Protein 4R0M (pdb70)

Sequence (1175 aa):
SLGGQLEDNWRTLSEVLETATKHNNHGITYIRNDATEYFQSYQDLYQDALVILNGLEQKGIKLGHKVILQIAKNQDFIPALWACFLGGIIPVPLTVAPSYDLENSAVKKLENVWKILDNPLILSDSELITEIEKLGTYSHLEGWQVISVNELRKAPSKIEQLPILDPQDAALLLFTSGSTGPKGVILTHHNILSTAGTVVNHFTQQEVTLNWPLDHVGAIVFLGIAVDLACDQIHVPELVLRQPLQWLELIQKHQVSISWSPNFAFSLINQQAEELKHVSYNLSSKFLVNAGEQVSVKTIRLFLEILEKHQLQERAIKPAFGTESCSGITWSAGLSKNELTEENSFVSLGKPIPGATIRIVDQENNPLPEREIGRLQIQGNSVTKGYYNNNELNQEVFQEGWFTTGDLGYLSKGELFITGREKQEIIINGVNYFAHELETTIEELEGVKVSYTAAFAVFDQSRETDLLIITFSPESEQFEQGIKVVRKIRSHVTQKFGIAPAYVIPLERNLVPKTSIGKVQKSKLKKDFEQGLFSSRIQEIDQYLAKSISLGGQLEDNWRTLSEVLETATKHNNHGITYIRNDATEYFQSYQDLYQDALVILNGLEQKGIKLGHKVILQIAKNQDFIPALWACFLGGIIPVPLTVAPSYDLENSAVKKLENVWKILDNPLILSDSELITEIEKLGTYSHLEGWQVISVNELRKAPSKIEQLPILDPQDAALLLFTSGSTGPKGVILTHHNILSTAGTVVNHFTQQEVTLNWPLDHVGAIVFLGIAVDLACDQIHVPELVLRQPLQWLELIQKHQVSISWSPNFAFSLINQQAEELKHVSYNLSSKFLVNAGEQVSVKTIRLFLEILEKHQLQERAIKPAFGTESCSGITWSAGLSKNELTEENSFVSLGKPIPGATIRIVDQENNPLPEREIGRLQIQGNSVTKGYYNNNELNQEVFQEGWFTTGDLGYLSKGELFITGREKQEIIINGVNYFAHELETTIEELEGVKVSYTAAFAVFDQSRETDLLIITFSPESEQFEQGIKVVRKIRSHVTQKFGIAPAYVIPLERNLVPKTSIGKVQKSKLKKDFEQGLFSSRIQEIDQYLAKERQKNQTLPQSENERQIAAVWSEVLQLTSVGLEDNFFELGGHSIHLIRVQNELEKLFNRQLSLAEFKNPTVATLARFLS

Organism: Microcystis aeruginosa (strain PCC 7806) (NCBI:txid267872)

Radius of gyration: 37.25 Å; Cα contacts (8 Å, |Δi|>4): 2316; chains: 2; bounding box: 89×95×110 Å

B-factor: mean 43.41, std 14.25, range [20.0, 106.84]

CATH classification: 3.40.50.12780 (+2 more: 3.30.300.30, 1.10.1200.10)

Secondary structure (DSSP, 8-state):
--EE----------HHHHHHHHTT-TT-EEEEEPTTS-EEEEEHHHHHHHHHHHHHHHHHTT--TT-EEEEE---HHHHHHHHHHHHHHT-EEEE-PPPS-SSS--HHHHHHHHHHHHTTS--EEE-TTTHHHHHHHHHHTT-TT--EEEHHHHHTSPP---PPPP--TTSEEEEEEEPPS---EEEEEEHHHHH--HHHH-----TT-EEEE--TTSHIIIIITT--TTTT-EEEE---HHHH-TTHHHHHHHHTT--EEEE-HHHHHHHHTTTTGGGTS-------EEEE-SSPPPHHHHHHHHHHHGGGT--TT-EEEEE--TTSS--EE-----TTTTTSS-SSPP--EEPTTEEEEEE-TTSPBPPTT--EEEEEEETTS---BSS-HHHHHHHEETTEEEEEEEEEEETTEEEEEEETT--EEETTEEE-HHHHHHHHHTSTTBPTT--EEEEEEETTTTEEEEEEEE-BSS-SHHHHHHHHHHHHHHHHHHHS---SEEEE--GGGS-B-TT--B-HHHHHHHHHTTTTHHHHHHHHHHHHHHHHHT-----SHHHHHHHHHHHHHHT-S---TT--TTTTT--HHHHHHHHHHHHHHTTS---TT-----SHHHHHHH--/------------HHHHHHHHHT-TT-EEEEEPTTS-EEEEEHHHHHHHHHHHHHHHHHTT--TT-EEEEE---HHHHHHHHHHHHHHT-EEEE-PPPS-SSS--HHHHHHHHHHHHTTS--EEE-TTTHHHHHHHHHHTT-TT--EEEHHHHTTS-----PPPP--TTSEEEEEEE--S---EEEEEEHHHHH--HHHH-----TT-EEEE--TTSHIIIIITT--TTTT-EEEE---HHHH-TTHHHHHHHHTT--EEEE-HHHHHHHHTTTTGGGTS-------EEEE-SSPPPHHHHHHHHHHHGGGT--TT-EEEEE--TTSS--EE-----SSS-SS--S-----EEPTTEEEEEE-TTS-BPPTTS-EEEEEEETTS---BTT-HHHHHHHEETTEEEEEEEEEEETTEEEEEEETT--EEETTEEE-HHHHHHHHHTSTTBPTT--EEEEEEETTTTEEEEEEEE-B-SSSSSSTTHHHHHHHHHHHHHHS---SEEEE--GGGS-B-TT--B-HHHHHHHHHHTTTHHHHHHHHHHTT-

Solvent-accessible surface area: 51952 Å² total

Nearest PDB structures (foldseek):
  4r0m-assembly1_B  TM=1.002E+00  e=0.000E+00  Microcystis aeruginosa PCC 7806
  4r0m-assembly2_A  TM=9.914E-01  e=0.000E+00  Microcystis aeruginosa PCC 7806
  6ulx-assembly1_A  TM=7.775E-01  e=1.082E-58  Bacillus stratosphericus LAMA 585
  6uly-assembly1_B  TM=8.047E-01  e=3.218E-56  Bacillus stratosphericus LAMA 585
  6uly-assembly1_A  TM=7.805E-01  e=1.091E-55  Bacillus stratosphericus LAMA 585

Structure (mmCIF, N/CA/C/O backbone):
data_4R0M
#
_entry.id   4R0M
#
_cell.length_a   120.710
_cell.length_b   120.710
_cell.length_c   262.780
_cell.angle_alpha   90.00
_cell.angle_beta   90.00
_cell.angle_gamma   120.00
#
_symmetry.space_group_name_H-M   'P 32 2 1'
#
loop_
_entity.id
_entity.type
_entity.pdbx_description
1 polymer 'McyG protein'
2 non-polymer "ADENOSINE-5'-[PHENYLALANINYL-PHOSPHATE]"
3 water water
#
loop_
_atom_site.group_PDB
_atom_site.id
_atom_site.type_symbol
_atom_site.label_atom_id
_atom_site.label_alt_id
_atom_site.label_comp_id
_atom_site.label_asym_id
_atom_site.label_entity_id
_atom_site.label_seq_id
_atom_site.pdbx_PDB_ins_code
_atom_site.Cartn_x
_atom_site.Cartn_y
_atom_site.Cartn_z
_atom_site.occupancy
_atom_site.B_iso_or_equiv
_atom_site.auth_seq_id
_atom_site.auth_comp_id
_atom_site.auth_asym_id
_atom_site.auth_atom_id
_atom_site.pdbx_PDB_model_num
ATOM 1 N N . SER A 1 7 ? 25.503 25.142 -21.612 1.00 61.41 7 SER B N 1
ATOM 2 C CA . SER A 1 7 ? 24.626 23.959 -21.859 1.00 62.76 7 SER B CA 1
ATOM 3 C C . SER A 1 7 ? 25.243 22.642 -21.373 1.00 63.49 7 SER B C 1
ATOM 4 O O . SER A 1 7 ? 24.557 21.617 -21.324 1.00 63.66 7 SER B O 1
ATOM 7 N N . LEU A 1 8 ? 26.530 22.676 -21.018 1.00 63.61 8 LEU B N 1
ATOM 8 C CA . LEU A 1 8 ? 27.247 21.488 -20.527 1.00 62.12 8 LEU B CA 1
ATOM 9 C C . LEU A 1 8 ? 28.007 21.706 -19.209 1.00 63.38 8 LEU B C 1
ATOM 10 O O . LEU A 1 8 ? 27.810 22.720 -18.532 1.00 64.96 8 LEU B O 1
ATOM 15 N N . GLY A 1 9 ? 28.863 20.751 -18.840 1.00 62.95 9 GLY B N 1
ATOM 16 C CA . GLY A 1 9 ? 29.579 20.826 -17.568 1.00 63.31 9 GLY B CA 1
ATOM 17 C C . GLY A 1 9 ? 30.836 19.985 -17.426 1.00 64.60 9 GLY B C 1
ATOM 18 O O . GLY A 1 9 ? 31.389 19.489 -18.412 1.00 63.52 9 GLY B O 1
ATOM 19 N N . GLY A 1 10 ? 31.278 19.837 -16.177 1.00 64.97 10 GLY B N 1
ATOM 20 C CA . GLY A 1 10 ? 32.496 19.113 -15.832 1.00 64.13 10 GLY B CA 1
ATOM 21 C C . GLY A 1 10 ? 33.295 19.879 -14.790 1.00 65.69 10 GLY B C 1
ATOM 22 O O . GLY A 1 10 ? 33.798 20.970 -15.066 1.00 66.33 10 GLY B O 1
ATOM 23 N N . GLN A 1 11 ? 33.408 19.308 -13.592 1.00 65.84 11 GLN B N 1
ATOM 24 C CA . GLN A 1 11 ? 34.125 19.940 -12.483 1.00 66.12 11 GLN B CA 1
ATOM 25 C C . GLN A 1 11 ? 35.552 19.401 -12.355 1.00 65.11 11 GLN B C 1
ATOM 26 O O . GLN A 1 11 ? 35.760 18.187 -12.288 1.00 63.95 11 GLN B O 1
ATOM 32 N N . LEU A 1 12 ? 36.525 20.311 -12.313 1.00 64.65 12 LEU B N 1
ATOM 33 C CA . LEU A 1 12 ? 37.940 19.938 -12.229 1.00 65.43 12 LEU B CA 1
ATOM 34 C C . LEU A 1 12 ? 38.715 20.814 -11.247 1.00 65.53 12 LEU B C 1
ATOM 35 O O . LEU A 1 12 ? 38.623 22.042 -11.288 1.00 65.25 12 LEU B O 1
ATOM 40 N N . GLU A 1 13 ? 39.486 20.166 -10.376 1.00 66.64 13 GLU B N 1
ATOM 41 C CA . GLU A 1 13 ? 40.310 20.856 -9.384 1.00 66.98 13 GLU B CA 1
ATOM 42 C C . GLU A 1 13 ? 41.509 21.531 -10.041 1.00 65.65 13 GLU B C 1
ATOM 43 O O . GLU A 1 13 ? 42.179 20.935 -10.886 1.00 64.64 13 GLU B O 1
ATOM 49 N N . ASP A 1 14 ? 41.766 22.776 -9.643 1.00 64.98 14 ASP B N 1
ATOM 50 C CA . ASP A 1 14 ? 42.850 23.579 -10.212 1.00 63.30 14 ASP B CA 1
ATOM 51 C C . ASP A 1 14 ? 44.234 22.975 -9.986 1.00 62.26 14 ASP B C 1
ATOM 52 O O . ASP A 1 14 ? 44.602 22.622 -8.862 1.00 61.90 14 ASP B O 1
ATOM 57 N N . ASN A 1 15 ? 44.985 22.859 -11.076 1.00 59.84 15 ASN B N 1
ATOM 58 C CA . ASN A 1 15 ? 46.371 22.421 -11.039 1.00 57.22 15 ASN B CA 1
ATOM 59 C C . ASN A 1 15 ? 47.264 23.564 -11.501 1.00 54.41 15 ASN B C 1
ATOM 60 O O . ASN A 1 15 ? 46.973 24.212 -12.509 1.00 54.53 15 ASN B O 1
ATOM 65 N N . TRP A 1 16 ? 48.343 23.814 -10.764 1.00 49.96 16 TRP B N 1
ATOM 66 C CA . TRP A 1 16 ? 49.235 24.930 -11.078 1.00 46.66 16 TRP B CA 1
ATOM 67 C C . TRP A 1 16 ? 50.636 24.507 -11.424 1.00 44.57 16 TRP B C 1
ATOM 68 O O . TRP A 1 16 ? 51.605 25.198 -11.108 1.00 44.93 16 TRP B O 1
ATOM 79 N N . ARG A 1 17 ? 50.747 23.365 -12.094 1.00 43.38 17 ARG B N 1
ATOM 80 C CA . ARG A 1 17 ? 52.026 22.869 -12.584 1.00 41.99 17 ARG B CA 1
ATOM 81 C C . ARG A 1 17 ? 52.472 23.628 -13.833 1.00 38.93 17 ARG B C 1
ATOM 82 O O . ARG A 1 17 ? 51.647 24.174 -14.565 1.00 37.89 17 ARG B O 1
ATOM 90 N N . THR A 1 18 ? 53.782 23.669 -14.056 1.00 36.54 18 THR B N 1
ATOM 91 C CA . THR A 1 18 ? 54.343 24.123 -15.325 1.00 34.55 18 THR B CA 1
ATOM 92 C C . THR A 1 18 ? 54.794 22.897 -16.109 1.00 33.65 18 THR B C 1
ATOM 93 O O . THR A 1 18 ? 54.812 21.785 -15.573 1.00 33.31 18 THR B O 1
ATOM 97 N N . LEU A 1 19 ? 55.165 23.100 -17.370 1.00 32.43 19 LEU B N 1
ATOM 98 C CA . LEU A 1 19 ? 55.624 22.000 -18.216 1.00 32.15 19 LEU B CA 1
ATOM 99 C C . LEU A 1 19 ? 56.934 21.380 -17.718 1.00 31.78 19 LEU B C 1
ATOM 100 O O . LEU A 1 19 ? 57.123 20.168 -17.816 1.00 31.93 19 LEU B O 1
ATOM 105 N N . SER A 1 20 ? 57.820 22.211 -17.175 1.00 31.56 20 SER B N 1
ATOM 106 C CA . SER A 1 20 ? 59.096 21.742 -16.627 1.00 32.25 20 SER B CA 1
ATOM 107 C C . SER A 1 20 ? 58.915 20.772 -15.454 1.00 32.77 20 SER B C 1
ATOM 108 O O . SER A 1 20 ? 59.596 19.748 -15.383 1.00 32.32 20 SER B O 1
ATOM 111 N N . GLU A 1 21 ? 57.985 21.091 -14.556 1.00 33.59 21 GLU B N 1
ATOM 112 C CA . GLU A 1 21 ? 57.654 20.223 -13.421 1.00 34.81 21 GLU B CA 1
ATOM 113 C C . GLU A 1 21 ? 57.072 18.886 -13.873 1.00 34.66 21 GLU B C 1
ATOM 114 O O . GLU A 1 21 ? 57.366 17.842 -13.284 1.00 35.05 21 GLU B O 1
ATOM 120 N N . VAL A 1 22 ? 56.250 18.930 -14.920 1.00 34.12 22 VAL B N 1
ATOM 121 C CA . VAL A 1 22 ? 55.645 17.732 -15.505 1.00 33.28 22 VAL B CA 1
ATOM 122 C C . VAL A 1 22 ? 56.709 16.781 -16.065 1.00 32.85 22 VAL B C 1
ATOM 123 O O . VAL A 1 22 ? 56.648 15.571 -15.836 1.00 33.22 22 VAL B O 1
ATOM 127 N N . LEU A 1 23 ? 57.687 17.335 -16.777 1.00 32.12 23 LEU B N 1
ATOM 128 C CA . LEU A 1 23 ? 58.790 16.544 -17.319 1.00 31.87 23 LEU B CA 1
ATOM 129 C C . LEU A 1 23 ? 59.715 16.013 -16.219 1.00 32.19 23 LEU B C 1
ATOM 130 O O . LEU A 1 23 ? 60.185 14.877 -16.298 1.00 32.45 23 LEU B O 1
ATOM 135 N N . GLU A 1 24 ? 59.968 16.839 -15.204 1.00 32.37 24 GLU B N 1
ATOM 136 C CA . GLU A 1 24 ? 60.796 16.447 -14.061 1.00 32.81 24 GLU B CA 1
ATOM 137 C C . GLU A 1 24 ? 60.181 15.285 -13.277 1.00 32.89 24 GLU B C 1
ATOM 138 O O . GLU A 1 24 ? 60.886 14.354 -12.890 1.00 32.99 24 GLU B O 1
ATOM 144 N N . THR A 1 25 ? 58.867 15.342 -13.064 1.00 32.99 25 THR B N 1
ATOM 145 C CA . THR A 1 25 ? 58.109 14.239 -12.464 1.00 33.28 25 THR B CA 1
ATOM 146 C C . THR A 1 25 ? 58.248 12.954 -13.293 1.00 33.68 25 THR B C 1
ATOM 147 O O . THR A 1 25 ? 58.363 11.860 -12.737 1.00 33.80 25 THR B O 1
ATOM 151 N N . ALA A 1 26 ? 58.250 13.104 -14.617 1.00 34.21 26 ALA B N 1
ATOM 152 C CA . ALA A 1 26 ? 58.311 11.969 -15.544 1.00 34.59 26 ALA B CA 1
ATOM 153 C C . ALA A 1 26 ? 59.667 11.263 -15.571 1.00 34.91 26 ALA B C 1
ATOM 154 O O . ALA A 1 26 ? 59.734 10.071 -15.865 1.00 34.61 26 ALA B O 1
ATOM 156 N N . THR A 1 27 ? 60.736 11.997 -15.265 1.00 36.03 27 THR B N 1
ATOM 157 C CA . THR A 1 27 ? 62.100 11.451 -15.286 1.00 37.65 27 THR B CA 1
ATOM 158 C C . THR A 1 27 ? 62.322 10.321 -14.277 1.00 40.07 27 THR B C 1
ATOM 159 O O . THR A 1 27 ? 63.104 9.404 -14.534 1.00 40.68 27 THR B O 1
ATOM 163 N N . LYS A 1 28 ? 61.632 10.396 -13.138 1.00 42.66 28 LYS B N 1
ATOM 164 C CA . LYS A 1 28 ? 61.722 9.379 -12.083 1.00 45.82 28 LYS B CA 1
ATOM 165 C C . LYS A 1 28 ? 61.363 7.986 -12.597 1.00 47.41 28 LYS B C 1
ATOM 166 O O . LYS A 1 28 ? 61.899 6.983 -12.120 1.00 47.91 28 LYS B O 1
ATOM 172 N N . HIS A 1 29 ? 60.459 7.940 -13.573 1.00 48.68 29 HIS B N 1
ATOM 173 C CA . HIS A 1 29 ? 60.084 6.697 -14.237 1.00 49.89 29 HIS B CA 1
ATOM 174 C C . HIS A 1 29 ? 61.052 6.416 -15.352 1.00 51.09 29 HIS B C 1
ATOM 175 O O . HIS A 1 29 ? 60.733 6.609 -16.530 1.00 52.07 29 HIS B O 1
ATOM 182 N N . ASN A 1 30 ? 62.254 5.967 -14.990 1.00 51.83 30 ASN B N 1
ATOM 183 C CA . ASN A 1 30 ? 63.281 5.613 -15.977 1.00 52.69 30 ASN B CA 1
ATOM 184 C C . ASN A 1 30 ? 62.881 4.394 -16.810 1.00 51.89 30 ASN B C 1
ATOM 185 O O . ASN A 1 30 ? 63.598 3.981 -17.727 1.00 50.73 30 ASN B O 1
ATOM 190 N N . ASN A 1 31 ? 61.733 3.848 -16.434 1.00 51.42 31 ASN B N 1
ATOM 191 C CA . ASN A 1 31 ? 61.092 2.784 -17.159 1.00 50.75 31 ASN B CA 1
ATOM 192 C C . ASN A 1 31 ? 60.629 3.241 -18.556 1.00 49.87 31 ASN B C 1
ATOM 193 O O . ASN A 1 31 ? 60.781 2.561 -19.539 1.00 49.57 31 ASN B O 1
ATOM 198 N N . HIS A 1 32 ? 60.044 4.420 -18.606 1.00 47.65 32 HIS B N 1
ATOM 199 C CA . HIS A 1 32 ? 59.285 4.905 -19.754 1.00 45.20 32 HIS B CA 1
ATOM 200 C C . HIS A 1 32 ? 59.902 6.092 -20.435 1.00 42.41 32 HIS B C 1
ATOM 201 O O . HIS A 1 32 ? 60.821 6.725 -19.908 1.00 41.18 32 HIS B O 1
ATOM 208 N N . GLY A 1 33 ? 59.392 6.396 -21.625 1.00 40.15 33 GLY B N 1
ATOM 209 C CA . GLY A 1 33 ? 59.876 7.516 -22.424 1.00 37.39 33 GLY B CA 1
ATOM 210 C C . GLY A 1 33 ? 59.348 7.489 -23.845 1.00 36.04 33 GLY B C 1
ATOM 211 O O . GLY A 1 33 ? 58.262 6.965 -24.112 1.00 35.40 33 GLY B O 1
ATOM 212 N N . ILE A 1 34 ? 60.133 8.051 -24.759 1.00 34.27 34 ILE B N 1
ATOM 213 C CA . ILE A 1 34 ? 59.728 8.173 -26.150 1.00 32.84 34 ILE B CA 1
ATOM 214 C C . ILE A 1 34 ? 60.421 7.136 -27.029 1.00 32.25 34 ILE B C 1
ATOM 215 O O . ILE A 1 34 ? 61.648 7.007 -27.013 1.00 31.68 34 ILE B O 1
ATOM 220 N N . THR A 1 35 ? 59.611 6.393 -27.778 1.00 31.78 35 THR B N 1
ATOM 221 C CA . THR A 1 35 ? 60.096 5.496 -28.816 1.00 32.01 35 THR B CA 1
ATOM 222 C C . THR A 1 35 ? 59.885 6.162 -30.174 1.00 31.99 35 THR B C 1
ATOM 223 O O . THR A 1 35 ? 58.748 6.430 -30.573 1.00 31.52 35 THR B O 1
ATOM 227 N N . TYR A 1 36 ? 60.986 6.447 -30.864 1.00 32.46 36 TYR B N 1
ATOM 228 C CA . TYR A 1 36 ? 60.934 7.020 -32.205 1.00 33.15 36 TYR B CA 1
ATOM 229 C C . TYR A 1 36 ? 61.045 5.920 -33.249 1.00 34.28 36 TYR B C 1
ATOM 230 O O . TYR A 1 36 ? 62.028 5.171 -33.269 1.00 34.30 36 TYR B O 1
ATOM 239 N N . ILE A 1 37 ? 60.036 5.820 -34.109 1.00 35.57 37 ILE B N 1
ATOM 240 C CA . ILE A 1 37 ? 60.120 4.951 -35.280 1.00 36.96 37 ILE B CA 1
ATOM 241 C C . ILE A 1 37 ? 60.740 5.760 -36.416 1.00 37.80 37 ILE B C 1
ATOM 242 O O . ILE A 1 37 ? 60.279 6.855 -36.729 1.00 37.73 37 ILE B O 1
ATOM 247 N N . ARG A 1 38 ? 61.802 5.229 -37.011 1.00 39.89 38 ARG B N 1
ATOM 248 C CA . ARG A 1 38 ? 62.446 5.883 -38.146 1.00 42.42 38 ARG B CA 1
ATOM 249 C C . ARG A 1 38 ? 61.780 5.465 -39.456 1.00 43.28 38 ARG B C 1
ATOM 250 O O . ARG A 1 38 ? 60.948 4.554 -39.466 1.00 42.81 38 ARG B O 1
ATOM 258 N N . ASN A 1 39 ? 62.141 6.138 -40.549 1.00 44.66 39 ASN B N 1
ATOM 259 C CA . ASN A 1 39 ? 61.589 5.836 -41.876 1.00 45.88 39 ASN B CA 1
ATOM 260 C C . ASN A 1 39 ? 61.840 4.402 -42.343 1.00 45.33 39 ASN B C 1
ATOM 261 O O . ASN A 1 39 ? 60.994 3.812 -43.018 1.00 45.64 39 ASN B O 1
ATOM 266 N N . ASP A 1 40 ? 62.993 3.846 -41.971 1.00 44.86 40 ASP B N 1
ATOM 267 C CA . ASP A 1 40 ? 63.330 2.457 -42.295 1.00 44.72 40 ASP B CA 1
ATOM 268 C C . ASP A 1 40 ? 62.753 1.456 -41.286 1.00 43.95 40 ASP B C 1
ATOM 269 O O . ASP A 1 40 ? 63.163 0.293 -41.250 1.00 44.19 40 ASP B O 1
ATOM 274 N N . ALA A 1 41 ? 61.806 1.927 -40.472 1.00 43.29 41 ALA B N 1
ATOM 275 C CA . ALA A 1 41 ? 61.089 1.115 -39.474 1.00 42.33 41 ALA B CA 1
ATOM 276 C C . ALA A 1 41 ? 61.941 0.588 -38.305 1.00 41.79 41 ALA B C 1
ATOM 277 O O . ALA A 1 41 ? 61.473 -0.236 -37.516 1.00 41.61 41 ALA B O 1
ATOM 279 N N . THR A 1 42 ? 63.180 1.067 -38.193 1.00 41.48 42 THR B N 1
ATOM 280 C CA . THR A 1 42 ? 64.002 0.796 -37.010 1.00 40.84 42 THR B CA 1
ATOM 281 C C . THR A 1 42 ? 63.536 1.684 -35.856 1.00 40.91 42 THR B C 1
ATOM 282 O O . THR A 1 42 ? 62.824 2.672 -36.069 1.00 40.63 42 THR B O 1
ATOM 286 N N . GLU A 1 43 ? 63.934 1.330 -34.637 1.00 40.83 43 GLU B N 1
ATOM 287 C CA . GLU A 1 43 ? 63.436 2.015 -33.445 1.00 40.78 43 GLU B CA 1
ATOM 288 C C . GLU A 1 43 ? 64.551 2.592 -32.581 1.00 40.81 43 GLU B C 1
ATOM 289 O O . GLU A 1 43 ? 65.677 2.093 -32.580 1.00 41.19 43 GLU B O 1
ATOM 295 N N . TYR A 1 44 ? 64.218 3.652 -31.852 1.00 40.51 44 TYR B N 1
ATOM 296 C CA . TYR A 1 44 ? 65.155 4.321 -30.962 1.00 40.43 44 TYR B CA 1
ATOM 297 C C . TYR A 1 44 ? 64.414 4.788 -29.710 1.00 39.09 44 TYR B C 1
ATOM 298 O O . TYR A 1 44 ? 63.489 5.603 -29.790 1.00 38.79 44 TYR B O 1
ATOM 307 N N . PHE A 1 45 ? 64.810 4.247 -28.561 1.00 36.73 45 PHE B N 1
ATOM 308 C CA . PHE A 1 45 ? 64.177 4.593 -27.291 1.00 35.27 45 PHE B CA 1
ATOM 309 C C . PHE A 1 45 ? 64.944 5.693 -26.567 1.00 33.86 45 PHE B C 1
ATOM 310 O O . PHE A 1 45 ? 66.167 5.640 -26.448 1.00 33.47 45 PHE B O 1
ATOM 318 N N . GLN A 1 46 ? 64.202 6.695 -26.107 1.00 32.89 46 GLN B N 1
ATOM 319 C CA . GLN A 1 46 ? 64.742 7.780 -25.304 1.00 31.74 46 GLN B CA 1
ATOM 320 C C . GLN A 1 46 ? 63.861 7.921 -24.070 1.00 30.87 46 GLN B C 1
ATOM 321 O O . GLN A 1 46 ? 62.724 8.389 -24.162 1.00 30.87 46 GLN B O 1
ATOM 327 N N . SER A 1 47 ? 64.383 7.496 -22.920 1.00 30.21 47 SER B N 1
ATOM 328 C CA . SER A 1 47 ? 63.662 7.617 -21.649 1.00 29.48 47 SER B CA 1
ATOM 329 C C . SER A 1 47 ? 63.436 9.086 -21.305 1.00 28.49 47 SER B C 1
ATOM 330 O O . SER A 1 47 ? 64.153 9.960 -21.796 1.00 27.81 47 SER B O 1
ATOM 333 N N . TYR A 1 48 ? 62.442 9.352 -20.462 1.00 28.65 48 TYR B N 1
ATOM 334 C CA . TYR A 1 48 ? 62.131 10.723 -20.055 1.00 29.48 48 TYR B CA 1
ATOM 335 C C . TYR A 1 48 ? 63.313 11.423 -19.384 1.00 30.15 48 TYR B C 1
ATOM 336 O O . TYR A 1 48 ? 63.463 12.642 -19.497 1.00 30.31 48 TYR B O 1
ATOM 345 N N . GLN A 1 49 ? 64.150 10.637 -18.706 1.00 31.05 49 GLN B N 1
ATOM 346 C CA . GLN A 1 49 ? 65.402 11.120 -18.128 1.00 31.94 49 GLN B CA 1
ATOM 347 C C . GLN A 1 49 ? 66.383 11.570 -19.216 1.00 31.88 49 GLN B C 1
ATOM 348 O O . GLN A 1 49 ? 67.002 12.630 -19.095 1.00 31.77 49 GLN B O 1
ATOM 354 N N . ASP A 1 50 ? 66.516 10.761 -20.270 1.00 31.90 50 ASP B N 1
ATOM 355 C CA . ASP A 1 50 ? 67.381 11.088 -21.410 1.00 32.26 50 ASP B CA 1
ATOM 356 C C . ASP A 1 50 ? 66.883 12.324 -22.157 1.00 32.07 50 ASP B C 1
ATOM 357 O O . ASP A 1 50 ? 67.680 13.177 -22.552 1.00 32.30 50 ASP B O 1
ATOM 362 N N . LEU A 1 51 ? 65.567 12.407 -22.349 1.00 31.94 51 LEU B N 1
ATOM 363 C CA . LEU A 1 51 ? 64.940 13.554 -23.004 1.00 32.27 51 LEU B CA 1
ATOM 364 C C . LEU A 1 51 ? 65.239 14.840 -22.237 1.00 32.64 51 LEU B C 1
ATOM 365 O O . LEU A 1 51 ? 65.665 15.840 -22.823 1.00 33.25 51 LEU B O 1
ATOM 370 N N . TYR A 1 52 ? 65.026 14.792 -20.923 1.00 32.66 52 TYR B N 1
ATOM 371 C CA . TYR A 1 52 ? 65.313 15.914 -20.035 1.00 32.41 52 TYR B CA 1
ATOM 372 C C . TYR A 1 52 ? 66.771 16.363 -20.150 1.00 31.91 52 TYR B C 1
ATOM 373 O O . TYR A 1 52 ? 67.045 17.557 -20.275 1.00 31.88 52 TYR B O 1
ATOM 382 N N . GLN A 1 53 ? 67.696 15.403 -20.125 1.00 31.85 53 GLN B N 1
ATOM 383 C CA . GLN A 1 53 ? 69.125 15.704 -20.239 1.00 32.03 53 GLN B CA 1
ATOM 384 C C . GLN A 1 53 ? 69.473 16.286 -21.607 1.00 31.47 53 GLN B C 1
ATOM 385 O O . GLN A 1 53 ? 70.280 17.211 -21.704 1.00 31.49 53 GLN B O 1
ATOM 391 N N . ASP A 1 54 ? 68.855 15.739 -22.654 1.00 31.28 54 ASP B N 1
ATOM 392 C CA . ASP A 1 54 ? 69.045 16.211 -24.028 1.00 30.72 54 ASP B CA 1
ATOM 393 C C . ASP A 1 54 ? 68.529 17.644 -24.185 1.00 30.30 54 ASP B C 1
ATOM 394 O O . ASP A 1 54 ? 69.206 18.498 -24.764 1.00 29.50 54 ASP B O 1
ATOM 399 N N . ALA A 1 55 ? 67.338 17.897 -23.645 1.00 30.29 55 ALA B N 1
ATOM 400 C CA . ALA A 1 55 ? 66.729 19.226 -23.661 1.00 30.50 55 ALA B CA 1
ATOM 401 C C . ALA A 1 55 ? 67.606 20.297 -23.001 1.00 30.61 55 ALA B C 1
ATOM 402 O O . ALA A 1 55 ? 67.720 21.408 -23.520 1.00 30.81 55 ALA B O 1
ATOM 404 N N . LEU A 1 56 ? 68.227 19.955 -21.871 1.00 30.84 56 LEU B N 1
ATOM 405 C CA . LEU A 1 56 ? 69.124 20.875 -21.156 1.00 30.76 56 LEU B CA 1
ATOM 406 C C . LEU A 1 56 ? 70.335 21.281 -21.993 1.00 31.03 56 LEU B C 1
ATOM 407 O O . LEU A 1 56 ? 70.765 22.437 -21.950 1.00 30.54 56 LEU B O 1
ATOM 412 N N . VAL A 1 57 ? 70.879 20.322 -22.741 1.00 31.63 57 VAL B N 1
ATOM 413 C CA . VAL A 1 57 ? 72.027 20.562 -23.618 1.00 32.26 57 VAL B CA 1
ATOM 414 C C . VAL A 1 57 ? 71.639 21.516 -24.746 1.00 32.60 57 VAL B C 1
ATOM 415 O O . VAL A 1 57 ? 72.357 22.479 -25.021 1.00 33.29 57 VAL B O 1
ATOM 419 N N . ILE A 1 58 ? 70.497 21.246 -25.381 1.00 32.49 58 ILE B N 1
ATOM 420 C CA . ILE A 1 58 ? 69.971 22.093 -26.454 1.00 32.37 58 ILE B CA 1
ATOM 421 C C . ILE A 1 58 ? 69.642 23.486 -25.920 1.00 32.99 58 ILE B C 1
ATOM 422 O O . ILE A 1 58 ? 69.959 24.491 -26.563 1.00 32.97 58 ILE B O 1
ATOM 427 N N . LEU A 1 59 ? 69.017 23.531 -24.742 1.00 33.30 59 LEU B N 1
ATOM 428 C CA . LEU A 1 59 ? 68.693 24.790 -24.073 1.00 33.99 59 LEU B CA 1
ATOM 429 C C . LEU A 1 59 ? 69.929 25.661 -23.846 1.00 34.89 59 LEU B C 1
ATOM 430 O O . LEU A 1 59 ? 69.886 26.873 -24.064 1.00 35.47 59 LEU B O 1
ATOM 435 N N . ASN A 1 60 ? 71.021 25.038 -23.406 1.00 36.06 60 ASN B N 1
ATOM 436 C CA . ASN A 1 60 ? 72.288 25.737 -23.220 1.00 37.46 60 ASN B CA 1
ATOM 437 C C . ASN A 1 60 ? 72.826 26.282 -24.542 1.00 37.35 60 ASN B C 1
ATOM 438 O O . ASN A 1 60 ? 73.347 27.398 -24.595 1.00 37.26 60 ASN B O 1
ATOM 443 N N . GLY A 1 61 ? 72.688 25.487 -25.602 1.00 37.52 61 GLY B N 1
ATOM 444 C CA . GLY A 1 61 ? 73.018 25.921 -26.956 1.00 37.98 61 GLY B CA 1
ATOM 445 C C . GLY A 1 61 ? 72.209 27.133 -27.375 1.00 38.67 61 GLY B C 1
ATOM 446 O O . GLY A 1 61 ? 72.744 28.061 -27.981 1.00 39.23 61 GLY B O 1
ATOM 447 N N . LEU A 1 62 ? 70.918 27.123 -27.047 1.00 38.82 62 LEU B N 1
ATOM 448 C CA . LEU A 1 62 ? 70.037 28.255 -27.330 1.00 40.40 62 LEU B CA 1
ATOM 449 C C . LEU A 1 62 ? 70.485 29.517 -26.591 1.00 41.83 62 LEU B C 1
ATOM 450 O O . LEU A 1 62 ? 70.602 30.585 -27.197 1.00 42.02 62 LEU B O 1
ATOM 455 N N . GLU A 1 63 ? 70.742 29.379 -25.290 1.00 43.56 63 GLU B N 1
ATOM 456 C CA . GLU A 1 63 ? 71.233 30.479 -24.456 1.00 45.31 63 GLU B CA 1
ATOM 457 C C . GLU A 1 63 ? 72.539 31.075 -24.986 1.00 45.55 63 GLU B C 1
ATOM 458 O O . GLU A 1 63 ? 72.705 32.296 -25.005 1.00 45.99 63 GLU B O 1
ATOM 464 N N . GLN A 1 64 ? 73.453 30.210 -25.423 1.00 46.32 64 GLN B N 1
ATOM 465 C CA . GLN A 1 64 ? 74.747 30.640 -25.958 1.00 46.88 64 GLN B CA 1
ATOM 466 C C . GLN A 1 64 ? 74.632 31.403 -27.278 1.00 45.87 64 GLN B C 1
ATOM 467 O O . GLN A 1 64 ? 75.525 32.177 -27.628 1.00 46.53 64 GLN B O 1
ATOM 473 N N . LYS A 1 65 ? 73.536 31.183 -28.002 1.00 44.77 65 LYS B N 1
ATOM 474 C CA . LYS A 1 65 ? 73.266 31.915 -29.240 1.00 43.79 65 LYS B CA 1
ATOM 475 C C . LYS A 1 65 ? 72.537 33.236 -28.979 1.00 42.51 65 LYS B C 1
ATOM 476 O O . LYS A 1 65 ? 72.230 33.975 -29.913 1.00 42.78 65 LYS B O 1
ATOM 482 N N . GLY A 1 66 ? 72.264 33.526 -27.708 1.00 41.69 66 GLY B N 1
ATOM 483 C CA . GLY A 1 66 ? 71.649 34.792 -27.311 1.00 39.99 66 GLY B CA 1
ATOM 484 C C . GLY A 1 66 ? 70.137 34.762 -27.174 1.00 39.40 66 GLY B C 1
ATOM 485 O O . GLY A 1 66 ? 69.508 35.805 -26.996 1.00 39.42 66 GLY B O 1
ATOM 486 N N . ILE A 1 67 ? 69.551 33.571 -27.258 1.00 38.75 67 ILE B N 1
ATOM 487 C CA . ILE A 1 67 ? 68.105 33.416 -27.111 1.00 38.34 67 ILE B CA 1
ATOM 488 C C . ILE A 1 67 ? 67.746 33.383 -25.629 1.00 38.67 67 ILE B C 1
ATOM 489 O O . ILE A 1 67 ? 68.192 32.505 -24.889 1.00 39.45 67 ILE B O 1
ATOM 494 N N . LYS A 1 68 ? 66.935 34.347 -25.208 1.00 39.76 68 LYS B N 1
ATOM 495 C CA . LYS A 1 68 ? 66.619 34.539 -23.796 1.00 40.56 68 LYS B CA 1
ATOM 496 C C . LYS A 1 68 ? 65.182 34.147 -23.462 1.00 40.11 68 LYS B C 1
ATOM 497 O O . LYS A 1 68 ? 64.377 33.867 -24.354 1.00 39.83 68 LYS B O 1
ATOM 503 N N . LEU A 1 69 ? 64.878 34.121 -22.165 1.00 39.47 69 LEU B N 1
ATOM 504 C CA . LEU A 1 69 ? 63.536 33.838 -21.669 1.00 38.67 69 LEU B CA 1
ATOM 505 C C . LEU A 1 69 ? 62.534 34.816 -22.278 1.00 37.92 69 LEU B C 1
ATOM 506 O O . LEU A 1 69 ? 62.811 36.009 -22.384 1.00 37.88 69 LEU B O 1
ATOM 511 N N . GLY A 1 70 ? 61.379 34.300 -22.689 1.00 37.19 70 GLY B N 1
ATOM 512 C CA . GLY A 1 70 ? 60.334 35.131 -23.280 1.00 37.06 70 GLY B CA 1
ATOM 513 C C . GLY A 1 70 ? 60.442 35.314 -24.785 1.00 37.00 70 GLY B C 1
ATOM 514 O O . GLY A 1 70 ? 59.470 35.705 -25.433 1.00 37.08 70 GLY B O 1
ATOM 515 N N . HIS A 1 71 ? 61.621 35.041 -25.343 1.00 36.76 71 HIS B N 1
ATOM 516 C CA . HIS A 1 71 ? 61.823 35.105 -26.788 1.00 36.31 71 HIS B CA 1
ATOM 517 C C . HIS A 1 71 ? 61.145 33.959 -27.477 1.00 35.31 71 HIS B C 1
ATOM 518 O O . HIS A 1 71 ? 60.841 32.938 -26.857 1.00 35.18 71 HIS B O 1
ATOM 525 N N . LYS A 1 72 ? 60.908 34.124 -28.775 1.00 34.03 72 LYS B N 1
ATOM 526 C CA . LYS A 1 72 ? 60.293 33.083 -29.586 1.00 32.87 72 LYS B CA 1
ATOM 527 C C . LYS A 1 72 ? 61.286 32.512 -30.589 1.00 31.72 72 LYS B C 1
ATOM 528 O O . LYS A 1 72 ? 62.159 33.228 -31.086 1.00 31.43 72 LYS B O 1
ATOM 534 N N . VAL A 1 73 ? 61.169 31.211 -30.851 1.00 30.71 73 VAL B N 1
ATOM 535 C CA . VAL A 1 73 ? 61.963 30.542 -31.888 1.00 30.05 73 VAL B CA 1
ATOM 536 C C . VAL A 1 73 ? 61.064 29.686 -32.783 1.00 29.06 73 VAL B C 1
ATOM 537 O O . VAL A 1 73 ? 60.174 28.983 -32.295 1.00 28.73 73 VAL B O 1
ATOM 541 N N . ILE A 1 74 ? 61.297 29.760 -34.091 1.00 27.86 74 ILE B N 1
ATOM 542 C CA . ILE A 1 74 ? 60.518 28.994 -35.062 1.00 27.49 74 ILE B CA 1
ATOM 543 C C . ILE A 1 74 ? 61.095 27.590 -35.223 1.00 27.29 74 ILE B C 1
ATOM 544 O O . ILE A 1 74 ? 62.309 27.418 -35.306 1.00 27.84 74 ILE B O 1
ATOM 549 N N . LEU A 1 75 ? 60.217 26.592 -35.258 1.00 27.60 75 LEU B N 1
ATOM 550 C CA . LEU A 1 75 ? 60.631 25.204 -35.464 1.00 28.07 75 LEU B CA 1
ATOM 551 C C . LEU A 1 75 ? 60.328 24.726 -36.880 1.00 28.61 75 LEU B C 1
ATOM 552 O O . LEU A 1 75 ? 59.184 24.788 -37.344 1.00 28.43 75 LEU B O 1
ATOM 557 N N . GLN A 1 76 ? 61.376 24.266 -37.558 1.00 29.10 76 GLN B N 1
ATOM 558 C CA . GLN A 1 76 ? 61.277 23.687 -38.893 1.00 28.98 76 GLN B CA 1
ATOM 559 C C . GLN A 1 76 ? 62.080 22.388 -38.920 1.00 29.15 76 GLN B C 1
ATOM 560 O O . GLN A 1 76 ? 63.089 22.270 -39.618 1.00 29.08 76 GLN B O 1
ATOM 566 N N . ILE A 1 77 ? 61.615 21.416 -38.139 1.00 29.49 77 ILE B N 1
ATOM 567 C CA . ILE A 1 77 ? 62.343 20.175 -37.904 1.00 29.73 77 ILE B CA 1
ATOM 568 C C . ILE A 1 77 ? 61.504 18.970 -38.323 1.00 29.80 77 ILE B C 1
ATOM 569 O O . ILE A 1 77 ? 60.462 18.692 -37.724 1.00 30.00 77 ILE B O 1
ATOM 574 N N . ALA A 1 78 ? 61.969 18.256 -39.347 1.00 29.73 78 ALA B N 1
ATOM 575 C CA . ALA A 1 78 ? 61.271 17.070 -39.848 1.00 29.57 78 ALA B CA 1
ATOM 576 C C . ALA A 1 78 ? 61.605 15.818 -39.041 1.00 29.40 78 ALA B C 1
ATOM 577 O O . ALA A 1 78 ? 60.763 14.937 -38.884 1.00 29.84 78 ALA B O 1
ATOM 579 N N . LYS A 1 79 ? 62.833 15.747 -38.536 1.00 29.52 79 LYS B N 1
ATOM 580 C CA . LYS A 1 79 ? 63.292 14.596 -37.764 1.00 29.73 79 LYS B CA 1
ATOM 581 C C . LYS A 1 79 ? 62.740 14.633 -36.338 1.00 29.83 79 LYS B C 1
ATOM 582 O O . LYS A 1 79 ? 63.058 15.535 -35.560 1.00 30.03 79 LYS B O 1
ATOM 588 N N . ASN A 1 80 ? 61.913 13.644 -36.008 1.00 30.37 80 ASN B N 1
ATOM 589 C CA . ASN A 1 80 ? 61.250 13.568 -34.706 1.00 31.32 80 ASN B CA 1
ATOM 590 C C . ASN A 1 80 ? 62.202 13.490 -33.509 1.00 31.87 80 ASN B C 1
ATOM 591 O O . ASN A 1 80 ? 61.895 14.009 -32.437 1.00 31.60 80 ASN B O 1
ATOM 596 N N . GLN A 1 81 ? 63.358 12.857 -33.709 1.00 33.29 81 GLN B N 1
ATOM 597 C CA . GLN A 1 81 ? 64.391 12.743 -32.674 1.00 33.79 81 GLN B CA 1
ATOM 598 C C . GLN A 1 81 ? 65.034 14.091 -32.345 1.00 33.17 81 GLN B C 1
ATOM 599 O O . GLN A 1 81 ? 65.723 14.223 -31.330 1.00 33.47 81 GLN B O 1
ATOM 605 N N . ASP A 1 82 ? 64.820 15.078 -33.213 1.00 31.97 82 ASP B N 1
ATOM 606 C CA . ASP A 1 82 ? 65.334 16.430 -33.012 1.00 30.45 82 ASP B CA 1
ATOM 607 C C . ASP A 1 82 ? 64.246 17.388 -32.544 1.00 29.44 82 ASP B C 1
ATOM 608 O O . ASP A 1 82 ? 64.518 18.314 -31.779 1.00 29.02 82 ASP B O 1
ATOM 613 N N . PHE A 1 83 ? 63.021 17.165 -33.015 1.00 28.02 83 PHE B N 1
ATOM 614 C CA . PHE A 1 83 ? 61.900 18.064 -32.741 1.00 27.27 83 PHE B CA 1
ATOM 615 C C . PHE A 1 83 ? 61.513 18.081 -31.261 1.00 27.02 83 PHE B C 1
ATOM 616 O O . PHE A 1 83 ? 61.501 19.139 -30.633 1.00 27.02 83 PHE B O 1
ATOM 624 N N . ILE A 1 84 ? 61.199 16.909 -30.715 1.00 26.82 84 ILE B N 1
ATOM 625 C CA . ILE A 1 84 ? 60.729 16.794 -29.330 1.00 26.85 84 ILE B CA 1
ATOM 626 C C . ILE A 1 84 ? 61.753 17.294 -28.289 1.00 26.42 84 ILE B C 1
ATOM 627 O O . ILE A 1 84 ? 61.393 18.088 -27.418 1.00 26.58 84 ILE B O 1
ATOM 632 N N . PRO A 1 85 ? 63.027 16.859 -28.384 1.00 26.10 85 PRO B N 1
ATOM 633 C CA . PRO A 1 85 ? 64.008 17.426 -27.457 1.00 26.00 85 PRO B CA 1
ATOM 634 C C . PRO A 1 85 ? 64.162 18.947 -27.564 1.00 25.91 85 PRO B C 1
ATOM 635 O O . PRO A 1 85 ? 64.337 19.614 -26.542 1.00 25.64 85 PRO B O 1
ATOM 639 N N . ALA A 1 86 ? 64.085 19.486 -28.781 1.00 25.73 86 ALA B N 1
ATOM 640 C CA . ALA A 1 86 ? 64.171 20.934 -28.997 1.00 25.46 86 ALA B CA 1
ATOM 641 C C . ALA A 1 86 ? 62.945 21.677 -28.468 1.00 25.46 86 ALA B C 1
ATOM 642 O O . ALA A 1 86 ? 63.063 22.793 -27.956 1.00 25.81 86 ALA B O 1
ATOM 644 N N . LEU A 1 87 ? 61.774 21.057 -28.601 1.00 25.20 87 LEU B N 1
ATOM 645 C CA . LEU A 1 87 ? 60.525 21.620 -28.088 1.00 25.25 87 LEU B CA 1
ATOM 646 C C . LEU A 1 87 ? 60.558 21.719 -26.563 1.00 25.64 87 LEU B C 1
ATOM 647 O O . LEU A 1 87 ? 60.194 22.754 -25.990 1.00 25.54 87 LEU B O 1
ATOM 652 N N . TRP A 1 88 ? 60.995 20.635 -25.920 1.00 25.78 88 TRP B N 1
ATOM 653 C CA . TRP A 1 88 ? 61.129 20.584 -24.467 1.00 25.95 88 TRP B CA 1
ATOM 654 C C . TRP A 1 88 ? 62.240 21.452 -23.956 1.00 26.35 88 TRP B C 1
ATOM 655 O O . TRP A 1 88 ? 62.142 21.999 -22.857 1.00 27.06 88 TRP B O 1
ATOM 666 N N . ALA A 1 89 ? 63.297 21.606 -24.750 1.00 26.38 89 ALA B N 1
ATOM 667 C CA . ALA A 1 89 ? 64.362 22.556 -24.431 1.00 27.09 89 ALA B CA 1
ATOM 668 C C . ALA A 1 89 ? 63.785 23.957 -24.232 1.00 27.83 89 ALA B C 1
ATOM 669 O O . ALA A 1 89 ? 64.088 24.624 -23.240 1.00 28.50 89 ALA B O 1
ATOM 671 N N . CYS A 1 90 ? 62.951 24.381 -25.182 1.00 27.65 90 CYS B N 1
ATOM 672 C CA . CYS A 1 90 ? 62.265 25.666 -25.128 1.00 27.56 90 CYS B CA 1
ATOM 673 C C . CYS A 1 90 ? 61.333 25.758 -23.922 1.00 27.84 90 CYS B C 1
ATOM 674 O O . CYS A 1 90 ? 61.303 26.784 -23.233 1.00 28.23 90 CYS B O 1
ATOM 677 N N . PHE A 1 91 ? 60.580 24.690 -23.665 1.00 27.83 91 PHE B N 1
ATOM 678 C CA . PHE A 1 91 ? 59.675 24.648 -22.510 1.00 28.35 91 PHE B CA 1
ATOM 679 C C . PHE A 1 91 ? 60.417 24.892 -21.191 1.00 28.76 91 PHE B C 1
ATOM 680 O O . PHE A 1 91 ? 59.980 25.702 -20.370 1.00 29.35 91 PHE B O 1
ATOM 688 N N . LEU A 1 92 ? 61.544 24.203 -21.010 1.00 28.86 92 LEU B N 1
ATOM 689 C CA . LEU A 1 92 ? 62.337 24.294 -19.782 1.00 29.35 92 LEU B CA 1
ATOM 690 C C . LEU A 1 92 ? 62.958 25.673 -19.562 1.00 29.79 92 LEU B C 1
ATOM 691 O O . LEU A 1 92 ? 63.072 26.129 -18.424 1.00 30.69 92 LEU B O 1
ATOM 696 N N . GLY A 1 93 ? 63.355 26.334 -20.648 1.00 29.70 93 GLY B N 1
ATOM 697 C CA . GLY A 1 93 ? 64.018 27.634 -20.553 1.00 28.89 93 GLY B CA 1
ATOM 698 C C . GLY A 1 93 ? 63.104 28.843 -20.579 1.00 28.10 93 GLY B C 1
ATOM 699 O O . GLY A 1 93 ? 63.573 29.978 -20.497 1.00 28.06 93 GLY B O 1
ATOM 700 N N . GLY A 1 94 ? 61.801 28.607 -20.692 1.00 27.98 94 GLY B N 1
ATOM 701 C CA . GLY A 1 94 ? 60.833 29.692 -20.827 1.00 27.67 94 GLY B CA 1
ATOM 702 C C . GLY A 1 94 ? 60.913 30.395 -22.172 1.00 27.78 94 GLY B C 1
ATOM 703 O O . GLY A 1 94 ? 60.478 31.540 -22.305 1.00 28.12 94 GLY B O 1
ATOM 704 N N . ILE A 1 95 ? 61.489 29.712 -23.161 1.00 27.44 95 ILE B N 1
ATOM 705 C CA . ILE A 1 95 ? 61.514 30.185 -24.543 1.00 26.86 95 ILE B CA 1
ATOM 706 C C . ILE A 1 95 ? 60.283 29.606 -25.230 1.00 26.64 95 ILE B C 1
ATOM 707 O O . ILE A 1 95 ? 59.975 28.429 -25.060 1.00 26.87 95 ILE B O 1
ATOM 712 N N . ILE A 1 96 ? 59.569 30.437 -25.982 1.00 26.17 96 ILE B N 1
ATOM 713 C CA . ILE A 1 96 ? 58.339 30.000 -26.640 1.00 25.98 96 ILE B CA 1
ATOM 714 C C . ILE A 1 96 ? 58.637 29.384 -28.013 1.00 25.64 96 ILE B C 1
ATOM 715 O O . ILE A 1 96 ? 59.049 30.093 -28.936 1.00 25.82 96 ILE B O 1
ATOM 720 N N . PRO A 1 97 ? 58.435 28.058 -28.149 1.00 24.92 97 PRO B N 1
ATOM 721 C CA . PRO A 1 97 ? 58.622 27.420 -29.448 1.00 24.59 97 PRO B CA 1
ATOM 722 C C . PRO A 1 97 ? 57.444 27.720 -30.371 1.00 24.40 97 PRO B C 1
ATOM 723 O O . PRO A 1 97 ? 56.298 27.783 -29.916 1.00 23.72 97 PRO B O 1
ATOM 727 N N . VAL A 1 98 ? 57.739 27.931 -31.651 1.00 24.55 98 VAL B N 1
ATOM 728 C CA . VAL A 1 98 ? 56.706 28.192 -32.650 1.00 24.82 98 VAL B CA 1
ATOM 729 C C . VAL A 1 98 ? 56.841 27.150 -33.760 1.00 25.19 98 VAL B C 1
ATOM 730 O O . VAL A 1 98 ? 57.511 27.388 -34.772 1.00 25.30 98 VAL B O 1
ATOM 734 N N . PRO A 1 99 ? 56.223 25.972 -33.559 1.00 25.24 99 PRO B N 1
ATOM 735 C CA . PRO A 1 99 ? 56.338 24.892 -34.529 1.00 25.60 99 PRO B CA 1
ATOM 736 C C . PRO A 1 99 ? 55.514 25.185 -35.773 1.00 25.87 99 PRO B C 1
ATOM 737 O O . PRO A 1 99 ? 54.343 25.555 -35.671 1.00 26.35 99 PRO B O 1
ATOM 741 N N . LEU A 1 100 ? 56.137 25.045 -36.935 1.00 25.91 100 LEU B N 1
ATOM 742 C CA . LEU A 1 100 ? 55.440 25.227 -38.202 1.00 26.06 100 LEU B CA 1
ATOM 743 C C . LEU A 1 100 ? 55.676 24.022 -39.108 1.00 26.04 100 LEU B C 1
ATOM 744 O O . LEU A 1 100 ? 56.686 23.328 -38.977 1.00 25.08 100 LEU B O 1
ATOM 749 N N . THR A 1 101 ? 54.727 23.777 -40.008 1.00 26.58 101 THR B N 1
ATOM 750 C CA . THR A 1 101 ? 54.807 22.677 -40.962 1.00 27.10 101 THR B CA 1
ATOM 751 C C . THR A 1 101 ? 56.066 22.806 -41.812 1.00 27.56 101 THR B C 1
ATOM 752 O O . THR A 1 101 ? 56.383 23.889 -42.307 1.00 27.47 101 THR B O 1
ATOM 756 N N . VAL A 1 102 ? 56.790 21.699 -41.947 1.00 28.30 102 VAL B N 1
ATOM 757 C CA . VAL A 1 102 ? 57.926 21.616 -42.855 1.00 29.33 102 VAL B CA 1
ATOM 758 C C . VAL A 1 102 ? 57.402 21.598 -44.292 1.00 29.86 102 VAL B C 1
ATOM 759 O O . VAL A 1 102 ? 56.547 20.783 -44.639 1.00 30.03 102 VAL B O 1
ATOM 763 N N . ALA A 1 103 ? 57.904 22.522 -45.108 1.00 30.53 103 ALA B N 1
ATOM 764 C CA . ALA A 1 103 ? 57.482 22.656 -46.502 1.00 30.90 103 ALA B CA 1
ATOM 765 C C . ALA A 1 103 ? 57.861 21.429 -47.331 1.00 31.14 103 ALA B C 1
ATOM 766 O O . ALA A 1 103 ? 58.884 20.796 -47.055 1.00 31.21 103 ALA B O 1
ATOM 768 N N . PRO A 1 104 ? 57.029 21.077 -48.337 1.00 31.44 104 PRO B N 1
ATOM 769 C CA . PRO A 1 104 ? 57.368 19.991 -49.269 1.00 31.53 104 PRO B CA 1
ATOM 770 C C . PRO A 1 104 ? 58.620 20.307 -50.085 1.00 31.74 104 PRO B C 1
ATOM 771 O O . PRO A 1 104 ? 59.363 19.395 -50.452 1.00 32.29 104 PRO B O 1
ATOM 775 N N . SER A 1 105 ? 58.841 21.591 -50.363 1.00 32.23 105 SER B N 1
ATOM 776 C CA . SER A 1 105 ? 60.104 22.075 -50.926 1.00 32.47 105 SER B CA 1
ATOM 777 C C . SER A 1 105 ? 60.298 23.546 -50.569 1.00 32.48 105 SER B C 1
ATOM 778 O O . SER A 1 105 ? 59.341 24.236 -50.216 1.00 32.05 105 SER B O 1
ATOM 781 N N . TYR A 1 106 ? 61.537 24.020 -50.662 1.00 33.28 106 TYR B N 1
ATOM 782 C CA . TYR A 1 106 ? 61.865 25.397 -50.300 1.00 34.02 106 TYR B CA 1
ATOM 783 C C . TYR A 1 106 ? 62.345 26.228 -51.493 1.00 35.16 106 TYR B C 1
ATOM 784 O O . TYR A 1 106 ? 62.755 27.382 -51.334 1.00 35.61 106 TYR B O 1
ATOM 793 N N . ASP A 1 107 ? 62.278 25.636 -52.683 1.00 36.24 107 ASP B N 1
ATOM 794 C CA . ASP A 1 107 ? 62.645 26.320 -53.927 1.00 36.79 107 ASP B CA 1
ATOM 795 C C . ASP A 1 107 ? 61.450 26.498 -54.871 1.00 36.51 107 ASP B C 1
ATOM 796 O O . ASP A 1 107 ? 61.573 27.112 -55.933 1.00 36.57 107 ASP B O 1
ATOM 801 N N . LEU A 1 108 ? 60.302 25.955 -54.471 1.00 36.41 108 LEU B N 1
ATOM 802 C CA . LEU A 1 108 ? 59.059 26.088 -55.227 1.00 35.73 108 LEU B CA 1
ATOM 803 C C . LEU A 1 108 ? 57.966 26.726 -54.376 1.00 36.11 108 LEU B C 1
ATOM 804 O O . LEU A 1 108 ? 57.980 26.623 -53.149 1.00 36.32 108 LEU B O 1
ATOM 809 N N . GLU A 1 109 ? 57.016 27.366 -55.050 1.00 36.70 109 GLU B N 1
ATOM 810 C CA . GLU A 1 109 ? 55.943 28.130 -54.419 1.00 37.08 109 GLU B CA 1
ATOM 811 C C . GLU A 1 109 ? 54.924 27.213 -53.735 1.00 36.76 109 GLU B C 1
ATOM 812 O O . GLU A 1 109 ? 54.290 26.381 -54.392 1.00 37.59 109 GLU B O 1
ATOM 818 N N . ASN A 1 110 ? 54.785 27.364 -52.416 1.00 34.92 110 ASN B N 1
ATOM 819 C CA . ASN A 1 110 ? 53.809 26.602 -51.623 1.00 33.79 110 ASN B CA 1
ATOM 820 C C . ASN A 1 110 ? 53.377 27.334 -50.350 1.00 32.83 110 ASN B C 1
ATOM 821 O O . ASN A 1 110 ? 54.074 28.233 -49.875 1.00 32.69 110 ASN B O 1
ATOM 826 N N . SER A 1 111 ? 52.232 26.934 -49.799 1.00 31.98 111 SER B N 1
ATOM 827 C CA . SER A 1 111 ? 51.628 27.622 -48.657 1.00 31.43 111 SER B CA 1
ATOM 828 C C . SER A 1 111 ? 52.469 27.547 -47.380 1.00 31.18 111 SER B C 1
ATOM 829 O O . SER A 1 111 ? 52.437 28.469 -46.562 1.00 31.05 111 SER B O 1
ATOM 832 N N . ALA A 1 112 ? 53.219 26.457 -47.221 1.00 30.52 112 ALA B N 1
ATOM 833 C CA . ALA A 1 112 ? 54.073 26.265 -46.050 1.00 30.83 112 ALA B CA 1
ATOM 834 C C . ALA A 1 112 ? 55.260 27.228 -46.032 1.00 31.34 112 ALA B C 1
ATOM 835 O O . ALA A 1 112 ? 55.626 27.744 -44.974 1.00 31.47 112 ALA B O 1
ATOM 837 N N . VAL A 1 113 ? 55.850 27.467 -47.204 1.00 31.76 113 VAL B N 1
ATOM 838 C CA . VAL A 1 113 ? 56.907 28.472 -47.364 1.00 31.99 113 VAL B CA 1
ATOM 839 C C . VAL A 1 113 ? 56.383 29.873 -47.031 1.00 32.40 113 VAL B C 1
ATOM 840 O O . VAL A 1 113 ? 57.061 30.644 -46.348 1.00 32.31 113 VAL B O 1
ATOM 844 N N . LYS A 1 114 ? 55.175 30.183 -47.506 1.00 33.46 114 LYS B N 1
ATOM 845 C CA . LYS A 1 114 ? 54.533 31.478 -47.255 1.00 34.60 114 LYS B CA 1
ATOM 846 C C . LYS A 1 114 ? 54.225 31.681 -45.774 1.00 33.47 114 LYS B C 1
ATOM 847 O O . LYS A 1 114 ? 54.423 32.771 -45.238 1.00 32.94 114 LYS B O 1
ATOM 853 N N . LYS A 1 115 ? 53.745 30.623 -45.125 1.00 32.88 115 LYS B N 1
ATOM 854 C CA . LYS A 1 115 ? 53.436 30.655 -43.699 1.00 32.16 115 LYS B CA 1
ATOM 855 C C . LYS A 1 115 ? 54.701 30.926 -42.881 1.00 31.24 115 LYS B C 1
ATOM 856 O O . LYS A 1 115 ? 54.704 31.790 -42.005 1.00 30.53 115 LYS B O 1
ATOM 862 N N . LEU A 1 116 ? 55.772 30.196 -43.192 1.00 30.34 116 LEU B N 1
ATOM 863 C CA . LEU A 1 116 ? 57.066 30.385 -42.540 1.00 30.07 116 LEU B CA 1
ATOM 864 C C . LEU A 1 116 ? 57.540 31.836 -42.629 1.00 30.69 116 LEU B C 1
ATOM 865 O O . LEU A 1 116 ? 57.947 32.417 -41.621 1.00 30.90 116 LEU B O 1
ATOM 870 N N . GLU A 1 117 ? 57.473 32.412 -43.830 1.00 30.67 117 GLU B N 1
ATOM 871 C CA . GLU A 1 117 ? 57.881 33.801 -44.057 1.00 30.86 117 GLU B CA 1
ATOM 872 C C . GLU A 1 117 ? 56.966 34.804 -43.356 1.00 30.31 117 GLU B C 1
ATOM 873 O O . GLU A 1 117 ? 57.446 35.785 -42.786 1.00 30.16 117 GLU B O 1
ATOM 879 N N . ASN A 1 118 ? 55.657 34.553 -43.400 1.00 29.79 118 ASN B N 1
ATOM 880 C CA . ASN A 1 118 ? 54.680 35.436 -42.759 1.00 29.88 118 ASN B CA 1
ATOM 881 C C . ASN A 1 118 ? 54.819 35.454 -41.241 1.00 29.77 118 ASN B C 1
ATOM 882 O O . ASN A 1 118 ? 54.870 36.523 -40.632 1.00 29.91 118 ASN B O 1
ATOM 887 N N . VAL A 1 119 ? 54.886 34.265 -40.645 1.00 29.33 119 VAL B N 1
ATOM 888 C CA . VAL A 1 119 ? 55.062 34.115 -39.203 1.00 29.27 119 VAL B CA 1
ATOM 889 C C . VAL A 1 119 ? 56.380 34.759 -38.767 1.00 29.72 119 VAL B C 1
ATOM 890 O O . VAL A 1 119 ? 56.425 35.472 -37.762 1.00 29.92 119 VAL B O 1
ATOM 894 N N . TRP A 1 120 ? 57.436 34.520 -39.545 1.00 29.73 120 TRP B N 1
ATOM 895 C CA . TRP A 1 120 ? 58.756 35.109 -39.300 1.00 30.79 120 TRP B CA 1
ATOM 896 C C . TRP A 1 120 ? 58.703 36.612 -39.225 1.00 31.53 120 TRP B C 1
ATOM 897 O O . TRP A 1 120 ? 59.355 37.217 -38.371 1.00 32.06 120 TRP B O 1
ATOM 908 N N . LYS A 1 121 ? 57.919 37.222 -40.112 1.00 32.48 121 LYS B N 1
ATOM 909 C CA . LYS A 1 121 ? 57.739 38.675 -40.126 1.00 33.65 121 LYS B CA 1
ATOM 910 C C . LYS A 1 121 ? 56.882 39.157 -38.952 1.00 33.30 121 LYS B C 1
ATOM 911 O O . LYS A 1 121 ? 57.181 40.185 -38.342 1.00 33.38 121 LYS B O 1
ATOM 917 N N . ILE A 1 122 ? 55.830 38.404 -38.636 1.00 32.61 122 ILE B N 1
ATOM 918 C CA . ILE A 1 122 ? 54.951 38.720 -37.507 1.00 33.02 122 ILE B CA 1
ATOM 919 C C . ILE A 1 122 ? 55.708 38.728 -36.168 1.00 33.41 122 ILE B C 1
ATOM 920 O O . ILE A 1 122 ? 55.421 39.549 -35.294 1.00 33.07 122 ILE B O 1
ATOM 925 N N . LEU A 1 123 ? 56.689 37.835 -36.035 1.00 34.10 123 LEU B N 1
ATOM 926 C CA . LEU A 1 123 ? 57.423 37.646 -34.779 1.00 34.94 123 LEU B CA 1
ATOM 927 C C . LEU A 1 123 ? 58.746 38.416 -34.690 1.00 36.22 123 LEU B C 1
ATOM 928 O O . LEU A 1 123 ? 59.573 38.135 -33.817 1.00 36.17 123 LEU B O 1
ATOM 933 N N . ASP A 1 124 ? 58.929 39.386 -35.587 1.00 37.94 124 ASP B N 1
ATOM 934 C CA . ASP A 1 124 ? 60.129 40.239 -35.634 1.00 39.27 124 ASP B CA 1
ATOM 935 C C . ASP A 1 124 ? 61.441 39.454 -35.769 1.00 38.82 124 ASP B C 1
ATOM 936 O O . ASP A 1 124 ? 62.325 39.546 -34.914 1.00 39.07 124 ASP B O 1
ATOM 941 N N . ASN A 1 125 ? 61.545 38.680 -36.849 1.00 38.32 125 ASN B N 1
ATOM 942 C CA . ASN A 1 125 ? 62.782 37.978 -37.232 1.00 37.40 125 ASN B CA 1
ATOM 943 C C . ASN A 1 125 ? 63.370 37.039 -36.165 1.00 36.10 125 ASN B C 1
ATOM 944 O O . ASN A 1 125 ? 64.523 37.206 -35.764 1.00 36.70 125 ASN B O 1
ATOM 949 N N . PRO A 1 126 ? 62.586 36.044 -35.708 1.00 34.72 126 PRO B N 1
ATOM 950 C CA . PRO A 1 126 ? 63.131 35.106 -34.732 1.00 33.68 126 PRO B CA 1
ATOM 951 C C . PRO A 1 126 ? 64.018 34.044 -35.379 1.00 33.12 126 PRO B C 1
ATOM 952 O O . PRO A 1 126 ? 63.916 33.798 -36.585 1.00 33.82 126 PRO B O 1
ATOM 956 N N . LEU A 1 127 ? 64.871 33.425 -34.569 1.00 31.61 127 LEU B N 1
ATOM 957 C CA . LEU A 1 127 ? 65.731 32.332 -35.004 1.00 31.01 127 LEU B CA 1
ATOM 958 C C . LEU A 1 127 ? 64.905 31.115 -35.423 1.00 30.84 127 LEU B C 1
ATOM 959 O O . LEU A 1 127 ? 63.845 30.845 -34.854 1.00 30.39 127 LEU B O 1
ATOM 964 N N . ILE A 1 128 ? 65.399 30.391 -36.423 1.00 30.83 128 ILE B N 1
ATOM 965 C CA . ILE A 1 128 ? 64.728 29.196 -36.921 1.00 30.71 128 ILE B CA 1
ATOM 966 C C . ILE A 1 128 ? 65.532 27.949 -36.569 1.00 31.02 128 ILE B C 1
ATOM 967 O O . ILE A 1 128 ? 66.716 27.847 -36.893 1.00 31.28 128 ILE B O 1
ATOM 972 N N . LEU A 1 129 ? 64.873 27.019 -35.885 1.00 31.48 129 LEU B N 1
ATOM 973 C CA . LEU A 1 129 ? 65.448 25.728 -35.534 1.00 32.04 129 LEU B CA 1
ATOM 974 C C . LEU A 1 129 ? 65.146 24.732 -36.643 1.00 32.80 129 LEU B C 1
ATOM 975 O O . LEU A 1 129 ? 63.997 24.598 -37.067 1.00 32.91 129 LEU B O 1
ATOM 980 N N . SER A 1 130 ? 66.175 24.035 -37.111 1.00 33.37 130 SER B N 1
ATOM 981 C CA . SER A 1 130 ? 66.000 23.016 -38.140 1.00 34.24 130 SER B CA 1
ATOM 982 C C . SER A 1 130 ? 66.770 21.741 -37.798 1.00 35.10 130 SER B C 1
ATOM 983 O O . SER A 1 130 ? 67.371 21.640 -36.723 1.00 34.78 130 SER B O 1
ATOM 986 N N . ASP A 1 131 ? 66.721 20.761 -38.698 1.00 35.90 131 ASP B N 1
ATOM 987 C CA . ASP A 1 131 ? 67.563 19.572 -38.588 1.00 37.08 131 ASP B CA 1
ATOM 988 C C . ASP A 1 131 ? 68.665 19.620 -39.648 1.00 37.56 131 ASP B C 1
ATOM 989 O O . ASP A 1 131 ? 68.667 20.511 -40.500 1.00 37.71 131 ASP B O 1
ATOM 994 N N . SER A 1 132 ? 69.595 18.669 -39.588 1.00 38.97 132 SER B N 1
ATOM 995 C CA . SER A 1 132 ? 70.763 18.651 -40.477 1.00 40.61 132 SER B CA 1
ATOM 996 C C . SER A 1 132 ? 70.421 18.452 -41.959 1.00 41.95 132 SER B C 1
ATOM 997 O O . SER A 1 132 ? 71.171 18.881 -42.837 1.00 42.31 132 SER B O 1
ATOM 1000 N N . GLU A 1 133 ? 69.290 17.802 -42.224 1.00 42.97 133 GLU B N 1
ATOM 1001 C CA . GLU A 1 133 ? 68.837 17.555 -43.590 1.00 44.08 133 GLU B CA 1
ATOM 1002 C C . GLU A 1 133 ? 68.295 18.828 -44.260 1.00 43.11 133 GLU B C 1
ATOM 1003 O O . GLU A 1 133 ? 68.545 19.065 -45.444 1.00 42.68 133 GLU B O 1
ATOM 1009 N N . LEU A 1 134 ? 67.572 19.644 -43.493 1.00 41.10 134 LEU B N 1
ATOM 1010 C CA . LEU A 1 134 ? 66.852 20.801 -44.034 1.00 40.04 134 LEU B CA 1
ATOM 1011 C C . LEU A 1 134 ? 67.588 22.132 -43.922 1.00 40.10 134 LEU B C 1
ATOM 1012 O O . LEU A 1 134 ? 67.220 23.096 -44.596 1.00 40.54 134 LEU B O 1
ATOM 1017 N N . ILE A 1 135 ? 68.615 22.182 -43.073 1.00 40.24 135 ILE B N 1
ATOM 1018 C CA . ILE A 1 135 ? 69.338 23.426 -42.761 1.00 39.72 135 ILE B CA 1
ATOM 1019 C C . ILE A 1 135 ? 69.723 24.248 -44.003 1.00 39.63 135 ILE B C 1
ATOM 1020 O O . ILE A 1 135 ? 69.466 25.454 -44.057 1.00 39.65 135 ILE B O 1
ATOM 1025 N N . THR A 1 136 ? 70.310 23.585 -44.997 1.00 39.59 136 THR B N 1
ATOM 1026 C CA . THR A 1 136 ? 70.834 24.254 -46.191 1.00 39.88 136 THR B CA 1
ATOM 1027 C C . THR A 1 136 ? 69.725 24.846 -47.066 1.00 39.26 136 THR B C 1
ATOM 1028 O O . THR A 1 136 ? 69.845 25.979 -47.541 1.00 38.67 136 THR B O 1
ATOM 1032 N N . GLU A 1 137 ? 68.653 24.077 -47.262 1.00 39.02 137 GLU B N 1
ATOM 1033 C CA . GLU A 1 137 ? 67.498 24.506 -48.059 1.00 39.33 137 GLU B CA 1
ATOM 1034 C C . GLU A 1 137 ? 66.837 25.758 -47.490 1.00 38.77 137 GLU B C 1
ATOM 1035 O O . GLU A 1 137 ? 66.456 26.658 -48.238 1.00 38.56 137 GLU B O 1
ATOM 1041 N N . ILE A 1 138 ? 66.703 25.800 -46.165 1.00 38.29 138 ILE B N 1
ATOM 1042 C CA . ILE A 1 138 ? 66.019 26.895 -45.482 1.00 38.19 138 ILE B CA 1
ATOM 1043 C C . ILE A 1 138 ? 66.859 28.176 -45.493 1.00 38.48 138 ILE B C 1
ATOM 1044 O O . ILE A 1 138 ? 66.314 29.274 -45.628 1.00 38.20 138 ILE B O 1
ATOM 1049 N N . GLU A 1 139 ? 68.177 28.029 -45.375 1.00 39.15 139 GLU B N 1
ATOM 1050 C CA . GLU A 1 139 ? 69.094 29.167 -45.498 1.00 40.21 139 GLU B CA 1
ATOM 1051 C C . GLU A 1 139 ? 69.069 29.745 -46.914 1.00 39.98 139 GLU B C 1
ATOM 1052 O O . GLU A 1 139 ? 69.061 30.964 -47.092 1.00 39.52 139 GLU B O 1
ATOM 1058 N N . LYS A 1 140 ? 69.042 28.855 -47.907 1.00 40.94 140 LYS B N 1
ATOM 1059 C CA . LYS A 1 140 ? 68.985 29.228 -49.324 1.00 41.76 140 LYS B CA 1
ATOM 1060 C C . LYS A 1 140 ? 67.780 30.118 -49.629 1.00 40.94 140 LYS B C 1
ATOM 1061 O O . LYS A 1 140 ? 67.910 31.134 -50.312 1.00 41.60 140 LYS B O 1
ATOM 1067 N N . LEU A 1 141 ? 66.617 29.729 -49.110 1.00 39.44 141 LEU B N 1
ATOM 1068 C CA . LEU A 1 141 ? 65.393 30.520 -49.221 1.00 38.76 141 LEU B CA 1
ATOM 1069 C C . LEU A 1 141 ? 65.587 31.939 -48.682 1.00 39.31 141 LEU B C 1
ATOM 1070 O O . LEU A 1 141 ? 65.102 32.905 -49.274 1.00 39.04 141 LEU B O 1
ATOM 1075 N N . GLY A 1 142 ? 66.301 32.053 -47.563 1.00 39.89 142 GLY B N 1
ATOM 1076 C CA . GLY A 1 142 ? 66.582 33.345 -46.942 1.00 40.86 142 GLY B CA 1
ATOM 1077 C C . GLY A 1 142 ? 67.429 34.258 -47.807 1.00 42.23 142 GLY B C 1
ATOM 1078 O O . GLY A 1 142 ? 67.133 35.447 -47.936 1.00 42.38 142 GLY B O 1
ATOM 1079 N N . THR A 1 143 ? 68.481 33.698 -48.399 1.00 43.65 143 THR B N 1
ATOM 1080 C CA . THR A 1 143 ? 69.381 34.456 -49.270 1.00 45.37 143 THR B CA 1
ATOM 1081 C C . THR A 1 143 ? 68.728 34.798 -50.615 1.00 46.16 143 THR B C 1
ATOM 1082 O O . THR A 1 143 ? 68.862 35.922 -51.103 1.00 46.58 143 THR B O 1
ATOM 1086 N N . TYR A 1 144 ? 68.014 33.831 -51.191 1.00 46.42 144 TYR B N 1
ATOM 1087 C CA . TYR A 1 144 ? 67.303 34.014 -52.461 1.00 46.50 144 TYR B CA 1
ATOM 1088 C C . TYR A 1 144 ? 66.194 35.061 -52.393 1.00 45.35 144 TYR B C 1
ATOM 1089 O O . TYR A 1 144 ? 66.012 35.834 -53.333 1.00 46.19 144 TYR B O 1
ATOM 1098 N N . SER A 1 145 ? 65.454 35.075 -51.287 1.00 43.53 145 SER B N 1
ATOM 1099 C CA . SER A 1 145 ? 64.391 36.059 -51.080 1.00 41.94 145 SER B CA 1
ATOM 1100 C C . SER A 1 145 ? 64.880 37.270 -50.285 1.00 41.23 145 SER B C 1
ATOM 1101 O O . SER A 1 145 ? 64.077 38.100 -49.856 1.00 40.43 145 SER B O 1
ATOM 1104 N N . HIS A 1 146 ? 66.198 37.356 -50.096 1.00 41.80 146 HIS B N 1
ATOM 1105 C CA . HIS A 1 146 ? 66.860 38.500 -49.450 1.00 42.81 146 HIS B CA 1
ATOM 1106 C C . HIS A 1 146 ? 66.209 38.934 -48.162 1.00 42.97 146 HIS B C 1
ATOM 1107 O O . HIS A 1 146 ? 65.918 40.115 -47.961 1.00 43.33 146 HIS B O 1
ATOM 1114 N N . LEU A 1 147 ? 65.983 37.969 -47.276 1.00 43.38 147 LEU B N 1
ATOM 1115 C CA . LEU A 1 147 ? 65.312 38.224 -46.008 1.00 43.84 147 LEU B CA 1
ATOM 1116 C C . LEU A 1 147 ? 66.331 38.621 -44.944 1.00 44.37 147 LEU B C 1
ATOM 1117 O O . LEU A 1 147 ? 67.184 37.821 -44.548 1.00 44.01 147 LEU B O 1
ATOM 1122 N N . GLU A 1 148 ? 66.237 39.873 -44.502 1.00 44.59 148 GLU B N 1
ATOM 1123 C CA . GLU A 1 148 ? 67.224 40.483 -43.614 1.00 44.85 148 GLU B CA 1
ATOM 1124 C C . GLU A 1 148 ? 67.179 39.903 -42.197 1.00 43.03 148 GLU B C 1
ATOM 1125 O O . GLU A 1 148 ? 66.143 39.951 -41.529 1.00 42.53 148 GLU B O 1
ATOM 1131 N N . GLY A 1 149 ? 68.311 39.357 -41.753 1.00 41.03 149 GLY B N 1
ATOM 1132 C CA . GLY A 1 149 ? 68.439 38.791 -40.409 1.00 38.96 149 GLY B CA 1
ATOM 1133 C C . GLY A 1 149 ? 68.034 37.331 -40.305 1.00 38.38 149 GLY B C 1
ATOM 1134 O O . GLY A 1 149 ? 67.943 36.783 -39.204 1.00 38.73 149 GLY B O 1
ATOM 1135 N N . TRP A 1 150 ? 67.790 36.709 -41.458 1.00 36.76 150 TRP B N 1
ATOM 1136 C CA . TRP A 1 150 ? 67.414 35.301 -41.560 1.00 35.36 150 TRP B CA 1
ATOM 1137 C C . TRP A 1 150 ? 68.495 34.433 -40.990 1.00 36.32 150 TRP B C 1
ATOM 1138 O O . TRP A 1 150 ? 69.616 34.402 -41.507 1.00 36.72 150 TRP B O 1
ATOM 1149 N N . GLN A 1 151 ? 68.170 33.731 -39.907 1.00 37.18 151 GLN B N 1
ATOM 1150 C CA . GLN A 1 151 ? 69.122 32.852 -39.229 1.00 37.91 151 GLN B CA 1
ATOM 1151 C C . GLN A 1 151 ? 68.523 31.480 -38.963 1.00 36.94 151 GLN B C 1
ATOM 1152 O O . GLN A 1 151 ? 67.406 31.364 -38.452 1.00 37.01 151 GLN B O 1
ATOM 1158 N N . VAL A 1 152 ? 69.277 30.445 -39.321 1.00 35.87 152 VAL B N 1
ATOM 1159 C CA . VAL A 1 152 ? 68.856 29.062 -39.123 1.00 35.82 152 VAL B CA 1
ATOM 1160 C C . VAL A 1 152 ? 69.970 28.286 -38.424 1.00 36.04 152 VAL B C 1
ATOM 1161 O O . VAL A 1 152 ? 71.148 28.450 -38.750 1.00 36.44 152 VAL B O 1
ATOM 1165 N N . ILE A 1 153 ? 69.594 27.450 -37.460 1.00 35.60 153 ILE B N 1
ATOM 1166 C CA . ILE A 1 153 ? 70.555 26.592 -36.766 1.00 36.11 153 ILE B CA 1
ATOM 1167 C C . ILE A 1 153 ? 69.999 25.176 -36.572 1.00 35.62 153 ILE B C 1
ATOM 1168 O O . ILE A 1 153 ? 68.807 24.994 -36.319 1.00 35.50 153 ILE B O 1
ATOM 1173 N N . SER A 1 154 ? 70.866 24.178 -36.715 1.00 35.58 154 SER B N 1
ATOM 1174 C CA . SER A 1 154 ? 70.466 22.789 -36.515 1.00 35.96 154 SER B CA 1
ATOM 1175 C C . SER A 1 154 ? 70.470 22.425 -35.032 1.00 35.98 154 SER B C 1
ATOM 1176 O O . SER A 1 154 ? 71.254 22.973 -34.249 1.00 35.45 154 SER B O 1
ATOM 1179 N N . VAL A 1 155 ? 69.588 21.499 -34.659 1.00 35.80 155 VAL B N 1
ATOM 1180 C CA . VAL A 1 155 ? 69.527 20.976 -33.295 1.00 36.86 155 VAL B CA 1
ATOM 1181 C C . VAL A 1 155 ? 70.853 20.304 -32.914 1.00 38.28 155 VAL B C 1
ATOM 1182 O O . VAL A 1 155 ? 71.326 20.451 -31.785 1.00 38.55 155 VAL B O 1
ATOM 1186 N N . ASN A 1 156 ? 71.454 19.594 -33.870 1.00 39.49 156 ASN B N 1
ATOM 1187 C CA . ASN A 1 156 ? 72.736 18.920 -33.660 1.00 41.16 156 ASN B CA 1
ATOM 1188 C C . ASN A 1 156 ? 73.923 19.854 -33.419 1.00 41.86 156 ASN B C 1
ATOM 1189 O O . ASN A 1 156 ? 74.906 19.454 -32.793 1.00 43.12 156 ASN B O 1
ATOM 1194 N N . GLU A 1 157 ? 73.836 21.086 -33.913 1.00 42.29 157 GLU B N 1
ATOM 1195 C CA . GLU A 1 157 ? 74.845 22.094 -33.600 1.00 42.83 157 GLU B CA 1
ATOM 1196 C C . GLU A 1 157 ? 74.657 22.613 -32.172 1.00 42.38 157 GLU B C 1
ATOM 1197 O O . GLU A 1 157 ? 75.634 22.899 -31.478 1.00 43.27 157 GLU B O 1
ATOM 1203 N N . LEU A 1 158 ? 73.399 22.726 -31.744 1.00 41.59 158 LEU B N 1
ATOM 1204 C CA . LEU A 1 158 ? 73.066 23.140 -30.377 1.00 41.07 158 LEU B CA 1
ATOM 1205 C C . LEU A 1 158 ? 73.434 22.061 -29.364 1.00 41.13 158 LEU B C 1
ATOM 1206 O O . LEU A 1 158 ? 73.724 22.365 -28.207 1.00 40.85 158 LEU B O 1
ATOM 1211 N N . ARG A 1 159 ? 73.415 20.807 -29.810 1.00 41.57 159 ARG B N 1
ATOM 1212 C CA . ARG A 1 159 ? 73.823 19.669 -28.989 1.00 42.74 159 ARG B CA 1
ATOM 1213 C C . ARG A 1 159 ? 75.335 19.646 -28.734 1.00 45.45 159 ARG B C 1
ATOM 1214 O O . ARG A 1 159 ? 75.804 18.963 -27.822 1.00 45.52 159 ARG B O 1
ATOM 1222 N N . LYS A 1 160 ? 76.062 20.431 -29.486 1.00 48.69 160 LYS B N 1
ATOM 1223 C CA . LYS A 1 160 ? 77.480 20.517 -29.359 1.00 52.28 160 LYS B CA 1
ATOM 1224 C C . LYS A 1 160 ? 77.919 21.530 -28.356 1.00 55.07 160 LYS B C 1
ATOM 1225 O O . LYS A 1 160 ? 79.079 21.623 -28.056 1.00 55.61 160 LYS B O 1
ATOM 1231 N N . ALA A 1 161 ? 76.988 22.301 -27.843 1.00 58.86 161 ALA B N 1
ATOM 1232 C CA . ALA A 1 161 ? 77.333 23.409 -27.001 1.00 62.82 161 ALA B CA 1
ATOM 1233 C C . ALA A 1 161 ? 78.022 22.944 -25.747 1.00 66.71 161 ALA B C 1
ATOM 1234 O O . ALA A 1 161 ? 77.669 21.921 -25.140 1.00 66.06 161 ALA B O 1
ATOM 1236 N N . PRO A 1 162 ? 79.125 23.622 -25.445 1.00 70.91 162 PRO B N 1
ATOM 1237 C CA . PRO A 1 162 ? 79.849 23.252 -24.242 1.00 73.06 162 PRO B CA 1
ATOM 1238 C C . PRO A 1 162 ? 78.764 23.542 -23.264 1.00 74.83 162 PRO B C 1
ATOM 1239 O O . PRO A 1 162 ? 78.212 24.644 -23.262 1.00 75.47 162 PRO B O 1
ATOM 1243 N N . SER A 1 163 ? 78.430 22.570 -22.442 1.00 77.61 163 SER B N 1
ATOM 1244 C CA . SER A 1 163 ? 77.226 22.721 -21.703 1.00 80.26 163 SER B CA 1
ATOM 1245 C C . SER A 1 163 ? 77.506 23.203 -20.301 1.00 82.85 163 SER B C 1
ATOM 1246 O O . SER A 1 163 ? 77.833 22.443 -19.397 1.00 83.98 163 SER B O 1
ATOM 1249 N N . LYS A 1 164 ? 77.324 24.510 -20.156 1.00 84.40 164 LYS B N 1
ATOM 1250 C CA . LYS A 1 164 ? 77.650 25.221 -18.962 1.00 85.39 164 LYS B CA 1
ATOM 1251 C C . LYS A 1 164 ? 76.263 25.373 -18.394 1.00 85.46 164 LYS B C 1
ATOM 1252 O O . LYS A 1 164 ? 75.676 26.446 -18.376 1.00 85.72 164 LYS B O 1
ATOM 1258 N N . ILE A 1 165 ? 75.705 24.267 -17.949 1.00 83.87 165 ILE B N 1
ATOM 1259 C CA . ILE A 1 165 ? 74.286 24.338 -17.598 1.00 81.50 165 ILE B CA 1
ATOM 1260 C C . ILE A 1 165 ? 74.057 25.009 -16.240 1.00 79.85 165 ILE B C 1
ATOM 1261 O O . ILE A 1 165 ? 74.651 24.625 -15.229 1.00 80.26 165 ILE B O 1
ATOM 1266 N N . GLU A 1 166 ? 73.196 26.024 -16.246 1.00 77.19 166 GLU B N 1
ATOM 1267 C CA . GLU A 1 166 ? 72.801 26.741 -15.039 1.00 73.52 166 GLU B CA 1
ATOM 1268 C C . GLU A 1 166 ? 71.436 26.219 -14.572 1.00 68.47 166 GLU B C 1
ATOM 1269 O O . GLU A 1 166 ? 70.883 25.295 -15.176 1.00 67.50 166 GLU B O 1
ATOM 1275 N N . GLN A 1 167 ? 70.903 26.803 -13.500 1.00 63.65 167 GLN B N 1
ATOM 1276 C CA . GLN A 1 167 ? 69.610 26.401 -12.939 1.00 58.04 167 GLN B CA 1
ATOM 1277 C C . GLN A 1 167 ? 68.448 26.790 -13.853 1.00 52.81 167 GLN B C 1
ATOM 1278 O O . GLN A 1 167 ? 68.517 27.789 -14.571 1.00 51.26 167 GLN B O 1
ATOM 1284 N N . LEU A 1 168 ? 67.386 25.988 -13.819 1.00 47.70 168 LEU B N 1
ATOM 1285 C CA . LEU A 1 168 ? 66.186 26.240 -14.612 1.00 44.01 168 LEU B CA 1
ATOM 1286 C C . LEU A 1 168 ? 65.336 27.353 -14.002 1.00 42.41 168 LEU B C 1
ATOM 1287 O O . LEU A 1 168 ? 65.268 27.470 -12.778 1.00 42.55 168 LEU B O 1
ATOM 1292 N N . PRO A 1 169 ? 64.685 28.175 -14.852 1.00 40.45 169 PRO B N 1
ATOM 1293 C CA . PRO A 1 169 ? 63.833 29.251 -14.338 1.00 38.84 169 PRO B CA 1
ATOM 1294 C C . PRO A 1 169 ? 62.519 28.735 -13.762 1.00 37.49 169 PRO B C 1
ATOM 1295 O O . PRO A 1 169 ? 61.984 27.736 -14.241 1.00 37.11 169 PRO B O 1
ATOM 1299 N N . ILE A 1 170 ? 62.016 29.412 -12.732 1.00 36.59 170 ILE B N 1
ATOM 1300 C CA . ILE A 1 170 ? 60.694 29.111 -12.186 1.00 35.71 170 ILE B CA 1
ATOM 1301 C C . ILE A 1 170 ? 59.683 29.956 -12.949 1.00 35.33 170 ILE B C 1
ATOM 1302 O O . ILE A 1 170 ? 59.802 31.182 -13.006 1.00 35.13 170 ILE B O 1
ATOM 1307 N N . LEU A 1 171 ? 58.693 29.292 -13.538 1.00 34.88 171 LEU B N 1
ATOM 1308 C CA . LEU A 1 171 ? 57.779 29.948 -14.467 1.00 34.57 171 LEU B CA 1
ATOM 1309 C C . LEU A 1 171 ? 56.359 30.070 -13.926 1.00 34.95 171 LEU B C 1
ATOM 1310 O O . LEU A 1 171 ? 55.921 29.266 -13.098 1.00 35.20 171 LEU B O 1
ATOM 1315 N N . ASP A 1 172 ? 55.651 31.091 -14.401 1.00 34.81 172 ASP B N 1
ATOM 1316 C CA . ASP A 1 172 ? 54.230 31.246 -14.135 1.00 35.43 172 ASP B CA 1
ATOM 1317 C C . ASP A 1 172 ? 53.470 30.354 -15.115 1.00 35.30 172 ASP B C 1
ATOM 1318 O O . ASP A 1 172 ? 53.647 30.481 -16.327 1.00 35.58 172 ASP B O 1
ATOM 1323 N N . PRO A 1 173 ? 52.629 29.439 -14.597 1.00 35.31 173 PRO B N 1
ATOM 1324 C CA . PRO A 1 173 ? 51.815 28.596 -15.480 1.00 35.23 173 PRO B CA 1
ATOM 1325 C C . PRO A 1 173 ? 50.830 29.393 -16.347 1.00 35.52 173 PRO B C 1
ATOM 1326 O O . PRO A 1 173 ? 50.327 28.865 -17.346 1.00 35.89 173 PRO B O 1
ATOM 1330 N N . GLN A 1 174 ? 50.572 30.646 -15.971 1.00 35.50 174 GLN B N 1
ATOM 1331 C CA . GLN A 1 174 ? 49.702 31.542 -16.744 1.00 35.91 174 GLN B CA 1
ATOM 1332 C C . GLN A 1 174 ? 50.446 32.268 -17.873 1.00 35.40 174 GLN B C 1
ATOM 1333 O O . GLN A 1 174 ? 49.829 32.958 -18.687 1.00 35.31 174 GLN B O 1
ATOM 1339 N N . ASP A 1 175 ? 51.767 32.123 -17.912 1.00 35.15 175 ASP B N 1
ATOM 1340 C CA . ASP A 1 175 ? 52.566 32.664 -19.006 1.00 35.16 175 ASP B CA 1
ATOM 1341 C C . ASP A 1 175 ? 52.449 31.774 -20.234 1.00 34.33 175 ASP B C 1
ATOM 1342 O O . ASP A 1 175 ? 52.203 30.570 -20.116 1.00 34.03 175 ASP B O 1
ATOM 1347 N N . ALA A 1 176 ? 52.627 32.376 -21.408 1.00 33.29 176 ALA B N 1
ATOM 1348 C CA . ALA A 1 176 ? 52.647 31.647 -22.672 1.00 32.10 176 ALA B CA 1
ATOM 1349 C C . ALA A 1 176 ? 53.755 30.598 -22.677 1.00 31.35 176 ALA B C 1
ATOM 1350 O O . ALA A 1 176 ? 54.888 30.877 -22.279 1.00 31.25 176 ALA B O 1
ATOM 1352 N N . ALA A 1 177 ? 53.410 29.394 -23.121 1.00 30.29 177 ALA B N 1
ATOM 1353 C CA . ALA A 1 177 ? 54.365 28.295 -23.218 1.00 29.91 177 ALA B CA 1
ATOM 1354 C C . ALA A 1 177 ? 54.508 27.802 -24.657 1.00 29.58 177 ALA B C 1
ATOM 1355 O O . ALA A 1 177 ? 55.535 27.234 -25.025 1.00 28.88 177 ALA B O 1
ATOM 1357 N N . LEU A 1 178 ? 53.469 28.020 -25.460 1.00 28.75 178 LEU B N 1
ATOM 1358 C CA . LEU A 1 178 ? 53.412 27.489 -26.814 1.00 28.42 178 LEU B CA 1
ATOM 1359 C C . LEU A 1 178 ? 52.599 28.396 -27.729 1.00 28.51 178 LEU B C 1
ATOM 1360 O O . LEU A 1 178 ? 51.488 28.808 -27.387 1.00 28.47 178 LEU B O 1
ATOM 1365 N N . LEU A 1 179 ? 53.168 28.707 -28.888 1.00 28.57 179 LEU B N 1
ATOM 1366 C CA . LEU A 1 179 ? 52.491 29.528 -29.884 1.00 28.91 179 LEU B CA 1
ATOM 1367 C C . LEU A 1 179 ? 52.329 28.742 -31.182 1.00 28.84 179 LEU B C 1
ATOM 1368 O O . LEU A 1 179 ? 53.316 28.404 -31.835 1.00 28.59 179 LEU B O 1
ATOM 1373 N N . LEU A 1 180 ? 51.079 28.443 -31.535 1.00 28.79 180 LEU B N 1
ATOM 1374 C CA . LEU A 1 180 ? 50.769 27.656 -32.730 1.00 29.72 180 LEU B CA 1
ATOM 1375 C C . LEU A 1 180 ? 49.929 28.438 -33.737 1.00 30.32 180 LEU B C 1
ATOM 1376 O O . LEU A 1 180 ? 48.795 28.831 -33.447 1.00 30.04 180 LEU B O 1
ATOM 1381 N N . PHE A 1 181 ? 50.494 28.650 -34.922 1.00 31.48 181 PHE B N 1
ATOM 1382 C CA . PHE A 1 181 ? 49.817 29.383 -35.984 1.00 32.89 181 PHE B CA 1
ATOM 1383 C C . PHE A 1 181 ? 48.976 28.463 -36.856 1.00 34.53 181 PHE B C 1
ATOM 1384 O O . PHE A 1 181 ? 49.461 27.442 -37.342 1.00 34.75 181 PHE B O 1
ATOM 1392 N N . THR A 1 182 ? 47.710 28.828 -37.034 1.00 37.43 182 THR B N 1
ATOM 1393 C CA . THR A 1 182 ? 46.822 28.152 -37.976 1.00 40.96 182 THR B CA 1
ATOM 1394 C C . THR A 1 182 ? 46.544 29.077 -39.155 1.00 45.00 182 THR B C 1
ATOM 1395 O O . THR A 1 182 ? 46.449 30.297 -38.983 1.00 46.33 182 THR B O 1
ATOM 1399 N N . SER A 1 183 ? 46.423 28.500 -40.349 1.00 49.68 183 SER B N 1
ATOM 1400 C CA . SER A 1 183 ? 46.060 29.272 -41.537 1.00 53.62 183 SER B CA 1
ATOM 1401 C C . SER A 1 183 ? 44.572 29.591 -41.509 1.00 57.08 183 SER B C 1
ATOM 1402 O O . SER A 1 183 ? 43.736 28.694 -41.371 1.00 57.58 183 SER B O 1
ATOM 1405 N N . GLY A 1 184 ? 44.247 30.876 -41.622 1.00 60.61 184 GLY B N 1
ATOM 1406 C CA . GLY A 1 184 ? 42.856 31.317 -41.666 1.00 64.07 184 GLY B CA 1
ATOM 1407 C C . GLY A 1 184 ? 42.231 31.064 -43.026 1.00 66.92 184 GLY B C 1
ATOM 1408 O O . GLY A 1 184 ? 42.882 30.527 -43.928 1.00 66.52 184 GLY B O 1
ATOM 1409 N N . SER A 1 185 ? 40.965 31.449 -43.168 1.00 69.84 185 SER B N 1
ATOM 1410 C CA . SER A 1 185 ? 40.255 31.345 -44.444 1.00 72.61 185 SER B CA 1
ATOM 1411 C C . SER A 1 185 ? 40.912 32.225 -45.510 1.00 74.25 185 SER B C 1
ATOM 1412 O O . SER A 1 185 ? 41.090 31.798 -46.654 1.00 74.49 185 SER B O 1
ATOM 1415 N N . THR A 1 186 ? 41.270 33.449 -45.118 1.00 75.28 186 THR B N 1
ATOM 1416 C CA . THR A 1 186 ? 41.963 34.400 -45.990 1.00 75.49 186 THR B CA 1
ATOM 1417 C C . THR A 1 186 ? 43.065 35.138 -45.226 1.00 76.19 186 THR B C 1
ATOM 1418 O O . THR A 1 186 ? 42.988 35.293 -44.003 1.00 77.32 186 THR B O 1
ATOM 1422 N N . GLY A 1 187 ? 44.088 35.582 -45.954 1.00 74.71 187 GLY B N 1
ATOM 1423 C CA . GLY A 1 187 ? 45.108 36.480 -45.413 1.00 71.85 187 GLY B CA 1
ATOM 1424 C C . GLY A 1 187 ? 46.128 35.861 -44.475 1.00 70.02 187 GLY B C 1
ATOM 1425 O O . GLY A 1 187 ? 46.651 34.775 -44.735 1.00 70.59 187 GLY B O 1
ATOM 1434 N N . PRO A 1 189 ? 48.092 34.293 -41.069 1.00 53.97 189 PRO B N 1
ATOM 1435 C CA . PRO A 1 189 ? 47.844 33.198 -40.126 1.00 50.84 189 PRO B CA 1
ATOM 1436 C C . PRO A 1 189 ? 47.517 33.678 -38.708 1.00 47.25 189 PRO B C 1
ATOM 1437 O O . PRO A 1 189 ? 47.954 34.754 -38.297 1.00 45.66 189 PRO B O 1
ATOM 1441 N N . LYS A 1 190 ? 46.756 32.869 -37.976 1.00 43.51 190 LYS B N 1
ATOM 1442 C CA . LYS A 1 190 ? 46.297 33.225 -36.637 1.00 41.02 190 LYS B CA 1
ATOM 1443 C C . LYS A 1 190 ? 47.135 32.502 -35.580 1.00 38.72 190 LYS B C 1
ATOM 1444 O O . LYS A 1 190 ? 47.212 31.272 -35.573 1.00 38.46 190 LYS B O 1
ATOM 1450 N N . GLY A 1 191 ? 47.759 33.273 -34.694 1.00 36.02 191 GLY B N 1
ATOM 1451 C CA . GLY A 1 191 ? 48.671 32.728 -33.689 1.00 33.76 191 GLY B CA 1
ATOM 1452 C C . GLY A 1 191 ? 48.026 32.413 -32.355 1.00 32.06 191 GLY B C 1
ATOM 1453 O O . GLY A 1 191 ? 47.798 33.308 -31.541 1.00 31.55 191 GLY B O 1
ATOM 1454 N N . VAL A 1 192 ? 47.749 31.132 -32.128 1.00 30.50 192 VAL B N 1
ATOM 1455 C CA . VAL A 1 192 ? 47.104 30.693 -30.895 1.00 29.99 192 VAL B CA 1
ATOM 1456 C C . VAL A 1 192 ? 48.105 30.651 -29.741 1.00 29.51 192 VAL B C 1
ATOM 1457 O O . VAL A 1 192 ? 49.098 29.924 -29.795 1.00 29.34 192 VAL B O 1
ATOM 1461 N N . ILE A 1 193 ? 47.841 31.452 -28.710 1.00 28.94 193 ILE B N 1
ATOM 1462 C CA . ILE A 1 193 ? 48.662 31.468 -27.503 1.00 28.72 193 ILE B CA 1
ATOM 1463 C C . ILE A 1 193 ? 48.167 30.395 -26.537 1.00 28.32 193 ILE B C 1
ATOM 1464 O O . ILE A 1 193 ? 46.991 30.373 -26.169 1.00 28.33 193 ILE B O 1
ATOM 1469 N N . LEU A 1 194 ? 49.067 29.501 -26.142 1.00 27.79 194 LEU B N 1
ATOM 1470 C CA . LEU A 1 194 ? 48.738 28.462 -25.173 1.00 27.37 194 LEU B CA 1
ATOM 1471 C C . LEU A 1 194 ? 49.658 28.523 -23.960 1.00 27.41 194 LEU B C 1
ATOM 1472 O O . LEU A 1 194 ? 50.884 28.438 -24.079 1.00 27.45 194 LEU B O 1
ATOM 1477 N N . THR A 1 195 ? 49.045 28.688 -22.793 1.00 27.34 195 THR B N 1
ATOM 1478 C CA . THR A 1 195 ? 49.768 28.736 -21.530 1.00 27.48 195 THR B CA 1
ATOM 1479 C C . THR A 1 195 ? 49.995 27.318 -21.015 1.00 27.77 195 THR B C 1
ATOM 1480 O O . THR A 1 195 ? 49.386 26.367 -21.520 1.00 27.87 195 THR B O 1
ATOM 1484 N N . HIS A 1 196 ? 50.872 27.179 -20.020 1.00 27.79 196 HIS B N 1
ATOM 1485 C CA . HIS A 1 196 ? 51.047 25.914 -19.303 1.00 28.00 196 HIS B CA 1
ATOM 1486 C C . HIS A 1 196 ? 49.728 25.458 -18.755 1.00 28.25 196 HIS B C 1
ATOM 1487 O O . HIS A 1 196 ? 49.366 24.285 -18.871 1.00 28.19 196 HIS B O 1
ATOM 1494 N N . HIS A 1 197 ? 48.999 26.398 -18.156 1.00 29.04 197 HIS B N 1
ATOM 1495 C CA . HIS A 1 197 ? 47.708 26.119 -17.539 1.00 29.61 197 HIS B CA 1
ATOM 1496 C C . HIS A 1 197 ? 46.680 25.671 -18.539 1.00 29.41 197 HIS B C 1
ATOM 1497 O O . HIS A 1 197 ? 45.872 24.799 -18.230 1.00 29.53 197 HIS B O 1
ATOM 1504 N N . ASN A 1 198 ? 46.703 26.259 -19.740 1.00 28.90 198 ASN B N 1
ATOM 1505 C CA . ASN A 1 198 ? 45.858 25.801 -20.852 1.00 28.19 198 ASN B CA 1
ATOM 1506 C C . ASN A 1 198 ? 46.092 24.326 -21.154 1.00 27.66 198 ASN B C 1
ATOM 1507 O O . ASN A 1 198 ? 45.159 23.524 -21.150 1.00 27.50 198 ASN B O 1
ATOM 1512 N N . ILE A 1 199 ? 47.354 23.985 -21.405 1.00 27.47 199 ILE B N 1
ATOM 1513 C CA . ILE A 1 199 ? 47.754 22.643 -21.824 1.00 27.77 199 ILE B CA 1
ATOM 1514 C C . ILE A 1 199 ? 47.484 21.597 -20.735 1.00 28.57 199 ILE B C 1
ATOM 1515 O O . ILE A 1 199 ? 46.868 20.560 -20.999 1.00 28.06 199 ILE B O 1
ATOM 1520 N N . LEU A 1 200 ? 47.926 21.889 -19.514 1.00 29.19 200 LEU B N 1
ATOM 1521 C CA . LEU A 1 200 ? 47.809 20.941 -18.406 1.00 30.18 200 LEU B CA 1
ATOM 1522 C C . LEU A 1 200 ? 46.386 20.789 -17.879 1.00 30.86 200 LEU B C 1
ATOM 1523 O O . LEU A 1 200 ? 46.055 19.779 -17.258 1.00 30.92 200 LEU B O 1
ATOM 1528 N N . SER A 1 201 ? 45.546 21.786 -18.150 1.00 32.22 201 SER B N 1
ATOM 1529 C CA . SER A 1 201 ? 44.120 21.699 -17.854 1.00 33.28 201 SER B CA 1
ATOM 1530 C C . SER A 1 201 ? 43.386 20.788 -18.849 1.00 33.57 201 SER B C 1
ATOM 1531 O O . SER A 1 201 ? 42.370 20.180 -18.504 1.00 33.89 201 SER B O 1
ATOM 1542 N N . THR A 1 203 ? 45.078 18.233 -20.291 1.00 34.21 203 THR B N 1
ATOM 1543 C CA . THR A 1 203 ? 45.671 16.952 -19.916 1.00 34.76 203 THR B CA 1
ATOM 1544 C C . THR A 1 203 ? 44.921 16.324 -18.754 1.00 34.77 203 THR B C 1
ATOM 1545 O O . THR A 1 203 ? 44.470 15.180 -18.848 1.00 35.06 203 THR B O 1
ATOM 1549 N N . ALA A 1 204 ? 44.787 17.087 -17.669 1.00 34.32 204 ALA B N 1
ATOM 1550 C CA . ALA A 1 204 ? 44.108 16.628 -16.461 1.00 34.27 204 ALA B CA 1
ATOM 1551 C C . ALA A 1 204 ? 42.667 16.213 -16.752 1.00 34.15 204 ALA B C 1
ATOM 1552 O O . ALA A 1 204 ? 42.243 15.127 -16.352 1.00 34.37 204 ALA B O 1
ATOM 1554 N N . GLY A 1 205 ? 41.935 17.067 -17.467 1.00 34.10 205 GLY B N 1
ATOM 1555 C CA . GLY A 1 205 ? 40.543 16.794 -17.832 1.00 33.95 205 GLY B CA 1
ATOM 1556 C C . GLY A 1 205 ? 40.371 15.528 -18.654 1.00 33.91 205 GLY B C 1
ATOM 1557 O O . GLY A 1 205 ? 39.474 14.728 -18.390 1.00 34.16 205 GLY B O 1
ATOM 1558 N N . THR A 1 206 ? 41.242 15.345 -19.643 1.00 33.46 206 THR B N 1
ATOM 1559 C CA . THR A 1 206 ? 41.208 14.166 -20.510 1.00 33.71 206 THR B CA 1
ATOM 1560 C C . THR A 1 206 ? 41.542 12.885 -19.734 1.00 33.80 206 THR B C 1
ATOM 1561 O O . THR A 1 206 ? 40.905 11.850 -19.936 1.00 33.49 206 THR B O 1
ATOM 1565 N N . VAL A 1 207 ? 42.526 12.973 -18.840 1.00 34.05 207 VAL B N 1
ATOM 1566 C CA . VAL A 1 207 ? 42.968 11.825 -18.044 1.00 33.80 207 VAL B CA 1
ATOM 1567 C C . VAL A 1 207 ? 41.878 11.363 -17.072 1.00 34.32 207 VAL B C 1
ATOM 1568 O O . VAL A 1 207 ? 41.516 10.183 -17.064 1.00 34.33 207 VAL B O 1
ATOM 1572 N N . VAL A 1 208 ? 41.346 12.296 -16.281 1.00 34.53 208 VAL B N 1
ATOM 1573 C CA . VAL A 1 208 ? 40.289 11.997 -15.309 1.00 35.28 208 VAL B CA 1
ATOM 1574 C C . VAL A 1 208 ? 39.056 11.382 -15.981 1.00 35.49 208 VAL B C 1
ATOM 1575 O O . VAL A 1 208 ? 38.539 10.359 -15.520 1.00 36.03 208 VAL B O 1
ATOM 1587 N N . ASN A 1 210 ? 38.735 9.929 -18.965 1.00 35.20 210 ASN B N 1
ATOM 1588 C CA . ASN A 1 210 ? 38.942 8.697 -19.728 1.00 35.54 210 ASN B CA 1
ATOM 1589 C C . ASN A 1 210 ? 39.744 7.612 -19.011 1.00 35.45 210 ASN B C 1
ATOM 1590 O O . ASN A 1 210 ? 40.005 6.549 -19.583 1.00 35.83 210 ASN B O 1
ATOM 1595 N N . HIS A 1 211 ? 40.115 7.887 -17.760 1.00 35.83 211 HIS B N 1
ATOM 1596 C CA . HIS A 1 211 ? 40.783 6.919 -16.876 1.00 36.04 211 HIS B CA 1
ATOM 1597 C C . HIS A 1 211 ? 42.111 6.434 -17.402 1.00 35.61 211 HIS B C 1
ATOM 1598 O O . HIS A 1 211 ? 42.393 5.232 -17.400 1.00 35.65 211 HIS B O 1
ATOM 1605 N N . PHE A 1 212 ? 42.941 7.369 -17.859 1.00 34.79 212 PHE B N 1
ATOM 1606 C CA . PHE A 1 212 ? 44.284 7.035 -18.326 1.00 34.36 212 PHE B CA 1
ATOM 1607 C C . PHE A 1 212 ? 45.247 6.942 -17.147 1.00 33.95 212 PHE B C 1
ATOM 1608 O O . PHE A 1 212 ? 45.130 7.696 -16.180 1.00 34.08 212 PHE B O 1
ATOM 1616 N N . THR A 1 213 ? 46.195 6.013 -17.234 1.00 33.91 213 THR B N 1
ATOM 1617 C CA . THR A 1 213 ? 47.211 5.823 -16.195 1.00 34.16 213 THR B CA 1
ATOM 1618 C C . THR A 1 213 ? 48.597 5.730 -16.829 1.00 34.80 213 THR B C 1
ATOM 1619 O O . THR A 1 213 ? 48.720 5.773 -18.054 1.00 35.17 213 THR B O 1
ATOM 1623 N N . GLN A 1 214 ? 49.634 5.595 -16.002 1.00 35.31 214 GLN B N 1
ATOM 1624 C CA . GLN A 1 214 ? 51.017 5.519 -16.495 1.00 35.83 214 GLN B CA 1
ATOM 1625 C C . GLN A 1 214 ? 51.314 4.251 -17.304 1.00 34.61 214 GLN B C 1
ATOM 1626 O O . GLN A 1 214 ? 52.372 4.136 -17.921 1.00 33.60 214 GLN B O 1
ATOM 1632 N N . GLN A 1 215 ? 50.371 3.312 -17.299 1.00 34.70 215 GLN B N 1
ATOM 1633 C CA . GLN A 1 215 ? 50.508 2.064 -18.046 1.00 35.14 215 GLN B CA 1
ATOM 1634 C C . GLN A 1 215 ? 50.075 2.189 -19.514 1.00 34.89 215 GLN B C 1
ATOM 1635 O O . GLN A 1 215 ? 50.217 1.236 -20.286 1.00 35.55 215 GLN B O 1
ATOM 1641 N N . GLU A 1 216 ? 49.553 3.355 -19.897 1.00 33.87 216 GLU B N 1
ATOM 1642 C CA . GLU A 1 216 ? 49.107 3.584 -21.274 1.00 33.24 216 GLU B CA 1
ATOM 1643 C C . GLU A 1 216 ? 50.275 3.562 -22.250 1.00 32.58 216 GLU B C 1
ATOM 1644 O O . GLU A 1 216 ? 51.415 3.856 -21.885 1.00 32.29 216 GLU B O 1
ATOM 1650 N N . VAL A 1 217 ? 49.980 3.194 -23.491 1.00 31.78 217 VAL B N 1
ATOM 1651 C CA . VAL A 1 217 ? 50.942 3.293 -24.580 1.00 31.14 217 VAL B CA 1
ATOM 1652 C C . VAL A 1 217 ? 50.290 4.083 -25.714 1.00 30.39 217 VAL B C 1
ATOM 1653 O O . VAL A 1 217 ? 49.347 3.611 -26.352 1.00 29.68 217 VAL B O 1
ATOM 1657 N N . THR A 1 218 ? 50.781 5.300 -25.933 1.00 30.07 218 THR B N 1
ATOM 1658 C CA . THR A 1 218 ? 50.261 6.163 -26.992 1.00 29.55 218 THR B CA 1
ATOM 1659 C C . THR A 1 218 ? 51.099 6.030 -28.256 1.00 29.02 218 THR B C 1
ATOM 1660 O O . THR A 1 218 ? 52.315 5.844 -28.184 1.00 28.47 218 THR B O 1
ATOM 1664 N N . LEU A 1 219 ? 50.437 6.115 -29.409 1.00 28.94 219 LEU B N 1
ATOM 1665 C CA . LEU A 1 219 ? 51.117 6.129 -30.702 1.00 28.83 219 LEU B CA 1
ATOM 1666 C C . LEU A 1 219 ? 50.589 7.260 -31.581 1.00 28.74 219 LEU B C 1
ATOM 1667 O O . LEU A 1 219 ? 49.388 7.342 -31.858 1.00 28.64 219 LEU B O 1
ATOM 1672 N N . ASN A 1 220 ? 51.503 8.126 -32.011 1.00 28.16 220 ASN B N 1
ATOM 1673 C CA . ASN A 1 220 ? 51.189 9.206 -32.931 1.00 27.91 220 ASN B CA 1
ATOM 1674 C C . ASN A 1 220 ? 51.892 9.017 -34.269 1.00 28.39 220 ASN B C 1
ATOM 1675 O O . ASN A 1 220 ? 53.067 8.643 -34.315 1.00 28.48 220 ASN B O 1
ATOM 1680 N N . TRP A 1 221 ? 51.170 9.279 -35.354 1.00 28.64 221 TRP B N 1
ATOM 1681 C CA . TRP A 1 221 ? 51.785 9.291 -36.678 1.00 28.89 221 TRP B CA 1
ATOM 1682 C C . TRP A 1 221 ? 51.467 10.542 -37.457 1.00 28.99 221 TRP B C 1
ATOM 1683 O O . TRP A 1 221 ? 51.710 10.614 -38.659 1.00 29.81 221 TRP B O 1
ATOM 1702 N N . PRO A 1 223 ? 52.165 14.675 -38.065 1.00 28.86 223 PRO B N 1
ATOM 1703 C CA . PRO A 1 223 ? 53.361 15.514 -37.921 1.00 28.73 223 PRO B CA 1
ATOM 1704 C C . PRO A 1 223 ? 53.374 16.279 -36.598 1.00 28.55 223 PRO B C 1
ATOM 1705 O O . PRO A 1 223 ? 52.323 16.687 -36.103 1.00 28.55 223 PRO B O 1
ATOM 1709 N N . LEU A 1 224 ? 54.569 16.470 -36.049 1.00 28.42 224 LEU B N 1
ATOM 1710 C CA . LEU A 1 224 ? 54.738 16.971 -34.688 1.00 28.11 224 LEU B CA 1
ATOM 1711 C C . LEU A 1 224 ? 54.392 18.439 -34.474 1.00 28.05 224 LEU B C 1
ATOM 1712 O O . LEU A 1 224 ? 54.242 18.871 -33.335 1.00 28.13 224 LEU B O 1
ATOM 1717 N N . ASP A 1 225 ? 54.266 19.207 -35.554 1.00 27.91 225 ASP B N 1
ATOM 1718 C CA . ASP A 1 225 ? 53.927 20.630 -35.438 1.00 27.44 225 ASP B CA 1
ATOM 1719 C C . ASP A 1 225 ? 52.457 20.862 -35.094 1.00 26.98 225 ASP B C 1
ATOM 1720 O O . ASP A 1 225 ? 52.087 21.948 -34.656 1.00 27.04 225 ASP B O 1
ATOM 1725 N N . HIS A 1 226 ? 51.624 19.846 -35.296 1.00 26.89 226 HIS B N 1
ATOM 1726 C CA . HIS A 1 226 ? 50.200 19.960 -35.002 1.00 27.11 226 HIS B CA 1
ATOM 1727 C C . HIS A 1 226 ? 49.883 19.748 -33.541 1.00 27.05 226 HIS B C 1
ATOM 1728 O O . HIS A 1 226 ? 50.539 18.957 -32.861 1.00 27.10 226 HIS B O 1
ATOM 1735 N N . VAL A 1 227 ? 48.859 20.451 -33.060 1.00 27.03 227 VAL B N 1
ATOM 1736 C CA . VAL A 1 227 ? 48.469 20.448 -31.641 1.00 27.06 227 VAL B CA 1
ATOM 1737 C C . VAL A 1 227 ? 48.114 19.062 -31.074 1.00 26.97 227 VAL B C 1
ATOM 1738 O O . VAL A 1 227 ? 48.335 18.795 -29.888 1.00 26.83 227 VAL B O 1
ATOM 1742 N N . GLY A 1 228 ? 47.580 18.185 -31.924 1.00 26.32 228 GLY B N 1
ATOM 1743 C CA . GLY A 1 228 ? 47.206 16.833 -31.518 1.00 26.07 228 GLY B CA 1
ATOM 1744 C C . GLY A 1 228 ? 48.405 15.958 -31.203 1.00 26.15 228 GLY B C 1
ATOM 1745 O O . GLY A 1 228 ? 48.332 15.077 -30.344 1.00 25.63 228 GLY B O 1
ATOM 1746 N N . ALA A 1 229 ? 49.508 16.209 -31.903 1.00 26.33 229 ALA B N 1
ATOM 1747 C CA . ALA A 1 229 ? 50.751 15.472 -31.710 1.00 26.26 229 ALA B CA 1
ATOM 1748 C C . ALA A 1 229 ? 51.580 16.042 -30.555 1.00 26.54 229 ALA B C 1
ATOM 1749 O O . ALA A 1 229 ? 52.254 15.297 -29.846 1.00 26.46 229 ALA B O 1
ATOM 1751 N N . ILE A 1 230 ? 51.528 17.361 -30.376 1.00 26.49 230 ILE B N 1
ATOM 1752 C CA . ILE A 1 230 ? 52.271 18.033 -29.311 1.00 26.75 230 ILE B CA 1
ATOM 1753 C C . ILE A 1 230 ? 51.651 17.765 -27.941 1.00 27.24 230 ILE B C 1
ATOM 1754 O O . ILE A 1 230 ? 52.357 17.468 -26.974 1.00 27.67 230 ILE B O 1
ATOM 1759 N N . VAL A 1 231 ? 50.328 17.862 -27.873 1.00 27.28 231 VAL B N 1
ATOM 1760 C CA . VAL A 1 231 ? 49.629 17.856 -26.600 1.00 27.43 231 VAL B CA 1
ATOM 1761 C C . VAL A 1 231 ? 49.033 16.489 -26.267 1.00 27.97 231 VAL B C 1
ATOM 1762 O O . VAL A 1 231 ? 49.514 15.818 -25.350 1.00 29.02 231 VAL B O 1
ATOM 1766 N N . PHE A 1 232 ? 48.011 16.071 -27.015 1.00 27.90 232 PHE B N 1
ATOM 1767 C CA . PHE A 1 232 ? 47.284 14.828 -26.731 1.00 27.81 232 PHE B CA 1
ATOM 1768 C C . PHE A 1 232 ? 48.167 13.578 -26.758 1.00 28.19 232 PHE B C 1
ATOM 1769 O O . PHE A 1 232 ? 48.007 12.683 -25.925 1.00 28.11 232 PHE B O 1
ATOM 1777 N N . LEU A 1 233 ? 49.096 13.521 -27.707 1.00 28.09 233 LEU B N 1
ATOM 1778 C CA . LEU A 1 233 ? 49.974 12.359 -27.842 1.00 27.92 233 LEU B CA 1
ATOM 1779 C C . LEU A 1 233 ? 51.443 12.712 -27.609 1.00 27.98 233 LEU B C 1
ATOM 1780 O O . LEU A 1 233 ? 52.346 12.009 -28.066 1.00 28.23 233 LEU B O 1
ATOM 1785 N N . GLY A 1 234 ? 51.664 13.804 -26.884 1.00 28.22 234 GLY B N 1
ATOM 1786 C CA . GLY A 1 234 ? 52.999 14.235 -26.500 1.00 28.06 234 GLY B CA 1
ATOM 1787 C C . GLY A 1 234 ? 53.038 14.571 -25.025 1.00 28.53 234 GLY B C 1
ATOM 1788 O O . GLY A 1 234 ? 53.418 13.740 -24.198 1.00 28.71 234 GLY B O 1
ATOM 1789 N N . ILE A 1 235 ? 52.617 15.791 -24.701 1.00 28.72 235 ILE B N 1
ATOM 1790 C CA . ILE A 1 235 ? 52.643 16.307 -23.332 1.00 28.83 235 ILE B CA 1
ATOM 1791 C C . ILE A 1 235 ? 51.770 15.497 -22.365 1.00 29.46 235 ILE B C 1
ATOM 1792 O O . ILE A 1 235 ? 52.137 15.324 -21.200 1.00 30.11 235 ILE B O 1
ATOM 1805 N N . ALA A 1 237 ? 51.267 12.279 -22.493 1.00 31.19 237 ALA B N 1
ATOM 1806 C CA . ALA A 1 237 ? 52.036 11.081 -22.180 1.00 31.35 237 ALA B CA 1
ATOM 1807 C C . ALA A 1 237 ? 53.112 11.360 -21.133 1.00 31.54 237 ALA B C 1
ATOM 1808 O O . ALA A 1 237 ? 53.377 10.521 -20.271 1.00 31.54 237 ALA B O 1
ATOM 1810 N N . VAL A 1 238 ? 53.717 12.543 -21.216 1.00 31.71 238 VAL B N 1
ATOM 1811 C CA . VAL A 1 238 ? 54.700 12.991 -20.230 1.00 32.04 238 VAL B CA 1
ATOM 1812 C C . VAL A 1 238 ? 54.020 13.205 -18.872 1.00 32.30 238 VAL B C 1
ATOM 1813 O O . VAL A 1 238 ? 54.534 12.766 -17.843 1.00 32.78 238 VAL B O 1
ATOM 1817 N N . ASP A 1 239 ? 52.858 13.857 -18.891 1.00 32.45 239 ASP B N 1
ATOM 1818 C CA . ASP A 1 239 ? 52.051 14.091 -17.693 1.00 32.96 239 ASP B CA 1
ATOM 1819 C C . ASP A 1 239 ? 51.678 12.782 -17.000 1.00 33.04 239 ASP B C 1
ATOM 1820 O O . ASP A 1 239 ? 51.702 12.692 -15.774 1.00 33.21 239 ASP B O 1
ATOM 1825 N N . LEU A 1 240 ? 51.341 11.773 -17.799 1.00 33.20 240 LEU B N 1
ATOM 1826 C CA . LEU A 1 240 ? 51.038 10.438 -17.297 1.00 32.47 240 LEU B CA 1
ATOM 1827 C C . LEU A 1 240 ? 52.299 9.647 -16.961 1.00 32.55 240 LEU B C 1
ATOM 1828 O O . LEU A 1 240 ? 52.237 8.670 -16.214 1.00 32.46 240 LEU B O 1
ATOM 1833 N N . ALA A 1 241 ? 53.434 10.080 -17.514 1.00 32.56 241 ALA B N 1
ATOM 1834 C CA . ALA A 1 241 ? 54.703 9.341 -17.448 1.00 32.50 241 ALA B CA 1
ATOM 1835 C C . ALA A 1 241 ? 54.599 7.965 -18.122 1.00 32.59 241 ALA B C 1
ATOM 1836 O O . ALA A 1 241 ? 55.269 7.008 -17.722 1.00 32.88 241 ALA B O 1
ATOM 1838 N N . CYS A 1 242 ? 53.758 7.879 -19.151 1.00 32.36 242 CYS B N 1
ATOM 1839 C CA . CYS A 1 242 ? 53.553 6.630 -19.880 1.00 32.55 242 CYS B CA 1
ATOM 1840 C C . CYS A 1 242 ? 54.427 6.577 -21.130 1.00 32.60 242 CYS B C 1
ATOM 1841 O O . CYS A 1 242 ? 55.029 7.579 -21.514 1.00 32.83 242 CYS B O 1
ATOM 1844 N N . ASP A 1 243 ? 54.498 5.405 -21.755 1.00 32.71 243 ASP B N 1
ATOM 1845 C CA . ASP A 1 243 ? 55.226 5.246 -23.010 1.00 33.00 243 ASP B CA 1
ATOM 1846 C C . ASP A 1 243 ? 54.523 5.963 -24.161 1.00 32.01 243 ASP B C 1
ATOM 1847 O O . ASP A 1 243 ? 53.299 5.872 -24.306 1.00 31.21 243 ASP B O 1
ATOM 1852 N N . GLN A 1 244 ? 55.303 6.689 -24.959 1.00 30.93 244 GLN B N 1
ATOM 1853 C CA . GLN A 1 244 ? 54.784 7.340 -26.164 1.00 30.67 244 GLN B CA 1
ATOM 1854 C C . GLN A 1 244 ? 55.614 7.005 -27.402 1.00 30.00 244 GLN B C 1
ATOM 1855 O O . GLN A 1 244 ? 56.846 6.948 -27.349 1.00 29.44 244 GLN B O 1
ATOM 1861 N N . ILE A 1 245 ? 54.917 6.780 -28.510 1.00 29.67 245 ILE B N 1
ATOM 1862 C CA . ILE A 1 245 ? 55.544 6.394 -29.769 1.00 29.36 245 ILE B CA 1
ATOM 1863 C C . ILE A 1 245 ? 55.215 7.424 -30.846 1.00 29.52 245 ILE B C 1
ATOM 1864 O O . ILE A 1 245 ? 54.077 7.892 -30.942 1.00 29.25 245 ILE B O 1
ATOM 1869 N N . HIS A 1 246 ? 56.222 7.779 -31.641 1.00 29.83 246 HIS B N 1
ATOM 1870 C CA . HIS A 1 246 ? 56.047 8.719 -32.741 1.00 30.04 246 HIS B CA 1
ATOM 1871 C C . HIS A 1 246 ? 56.570 8.168 -34.037 1.00 30.36 246 HIS B C 1
ATOM 1872 O O . HIS A 1 246 ? 57.747 7.810 -34.151 1.00 30.40 246 HIS B O 1
ATOM 1879 N N . VAL A 1 247 ? 55.675 8.093 -35.019 1.00 30.09 247 VAL B N 1
ATOM 1880 C CA . VAL A 1 247 ? 55.967 7.531 -36.336 1.00 30.32 247 VAL B CA 1
ATOM 1881 C C . VAL A 1 247 ? 55.823 8.643 -37.376 1.00 30.34 247 VAL B C 1
ATOM 1882 O O . VAL A 1 247 ? 54.887 9.439 -37.287 1.00 30.25 247 VAL B O 1
ATOM 1886 N N . PRO A 1 248 ? 56.746 8.713 -38.360 1.00 30.58 248 PRO B N 1
ATOM 1887 C CA . PRO A 1 248 ? 56.583 9.707 -39.429 1.00 30.72 248 PRO B CA 1
ATOM 1888 C C . PRO A 1 248 ? 55.370 9.369 -40.296 1.00 30.93 248 PRO B C 1
ATOM 1889 O O . PRO A 1 248 ? 55.146 8.197 -40.613 1.00 30.73 248 PRO B O 1
ATOM 1901 N N . GLU A 1 250 ? 54.530 9.763 -43.406 1.00 32.75 250 GLU B N 1
ATOM 1902 C CA . GLU A 1 250 ? 54.762 9.146 -44.712 1.00 33.53 250 GLU B CA 1
ATOM 1903 C C . GLU A 1 250 ? 54.911 7.620 -44.650 1.00 33.88 250 GLU B C 1
ATOM 1904 O O . GLU A 1 250 ? 54.544 6.924 -45.595 1.00 34.45 250 GLU B O 1
ATOM 1910 N N . LEU A 1 251 ? 55.430 7.108 -43.534 1.00 33.60 251 LEU B N 1
ATOM 1911 C CA . LEU A 1 251 ? 55.579 5.665 -43.341 1.00 33.73 251 LEU B CA 1
ATOM 1912 C C . LEU A 1 251 ? 54.224 4.951 -43.336 1.00 33.67 251 LEU B C 1
ATOM 1913 O O . LEU A 1 251 ? 54.077 3.887 -43.939 1.00 33.57 251 LEU B O 1
ATOM 1918 N N . VAL A 1 252 ? 53.246 5.538 -42.651 1.00 33.77 252 VAL B N 1
ATOM 1919 C CA . VAL A 1 252 ? 51.893 4.982 -42.616 1.00 34.16 252 VAL B CA 1
ATOM 1920 C C . VAL A 1 252 ? 51.131 5.259 -43.921 1.00 34.47 252 VAL B C 1
ATOM 1921 O O . VAL A 1 252 ? 50.313 4.449 -44.341 1.00 34.48 252 VAL B O 1
ATOM 1925 N N . LEU A 1 253 ? 51.401 6.394 -44.562 1.00 35.23 253 LEU B N 1
ATOM 1926 C CA . LEU A 1 253 ? 50.754 6.711 -45.840 1.00 36.28 253 LEU B CA 1
ATOM 1927 C C . LEU A 1 253 ? 51.211 5.771 -46.958 1.00 37.42 253 LEU B C 1
ATOM 1928 O O . LEU A 1 253 ? 50.393 5.314 -47.760 1.00 37.55 253 LEU B O 1
ATOM 1933 N N . ARG A 1 254 ? 52.510 5.474 -46.989 1.00 38.85 254 ARG B N 1
ATOM 1934 C CA . ARG A 1 254 ? 53.070 4.531 -47.957 1.00 41.25 254 ARG B CA 1
ATOM 1935 C C . ARG A 1 254 ? 52.518 3.118 -47.777 1.00 42.06 254 ARG B C 1
ATOM 1936 O O . ARG A 1 254 ? 52.378 2.376 -48.751 1.00 41.37 254 ARG B O 1
ATOM 1944 N N . GLN A 1 255 ? 52.205 2.757 -46.533 1.00 43.01 255 GLN B N 1
ATOM 1945 C CA . GLN A 1 255 ? 51.669 1.435 -46.214 1.00 43.76 255 GLN B CA 1
ATOM 1946 C C . GLN A 1 255 ? 50.744 1.504 -44.988 1.00 42.75 255 GLN B C 1
ATOM 1947 O O . GLN A 1 255 ? 51.183 1.264 -43.862 1.00 43.22 255 GLN B O 1
ATOM 1953 N N . PRO A 1 256 ? 49.454 1.833 -45.208 1.00 41.53 256 PRO B N 1
ATOM 1954 C CA . PRO A 1 256 ? 48.477 2.071 -44.135 1.00 41.11 256 PRO B CA 1
ATOM 1955 C C . PRO A 1 256 ? 48.401 0.989 -43.057 1.00 40.74 256 PRO B C 1
ATOM 1956 O O . PRO A 1 256 ? 48.133 1.300 -41.894 1.00 40.46 256 PRO B O 1
ATOM 1960 N N . LEU A 1 257 ? 48.644 -0.262 -43.441 1.00 40.52 257 LEU B N 1
ATOM 1961 C CA . LEU A 1 257 ? 48.543 -1.392 -42.515 1.00 39.80 257 LEU B CA 1
ATOM 1962 C C . LEU A 1 257 ? 49.649 -1.429 -41.458 1.00 38.90 257 LEU B C 1
ATOM 1963 O O . LEU A 1 257 ? 49.515 -2.115 -40.442 1.00 38.64 257 LEU B O 1
ATOM 1968 N N . GLN A 1 258 ? 50.729 -0.686 -41.698 1.00 38.44 258 GLN B N 1
ATOM 1969 C CA . GLN A 1 258 ? 51.810 -0.545 -40.720 1.00 38.31 258 GLN B CA 1
ATOM 1970 C C . GLN A 1 258 ? 51.333 0.073 -39.408 1.00 37.39 258 GLN B C 1
ATOM 1971 O O . GLN A 1 258 ? 51.909 -0.183 -38.351 1.00 37.55 258 GLN B O 1
ATOM 1977 N N . TRP A 1 259 ? 50.279 0.883 -39.489 1.00 36.27 259 TRP B N 1
ATOM 1978 C CA . TRP A 1 259 ? 49.632 1.450 -38.311 1.00 35.90 259 TRP B CA 1
ATOM 1979 C C . TRP A 1 259 ? 49.067 0.364 -37.439 1.00 36.44 259 TRP B C 1
ATOM 1980 O O . TRP A 1 259 ? 49.232 0.396 -36.220 1.00 36.46 259 TRP B O 1
ATOM 1991 N N . LEU A 1 260 ? 48.406 -0.608 -38.066 1.00 36.70 260 LEU B N 1
ATOM 1992 C CA . LEU A 1 260 ? 47.843 -1.764 -37.371 1.00 37.01 260 LEU B CA 1
ATOM 1993 C C . LEU A 1 260 ? 48.938 -2.681 -36.829 1.00 37.53 260 LEU B C 1
ATOM 1994 O O . LEU A 1 260 ? 48.803 -3.251 -35.743 1.00 37.44 260 LEU B O 1
ATOM 1999 N N . GLU A 1 261 ? 50.017 -2.811 -37.597 1.00 38.12 261 GLU B N 1
ATOM 2000 C CA . GLU A 1 261 ? 51.180 -3.603 -37.211 1.00 38.33 261 GLU B CA 1
ATOM 2001 C C . GLU A 1 261 ? 51.831 -3.041 -35.945 1.00 37.79 261 GLU B C 1
ATOM 2002 O O . GLU A 1 261 ? 52.199 -3.793 -35.038 1.00 36.86 261 GLU B O 1
ATOM 2008 N N . LEU A 1 262 ? 51.960 -1.717 -35.893 1.00 36.57 262 LEU B N 1
ATOM 2009 C CA . LEU A 1 262 ? 52.602 -1.044 -34.767 1.00 35.36 262 LEU B CA 1
ATOM 2010 C C . LEU A 1 262 ? 51.740 -1.043 -33.504 1.00 35.46 262 LEU B C 1
ATOM 2011 O O . LEU A 1 262 ? 52.271 -1.102 -32.392 1.00 35.92 262 LEU B O 1
ATOM 2016 N N . ILE A 1 263 ? 50.420 -0.985 -33.679 1.00 35.16 263 ILE B N 1
ATOM 2017 C CA . ILE A 1 263 ? 49.486 -1.118 -32.559 1.00 35.68 263 ILE B CA 1
ATOM 2018 C C . ILE A 1 263 ? 49.638 -2.499 -31.910 1.00 36.44 263 ILE B C 1
ATOM 2019 O O . ILE A 1 263 ? 49.684 -2.613 -30.684 1.00 36.72 263 ILE B O 1
ATOM 2024 N N . GLN A 1 264 ? 49.735 -3.530 -32.747 1.00 36.99 264 GLN B N 1
ATOM 2025 C CA . GLN A 1 264 ? 49.890 -4.911 -32.301 1.00 37.79 264 GLN B CA 1
ATOM 2026 C C . GLN A 1 264 ? 51.247 -5.153 -31.637 1.00 38.30 264 GLN B C 1
ATOM 2027 O O . GLN A 1 264 ? 51.314 -5.718 -30.542 1.00 38.56 264 GLN B O 1
ATOM 2033 N N . LYS A 1 265 ? 52.312 -4.723 -32.312 1.00 38.01 265 LYS B N 1
ATOM 2034 C CA . LYS A 1 265 ? 53.688 -4.942 -31.869 1.00 37.69 265 LYS B CA 1
ATOM 2035 C C . LYS A 1 265 ? 53.998 -4.272 -30.528 1.00 37.37 265 LYS B C 1
ATOM 2036 O O . LYS A 1 265 ? 54.693 -4.847 -29.689 1.00 37.73 265 LYS B O 1
ATOM 2042 N N . HIS A 1 266 ? 53.481 -3.062 -30.336 1.00 36.13 266 HIS B N 1
ATOM 2043 C CA . HIS A 1 266 ? 53.793 -2.268 -29.150 1.00 35.08 266 HIS B CA 1
ATOM 2044 C C . HIS A 1 266 ? 52.691 -2.251 -28.131 1.00 34.71 266 HIS B C 1
ATOM 2045 O O . HIS A 1 266 ? 52.776 -1.531 -27.132 1.00 34.82 266 HIS B O 1
ATOM 2052 N N . GLN A 1 267 ? 51.652 -3.051 -28.369 1.00 34.27 267 GLN B N 1
ATOM 2053 C CA . GLN A 1 267 ? 50.484 -3.116 -27.488 1.00 34.01 267 GLN B CA 1
ATOM 2054 C C . GLN A 1 267 ? 49.955 -1.717 -27.163 1.00 33.51 267 GLN B C 1
ATOM 2055 O O . GLN A 1 267 ? 49.838 -1.327 -25.998 1.00 33.75 267 GLN B O 1
ATOM 2061 N N . VAL A 1 268 ? 49.645 -0.972 -28.223 1.00 32.70 268 VAL B N 1
ATOM 2062 C CA . VAL A 1 268 ? 49.210 0.419 -28.128 1.00 31.08 268 VAL B CA 1
ATOM 2063 C C . VAL A 1 268 ? 47.769 0.505 -27.633 1.00 30.69 268 VAL B C 1
ATOM 2064 O O . VAL A 1 268 ? 46.898 -0.232 -28.099 1.00 31.25 268 VAL B O 1
ATOM 2068 N N . SER A 1 269 ? 47.530 1.404 -26.683 1.00 30.04 269 SER B N 1
ATOM 2069 C CA . SER A 1 269 ? 46.215 1.557 -26.062 1.00 29.65 269 SER B CA 1
ATOM 2070 C C . SER A 1 269 ? 45.494 2.839 -26.482 1.00 29.24 269 SER B C 1
ATOM 2071 O O . SER A 1 269 ? 44.267 2.916 -26.401 1.00 28.93 269 SER B O 1
ATOM 207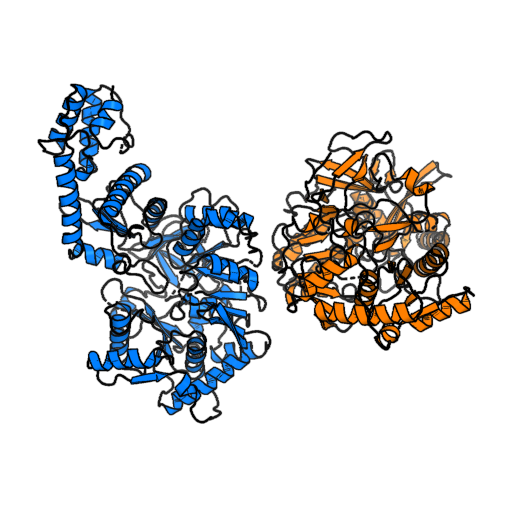4 N N . ILE A 1 270 ? 46.266 3.841 -26.903 1.00 29.20 270 ILE B N 1
ATOM 2075 C CA . ILE A 1 270 ? 45.728 5.143 -27.308 1.00 29.58 270 ILE B CA 1
ATOM 2076 C C . ILE A 1 270 ? 46.370 5.581 -28.624 1.00 30.06 270 ILE B C 1
ATOM 2077 O O . ILE A 1 270 ? 47.598 5.626 -28.737 1.00 30.10 270 ILE B O 1
ATOM 2082 N N . SER A 1 271 ? 45.538 5.899 -29.614 1.00 30.07 271 SER B N 1
ATOM 2083 C CA . SER A 1 271 ? 46.023 6.419 -30.894 1.00 29.68 271 SER B CA 1
ATOM 2084 C C . SER A 1 271 ? 44.988 7.338 -31.544 1.00 29.23 271 SER B C 1
ATOM 2085 O O . SER A 1 271 ? 43.883 7.503 -31.021 1.00 28.94 271 SER B O 1
ATOM 2088 N N . TRP A 1 272 ? 45.356 7.929 -32.681 1.00 28.67 272 TRP B N 1
ATOM 2089 C CA . TRP A 1 272 ? 44.529 8.944 -33.337 1.00 28.53 272 TRP B CA 1
ATOM 2090 C C . TRP A 1 272 ? 44.867 9.151 -34.792 1.00 28.66 272 TRP B C 1
ATOM 2091 O O . TRP A 1 272 ? 46.030 9.055 -35.198 1.00 28.64 272 TRP B O 1
ATOM 2102 N N . SER A 1 273 ? 43.826 9.418 -35.582 1.00 28.63 273 SER B N 1
ATOM 2103 C CA . SER A 1 273 ? 43.952 9.924 -36.950 1.00 28.83 273 SER B CA 1
ATOM 2104 C C . SER A 1 273 ? 42.652 10.628 -37.347 1.00 29.02 273 SER B C 1
ATOM 2105 O O . SER A 1 273 ? 41.612 10.407 -36.718 1.00 28.71 273 SER B O 1
ATOM 2108 N N . PRO A 1 274 ? 42.700 11.487 -38.386 1.00 29.31 274 PRO B N 1
ATOM 2109 C CA . PRO A 1 274 ? 41.456 12.049 -38.912 1.00 29.39 274 PRO B CA 1
ATOM 2110 C C . PRO A 1 274 ? 40.669 11.004 -39.692 1.00 29.18 274 PRO B C 1
ATOM 2111 O O . PRO A 1 274 ? 41.175 9.907 -39.945 1.00 28.70 274 PRO B O 1
ATOM 2115 N N . ASN A 1 275 ? 39.444 11.356 -40.071 1.00 29.94 275 ASN B N 1
ATOM 2116 C CA . ASN A 1 275 ? 38.537 10.437 -40.754 1.00 30.27 275 ASN B CA 1
ATOM 2117 C C . ASN A 1 275 ? 39.110 9.741 -41.994 1.00 30.03 275 ASN B C 1
ATOM 2118 O O . ASN A 1 275 ? 38.879 8.544 -42.188 1.00 30.77 275 ASN B O 1
ATOM 2123 N N . PHE A 1 276 ? 39.857 10.475 -42.820 1.00 28.87 276 PHE B N 1
ATOM 2124 C CA . PHE A 1 276 ? 40.363 9.930 -44.086 1.00 28.23 276 PHE B CA 1
ATOM 2125 C C . PHE A 1 276 ? 41.239 8.689 -43.902 1.00 28.68 276 PHE B C 1
ATOM 2126 O O . PHE A 1 276 ? 41.220 7.776 -44.733 1.00 28.80 276 PHE B O 1
ATOM 2134 N N . ALA A 1 277 ? 42.003 8.662 -42.812 1.00 29.01 277 ALA B N 1
ATOM 2135 C CA . ALA A 1 277 ? 42.912 7.552 -42.537 1.00 29.45 277 ALA B CA 1
ATOM 2136 C C . ALA A 1 277 ? 42.154 6.267 -42.204 1.00 29.68 277 ALA B C 1
ATOM 2137 O O . ALA A 1 277 ? 42.601 5.169 -42.549 1.00 29.48 277 ALA B O 1
ATOM 2139 N N . PHE A 1 278 ? 41.006 6.416 -41.545 1.00 30.31 278 PHE B N 1
ATOM 2140 C CA . PHE A 1 278 ? 40.087 5.300 -41.316 1.00 31.88 278 PHE B CA 1
ATOM 2141 C C . PHE A 1 278 ? 39.634 4.710 -42.651 1.00 32.12 278 PHE B C 1
ATOM 2142 O O . PHE A 1 278 ? 39.578 3.490 -42.810 1.00 32.18 278 PHE B O 1
ATOM 2150 N N . SER A 1 279 ? 39.328 5.590 -43.605 1.00 32.37 279 SER B N 1
ATOM 2151 C CA . SER A 1 279 ? 38.946 5.188 -44.956 1.00 32.96 279 SER B CA 1
ATOM 2152 C C . SER A 1 279 ? 40.095 4.507 -45.699 1.00 33.39 279 SER B C 1
ATOM 2153 O O . SER A 1 279 ? 39.871 3.542 -46.430 1.00 34.31 279 SER B O 1
ATOM 2156 N N . LEU A 1 280 ? 41.318 5.005 -45.506 1.00 33.52 280 LEU B N 1
ATOM 2157 C CA . LEU A 1 280 ? 42.514 4.390 -46.092 1.00 34.04 280 LEU B CA 1
ATOM 2158 C C . LEU A 1 280 ? 42.699 2.944 -45.631 1.00 34.56 280 LEU B C 1
ATOM 2159 O O . LEU A 1 280 ? 43.183 2.102 -46.390 1.00 34.84 280 LEU B O 1
ATOM 2164 N N . ILE A 1 281 ? 42.320 2.670 -44.383 1.00 35.23 281 ILE B N 1
ATOM 2165 C CA . ILE A 1 281 ? 42.330 1.308 -43.847 1.00 35.57 281 ILE B CA 1
ATOM 2166 C C . ILE A 1 281 ? 41.220 0.486 -44.503 1.00 36.39 281 ILE B C 1
ATOM 2167 O O . ILE A 1 281 ? 41.449 -0.653 -44.916 1.00 36.83 281 ILE B O 1
ATOM 2172 N N . ASN A 1 282 ? 40.029 1.077 -44.607 1.00 36.97 282 ASN B N 1
ATOM 2173 C CA . ASN A 1 282 ? 38.898 0.451 -45.297 1.00 38.57 282 ASN B CA 1
ATOM 2174 C C . ASN A 1 282 ? 39.222 0.034 -46.733 1.00 40.33 282 ASN B C 1
ATOM 2175 O O . ASN A 1 282 ? 38.699 -0.967 -47.218 1.00 41.58 282 ASN B O 1
ATOM 2180 N N . GLN A 1 283 ? 40.095 0.795 -47.394 1.00 42.56 283 GLN B N 1
ATOM 2181 C CA . GLN A 1 283 ? 40.577 0.463 -48.742 1.00 44.82 283 GLN B CA 1
ATOM 2182 C C . GLN A 1 283 ? 41.365 -0.847 -48.767 1.00 45.73 283 GLN B C 1
ATOM 2183 O O . GLN A 1 283 ? 41.479 -1.493 -49.812 1.00 46.73 283 GLN B O 1
ATOM 2189 N N . GLN A 1 284 ? 41.907 -1.229 -47.612 1.00 46.51 284 GLN B N 1
ATOM 2190 C CA . GLN A 1 284 ? 42.721 -2.438 -47.485 1.00 47.19 284 GLN B CA 1
ATOM 2191 C C . GLN A 1 284 ? 41.902 -3.650 -47.026 1.00 46.73 284 GLN B C 1
ATOM 2192 O O . GLN A 1 284 ? 42.464 -4.647 -46.573 1.00 46.90 284 GLN B O 1
ATOM 2198 N N . ALA A 1 285 ? 40.579 -3.563 -47.159 1.00 47.14 285 ALA B N 1
ATOM 2199 C CA . ALA A 1 285 ? 39.664 -4.624 -46.717 1.00 48.40 285 ALA B CA 1
ATOM 2200 C C . ALA A 1 285 ? 39.994 -6.002 -47.297 1.00 49.91 285 ALA B C 1
ATOM 2201 O O . ALA A 1 285 ? 39.868 -7.016 -46.605 1.00 50.76 285 ALA B O 1
ATOM 2203 N N . GLU A 1 286 ? 40.418 -6.026 -48.560 1.00 51.53 286 GLU B N 1
ATOM 2204 C CA . GLU A 1 286 ? 40.751 -7.263 -49.265 1.00 53.00 286 GLU B CA 1
ATOM 2205 C C . GLU A 1 286 ? 41.934 -8.001 -48.630 1.00 53.36 286 GLU B C 1
ATOM 2206 O O . GLU A 1 286 ? 41.808 -9.168 -48.253 1.00 53.10 286 GLU B O 1
ATOM 2212 N N . GLU A 1 287 ? 43.069 -7.314 -48.511 1.00 54.10 287 GLU B N 1
ATOM 2213 C CA . GLU A 1 287 ? 44.283 -7.896 -47.922 1.00 55.23 287 GLU B CA 1
ATOM 2214 C C . GLU A 1 287 ? 44.162 -8.164 -46.417 1.00 54.50 287 GLU B C 1
ATOM 2215 O O . GLU A 1 287 ? 44.952 -8.924 -45.855 1.00 54.17 287 GLU B O 1
ATOM 2221 N N . LEU A 1 288 ? 43.169 -7.548 -45.778 1.00 53.37 288 LEU B N 1
ATOM 2222 C CA . LEU A 1 288 ? 42.888 -7.771 -44.359 1.00 53.20 288 LEU B CA 1
ATOM 2223 C C . LEU A 1 288 ? 42.092 -9.054 -44.100 1.00 54.30 288 LEU B C 1
ATOM 2224 O O . LEU A 1 288 ? 41.830 -9.408 -42.946 1.00 53.81 288 LEU B O 1
ATOM 2229 N N . LYS A 1 289 ? 41.713 -9.744 -45.173 1.00 55.43 289 LYS B N 1
ATOM 2230 C CA . LYS A 1 289 ? 41.051 -11.045 -45.070 1.00 55.66 289 LYS B CA 1
ATOM 2231 C C . LYS A 1 289 ? 42.061 -12.190 -45.048 1.00 55.48 289 LYS B C 1
ATOM 2232 O O . LYS A 1 289 ? 41.751 -13.287 -44.581 1.00 55.89 289 LYS B O 1
ATOM 2238 N N . HIS A 1 290 ? 43.267 -11.925 -45.547 1.00 55.30 290 HIS B N 1
ATOM 2239 C CA . HIS A 1 290 ? 44.296 -12.956 -45.695 1.00 56.19 290 HIS B CA 1
ATOM 2240 C C . HIS A 1 290 ? 45.359 -12.896 -44.631 1.00 55.26 290 HIS B C 1
ATOM 2241 O O . HIS A 1 290 ? 46.116 -13.852 -44.448 1.00 56.11 290 HIS B O 1
ATOM 2248 N N . VAL A 1 291 ? 45.429 -11.767 -43.928 1.00 53.17 291 VAL B N 1
ATOM 2249 C CA . VAL A 1 291 ? 46.251 -11.646 -42.722 1.00 51.82 291 VAL B CA 1
ATOM 2250 C C . VAL A 1 291 ? 45.365 -11.291 -41.528 1.00 50.38 291 VAL B C 1
ATOM 2251 O O . VAL A 1 291 ? 44.250 -10.790 -41.698 1.00 50.55 291 VAL B O 1
ATOM 2255 N N . SER A 1 292 ? 45.858 -11.564 -40.324 1.00 48.64 292 SER B N 1
ATOM 2256 C CA . SER A 1 292 ? 45.136 -11.203 -39.109 1.00 47.52 292 SER B CA 1
ATOM 2257 C C . SER A 1 292 ? 46.036 -10.479 -38.118 1.00 45.81 292 SER B C 1
ATOM 2258 O O . SER A 1 292 ? 47.164 -10.901 -37.858 1.00 45.54 292 SER B O 1
ATOM 2261 N N . TYR A 1 293 ? 45.520 -9.375 -37.588 1.00 43.65 293 TYR B N 1
ATOM 2262 C CA . TYR A 1 293 ? 46.199 -8.589 -36.571 1.00 41.68 293 TYR B CA 1
ATOM 2263 C C . TYR A 1 293 ? 45.471 -8.731 -35.240 1.00 40.50 293 TYR B C 1
ATOM 2264 O O . TYR A 1 293 ? 44.266 -8.990 -35.204 1.00 39.95 293 TYR B O 1
ATOM 2273 N N . ASN A 1 294 ? 46.214 -8.564 -34.151 1.00 38.85 294 ASN B N 1
ATOM 2274 C CA . ASN A 1 294 ? 45.633 -8.497 -32.819 1.00 37.78 294 ASN B CA 1
ATOM 2275 C C . ASN A 1 294 ? 45.654 -7.051 -32.325 1.00 36.49 294 ASN B C 1
ATOM 2276 O O . ASN A 1 294 ? 46.718 -6.497 -32.034 1.00 35.66 294 ASN B O 1
ATOM 2281 N N . LEU A 1 295 ? 44.471 -6.451 -32.238 1.00 35.54 295 LEU B N 1
ATOM 2282 C CA . LEU A 1 295 ? 44.340 -5.049 -31.848 1.00 35.08 295 LEU B CA 1
ATOM 2283 C C . LEU A 1 295 ? 43.608 -4.877 -30.515 1.00 34.78 295 LEU B C 1
ATOM 2284 O O . LEU A 1 295 ? 43.133 -3.784 -30.196 1.00 34.49 295 LEU B O 1
ATOM 2289 N N . SER A 1 296 ? 43.537 -5.954 -29.736 1.00 34.59 296 SER B N 1
ATOM 2290 C CA . SER A 1 296 ? 42.814 -5.958 -28.459 1.00 34.72 296 SER B CA 1
ATOM 2291 C C . SER A 1 296 ? 43.373 -4.994 -27.404 1.00 34.47 296 SER B C 1
ATOM 2292 O O . SER A 1 296 ? 42.663 -4.624 -26.470 1.00 34.85 296 SER B O 1
ATOM 2295 N N . SER A 1 297 ? 44.629 -4.580 -27.566 1.00 34.41 297 SER B N 1
ATOM 2296 C CA . SER A 1 297 ? 45.249 -3.595 -26.673 1.00 34.85 297 SER B CA 1
ATOM 2297 C C . SER A 1 297 ? 44.675 -2.185 -26.852 1.00 35.02 297 SER B C 1
ATOM 2298 O O . SER A 1 297 ? 44.747 -1.357 -25.942 1.00 34.95 297 SER B O 1
ATOM 2309 N N . LYS A 1 299 ? 42.216 0.627 -26.878 1.00 33.49 299 LYS B N 1
ATOM 2310 C CA . LYS A 1 299 ? 40.984 0.947 -26.143 1.00 33.37 299 LYS B CA 1
ATOM 2311 C C . LYS A 1 299 ? 40.451 2.369 -26.371 1.00 32.66 299 LYS B C 1
ATOM 2312 O O . LYS A 1 299 ? 39.294 2.656 -26.052 1.00 32.68 299 LYS B O 1
ATOM 2318 N N . PHE A 1 300 ? 41.292 3.246 -26.916 1.00 31.59 300 PHE B N 1
ATOM 2319 C CA . PHE A 1 300 ? 40.934 4.651 -27.132 1.00 31.11 300 PHE B CA 1
ATOM 2320 C C . PHE A 1 300 ? 41.387 5.160 -28.510 1.00 30.63 300 PHE B C 1
ATOM 2321 O O . PHE A 1 300 ? 42.400 5.864 -28.616 1.00 30.44 300 PHE B O 1
ATOM 2329 N N . LEU A 1 301 ? 40.641 4.796 -29.558 1.00 29.88 301 LEU B N 1
ATOM 2330 C CA . LEU A 1 301 ? 41.030 5.100 -30.945 1.00 29.36 301 LEU B CA 1
ATOM 2331 C C . LEU A 1 301 ? 40.303 6.319 -31.483 1.00 29.26 301 LEU B C 1
ATOM 2332 O O . LEU A 1 301 ? 39.157 6.231 -31.930 1.00 29.34 301 LEU B O 1
ATOM 2337 N N . VAL A 1 302 ? 40.996 7.450 -31.453 1.00 29.04 302 VAL B N 1
ATOM 2338 C CA . VAL A 1 302 ? 40.395 8.741 -31.758 1.00 28.92 302 VAL B CA 1
ATOM 2339 C C . VAL A 1 302 ? 40.239 8.986 -33.258 1.00 28.77 302 VAL B C 1
ATOM 2340 O O . VAL A 1 302 ? 41.203 8.895 -34.025 1.00 28.60 302 VAL B O 1
ATOM 2344 N N . ASN A 1 303 ? 39.003 9.268 -33.658 1.00 28.78 303 ASN B N 1
ATOM 2345 C CA . ASN A 1 303 ? 38.703 9.837 -34.961 1.00 28.64 303 ASN B CA 1
ATOM 2346 C C . ASN A 1 303 ? 38.401 11.315 -34.736 1.00 28.06 303 ASN B C 1
ATOM 2347 O O . ASN A 1 303 ? 37.336 11.662 -34.223 1.00 27.87 303 ASN B O 1
ATOM 2352 N N . ALA A 1 304 ? 39.354 12.174 -35.097 1.00 27.58 304 ALA B N 1
ATOM 2353 C CA . ALA A 1 304 ? 39.226 13.620 -34.892 1.00 27.67 304 ALA B CA 1
ATOM 2354 C C . ALA A 1 304 ? 40.129 14.418 -35.827 1.00 27.63 304 ALA B C 1
ATOM 2355 O O . ALA A 1 304 ? 41.131 13.904 -36.326 1.00 27.52 304 ALA B O 1
ATOM 2357 N N . GLY A 1 305 ? 39.776 15.680 -36.042 1.00 27.80 305 GLY B N 1
ATOM 2358 C CA . GLY A 1 305 ? 40.525 16.548 -36.946 1.00 29.41 305 GLY B CA 1
ATOM 2359 C C . GLY A 1 305 ? 39.680 17.060 -38.098 1.00 29.83 305 GLY B C 1
ATOM 2360 O O . GLY A 1 305 ? 39.938 18.137 -38.633 1.00 30.54 305 GLY B O 1
ATOM 2361 N N . GLU A 1 306 ? 38.675 16.275 -38.477 1.00 30.68 306 GLU B N 1
ATOM 2362 C CA . GLU A 1 306 ? 37.740 16.624 -39.546 1.00 31.87 306 GLU B CA 1
ATOM 2363 C C . GLU A 1 306 ? 36.417 15.901 -39.317 1.00 32.64 306 GLU B C 1
ATOM 2364 O O . GLU A 1 306 ? 36.320 15.028 -38.447 1.00 33.06 306 GLU B O 1
ATOM 2370 N N . GLN A 1 307 ? 35.407 16.265 -40.104 1.00 33.28 307 GLN B N 1
ATOM 2371 C CA . GLN A 1 307 ? 34.087 15.654 -40.015 1.00 33.67 307 GLN B CA 1
ATOM 2372 C C . GLN A 1 307 ? 34.187 14.129 -40.056 1.00 33.86 307 GLN B C 1
ATOM 2373 O O . GLN A 1 307 ? 34.922 13.569 -40.870 1.00 33.37 307 GLN B O 1
ATOM 2379 N N . VAL A 1 308 ? 33.454 13.476 -39.157 1.00 34.96 308 VAL B N 1
ATOM 2380 C CA . VAL A 1 308 ? 33.460 12.019 -39.042 1.00 35.93 308 VAL B CA 1
ATOM 2381 C C . VAL A 1 308 ? 32.321 11.429 -39.874 1.00 36.70 308 VAL B C 1
ATOM 2382 O O . VAL A 1 308 ? 31.168 11.850 -39.749 1.00 36.74 308 VAL B O 1
ATOM 2386 N N . SER A 1 309 ? 32.656 10.459 -40.720 1.00 38.09 309 SER B N 1
ATOM 2387 C CA . SER A 1 309 ? 31.675 9.813 -41.591 1.00 39.40 309 SER B CA 1
ATOM 2388 C C . SER A 1 309 ? 31.087 8.549 -40.964 1.00 40.52 309 SER B C 1
ATOM 2389 O O . SER A 1 309 ? 31.817 7.608 -40.634 1.00 41.38 309 SER B O 1
ATOM 2392 N N . VAL A 1 310 ? 29.763 8.545 -40.813 1.00 41.77 310 VAL B N 1
ATOM 2393 C CA . VAL A 1 310 ? 29.007 7.415 -40.262 1.00 41.90 310 VAL B CA 1
ATOM 2394 C C . VAL A 1 310 ? 29.316 6.112 -41.005 1.00 42.25 310 VAL B C 1
ATOM 2395 O O . VAL A 1 310 ? 29.631 5.098 -40.381 1.00 42.20 310 VAL B O 1
ATOM 2399 N N . LYS A 1 311 ? 29.235 6.154 -42.336 1.00 43.15 311 LYS B N 1
ATOM 2400 C CA . LYS A 1 311 ? 29.449 4.974 -43.181 1.00 43.65 311 LYS B CA 1
ATOM 2401 C C . LYS A 1 311 ? 30.882 4.448 -43.130 1.00 43.26 311 LYS B C 1
ATOM 2402 O O . LYS A 1 311 ? 31.107 3.241 -43.226 1.00 43.78 311 LYS B O 1
ATOM 2408 N N . THR A 1 312 ? 31.838 5.362 -42.986 1.00 43.28 312 THR B N 1
ATOM 2409 C CA . THR A 1 312 ? 33.258 5.015 -42.924 1.00 42.81 312 THR B CA 1
ATOM 2410 C C . THR A 1 312 ? 33.596 4.333 -41.597 1.00 43.13 312 THR B C 1
ATOM 2411 O O . THR A 1 312 ? 34.288 3.314 -41.578 1.00 42.28 312 THR B O 1
ATOM 2415 N N . ILE A 1 313 ? 33.097 4.894 -40.497 1.00 44.34 313 ILE B N 1
ATOM 2416 C CA . ILE A 1 313 ? 33.279 4.305 -39.169 1.00 46.25 313 ILE B CA 1
ATOM 2417 C C . ILE A 1 313 ? 32.617 2.929 -39.065 1.00 46.42 313 ILE B C 1
ATOM 2418 O O . ILE A 1 313 ? 33.224 1.982 -38.551 1.00 47.10 313 ILE B O 1
ATOM 2423 N N . ARG A 1 314 ? 31.383 2.828 -39.560 1.00 46.31 314 ARG B N 1
ATOM 2424 C CA . ARG A 1 314 ? 30.620 1.578 -39.539 1.00 46.86 314 ARG B CA 1
ATOM 2425 C C . ARG A 1 314 ? 31.381 0.448 -40.233 1.00 45.91 314 ARG B C 1
ATOM 2426 O O . ARG A 1 314 ? 31.448 -0.672 -39.719 1.00 46.09 314 ARG B O 1
ATOM 2434 N N . LEU A 1 315 ? 31.960 0.758 -41.391 1.00 44.23 315 LEU B N 1
ATOM 2435 C CA . LEU A 1 315 ? 32.737 -0.207 -42.160 1.00 43.27 315 LEU B CA 1
ATOM 2436 C C . LEU A 1 315 ? 34.056 -0.548 -41.464 1.00 42.84 315 LEU B C 1
ATOM 2437 O O . LEU A 1 315 ? 34.525 -1.685 -41.535 1.00 42.72 315 LEU B O 1
ATOM 2442 N N . PHE A 1 316 ? 34.636 0.447 -40.794 1.00 42.25 316 PHE B N 1
ATOM 2443 C CA . PHE A 1 316 ? 35.897 0.299 -40.065 1.00 41.76 316 PHE B CA 1
ATOM 2444 C C . PHE A 1 316 ? 35.761 -0.719 -38.933 1.00 42.29 316 PHE B C 1
ATOM 2445 O O . PHE A 1 316 ? 36.632 -1.571 -38.752 1.00 41.86 316 PHE B O 1
ATOM 2453 N N . LEU A 1 317 ? 34.660 -0.624 -38.187 1.00 43.67 317 LEU B N 1
ATOM 2454 C CA . LEU A 1 317 ? 34.340 -1.574 -37.123 1.00 45.25 317 LEU B CA 1
ATOM 2455 C C . LEU A 1 317 ? 34.169 -2.992 -37.655 1.00 46.16 317 LEU B C 1
ATOM 2456 O O . LEU A 1 317 ? 34.773 -3.927 -37.131 1.00 47.22 317 LEU B O 1
ATOM 2461 N N . GLU A 1 318 ? 33.358 -3.138 -38.702 1.00 47.24 318 GLU B N 1
ATOM 2462 C CA . GLU A 1 318 ? 33.077 -4.442 -39.309 1.00 48.50 318 GLU B CA 1
ATOM 2463 C C . GLU A 1 318 ? 34.346 -5.162 -39.761 1.00 47.73 318 GLU B C 1
ATOM 2464 O O . GLU A 1 318 ? 34.488 -6.370 -39.553 1.00 48.17 318 GLU B O 1
ATOM 2470 N N . ILE A 1 319 ? 35.258 -4.411 -40.374 1.00 46.16 319 ILE B N 1
ATOM 2471 C CA . ILE A 1 319 ? 36.520 -4.960 -40.861 1.00 45.95 319 ILE B CA 1
ATOM 2472 C C . ILE A 1 319 ? 37.437 -5.368 -39.703 1.00 46.48 319 ILE B C 1
ATOM 2473 O O . ILE A 1 319 ? 38.027 -6.451 -39.725 1.00 46.51 319 ILE B O 1
ATOM 2478 N N . LEU A 1 320 ? 37.536 -4.508 -38.690 1.00 46.28 320 LEU B N 1
ATOM 2479 C CA . LEU A 1 320 ? 38.554 -4.667 -37.651 1.00 46.67 320 LEU B CA 1
ATOM 2480 C C . LEU A 1 320 ? 38.118 -5.379 -36.367 1.00 47.75 320 LEU B C 1
ATOM 2481 O O . LEU A 1 320 ? 38.968 -5.746 -35.555 1.00 47.38 320 LEU B O 1
ATOM 2486 N N . GLU A 1 321 ? 36.814 -5.588 -36.185 1.00 48.89 321 GLU B N 1
ATOM 2487 C CA . GLU A 1 321 ? 36.340 -6.420 -35.073 1.00 50.10 321 GLU B CA 1
ATOM 2488 C C . GLU A 1 321 ? 36.781 -7.876 -35.268 1.00 49.08 321 GLU B C 1
ATOM 2489 O O . GLU A 1 321 ? 36.916 -8.627 -34.303 1.00 49.53 321 GLU B O 1
ATOM 2495 N N . LYS A 1 322 ? 37.016 -8.250 -36.525 1.00 48.70 322 LYS B N 1
ATOM 2496 C CA . LYS A 1 322 ? 37.583 -9.551 -36.880 1.00 48.30 322 LYS B CA 1
ATOM 2497 C C . LYS A 1 322 ? 39.083 -9.595 -36.578 1.00 46.78 322 LYS B C 1
ATOM 2498 O O . LYS A 1 322 ? 39.744 -10.614 -36.795 1.00 46.55 322 LYS B O 1
ATOM 2504 N N . HIS A 1 323 ? 39.610 -8.477 -36.084 1.00 45.66 323 HIS B N 1
ATOM 2505 C CA . HIS A 1 323 ? 41.016 -8.359 -35.711 1.00 44.37 323 HIS B CA 1
ATOM 2506 C C . HIS A 1 323 ? 41.149 -7.951 -34.270 1.00 44.25 323 HIS B C 1
ATOM 2507 O O . HIS A 1 323 ? 42.116 -7.288 -33.879 1.00 44.26 323 HIS B O 1
ATOM 2514 N N . GLN A 1 324 ? 40.151 -8.349 -33.479 1.00 44.51 324 GLN B N 1
ATOM 2515 C CA . GLN A 1 324 ? 40.138 -8.212 -32.014 1.00 44.84 324 GLN B CA 1
ATOM 2516 C C . GLN A 1 324 ? 39.990 -6.787 -31.477 1.00 45.57 324 GLN B C 1
ATOM 2517 O O . GLN A 1 324 ? 40.210 -6.547 -30.287 1.00 45.83 324 GLN B O 1
ATOM 2523 N N . LEU A 1 325 ? 39.607 -5.847 -32.340 1.00 45.97 325 LEU B N 1
ATOM 2524 C CA . LEU A 1 325 ? 39.303 -4.488 -31.895 1.00 46.69 325 LEU B CA 1
ATOM 2525 C C . LEU A 1 325 ? 38.046 -4.520 -31.033 1.00 47.45 325 LEU B C 1
ATOM 2526 O O . LEU A 1 325 ? 36.957 -4.829 -31.522 1.00 47.92 325 LEU B O 1
ATOM 2531 N N . GLN A 1 326 ? 38.213 -4.215 -29.748 1.00 48.38 326 GLN B N 1
ATOM 2532 C CA . GLN A 1 326 ? 37.128 -4.330 -28.769 1.00 48.96 326 GLN B CA 1
ATOM 2533 C C . GLN A 1 326 ? 36.002 -3.325 -29.009 1.00 50.23 326 GLN B C 1
ATOM 2534 O O . GLN A 1 326 ? 36.202 -2.292 -29.657 1.00 50.73 326 GLN B O 1
ATOM 2540 N N . GLU A 1 327 ? 34.820 -3.648 -28.489 1.00 51.44 327 GLU B N 1
ATOM 2541 C CA . GLU A 1 327 ? 33.639 -2.799 -28.625 1.00 51.71 327 GLU B CA 1
ATOM 2542 C C . GLU A 1 327 ? 33.830 -1.462 -27.917 1.00 50.62 327 GLU B C 1
ATOM 2543 O O . GLU A 1 327 ? 34.376 -1.411 -26.812 1.00 51.15 327 GLU B O 1
ATOM 2549 N N . ARG A 1 328 ? 33.386 -0.391 -28.577 1.00 49.03 328 ARG B N 1
ATOM 2550 C CA . ARG A 1 328 ? 33.444 0.983 -28.048 1.00 47.47 328 ARG B CA 1
ATOM 2551 C C . ARG A 1 328 ? 34.858 1.582 -27.965 1.00 44.38 328 ARG B C 1
ATOM 2552 O O . ARG A 1 328 ? 35.058 2.624 -27.340 1.00 42.81 328 ARG B O 1
ATOM 2560 N N . ALA A 1 329 ? 35.824 0.931 -28.612 1.00 42.67 329 ALA B N 1
ATOM 2561 C CA . ALA A 1 329 ? 37.211 1.401 -28.621 1.00 40.47 329 ALA B CA 1
ATOM 2562 C C . ALA A 1 329 ? 37.384 2.682 -29.435 1.00 39.26 329 ALA B C 1
ATOM 2563 O O . ALA A 1 329 ? 38.178 3.550 -29.070 1.00 38.83 329 ALA B O 1
ATOM 2565 N N . ILE A 1 330 ? 36.643 2.789 -30.537 1.00 38.05 330 ILE B N 1
ATOM 2566 C CA . ILE A 1 330 ? 36.684 3.972 -31.397 1.00 36.94 330 ILE B CA 1
ATOM 2567 C C . ILE A 1 330 ? 36.066 5.170 -30.681 1.00 36.74 330 ILE B C 1
ATOM 2568 O O . ILE A 1 330 ? 34.933 5.101 -30.197 1.00 36.74 330 ILE B O 1
ATOM 2573 N N . LYS A 1 331 ? 36.830 6.257 -30.611 1.00 36.07 331 LYS B N 1
ATOM 2574 C CA . LYS A 1 331 ? 36.397 7.469 -29.924 1.00 36.04 331 LYS B CA 1
ATOM 2575 C C . LYS A 1 331 ? 36.416 8.693 -30.853 1.00 36.34 331 LYS B C 1
ATOM 2576 O O . LYS A 1 331 ? 37.431 9.385 -30.952 1.00 35.91 331 LYS B O 1
ATOM 2582 N N . PRO A 1 332 ? 35.295 8.957 -31.553 1.00 36.16 332 PRO B N 1
ATOM 2583 C CA . PRO A 1 332 ? 35.166 10.237 -32.245 1.00 35.84 332 PRO B CA 1
ATOM 2584 C C . PRO A 1 332 ? 35.222 11.388 -31.244 1.00 35.54 332 PRO B C 1
ATOM 2585 O O . PRO A 1 332 ? 34.630 11.300 -30.170 1.00 36.43 332 PRO B O 1
ATOM 2589 N N . ALA A 1 333 ? 35.943 12.450 -31.586 1.00 34.72 333 ALA B N 1
ATOM 2590 C CA . ALA A 1 333 ? 36.161 13.549 -30.652 1.00 33.71 333 ALA B CA 1
ATOM 2591 C C . ALA A 1 333 ? 36.204 14.893 -31.362 1.00 33.52 333 ALA B C 1
ATOM 2592 O O . ALA A 1 333 ? 36.474 14.962 -32.559 1.00 33.76 333 ALA B O 1
ATOM 2594 N N . PHE A 1 334 ? 35.933 15.959 -30.617 1.00 32.99 334 PHE B N 1
ATOM 2595 C CA . PHE A 1 334 ? 36.142 17.305 -31.130 1.00 32.67 334 PHE B CA 1
ATOM 2596 C C . PHE A 1 334 ? 37.287 17.996 -30.402 1.00 32.82 334 PHE B C 1
ATOM 2597 O O . PHE A 1 334 ? 37.427 17.881 -29.182 1.00 33.45 334 PHE B O 1
ATOM 2605 N N . GLY A 1 335 ? 38.099 18.713 -31.169 1.00 32.24 335 GLY B N 1
ATOM 2606 C CA . GLY A 1 335 ? 39.173 19.524 -30.624 1.00 31.58 335 GLY B CA 1
ATOM 2607 C C . GLY A 1 335 ? 39.676 20.518 -31.651 1.00 31.14 335 GLY B C 1
ATOM 2608 O O . GLY A 1 335 ? 39.294 20.465 -32.823 1.00 30.83 335 GLY B O 1
ATOM 2617 N N . THR A 1 337 ? 43.178 23.688 -32.198 1.00 30.03 337 THR B N 1
ATOM 2618 C CA . THR A 1 337 ? 44.392 24.321 -31.689 1.00 29.93 337 THR B CA 1
ATOM 2619 C C . THR A 1 337 ? 44.070 25.238 -30.508 1.00 30.06 337 THR B C 1
ATOM 2620 O O . THR A 1 337 ? 44.819 25.292 -29.530 1.00 30.22 337 THR B O 1
ATOM 2624 N N . GLU A 1 338 ? 42.937 25.929 -30.603 1.00 30.25 338 GLU B N 1
ATOM 2625 C CA . GLU A 1 338 ? 42.498 26.884 -29.587 1.00 30.62 338 GLU B CA 1
ATOM 2626 C C . GLU A 1 338 ? 42.150 26.243 -28.236 1.00 30.94 338 GLU B C 1
ATOM 2627 O O . GLU A 1 338 ? 42.064 26.939 -27.220 1.00 31.05 338 GLU B O 1
ATOM 2633 N N . SER A 1 339 ? 41.961 24.924 -28.227 1.00 30.71 339 SER B N 1
ATOM 2634 C CA . SER A 1 339 ? 41.647 24.195 -26.996 1.00 30.90 339 SER B CA 1
ATOM 2635 C C . SER A 1 339 ? 42.651 23.078 -26.693 1.00 31.05 339 SER B C 1
ATOM 2636 O O . SER A 1 339 ? 42.305 22.092 -26.040 1.00 31.32 339 SER B O 1
ATOM 2639 N N . CYS A 1 340 ? 43.888 23.240 -27.163 1.00 30.88 340 CYS B N 1
ATOM 2640 C CA . CYS A 1 340 ? 44.959 22.256 -26.947 1.00 30.84 340 CYS B CA 1
ATOM 2641 C C . CYS A 1 340 ? 44.430 20.874 -27.364 1.00 31.35 340 CYS B C 1
ATOM 2642 O O . CYS A 1 340 ? 44.418 19.929 -26.564 1.00 30.97 340 CYS B O 1
ATOM 2645 N N . SER A 1 341 ? 44.012 20.777 -28.627 1.00 31.31 341 SER B N 1
ATOM 2646 C CA . SER A 1 341 ? 43.395 19.568 -29.200 1.00 31.60 341 SER B CA 1
ATOM 2647 C C . SER A 1 341 ? 42.088 19.189 -28.482 1.00 31.77 341 SER B C 1
ATOM 2648 O O . SER A 1 341 ? 41.273 20.067 -28.186 1.00 32.24 341 SER B O 1
ATOM 2651 N N . GLY A 1 342 ? 41.899 17.896 -28.207 1.00 31.54 342 GLY B N 1
ATOM 2652 C CA . GLY A 1 342 ? 40.629 17.356 -27.700 1.00 31.37 342 GLY B CA 1
ATOM 2653 C C . GLY A 1 342 ? 39.962 18.103 -26.561 1.00 31.37 342 GLY B C 1
ATOM 2654 O O . GLY A 1 342 ? 40.601 18.415 -25.557 1.00 32.12 342 GLY B O 1
ATOM 2655 N N . ILE A 1 343 ? 38.671 18.391 -26.725 1.00 31.36 343 ILE B N 1
ATOM 2656 C CA . ILE A 1 343 ? 37.872 19.057 -25.690 1.00 31.11 343 ILE B CA 1
ATOM 2657 C C . ILE A 1 343 ? 36.591 18.278 -25.351 1.00 31.75 343 ILE B C 1
ATOM 2658 O O . ILE A 1 343 ? 36.085 18.372 -24.229 1.00 31.86 343 ILE B O 1
ATOM 2663 N N . THR A 1 344 ? 36.069 17.524 -26.320 1.00 31.29 344 THR B N 1
ATOM 2664 C CA . THR A 1 344 ? 34.987 16.572 -26.063 1.00 31.60 344 THR B CA 1
ATOM 2665 C C . THR A 1 344 ? 35.426 15.179 -26.507 1.00 31.86 344 THR B C 1
ATOM 2666 O O . THR A 1 344 ? 36.192 15.041 -27.460 1.00 31.67 344 THR B O 1
ATOM 2670 N N . TRP A 1 345 ? 34.947 14.154 -25.806 1.00 32.25 345 TRP B N 1
ATOM 2671 C CA . TRP A 1 345 ? 35.300 12.771 -26.119 1.00 33.04 345 TRP B CA 1
ATOM 2672 C C . TRP A 1 345 ? 34.080 11.902 -26.101 1.00 34.65 345 TRP B C 1
ATOM 2673 O O . TRP A 1 345 ? 33.268 11.981 -25.177 1.00 35.26 345 TRP B O 1
ATOM 2684 N N . SER A 1 346 ? 33.937 11.067 -27.127 1.00 35.44 346 SER B N 1
ATOM 2685 C CA . SER A 1 346 ? 32.854 10.095 -27.183 1.00 36.83 346 SER B CA 1
ATOM 2686 C C . SER A 1 346 ? 33.087 9.001 -26.148 1.00 38.40 346 SER B C 1
ATOM 2687 O O . SER A 1 346 ? 34.233 8.690 -25.810 1.00 38.45 346 SER B O 1
ATOM 2690 N N . ALA A 1 347 ? 31.997 8.427 -25.646 1.00 39.84 347 ALA B N 1
ATOM 2691 C CA . ALA A 1 347 ? 32.069 7.282 -24.742 1.00 42.15 347 ALA B CA 1
ATOM 2692 C C . ALA A 1 347 ? 32.420 6.005 -25.506 1.00 44.13 347 ALA B C 1
ATOM 2693 O O . ALA A 1 347 ? 32.806 5.000 -24.908 1.00 45.72 347 ALA B O 1
ATOM 2695 N N . GLY A 1 348 ? 32.293 6.060 -26.830 1.00 46.28 348 GLY B N 1
ATOM 2696 C CA . GLY A 1 348 ? 32.564 4.917 -27.694 1.00 48.76 348 GLY B CA 1
ATOM 2697 C C . GLY A 1 348 ? 31.384 4.617 -28.594 1.00 51.13 348 GLY B C 1
ATOM 2698 O O . GLY A 1 348 ? 30.241 4.932 -28.255 1.00 50.80 348 GLY B O 1
ATOM 2699 N N . LEU A 1 349 ? 31.660 4.006 -29.742 1.00 54.97 349 LEU B N 1
ATOM 2700 C CA . LEU A 1 349 ? 30.610 3.670 -30.704 1.00 59.01 349 LEU B CA 1
ATOM 2701 C C . LEU A 1 349 ? 30.176 2.213 -30.597 1.00 62.43 349 LEU B C 1
ATOM 2702 O O . LEU A 1 349 ? 31.012 1.309 -30.525 1.00 62.93 349 LEU B O 1
ATOM 2707 N N . SER A 1 350 ? 28.863 2.001 -30.588 1.00 67.48 350 SER B N 1
ATOM 2708 C CA . SER A 1 350 ? 28.289 0.666 -30.416 1.00 72.47 350 SER B CA 1
ATOM 2709 C C . SER A 1 350 ? 27.651 0.111 -31.696 1.00 76.81 350 SER B C 1
ATOM 2710 O O . SER A 1 350 ? 26.945 -0.903 -31.649 1.00 79.11 350 SER B O 1
ATOM 2713 N N . LYS A 1 351 ? 27.914 0.771 -32.829 1.00 79.62 351 LYS B N 1
ATOM 2714 C CA . LYS A 1 351 ? 27.399 0.370 -34.155 1.00 82.76 351 LYS B CA 1
ATOM 2715 C C . LYS A 1 351 ? 25.873 0.427 -34.290 1.00 84.86 351 LYS B C 1
ATOM 2716 O O . LYS A 1 351 ? 25.320 0.074 -35.335 1.00 84.82 351 LYS B O 1
ATOM 2722 N N . ASN A 1 352 ? 25.206 0.874 -33.227 1.00 86.89 352 ASN B N 1
ATOM 2723 C CA . ASN A 1 352 ? 23.746 0.913 -33.163 1.00 88.41 352 ASN B CA 1
ATOM 2724 C C . ASN A 1 352 ? 23.297 2.354 -33.394 1.00 89.46 352 ASN B C 1
ATOM 2725 O O . ASN A 1 352 ? 22.146 2.603 -33.768 1.00 89.15 352 ASN B O 1
ATOM 2730 N N . GLU A 1 353 ? 24.213 3.294 -33.165 1.00 90.63 353 GLU B N 1
ATOM 2731 C CA . GLU A 1 353 ? 23.996 4.699 -33.510 1.00 92.13 353 GLU B CA 1
ATOM 2732 C C . GLU A 1 353 ? 24.378 4.923 -34.973 1.00 92.48 353 GLU B C 1
ATOM 2733 O O . GLU A 1 353 ? 24.004 5.933 -35.576 1.00 92.70 353 GLU B O 1
ATOM 2739 N N . LEU A 1 354 ? 25.128 3.971 -35.529 1.00 91.96 354 LEU B N 1
ATOM 2740 C CA . LEU A 1 354 ? 25.558 4.014 -36.925 1.00 92.24 354 LEU B CA 1
ATOM 2741 C C . LEU A 1 354 ? 24.584 3.229 -37.800 1.00 93.15 354 LEU B C 1
ATOM 2742 O O . LEU A 1 354 ? 24.684 2.005 -37.931 1.00 92.96 354 LEU B O 1
ATOM 2747 N N . THR A 1 355 ? 23.713 3.951 -38.477 1.00 93.56 355 THR B N 1
ATOM 2748 C CA . THR A 1 355 ? 22.662 3.362 -39.268 1.00 93.71 355 THR B CA 1
ATOM 2749 C C . THR A 1 355 ? 22.454 4.337 -40.423 1.00 94.51 355 THR B C 1
ATOM 2750 O O . THR A 1 355 ? 23.179 5.320 -40.475 1.00 94.11 355 THR B O 1
ATOM 2754 N N . GLU A 1 356 ? 21.398 4.225 -41.226 1.00 94.42 356 GLU B N 1
ATOM 2755 C CA . GLU A 1 356 ? 21.181 5.317 -42.153 1.00 93.71 356 GLU B CA 1
ATOM 2756 C C . GLU A 1 356 ? 20.637 6.298 -41.148 1.00 93.40 356 GLU B C 1
ATOM 2757 O O . GLU A 1 356 ? 19.468 6.639 -41.104 1.00 93.07 356 GLU B O 1
ATOM 2763 N N . GLU A 1 357 ? 21.590 6.731 -40.331 1.00 92.46 357 GLU B N 1
ATOM 2764 C CA . GLU A 1 357 ? 21.428 7.277 -38.993 1.00 91.53 357 GLU B CA 1
ATOM 2765 C C . GLU A 1 357 ? 22.091 8.641 -38.820 1.00 90.04 357 GLU B C 1
ATOM 2766 O O . GLU A 1 357 ? 23.166 8.907 -39.333 1.00 90.45 357 GLU B O 1
ATOM 2772 N N . ASN A 1 358 ? 21.380 9.516 -38.127 1.00 87.27 358 ASN B N 1
ATOM 2773 C CA . ASN A 1 358 ? 21.705 10.915 -38.098 1.00 83.01 358 ASN B CA 1
ATOM 2774 C C . ASN A 1 358 ? 21.771 11.484 -39.519 1.00 78.64 358 ASN B C 1
ATOM 2775 O O . ASN A 1 358 ? 20.742 11.644 -40.149 1.00 78.16 358 ASN B O 1
ATOM 2780 N N . SER A 1 359 ? 22.890 12.005 -39.956 1.00 73.15 359 SER B N 1
ATOM 2781 C CA . SER A 1 359 ? 24.050 11.374 -40.473 1.00 69.01 359 SER B CA 1
ATOM 2782 C C . SER A 1 359 ? 25.215 11.947 -39.729 1.00 65.52 359 SER B C 1
ATOM 2783 O O . SER A 1 359 ? 26.258 12.182 -40.300 1.00 65.89 359 SER B O 1
ATOM 2786 N N . PHE A 1 360 ? 25.007 12.237 -38.461 1.00 61.35 360 PHE B N 1
ATOM 2787 C CA . PHE A 1 360 ? 26.020 12.865 -37.658 1.00 57.53 360 PHE B CA 1
ATOM 2788 C C . PHE A 1 360 ? 26.459 11.974 -36.525 1.00 55.24 360 PHE B C 1
ATOM 2789 O O . PHE A 1 360 ? 25.659 11.370 -35.860 1.00 56.65 360 PHE B O 1
ATOM 2797 N N . VAL A 1 361 ? 27.759 11.852 -36.374 1.00 51.37 361 VAL B N 1
ATOM 2798 C CA . VAL A 1 361 ? 28.371 11.119 -35.311 1.00 47.66 361 VAL B CA 1
ATOM 2799 C C . VAL A 1 361 ? 28.473 11.941 -34.054 1.00 45.90 361 VAL B C 1
ATOM 2800 O O . VAL A 1 361 ? 28.714 13.113 -34.116 1.00 45.55 361 VAL B O 1
ATOM 2804 N N . SER A 1 362 ? 28.251 11.328 -32.907 1.00 43.84 362 SER B N 1
ATOM 2805 C CA . SER A 1 362 ? 28.448 12.018 -31.653 1.00 42.27 362 SER B CA 1
ATOM 2806 C C . SER A 1 362 ? 29.910 12.167 -31.353 1.00 40.90 362 SER B C 1
ATOM 2807 O O . SER A 1 362 ? 30.656 11.227 -31.453 1.00 40.27 362 SER B O 1
ATOM 2810 N N . LEU A 1 363 ? 30.288 13.364 -30.954 1.00 39.19 363 LEU B N 1
ATOM 2811 C CA . LEU A 1 363 ? 31.656 13.664 -30.541 1.00 38.43 363 LEU B CA 1
ATOM 2812 C C . LEU A 1 363 ? 31.759 13.773 -29.015 1.00 38.03 363 LEU B C 1
ATOM 2813 O O . LEU A 1 363 ? 32.764 14.240 -28.472 1.00 37.64 363 LEU B O 1
ATOM 2818 N N . GLY A 1 364 ? 30.703 13.330 -28.336 1.00 37.91 364 GLY B N 1
ATOM 2819 C CA . GLY A 1 364 ? 30.711 13.157 -26.889 1.00 37.46 364 GLY B CA 1
ATOM 2820 C C . GLY A 1 364 ? 30.552 14.414 -26.062 1.00 37.89 364 GLY B C 1
ATOM 2821 O O . GLY A 1 364 ? 30.138 15.461 -26.563 1.00 38.54 364 GLY B O 1
ATOM 2822 N N . LYS A 1 365 ? 30.893 14.293 -24.783 1.00 37.92 365 LYS B N 1
ATOM 2823 C CA . LYS A 1 365 ? 30.731 15.366 -23.809 1.00 37.78 365 LYS B CA 1
ATOM 2824 C C . LYS A 1 365 ? 32.074 16.033 -23.512 1.00 37.14 365 LYS B C 1
ATOM 2825 O O . LYS A 1 365 ? 33.119 15.404 -23.669 1.00 37.05 365 LYS B O 1
ATOM 2831 N N . PRO A 1 366 ? 32.051 17.307 -23.074 1.00 36.86 366 PRO B N 1
ATOM 2832 C CA . PRO A 1 366 ? 33.286 18.028 -22.780 1.00 37.12 366 PRO B CA 1
ATOM 2833 C C . PRO A 1 366 ? 34.002 17.527 -21.528 1.00 37.88 366 PRO B C 1
ATOM 2834 O O . PRO A 1 366 ? 33.366 16.989 -20.617 1.00 38.29 366 PRO B O 1
ATOM 2838 N N . ILE A 1 367 ? 35.318 17.721 -21.501 1.00 37.90 367 ILE B N 1
ATOM 2839 C CA . ILE A 1 367 ? 36.156 17.363 -20.360 1.00 38.21 367 ILE B CA 1
ATOM 2840 C C . ILE A 1 367 ? 35.775 18.163 -19.112 1.00 39.27 367 ILE B C 1
ATOM 2841 O O . ILE A 1 367 ? 35.177 19.239 -19.228 1.00 39.27 367 ILE B O 1
ATOM 2846 N N . PRO A 1 368 ? 36.096 17.629 -17.915 1.00 39.86 368 PRO B N 1
ATOM 2847 C CA . PRO A 1 368 ? 36.014 18.425 -16.693 1.00 40.37 368 PRO B CA 1
ATOM 2848 C C . PRO A 1 368 ? 36.763 19.752 -16.840 1.00 40.18 368 PRO B C 1
ATOM 2849 O O . PRO A 1 368 ? 37.890 19.776 -17.343 1.00 40.0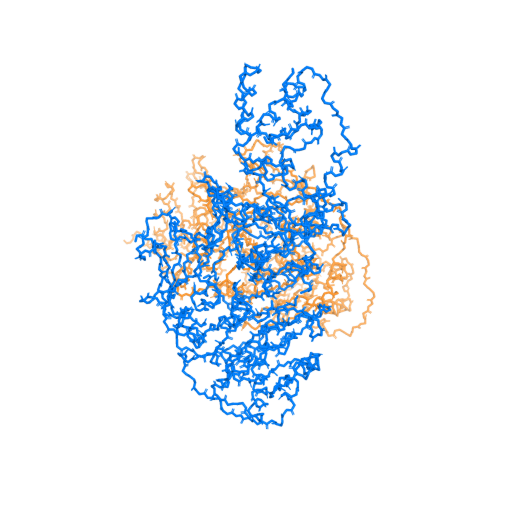1 368 PRO B O 1
ATOM 2853 N N . GLY A 1 369 ? 36.123 20.840 -16.418 1.00 40.21 369 GLY B N 1
ATOM 2854 C CA . GLY A 1 369 ? 36.687 22.182 -16.548 1.00 39.47 369 GLY B CA 1
ATOM 2855 C C . GLY A 1 369 ? 36.172 22.936 -17.762 1.00 39.66 369 GLY B C 1
ATOM 2856 O O . GLY A 1 369 ? 36.319 24.155 -17.849 1.00 39.70 369 GLY B O 1
ATOM 2857 N N . ALA A 1 370 ? 35.561 22.212 -18.697 1.00 39.43 370 ALA B N 1
ATOM 2858 C CA . ALA A 1 370 ? 35.113 22.796 -19.957 1.00 40.18 370 ALA B CA 1
ATOM 2859 C C . ALA A 1 370 ? 33.592 22.883 -20.070 1.00 41.08 370 ALA B C 1
ATOM 2860 O O . ALA A 1 370 ? 32.868 22.016 -19.574 1.00 41.02 370 ALA B O 1
ATOM 2862 N N . THR A 1 371 ? 33.125 23.939 -20.732 1.00 42.14 371 THR B N 1
ATOM 2863 C CA . THR A 1 371 ? 31.706 24.115 -21.037 1.00 43.33 371 THR B CA 1
ATOM 2864 C C . THR A 1 371 ? 31.531 24.454 -22.516 1.00 43.26 371 THR B C 1
ATOM 2865 O O . THR A 1 371 ? 32.272 25.273 -23.063 1.00 43.99 371 THR B O 1
ATOM 2869 N N . ILE A 1 372 ? 30.559 23.810 -23.158 1.00 43.75 372 ILE B N 1
ATOM 2870 C CA . ILE A 1 372 ? 30.239 24.079 -24.564 1.00 43.87 372 ILE B CA 1
ATOM 2871 C C . ILE A 1 372 ? 28.765 24.452 -24.743 1.00 45.16 372 ILE B C 1
ATOM 2872 O O . ILE A 1 372 ? 27.910 24.031 -23.958 1.00 45.45 372 ILE B O 1
ATOM 2877 N N . ARG A 1 373 ? 28.476 25.248 -25.773 1.00 46.25 373 ARG B N 1
ATOM 2878 C CA . ARG A 1 373 ? 27.103 25.659 -26.077 1.00 46.78 373 ARG B CA 1
ATOM 2879 C C . ARG A 1 373 ? 26.862 25.903 -27.571 1.00 47.57 373 ARG B C 1
ATOM 2880 O O . ARG A 1 373 ? 27.799 26.155 -28.336 1.00 46.80 373 ARG B O 1
ATOM 2888 N N . ILE A 1 374 ? 25.592 25.821 -27.965 1.00 48.27 374 ILE B N 1
ATOM 2889 C CA . ILE A 1 374 ? 25.160 26.074 -29.337 1.00 48.45 374 ILE B CA 1
ATOM 2890 C C . ILE A 1 374 ? 24.212 27.272 -29.339 1.00 49.93 374 ILE B C 1
ATOM 2891 O O . ILE A 1 374 ? 23.128 27.218 -28.749 1.00 50.48 374 ILE B O 1
ATOM 2896 N N . VAL A 1 375 ? 24.632 28.352 -29.997 1.00 51.05 375 VAL B N 1
ATOM 2897 C CA . VAL A 1 375 ? 23.868 29.604 -30.009 1.00 52.16 375 VAL B CA 1
ATOM 2898 C C . VAL A 1 375 ? 23.409 30.020 -31.408 1.00 54.17 375 VAL B C 1
ATOM 2899 O O . VAL A 1 375 ? 23.913 29.517 -32.417 1.00 54.00 375 VAL B O 1
ATOM 2903 N N . ASP A 1 376 ? 22.445 30.938 -31.450 1.00 56.54 376 ASP B N 1
ATOM 2904 C CA . ASP A 1 376 ? 22.004 31.558 -32.699 1.00 58.94 376 ASP B CA 1
ATOM 2905 C C . ASP A 1 376 ? 22.872 32.777 -33.025 1.00 60.85 376 ASP B C 1
ATOM 2906 O O . ASP A 1 376 ? 23.878 33.025 -32.356 1.00 60.61 376 ASP B O 1
ATOM 2911 N N . GLN A 1 377 ? 22.466 33.537 -34.042 1.00 63.60 377 GLN B N 1
ATOM 2912 C CA . GLN A 1 377 ? 23.180 34.745 -34.472 1.00 64.35 377 GLN B CA 1
ATOM 2913 C C . GLN A 1 377 ? 23.206 35.831 -33.392 1.00 64.31 377 GLN B C 1
ATOM 2914 O O . GLN A 1 377 ? 24.079 36.700 -33.398 1.00 63.12 377 GLN B O 1
ATOM 2920 N N . GLU A 1 378 ? 22.248 35.761 -32.469 1.00 65.74 378 GLU B N 1
ATOM 2921 C CA . GLU A 1 378 ? 22.070 36.758 -31.411 1.00 67.38 378 GLU B CA 1
ATOM 2922 C C . GLU A 1 378 ? 22.878 36.446 -30.146 1.00 67.30 378 GLU B C 1
ATOM 2923 O O . GLU A 1 378 ? 22.823 37.202 -29.170 1.00 66.99 378 GLU B O 1
ATOM 2929 N N . ASN A 1 379 ? 23.627 35.341 -30.175 1.00 66.53 379 ASN B N 1
ATOM 2930 C CA . ASN A 1 379 ? 24.343 34.815 -29.000 1.00 65.94 379 ASN B CA 1
ATOM 2931 C C . ASN A 1 379 ? 23.413 34.323 -27.887 1.00 65.64 379 ASN B C 1
ATOM 2932 O O . ASN A 1 379 ? 23.744 34.406 -26.700 1.00 65.88 379 ASN B O 1
ATOM 2937 N N . ASN A 1 380 ? 22.250 33.814 -28.285 1.00 64.99 380 ASN B N 1
ATOM 2938 C CA . ASN A 1 380 ? 21.310 33.194 -27.358 1.00 65.24 380 ASN B CA 1
ATOM 2939 C C . ASN A 1 380 ? 21.310 31.678 -27.532 1.00 65.31 380 ASN B C 1
ATOM 2940 O O . ASN A 1 380 ? 21.186 31.188 -28.658 1.00 63.90 380 ASN B O 1
ATOM 2945 N N . PRO A 1 381 ? 21.462 30.930 -26.419 1.00 65.45 381 PRO B N 1
ATOM 2946 C CA . PRO A 1 381 ? 21.464 29.466 -26.468 1.00 65.30 381 PRO B CA 1
ATOM 2947 C C . PRO A 1 381 ? 20.204 28.910 -27.131 1.00 65.40 381 PRO B C 1
ATOM 2948 O O . PRO A 1 381 ? 19.090 29.337 -26.814 1.00 65.69 381 PRO B O 1
ATOM 2952 N N . LEU A 1 382 ? 20.400 27.979 -28.061 1.00 64.67 382 LEU B N 1
ATOM 2953 C CA . LEU A 1 382 ? 19.307 27.362 -28.802 1.00 63.94 382 LEU B CA 1
ATOM 2954 C C . LEU A 1 382 ? 18.838 26.079 -28.118 1.00 63.80 382 LEU B C 1
ATOM 2955 O O . LEU A 1 382 ? 19.602 25.467 -27.366 1.00 64.09 382 LEU B O 1
ATOM 2960 N N . PRO A 1 383 ? 17.575 25.672 -28.365 1.00 63.80 383 PRO B N 1
ATOM 2961 C CA . PRO A 1 383 ? 17.107 24.375 -27.871 1.00 62.97 383 PRO B CA 1
ATOM 2962 C C . PRO A 1 383 ? 17.883 23.219 -28.499 1.00 62.26 383 PRO B C 1
ATOM 2963 O O . PRO A 1 383 ? 18.399 23.351 -29.612 1.00 61.72 383 PRO B O 1
ATOM 2967 N N . GLU A 1 384 ? 17.961 22.102 -27.782 1.00 61.92 384 GLU B N 1
ATOM 2968 C CA . GLU A 1 384 ? 18.696 20.924 -28.241 1.00 61.96 384 GLU B CA 1
ATOM 2969 C C . GLU A 1 384 ? 18.155 20.384 -29.563 1.00 61.56 384 GLU B C 1
ATOM 2970 O O . GLU A 1 384 ? 16.967 20.525 -29.860 1.00 61.81 384 GLU B O 1
ATOM 2976 N N . ARG A 1 385 ? 19.045 19.777 -30.349 1.00 60.86 385 ARG B N 1
ATOM 2977 C CA . ARG A 1 385 ? 18.708 19.117 -31.624 1.00 60.46 385 ARG B CA 1
ATOM 2978 C C . ARG A 1 385 ? 18.609 20.045 -32.848 1.00 59.19 385 ARG B C 1
ATOM 2979 O O . ARG A 1 385 ? 18.326 19.575 -33.953 1.00 58.94 385 ARG B O 1
ATOM 2987 N N . GLU A 1 386 ? 18.839 21.346 -32.664 1.00 58.47 386 GLU B N 1
ATOM 2988 C CA . GLU A 1 386 ? 18.869 22.270 -33.811 1.00 58.58 386 GLU B CA 1
ATOM 2989 C C . GLU A 1 386 ? 20.211 22.985 -33.996 1.00 56.66 386 GLU B C 1
ATOM 2990 O O . GLU A 1 386 ? 20.885 23.330 -33.022 1.00 56.53 386 GLU B O 1
ATOM 2996 N N . ILE A 1 387 ? 20.571 23.210 -35.260 1.00 54.63 387 ILE B N 1
ATOM 2997 C CA . ILE A 1 387 ? 21.895 23.707 -35.653 1.00 52.30 387 ILE B CA 1
ATOM 2998 C C . ILE A 1 387 ? 22.151 25.152 -35.218 1.00 51.81 387 ILE B C 1
ATOM 2999 O O . ILE A 1 387 ? 21.266 26.005 -35.302 1.00 52.71 387 ILE B O 1
ATOM 3004 N N . GLY A 1 388 ? 23.373 25.407 -34.755 1.00 50.56 388 GLY B N 1
ATOM 3005 C CA . GLY A 1 388 ? 23.827 26.750 -34.401 1.00 49.77 388 GLY B CA 1
ATOM 3006 C C . GLY A 1 388 ? 25.342 26.823 -34.295 1.00 48.82 388 GLY B C 1
ATOM 3007 O O . GLY A 1 388 ? 26.041 25.848 -34.591 1.00 47.35 388 GLY B O 1
ATOM 3008 N N . ARG A 1 389 ? 25.847 27.979 -33.868 1.00 48.10 389 ARG B N 1
ATOM 3009 C CA . ARG A 1 389 ? 27.290 28.205 -33.755 1.00 47.31 389 ARG B CA 1
ATOM 3010 C C . ARG A 1 389 ? 27.827 27.647 -32.437 1.00 45.85 389 ARG B C 1
ATOM 3011 O O . ARG A 1 389 ? 27.273 27.917 -31.366 1.00 45.27 389 ARG B O 1
ATOM 3019 N N . LEU A 1 390 ? 28.906 26.870 -32.525 1.00 43.71 390 LEU B N 1
ATOM 3020 C CA . LEU A 1 390 ? 29.533 26.275 -31.347 1.00 42.28 390 LEU B CA 1
ATOM 3021 C C . LEU A 1 390 ? 30.436 27.269 -30.631 1.00 41.44 390 LEU B C 1
ATOM 3022 O O . LEU A 1 390 ? 31.325 27.868 -31.240 1.00 41.53 390 LEU B O 1
ATOM 3027 N N . GLN A 1 391 ? 30.197 27.435 -29.334 1.00 41.10 391 GLN B N 1
ATOM 3028 C CA . GLN A 1 391 ? 31.031 28.289 -28.491 1.00 41.01 391 GLN B CA 1
ATOM 3029 C C . GLN A 1 391 ? 31.547 2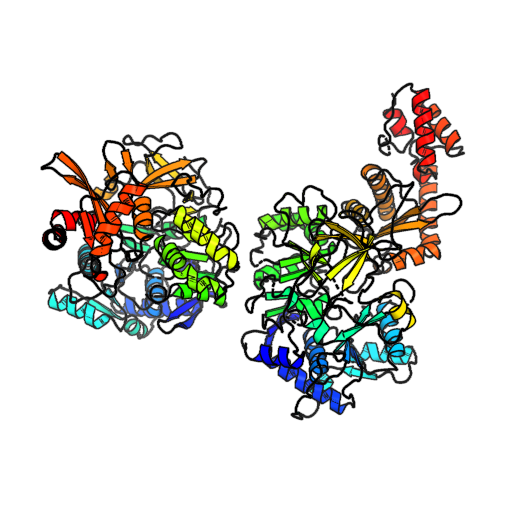7.512 -27.283 1.00 40.29 391 GLN B C 1
ATOM 3030 O O . GLN A 1 391 ? 30.814 26.728 -26.675 1.00 40.13 391 GLN B O 1
ATOM 3036 N N . ILE A 1 392 ? 32.817 27.731 -26.952 1.00 39.66 392 ILE B N 1
ATOM 3037 C CA . ILE A 1 392 ? 33.502 26.948 -25.921 1.00 38.71 392 ILE B CA 1
ATOM 3038 C C . ILE A 1 392 ? 34.186 27.831 -24.874 1.00 38.67 392 ILE B C 1
ATOM 3039 O O . ILE A 1 392 ? 34.560 28.970 -25.162 1.00 39.09 392 ILE B O 1
ATOM 3044 N N . GLN A 1 393 ? 34.335 27.300 -23.662 1.00 38.53 393 GLN B N 1
ATOM 3045 C CA . GLN A 1 393 ? 35.059 27.987 -22.586 1.00 38.61 393 GLN B CA 1
ATOM 3046 C C . GLN A 1 393 ? 35.698 27.000 -21.604 1.00 37.50 393 GLN B C 1
ATOM 3047 O O . GLN A 1 393 ? 35.373 25.811 -21.604 1.00 37.11 393 GLN B O 1
ATOM 3053 N N . GLY A 1 394 ? 36.607 27.504 -20.774 1.00 36.88 394 GLY B N 1
ATOM 3054 C CA . GLY A 1 394 ? 37.303 26.684 -19.788 1.00 35.52 394 GLY B CA 1
ATOM 3055 C C . GLY A 1 394 ? 38.795 26.950 -19.768 1.00 34.97 394 GLY B C 1
ATOM 3056 O O . GLY A 1 394 ? 39.330 27.613 -20.661 1.00 34.62 394 GLY B O 1
ATOM 3057 N N . ASN A 1 395 ? 39.465 26.419 -18.750 1.00 34.61 395 ASN B N 1
ATOM 3058 C CA . ASN A 1 395 ? 40.901 26.617 -18.567 1.00 34.55 395 ASN B CA 1
ATOM 3059 C C . ASN A 1 395 ? 41.770 26.061 -19.695 1.00 34.12 395 ASN B C 1
ATOM 3060 O O . ASN A 1 395 ? 42.892 26.526 -19.892 1.00 33.56 395 ASN B O 1
ATOM 3065 N N . SER A 1 396 ? 41.252 25.077 -20.430 1.00 33.59 396 SER B N 1
ATOM 3066 C CA . SER A 1 396 ? 41.986 24.480 -21.551 1.00 33.39 396 SER B CA 1
ATOM 3067 C C . SER A 1 396 ? 41.908 25.318 -22.832 1.00 33.58 396 SER B C 1
ATOM 3068 O O . SER A 1 396 ? 42.681 25.100 -23.768 1.00 33.25 396 SER B O 1
ATOM 3071 N N . VAL A 1 397 ? 40.982 26.275 -22.857 1.00 33.39 397 VAL B N 1
ATOM 3072 C CA . VAL A 1 397 ? 40.745 27.122 -24.027 1.00 33.12 397 VAL B CA 1
ATOM 3073 C C . VAL A 1 397 ? 41.629 28.368 -23.998 1.00 33.20 397 VAL B C 1
ATOM 3074 O O . VAL A 1 397 ? 41.764 29.017 -22.959 1.00 33.49 397 VAL B O 1
ATOM 3078 N N . THR A 1 398 ? 42.225 28.688 -25.147 1.00 33.04 398 THR B N 1
ATOM 3079 C CA . THR A 1 398 ? 43.080 29.870 -25.312 1.00 32.94 398 THR B CA 1
ATOM 3080 C C . THR A 1 398 ? 42.380 31.168 -24.894 1.00 33.51 398 THR B C 1
ATOM 3081 O O . THR A 1 398 ? 41.155 31.279 -24.977 1.00 33.38 398 THR B O 1
ATOM 3085 N N . LYS A 1 399 ? 43.169 32.141 -24.444 1.00 34.84 399 LYS B N 1
ATOM 3086 C CA . LYS A 1 399 ? 42.636 33.427 -24.004 1.00 36.11 399 LYS B CA 1
ATOM 3087 C C . LYS A 1 399 ? 42.679 34.494 -25.099 1.00 36.77 399 LYS B C 1
ATOM 3088 O O . LYS A 1 399 ? 41.952 35.489 -25.026 1.00 37.66 399 LYS B O 1
ATOM 3094 N N . GLY A 1 400 ? 43.523 34.284 -26.109 1.00 36.18 400 GLY B N 1
ATOM 3095 C CA . GLY A 1 400 ? 43.649 35.233 -27.216 1.00 35.89 400 GLY B CA 1
ATOM 3096 C C . GLY A 1 400 ? 44.736 34.911 -28.227 1.00 35.07 400 GLY B C 1
ATOM 3097 O O . GLY A 1 400 ? 45.668 34.156 -27.939 1.00 35.47 400 GLY B O 1
ATOM 3098 N N . TYR A 1 401 ? 44.607 35.493 -29.416 1.00 34.44 401 TYR B N 1
ATOM 3099 C CA . TYR A 1 401 ? 45.596 35.338 -30.482 1.00 34.31 401 TYR B CA 1
ATOM 3100 C C . TYR A 1 401 ? 46.735 36.340 -30.326 1.00 34.20 401 TYR B C 1
ATOM 3101 O O . TYR A 1 401 ? 46.584 37.365 -29.662 1.00 34.14 401 TYR B O 1
ATOM 3110 N N . TYR A 1 402 ? 47.872 36.036 -30.946 1.00 34.79 402 TYR B N 1
ATOM 3111 C CA . TYR A 1 402 ? 49.054 36.890 -30.876 1.00 35.77 402 TYR B CA 1
ATOM 3112 C C . TYR A 1 402 ? 48.908 38.137 -31.749 1.00 36.70 402 TYR B C 1
ATOM 3113 O O . TYR A 1 402 ? 48.635 38.033 -32.948 1.00 37.05 402 TYR B O 1
ATOM 3122 N N . ASN A 1 403 ? 49.095 39.304 -31.129 1.00 38.09 403 ASN B N 1
ATOM 3123 C CA . ASN A 1 403 ? 49.074 40.610 -31.808 1.00 39.65 403 ASN B CA 1
ATOM 3124 C C . ASN A 1 403 ? 47.921 40.798 -32.800 1.00 40.51 403 ASN B C 1
ATOM 3125 O O . ASN A 1 403 ? 48.136 41.156 -33.960 1.00 40.55 403 ASN B O 1
ATOM 3130 N N . ASN A 1 404 ? 46.700 40.553 -32.332 1.00 41.97 404 ASN B N 1
ATOM 3131 C CA . ASN A 1 404 ? 45.522 40.622 -33.188 1.00 43.53 404 ASN B CA 1
ATOM 3132 C C . ASN A 1 404 ? 44.261 40.984 -32.401 1.00 44.57 404 ASN B C 1
ATOM 3133 O O . ASN A 1 404 ? 43.375 40.146 -32.203 1.00 44.08 404 ASN B O 1
ATOM 3138 N N . ASN A 1 405 ? 44.194 42.240 -31.957 1.00 46.56 405 ASN B N 1
ATOM 3139 C CA . ASN A 1 405 ? 43.068 42.749 -31.165 1.00 48.45 405 ASN B CA 1
ATOM 3140 C C . ASN A 1 405 ? 41.739 42.719 -31.922 1.00 49.17 405 ASN B C 1
ATOM 3141 O O . ASN A 1 405 ? 40.686 42.446 -31.337 1.00 49.15 405 ASN B O 1
ATOM 3146 N N . GLU A 1 406 ? 41.805 43.001 -33.222 1.00 49.90 406 GLU B N 1
ATOM 3147 C CA . GLU A 1 406 ? 40.637 42.986 -34.100 1.00 51.08 406 GLU B CA 1
ATOM 3148 C C . GLU A 1 406 ? 39.960 41.617 -34.102 1.00 49.61 406 GLU B C 1
ATOM 3149 O O . GLU A 1 406 ? 38.733 41.525 -34.044 1.00 49.32 406 GLU B O 1
ATOM 3155 N N . LEU A 1 407 ? 40.769 40.562 -34.170 1.00 47.97 407 LEU B N 1
ATOM 3156 C CA . LEU A 1 407 ? 40.260 39.195 -34.144 1.00 47.23 407 LEU B CA 1
ATOM 3157 C C . LEU A 1 407 ? 39.782 38.797 -32.747 1.00 46.95 407 LEU B C 1
ATOM 3158 O O . LEU A 1 407 ? 38.742 38.151 -32.608 1.00 46.71 407 LEU B O 1
ATOM 3163 N N . ASN A 1 408 ? 40.539 39.190 -31.723 1.00 46.80 408 ASN B N 1
ATOM 3164 C CA . ASN A 1 408 ? 40.184 38.903 -30.332 1.00 47.41 408 ASN B CA 1
ATOM 3165 C C . ASN A 1 408 ? 38.827 39.479 -29.925 1.00 48.74 408 ASN B C 1
ATOM 3166 O O . ASN A 1 408 ? 38.035 38.804 -29.266 1.00 49.15 408 ASN B O 1
ATOM 3171 N N . GLN A 1 409 ? 38.560 40.718 -30.335 1.00 50.35 409 GLN B N 1
ATOM 3172 C CA . GLN A 1 409 ? 37.285 41.378 -30.043 1.00 51.89 409 GLN B CA 1
ATOM 3173 C C . GLN A 1 409 ? 36.102 40.732 -30.774 1.00 51.56 409 GLN B C 1
ATOM 3174 O O . GLN A 1 409 ? 34.965 40.791 -30.300 1.00 51.49 409 GLN B O 1
ATOM 3180 N N . GLU A 1 410 ? 36.383 40.107 -31.916 1.00 50.81 410 GLU B N 1
ATOM 3181 C CA . GLU A 1 410 ? 35.357 39.445 -32.718 1.00 50.08 410 GLU B CA 1
ATOM 3182 C C . GLU A 1 410 ? 34.960 38.077 -32.155 1.00 48.42 410 GLU B C 1
ATOM 3183 O O . GLU A 1 410 ? 33.774 37.815 -31.945 1.00 48.26 410 GLU B O 1
ATOM 3189 N N . VAL A 1 411 ? 35.947 37.213 -31.913 1.00 46.22 411 VAL B N 1
ATOM 3190 C CA . VAL A 1 411 ? 35.671 35.813 -31.552 1.00 44.86 411 VAL B CA 1
ATOM 3191 C C . VAL A 1 411 ? 35.649 35.512 -30.046 1.00 44.30 411 VAL B C 1
ATOM 3192 O O . VAL A 1 411 ? 35.151 34.464 -29.635 1.00 43.64 411 VAL B O 1
ATOM 3196 N N . PHE A 1 412 ? 36.189 36.423 -29.237 1.00 44.61 412 PHE B N 1
ATOM 3197 C CA . PHE A 1 412 ? 36.102 36.309 -27.778 1.00 45.44 412 PHE B CA 1
ATOM 3198 C C . PHE A 1 412 ? 35.093 37.306 -27.210 1.00 46.91 412 PHE B C 1
ATOM 3199 O O . PHE A 1 412 ? 35.318 38.516 -27.248 1.00 47.81 412 PHE B O 1
ATOM 3207 N N . GLN A 1 413 ? 33.980 36.788 -26.696 1.00 48.61 413 GLN B N 1
ATOM 3208 C CA . GLN A 1 413 ? 32.936 37.615 -26.088 1.00 50.77 413 GLN B CA 1
ATOM 3209 C C . GLN A 1 413 ? 32.323 36.945 -24.865 1.00 50.67 413 GLN B C 1
ATOM 3210 O O . GLN A 1 413 ? 32.017 35.750 -24.893 1.00 50.06 413 GLN B O 1
ATOM 3216 N N . GLU A 1 414 ? 32.152 37.730 -23.799 1.00 50.80 414 GLU B N 1
ATOM 3217 C CA . GLU A 1 414 ? 31.481 37.300 -22.559 1.00 51.35 414 GLU B CA 1
ATOM 3218 C C . GLU A 1 414 ? 32.118 36.069 -21.900 1.00 49.60 414 GLU B C 1
ATOM 3219 O O . GLU A 1 414 ? 31.455 35.344 -21.152 1.00 49.26 414 GLU B O 1
ATOM 3225 N N . GLY A 1 415 ? 33.399 35.840 -22.181 1.00 48.19 415 GLY B N 1
ATOM 3226 C CA . GLY A 1 415 ? 34.116 34.675 -21.663 1.00 45.76 415 GLY B CA 1
ATOM 3227 C C . GLY A 1 415 ? 33.974 33.435 -22.530 1.00 44.38 415 GLY B C 1
ATOM 3228 O O . GLY A 1 415 ? 34.391 32.345 -22.134 1.00 44.20 415 GLY B O 1
ATOM 3229 N N . TRP A 1 416 ? 33.384 33.603 -23.711 1.00 42.97 416 TRP B N 1
ATOM 3230 C CA . TRP A 1 416 ? 33.206 32.509 -24.666 1.00 41.75 416 TRP B CA 1
ATOM 3231 C C . TRP A 1 416 ? 34.024 32.721 -25.907 1.00 40.13 416 TRP B C 1
ATOM 3232 O O . TRP A 1 416 ? 34.261 33.861 -26.316 1.00 39.81 416 TRP B O 1
ATOM 3243 N N . PHE A 1 417 ? 34.458 31.621 -26.517 1.00 38.22 417 PHE B N 1
ATOM 3244 C CA . PHE A 1 417 ? 35.178 31.668 -27.787 1.00 36.95 417 PHE B CA 1
ATOM 3245 C C . PHE A 1 417 ? 34.359 31.016 -28.896 1.00 36.58 417 PHE B C 1
ATOM 3246 O O . PHE A 1 417 ? 33.946 29.861 -28.778 1.00 36.02 417 PHE B O 1
ATOM 3254 N N . THR A 1 418 ? 34.127 31.768 -29.969 1.00 36.17 418 THR B N 1
ATOM 3255 C CA . THR A 1 418 ? 33.420 31.257 -31.136 1.00 36.26 418 THR B CA 1
ATOM 3256 C C . THR A 1 418 ? 34.392 30.453 -31.993 1.00 36.19 418 THR B C 1
ATOM 3257 O O . THR A 1 418 ? 35.392 30.983 -32.484 1.00 36.40 418 THR B O 1
ATOM 3261 N N . THR A 1 419 ? 34.081 29.173 -32.165 1.00 35.78 419 THR B N 1
ATOM 3262 C CA . THR A 1 419 ? 34.954 28.233 -32.864 1.00 35.66 419 THR B CA 1
ATOM 3263 C C . THR A 1 419 ? 34.898 28.395 -34.384 1.00 35.97 419 THR B C 1
ATOM 3264 O O . THR A 1 419 ? 35.843 28.032 -35.092 1.00 35.64 419 THR B O 1
ATOM 3268 N N . GLY A 1 420 ? 33.785 28.933 -34.877 1.00 36.22 420 GLY B N 1
ATOM 3269 C CA . GLY A 1 420 ? 33.525 29.003 -36.313 1.00 36.48 420 GLY B CA 1
ATOM 3270 C C . GLY A 1 420 ? 32.944 27.704 -36.846 1.00 36.97 420 GLY B C 1
ATOM 3271 O O . GLY A 1 420 ? 32.847 27.512 -38.060 1.00 36.80 420 GLY B O 1
ATOM 3272 N N . ASP A 1 421 ? 32.563 26.813 -35.931 1.00 37.32 421 ASP B N 1
ATOM 3273 C CA . ASP A 1 421 ? 31.964 25.526 -36.283 1.00 38.11 421 ASP B CA 1
ATOM 3274 C C . ASP A 1 421 ? 30.456 25.506 -36.044 1.00 38.67 421 ASP B C 1
ATOM 3275 O O . ASP A 1 421 ? 29.942 26.216 -35.174 1.00 38.24 421 ASP B O 1
ATOM 3280 N N . LEU A 1 422 ? 29.761 24.681 -36.825 1.00 39.67 422 LEU B N 1
ATOM 3281 C CA . LEU A 1 422 ? 28.312 24.538 -36.725 1.00 40.78 422 LEU B CA 1
ATOM 3282 C C . LEU A 1 422 ? 27.926 23.147 -36.240 1.00 41.23 422 LEU B C 1
ATOM 3283 O O . LEU A 1 422 ? 28.552 22.153 -36.612 1.00 41.33 422 LEU B O 1
ATOM 3288 N N . GLY A 1 423 ? 26.889 23.087 -35.411 1.00 41.93 423 GLY B N 1
ATOM 3289 C CA . GLY A 1 423 ? 26.379 21.817 -34.909 1.00 42.79 423 GLY B CA 1
ATOM 3290 C C . GLY A 1 423 ? 25.246 21.958 -33.913 1.00 43.53 423 GLY B C 1
ATOM 3291 O O . GLY A 1 423 ? 24.629 23.020 -33.800 1.00 43.60 423 GLY B O 1
ATOM 3292 N N . TYR A 1 424 ? 24.976 20.874 -33.190 1.00 43.97 424 TYR B N 1
ATOM 3293 C CA . TYR A 1 424 ? 23.919 20.854 -32.183 1.00 44.69 424 TYR B CA 1
ATOM 3294 C C . TYR A 1 424 ? 24.296 19.982 -30.994 1.00 45.90 424 TYR B C 1
ATOM 3295 O O . TYR A 1 424 ? 25.205 19.150 -31.082 1.00 46.96 424 TYR B O 1
ATOM 3304 N N . LEU A 1 425 ? 23.589 20.180 -29.887 1.00 47.02 425 LEU B N 1
ATOM 3305 C CA . LEU A 1 425 ? 23.750 19.348 -28.703 1.00 48.41 425 LEU B CA 1
ATOM 3306 C C . LEU A 1 425 ? 22.532 18.452 -28.514 1.00 49.34 425 LEU B C 1
ATOM 3307 O O . LEU A 1 425 ? 21.400 18.870 -28.761 1.00 51.06 425 LEU B O 1
ATOM 3312 N N . SER A 1 426 ? 22.779 17.216 -28.092 1.00 49.68 426 SER B N 1
ATOM 3313 C CA . SER A 1 426 ? 21.718 16.248 -27.842 1.00 50.19 426 SER B CA 1
ATOM 3314 C C . SER A 1 426 ? 22.083 15.403 -26.629 1.00 50.45 426 SER B C 1
ATOM 3315 O O . SER A 1 426 ? 22.997 14.573 -26.691 1.00 49.88 426 SER B O 1
ATOM 3318 N N . LYS A 1 427 ? 21.367 15.636 -25.527 1.00 50.80 427 LYS B N 1
ATOM 3319 C CA . LYS A 1 427 ? 21.605 14.953 -24.247 1.00 50.34 427 LYS B CA 1
ATOM 3320 C C . LYS A 1 427 ? 23.034 15.172 -23.738 1.00 49.66 427 LYS B C 1
ATOM 3321 O O . LYS A 1 427 ? 23.645 14.278 -23.147 1.00 49.69 427 LYS B O 1
ATOM 3327 N N . GLY A 1 428 ? 23.559 16.371 -23.982 1.00 48.70 428 GLY B N 1
ATOM 3328 C CA . GLY A 1 428 ? 24.901 16.739 -23.540 1.00 48.42 428 GLY B CA 1
ATOM 3329 C C . GLY A 1 428 ? 26.035 16.399 -24.496 1.00 47.45 428 GLY B C 1
ATOM 3330 O O . GLY A 1 428 ? 27.174 16.812 -24.280 1.00 48.18 428 GLY B O 1
ATOM 3331 N N . GLU A 1 429 ? 25.729 15.648 -25.552 1.00 45.77 429 GLU B N 1
ATOM 3332 C CA . GLU A 1 429 ? 26.739 15.227 -26.522 1.00 45.32 429 GLU B CA 1
ATOM 3333 C C . GLU A 1 429 ? 26.837 16.196 -27.703 1.00 44.21 429 GLU B C 1
ATOM 3334 O O . GLU A 1 429 ? 25.819 16.670 -28.211 1.00 44.28 429 GLU B O 1
ATOM 3340 N N . LEU A 1 430 ? 28.065 16.486 -28.131 1.00 42.68 430 LEU B N 1
ATOM 3341 C CA . LEU A 1 430 ? 28.296 17.393 -29.255 1.00 41.62 430 LEU B CA 1
ATOM 3342 C C . LEU A 1 430 ? 28.216 16.677 -30.598 1.00 41.64 430 LEU B C 1
ATOM 3343 O O . LEU A 1 430 ? 28.812 15.614 -30.784 1.00 42.15 430 LEU B O 1
ATOM 3348 N N . PHE A 1 431 ? 27.468 17.274 -31.522 1.00 41.60 431 PHE B N 1
ATOM 3349 C CA . PHE A 1 431 ? 27.371 16.798 -32.897 1.00 41.30 431 PHE B CA 1
ATOM 3350 C C . PHE A 1 431 ? 27.754 17.946 -33.831 1.00 41.25 431 PHE B C 1
ATOM 3351 O O . PHE A 1 431 ? 27.007 18.919 -33.959 1.00 41.56 431 PHE B O 1
ATOM 3359 N N . ILE A 1 432 ? 28.920 17.845 -34.467 1.00 40.51 432 ILE B N 1
ATOM 3360 C CA . ILE A 1 432 ? 29.333 18.834 -35.467 1.00 39.87 432 ILE B CA 1
ATOM 3361 C C . ILE A 1 432 ? 28.672 18.503 -36.807 1.00 39.91 432 ILE B C 1
ATOM 3362 O O . ILE A 1 432 ? 28.681 17.350 -37.242 1.00 39.43 432 ILE B O 1
ATOM 3367 N N . THR A 1 433 ? 28.090 19.517 -37.443 1.00 40.05 433 THR B N 1
ATOM 3368 C CA . THR A 1 433 ? 27.365 19.335 -38.704 1.00 40.39 433 THR B CA 1
ATOM 3369 C C . THR A 1 433 ? 28.086 19.970 -39.893 1.00 41.07 433 THR B C 1
ATOM 3370 O O . THR A 1 433 ? 28.008 19.469 -41.018 1.00 41.79 433 THR B O 1
ATOM 3374 N N . GLY A 1 434 ? 28.784 21.073 -39.638 1.00 41.02 434 GLY B N 1
ATOM 3375 C CA . GLY A 1 434 ? 29.570 21.743 -40.666 1.00 41.35 434 GLY B CA 1
ATOM 3376 C C . GLY A 1 434 ? 30.404 22.884 -40.119 1.00 42.24 434 GLY B C 1
ATOM 3377 O O . GLY A 1 434 ? 30.524 23.057 -38.902 1.00 42.06 434 GLY B O 1
ATOM 3378 N N . ARG A 1 435 ? 30.990 23.654 -41.030 1.00 42.62 435 ARG B N 1
ATOM 3379 C CA . ARG A 1 435 ? 31.756 24.843 -40.677 1.00 43.44 435 ARG B CA 1
ATOM 3380 C C . ARG A 1 435 ? 31.143 26.081 -41.333 1.00 45.62 435 ARG B C 1
ATOM 3381 O O . ARG A 1 435 ? 30.630 26.008 -42.454 1.00 45.41 435 ARG B O 1
ATOM 3389 N N . GLU A 1 436 ? 31.198 27.206 -40.620 1.00 48.26 436 GLU B N 1
ATOM 3390 C CA . GLU A 1 436 ? 30.671 28.483 -41.103 1.00 51.01 436 GLU B CA 1
ATOM 3391 C C . GLU A 1 436 ? 31.233 28.876 -42.467 1.00 52.89 436 GLU B C 1
ATOM 3392 O O . GLU A 1 436 ? 32.410 28.641 -42.756 1.00 52.57 436 GLU B O 1
ATOM 3398 N N . LYS A 1 437 ? 30.368 29.470 -43.292 1.00 55.26 437 LYS B N 1
ATOM 3399 C CA . LYS A 1 437 ? 30.710 29.953 -44.641 1.00 56.99 437 LYS B CA 1
ATOM 3400 C C . LYS A 1 437 ? 31.287 28.855 -45.551 1.00 57.54 437 LYS B C 1
ATOM 3401 O O . LYS A 1 437 ? 32.089 29.127 -46.449 1.00 58.43 437 LYS B O 1
ATOM 3407 N N . GLN A 1 438 ? 30.866 27.616 -45.300 1.00 57.03 438 GLN B N 1
ATOM 3408 C CA . GLN A 1 438 ? 31.236 26.465 -46.122 1.00 57.05 438 GLN B CA 1
ATOM 3409 C C . GLN A 1 438 ? 30.036 25.543 -46.323 1.00 56.51 438 GLN B C 1
ATOM 3410 O O . GLN A 1 438 ? 30.186 24.380 -46.711 1.00 56.45 438 GLN B O 1
ATOM 3416 N N . GLU A 1 439 ? 28.846 26.076 -46.055 1.00 56.20 439 GLU B N 1
ATOM 3417 C CA . GLU A 1 439 ? 27.598 25.338 -46.217 1.00 56.77 439 GLU B CA 1
ATOM 3418 C C . GLU A 1 439 ? 27.271 25.124 -47.689 1.00 55.75 439 GLU B C 1
ATOM 3419 O O . GLU A 1 439 ? 27.550 25.982 -48.529 1.00 55.91 439 GLU B O 1
ATOM 3425 N N . ILE A 1 440 ? 26.685 23.970 -47.991 1.00 54.09 440 ILE B N 1
ATOM 3426 C CA . ILE A 1 440 ? 26.224 23.668 -49.339 1.00 53.40 440 ILE B CA 1
ATOM 3427 C C . ILE A 1 440 ? 24.695 23.686 -49.343 1.00 54.47 440 ILE B C 1
ATOM 3428 O O . ILE A 1 440 ? 24.043 22.689 -49.022 1.00 53.95 440 ILE B O 1
ATOM 3433 N N . ILE A 1 441 ? 24.138 24.846 -49.684 1.00 55.69 441 ILE B N 1
ATOM 3434 C CA . ILE A 1 441 ? 22.691 25.043 -49.722 1.00 56.80 441 ILE B CA 1
ATOM 3435 C C . ILE A 1 441 ? 22.231 25.247 -51.164 1.00 57.90 441 ILE B C 1
ATOM 3436 O O . ILE A 1 441 ? 22.663 26.184 -51.842 1.00 58.22 441 ILE B O 1
ATOM 3441 N N . ILE A 1 442 ? 21.364 24.351 -51.627 1.00 58.62 442 ILE B N 1
ATOM 3442 C CA . ILE A 1 442 ? 20.832 24.404 -52.986 1.00 59.05 442 ILE B CA 1
ATOM 3443 C C . ILE A 1 442 ? 19.308 24.283 -52.939 1.00 60.44 442 ILE B C 1
ATOM 3444 O O . ILE A 1 442 ? 18.771 23.249 -52.527 1.00 60.90 442 ILE B O 1
ATOM 3449 N N . ASN A 1 443 ? 18.629 25.353 -53.357 1.00 61.23 443 ASN B N 1
ATOM 3450 C CA . ASN A 1 443 ? 17.168 25.483 -53.255 1.00 61.42 443 ASN B CA 1
ATOM 3451 C C . ASN A 1 443 ? 16.644 25.413 -51.817 1.00 60.97 443 ASN B C 1
ATOM 3452 O O . ASN A 1 443 ? 15.581 24.841 -51.557 1.00 61.91 443 ASN B O 1
ATOM 3457 N N . GLY A 1 444 ? 17.397 26.001 -50.890 1.00 59.08 444 GLY B N 1
ATOM 3458 C CA . GLY A 1 444 ? 17.026 26.006 -49.476 1.00 57.49 444 GLY B CA 1
ATOM 3459 C C . GLY A 1 444 ? 17.299 24.696 -48.756 1.00 56.75 444 GLY B C 1
ATOM 3460 O O . GLY A 1 444 ? 17.130 24.611 -47.538 1.00 56.86 444 GLY B O 1
ATOM 3461 N N . VAL A 1 445 ? 17.723 23.680 -49.509 1.00 55.52 445 VAL B N 1
ATOM 3462 C CA . VAL A 1 445 ? 18.004 22.350 -48.965 1.00 54.94 445 VAL B CA 1
ATOM 3463 C C . VAL A 1 445 ? 19.469 22.232 -48.535 1.00 53.88 445 VAL B C 1
ATOM 3464 O O . VAL A 1 445 ? 20.380 22.472 -49.332 1.00 53.69 445 VAL B O 1
ATOM 3468 N N . ASN A 1 446 ? 19.681 21.865 -47.273 1.00 52.83 446 ASN B N 1
ATOM 3469 C CA . ASN A 1 446 ? 21.025 21.665 -46.730 1.00 51.25 446 ASN B CA 1
ATOM 3470 C C . ASN A 1 446 ? 21.681 20.380 -47.225 1.00 49.56 446 ASN B C 1
ATOM 3471 O O . ASN A 1 446 ? 21.100 19.297 -47.132 1.00 49.21 446 ASN B O 1
ATOM 3476 N N . TYR A 1 447 ? 22.893 20.516 -47.755 1.00 47.77 447 TYR B N 1
ATOM 3477 C CA . TYR A 1 447 ? 23.723 19.371 -48.119 1.00 46.68 447 TYR B CA 1
ATOM 3478 C C . TYR A 1 447 ? 25.030 19.420 -47.334 1.00 45.46 447 TYR B C 1
ATOM 3479 O O . TYR A 1 447 ? 25.479 20.495 -46.925 1.00 45.27 447 TYR B O 1
ATOM 3488 N N . PHE A 1 448 ? 25.636 18.255 -47.123 1.00 43.65 448 PHE B N 1
ATOM 3489 C CA . PHE A 1 448 ? 26.811 18.154 -46.261 1.00 42.61 448 PHE B CA 1
ATOM 3490 C C . PHE A 1 448 ? 28.004 17.551 -46.991 1.00 41.63 448 PHE B C 1
ATOM 3491 O O . PHE A 1 448 ? 27.931 16.439 -47.519 1.00 41.33 448 PHE B O 1
ATOM 3499 N N . ALA A 1 449 ? 29.097 18.311 -47.008 1.00 41.55 449 ALA B N 1
ATOM 3500 C CA . ALA A 1 449 ? 30.284 18.007 -47.809 1.00 41.45 449 ALA B CA 1
ATOM 3501 C C . ALA A 1 449 ? 30.869 16.612 -47.585 1.00 41.61 449 ALA B C 1
ATOM 3502 O O . ALA A 1 449 ? 31.241 15.934 -48.549 1.00 41.09 449 ALA B O 1
ATOM 3504 N N . HIS A 1 450 ? 30.940 16.187 -46.322 1.00 42.13 450 HIS B N 1
ATOM 3505 C CA . HIS A 1 450 ? 31.538 14.896 -45.970 1.00 42.33 450 HIS B CA 1
ATOM 3506 C C . HIS A 1 450 ? 30.811 13.722 -46.573 1.00 42.00 450 HIS B C 1
ATOM 3507 O O . HIS A 1 450 ? 31.450 12.782 -47.049 1.00 41.78 450 HIS B O 1
ATOM 3514 N N . GLU A 1 451 ? 29.477 13.773 -46.568 1.00 42.14 451 GLU B N 1
ATOM 3515 C CA . GLU A 1 451 ? 28.647 12.743 -47.201 1.00 42.35 451 GLU B CA 1
ATOM 3516 C C . GLU A 1 451 ? 28.958 12.648 -48.687 1.00 41.49 451 GLU B C 1
ATOM 3517 O O . GLU A 1 451 ? 29.213 11.560 -49.210 1.00 41.14 451 GLU B O 1
ATOM 3523 N N . LEU A 1 452 ? 28.937 13.801 -49.356 1.00 40.52 452 LEU B N 1
ATOM 3524 C CA . LEU A 1 452 ? 29.260 13.892 -50.776 1.00 39.71 452 LEU B CA 1
ATOM 3525 C C . LEU A 1 452 ? 30.642 13.320 -51.050 1.00 39.18 452 LEU B C 1
ATOM 3526 O O . LEU A 1 452 ? 30.799 12.454 -51.911 1.00 38.46 452 LEU B O 1
ATOM 3531 N N . GLU A 1 453 ? 31.629 13.790 -50.286 1.00 39.63 453 GLU B N 1
ATOM 3532 C CA . GLU A 1 453 ? 33.013 13.331 -50.405 1.00 39.83 453 GLU B CA 1
ATOM 3533 C C . GLU A 1 453 ? 33.161 11.828 -50.177 1.00 39.73 453 GLU B C 1
ATOM 3534 O O . GLU A 1 453 ? 33.860 11.156 -50.935 1.00 40.30 453 GLU B O 1
ATOM 3540 N N . THR A 1 454 ? 32.496 11.305 -49.146 1.00 39.95 454 THR B N 1
ATOM 3541 C CA . THR A 1 454 ? 32.524 9.867 -48.860 1.00 40.38 454 THR B CA 1
ATOM 3542 C C . THR A 1 454 ? 31.932 9.086 -50.032 1.00 40.12 454 THR B C 1
ATOM 3543 O O . THR A 1 454 ? 32.512 8.093 -50.478 1.00 40.21 454 THR B O 1
ATOM 3547 N N . THR A 1 455 ? 30.789 9.558 -50.531 1.00 40.41 455 THR B N 1
ATOM 3548 C CA . THR A 1 455 ? 30.106 8.938 -51.669 1.00 40.59 455 THR B CA 1
ATOM 3549 C C . THR A 1 455 ? 31.004 8.908 -52.907 1.00 40.88 455 THR B C 1
ATOM 3550 O O . THR A 1 455 ? 31.091 7.885 -53.590 1.00 41.36 455 THR B O 1
ATOM 3554 N N . ILE A 1 456 ? 31.674 10.029 -53.176 1.00 40.91 456 ILE B N 1
ATOM 3555 C CA . ILE A 1 456 ? 32.632 10.131 -54.278 1.00 41.46 456 ILE B CA 1
ATOM 3556 C C . ILE A 1 456 ? 33.782 9.141 -54.093 1.00 42.16 456 ILE B C 1
ATOM 3557 O O . ILE A 1 456 ? 34.187 8.468 -55.043 1.00 43.01 456 ILE B O 1
ATOM 3562 N N . GLU A 1 457 ? 34.288 9.045 -52.865 1.00 42.86 457 GLU B N 1
ATOM 3563 C CA . GLU A 1 457 ? 35.472 8.231 -52.576 1.00 43.42 457 GLU B CA 1
ATOM 3564 C C . GLU A 1 457 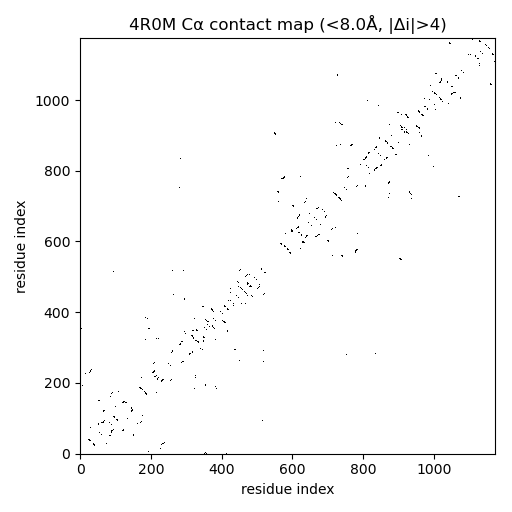? 35.224 6.719 -52.596 1.00 43.56 457 GLU B C 1
ATOM 3565 O O . GLU A 1 457 ? 36.172 5.934 -52.566 1.00 43.74 457 GLU B O 1
ATOM 3571 N N . GLU A 1 458 ? 33.954 6.319 -52.667 1.00 44.24 458 GLU B N 1
ATOM 3572 C CA . GLU A 1 458 ? 33.585 4.915 -52.872 1.00 45.13 458 GLU B CA 1
ATOM 3573 C C . GLU A 1 458 ? 33.957 4.438 -54.276 1.00 45.79 458 GLU B C 1
ATOM 3574 O O . GLU A 1 458 ? 34.220 3.252 -54.488 1.00 45.70 458 GLU B O 1
ATOM 3580 N N . LEU A 1 459 ? 33.975 5.369 -55.228 1.00 46.00 459 LEU B N 1
ATOM 3581 C CA . LEU A 1 459 ? 34.193 5.044 -56.637 1.00 46.93 459 LEU B CA 1
ATOM 3582 C C . LEU A 1 459 ? 35.625 4.642 -56.965 1.00 47.09 459 LEU B C 1
ATOM 3583 O O . LEU A 1 459 ? 36.584 5.234 -56.464 1.00 46.81 459 LEU B O 1
ATOM 3588 N N . GLU A 1 460 ? 35.747 3.630 -57.820 1.00 48.94 460 GLU B N 1
ATOM 3589 C CA . GLU A 1 460 ? 37.024 3.211 -58.383 1.00 50.34 460 GLU B CA 1
ATOM 3590 C C . GLU A 1 460 ? 37.625 4.347 -59.212 1.00 50.44 460 GLU B C 1
ATOM 3591 O O . GLU A 1 460 ? 36.936 4.954 -60.039 1.00 51.16 460 GLU B O 1
ATOM 3597 N N . GLY A 1 461 ? 38.903 4.636 -58.975 1.00 49.19 461 GLY B N 1
ATOM 3598 C CA . GLY A 1 461 ? 39.605 5.692 -59.704 1.00 47.60 461 GLY B CA 1
ATOM 3599 C C . GLY A 1 461 ? 39.726 7.006 -58.953 1.00 46.70 461 GLY B C 1
ATOM 3600 O O . GLY A 1 461 ? 40.417 7.922 -59.405 1.00 46.54 461 GLY B O 1
ATOM 3601 N N . VAL A 1 462 ? 39.048 7.104 -57.810 1.00 45.82 462 VAL B N 1
ATOM 3602 C CA . VAL A 1 462 ? 39.125 8.292 -56.958 1.00 44.98 462 VAL B CA 1
ATOM 3603 C C . VAL A 1 462 ? 40.030 7.998 -55.762 1.00 45.46 462 VAL B C 1
ATOM 3604 O O . VAL A 1 462 ? 39.731 7.119 -54.947 1.00 46.46 462 VAL B O 1
ATOM 3608 N N . LYS A 1 463 ? 41.140 8.728 -55.669 1.00 44.70 463 LYS B N 1
ATOM 3609 C CA . LYS A 1 463 ? 42.108 8.515 -54.596 1.00 44.27 463 LYS B CA 1
ATOM 3610 C C . LYS A 1 463 ? 41.620 9.131 -53.289 1.00 42.89 463 LYS B C 1
ATOM 3611 O O . LYS A 1 463 ? 41.345 10.331 -53.220 1.00 42.71 463 LYS B O 1
ATOM 3617 N N . VAL A 1 464 ? 41.516 8.302 -52.270 1.00 41.98 464 VAL B N 1
ATOM 3618 C CA . VAL A 1 464 ? 41.021 8.708 -50.972 1.00 40.48 464 VAL B CA 1
ATOM 3619 C C . VAL A 1 464 ? 41.903 9.743 -50.283 1.00 39.65 464 VAL B C 1
ATOM 3620 O O . VAL A 1 464 ? 43.098 9.616 -50.247 1.00 39.69 464 VAL B O 1
ATOM 3624 N N . SER A 1 465 ? 41.250 10.727 -49.694 1.00 38.62 465 SER B N 1
ATOM 3625 C CA . SER A 1 465 ? 41.852 11.834 -48.977 1.00 38.13 465 SER B CA 1
ATOM 3626 C C . SER A 1 465 ? 42.264 13.060 -49.790 1.00 38.09 465 SER B C 1
ATOM 3627 O O . SER A 1 465 ? 42.859 13.952 -49.274 1.00 37.22 465 SER B O 1
ATOM 3630 N N . TYR A 1 466 ? 41.906 13.090 -51.058 1.00 37.82 466 TYR B N 1
ATOM 3631 C CA . TYR A 1 466 ? 42.149 14.221 -51.929 1.00 37.65 466 TYR B CA 1
ATOM 3632 C C . TYR A 1 466 ? 40.899 14.839 -52.505 1.00 38.15 466 TYR B C 1
ATOM 3633 O O . TYR A 1 466 ? 40.957 15.472 -53.515 1.00 38.67 466 TYR B O 1
ATOM 3642 N N . THR A 1 467 ? 39.762 14.602 -51.885 1.00 37.62 467 THR B N 1
ATOM 3643 C CA . THR A 1 467 ? 38.493 14.964 -52.445 1.00 37.14 467 THR B CA 1
ATOM 3644 C C . THR A 1 467 ? 37.851 16.090 -51.684 1.00 37.26 467 THR B C 1
ATOM 3645 O O . THR A 1 467 ? 38.029 16.189 -50.528 1.00 37.46 467 THR B O 1
ATOM 3649 N N . ALA A 1 468 ? 37.158 16.981 -52.367 1.00 37.50 468 ALA B N 1
ATOM 3650 C CA . ALA A 1 468 ? 36.467 18.103 -51.735 1.00 37.82 468 ALA B CA 1
ATOM 3651 C C . ALA A 1 468 ? 35.155 18.433 -52.443 1.00 38.13 468 ALA B C 1
ATOM 3652 O O . ALA A 1 468 ? 35.047 18.312 -53.665 1.00 37.79 468 ALA B O 1
ATOM 3654 N N . ALA A 1 469 ? 34.163 18.845 -51.660 1.00 37.94 469 ALA B N 1
ATOM 3655 C CA . ALA A 1 469 ? 32.886 19.291 -52.192 1.00 38.09 469 ALA B CA 1
ATOM 3656 C C . ALA A 1 469 ? 32.505 20.630 -51.567 1.00 38.94 469 ALA B C 1
ATOM 3657 O O . ALA A 1 469 ? 32.439 20.759 -50.342 1.00 39.30 469 ALA B O 1
ATOM 3659 N N . PHE A 1 470 ? 32.269 21.627 -52.416 1.00 39.16 470 PHE B N 1
ATOM 3660 C CA . PHE A 1 470 ? 31.890 22.966 -51.961 1.00 39.96 470 PHE B CA 1
ATOM 3661 C C . PHE A 1 470 ? 30.957 23.649 -52.957 1.00 41.06 470 PHE B C 1
ATOM 3662 O O . PHE A 1 470 ? 30.878 23.247 -54.121 1.00 41.19 470 PHE B O 1
ATOM 3670 N N . ALA A 1 471 ? 30.264 24.684 -52.492 1.00 43.35 471 ALA B N 1
ATOM 3671 C CA . ALA A 1 471 ? 29.293 25.406 -53.310 1.00 45.97 471 ALA B CA 1
ATOM 3672 C C . ALA A 1 471 ? 29.674 26.870 -53.527 1.00 47.89 471 ALA B C 1
ATOM 3673 O O . ALA A 1 471 ? 29.988 27.587 -52.572 1.00 48.38 471 ALA B O 1
ATOM 3675 N N . VAL A 1 472 ? 29.649 27.302 -54.789 1.00 49.26 472 VAL B N 1
ATOM 3676 C CA . VAL A 1 472 ? 29.820 28.717 -55.132 1.00 50.65 472 VAL B CA 1
ATOM 3677 C C . VAL A 1 472 ? 28.534 29.271 -55.746 1.00 52.20 472 VAL B C 1
ATOM 3678 O O . VAL A 1 472 ? 27.733 28.523 -56.314 1.00 52.75 472 VAL B O 1
ATOM 3682 N N . PHE A 1 473 ? 28.337 30.580 -55.620 1.00 54.10 473 PHE B N 1
ATOM 3683 C CA . PHE A 1 473 ? 27.201 31.247 -56.244 1.00 56.22 473 PHE B CA 1
ATOM 3684 C C . PHE A 1 473 ? 27.594 31.803 -57.611 1.00 57.26 473 PHE B C 1
ATOM 3685 O O . PHE A 1 473 ? 28.521 32.609 -57.721 1.00 57.26 473 PHE B O 1
ATOM 3693 N N . ASP A 1 474 ? 26.894 31.354 -58.649 1.00 58.46 474 ASP B N 1
ATOM 3694 C CA . ASP A 1 474 ? 27.131 31.839 -60.005 1.00 60.86 474 ASP B CA 1
ATOM 3695 C C . ASP A 1 474 ? 26.306 33.098 -60.255 1.00 61.84 474 ASP B C 1
ATOM 3696 O O . ASP A 1 474 ? 25.074 33.059 -60.228 1.00 61.63 474 ASP B O 1
ATOM 3701 N N . GLN A 1 475 ? 27.001 34.208 -60.489 1.00 63.49 475 GLN B N 1
ATOM 3702 C CA . GLN A 1 475 ? 26.366 35.513 -60.672 1.00 64.36 475 GLN B CA 1
ATOM 3703 C C . GLN A 1 475 ? 25.621 35.617 -62.005 1.00 63.10 475 GLN B C 1
ATOM 3704 O O . GLN A 1 475 ? 24.504 36.137 -62.056 1.00 63.51 475 GLN B O 1
ATOM 3710 N N . SER A 1 476 ? 26.244 35.110 -63.068 1.00 62.08 476 SER B N 1
ATOM 3711 C CA . SER A 1 476 ? 25.680 35.154 -64.420 1.00 61.29 476 SER B CA 1
ATOM 3712 C C . SER A 1 476 ? 24.303 34.498 -64.514 1.00 60.90 476 SER B C 1
ATOM 3713 O O . SER A 1 476 ? 23.382 35.063 -65.105 1.00 61.89 476 SER B O 1
ATOM 3716 N N . ARG A 1 477 ? 24.173 33.312 -63.923 1.00 59.11 477 ARG B N 1
ATOM 3717 C CA . ARG A 1 477 ? 22.936 32.533 -63.997 1.00 58.17 477 ARG B CA 1
ATOM 3718 C C . ARG A 1 477 ? 22.102 32.600 -62.714 1.00 58.26 477 ARG B C 1
ATOM 3719 O O . ARG A 1 477 ? 21.051 31.959 -62.617 1.00 58.00 477 ARG B O 1
ATOM 3727 N N . GLU A 1 478 ? 22.582 33.379 -61.743 1.00 59.09 478 GLU B N 1
ATOM 3728 C CA . GLU A 1 478 ? 21.884 33.624 -60.469 1.00 59.92 478 GLU B CA 1
ATOM 3729 C C . GLU A 1 478 ? 21.500 32.344 -59.714 1.00 58.87 478 GLU B C 1
ATOM 3730 O O . GLU A 1 478 ? 20.407 32.248 -59.148 1.00 60.00 478 GLU B O 1
ATOM 3736 N N . THR A 1 479 ? 22.406 31.368 -59.705 1.00 57.03 479 THR B N 1
ATOM 3737 C CA . THR A 1 479 ? 22.155 30.082 -59.048 1.00 55.74 479 THR B CA 1
ATOM 3738 C C . THR A 1 479 ? 23.406 29.479 -58.389 1.00 54.72 479 THR B C 1
ATOM 3739 O O . THR A 1 479 ? 24.536 29.837 -58.730 1.00 53.71 479 THR B O 1
ATOM 3743 N N . ASP A 1 480 ? 23.186 28.567 -57.444 1.00 53.62 480 ASP B N 1
ATOM 3744 C CA . ASP A 1 480 ? 24.273 27.914 -56.713 1.00 52.25 480 ASP B CA 1
ATOM 3745 C C . ASP A 1 480 ? 24.787 26.664 -57.421 1.00 50.79 480 ASP B C 1
ATOM 3746 O O . ASP A 1 480 ? 24.006 25.808 -57.840 1.00 51.01 480 ASP B O 1
ATOM 3751 N N . LEU A 1 481 ? 26.108 26.571 -57.548 1.00 48.38 481 LEU B N 1
ATOM 3752 C CA . LEU A 1 481 ? 26.746 25.430 -58.195 1.00 46.90 481 LEU B CA 1
ATOM 3753 C C . LEU A 1 481 ? 27.501 24.571 -57.183 1.00 46.07 481 LEU B C 1
ATOM 3754 O O . LEU A 1 481 ? 28.155 25.093 -56.275 1.00 45.86 481 LEU B O 1
ATOM 3759 N N . LEU A 1 482 ? 27.394 23.254 -57.341 1.00 43.55 482 LEU B N 1
ATOM 3760 C CA . LEU A 1 482 ? 28.185 22.312 -56.562 1.00 41.40 482 LEU B CA 1
ATOM 3761 C C . LEU A 1 482 ? 29.453 21.978 -57.332 1.00 40.39 482 LEU B C 1
ATOM 3762 O O . LEU A 1 482 ? 29.392 21.541 -58.484 1.00 40.51 482 LEU B O 1
ATOM 3767 N N . ILE A 1 483 ? 30.600 22.191 -56.693 1.00 39.13 483 ILE B N 1
ATOM 3768 C CA . ILE A 1 483 ? 31.889 21.901 -57.313 1.00 38.24 483 ILE B CA 1
ATOM 3769 C C . ILE A 1 483 ? 32.584 20.771 -56.564 1.00 37.52 483 ILE B C 1
ATOM 3770 O O . ILE A 1 483 ? 32.648 20.771 -55.334 1.00 37.29 483 ILE B O 1
ATOM 3775 N N . ILE A 1 484 ? 33.089 19.808 -57.328 1.00 37.49 484 ILE B N 1
ATOM 3776 C CA . ILE A 1 484 ? 33.788 18.660 -56.780 1.00 37.84 484 ILE B CA 1
ATOM 3777 C C . ILE A 1 484 ? 35.205 18.588 -57.345 1.00 38.82 484 ILE B C 1
ATOM 3778 O O . ILE A 1 484 ? 35.402 18.555 -58.561 1.00 39.31 484 ILE B O 1
ATOM 3783 N N . THR A 1 485 ? 36.185 18.592 -56.447 1.00 39.46 485 THR B N 1
ATOM 3784 C CA . THR A 1 485 ? 37.579 18.410 -56.820 1.00 40.14 485 THR B CA 1
ATOM 3785 C C . THR A 1 485 ? 38.077 17.098 -56.241 1.00 40.82 485 THR B C 1
ATOM 3786 O O . THR A 1 485 ? 37.670 16.700 -55.149 1.00 41.13 485 THR B O 1
ATOM 3790 N N . PHE A 1 486 ? 38.951 16.426 -56.983 1.00 41.37 486 PHE B N 1
ATOM 3791 C CA . PHE A 1 486 ? 39.469 15.126 -56.584 1.00 42.15 486 PHE B CA 1
ATOM 3792 C C . PHE A 1 486 ? 40.836 14.883 -57.218 1.00 43.12 486 PHE B C 1
ATOM 3793 O O . PHE A 1 486 ? 41.275 15.647 -58.076 1.00 43.35 486 PHE B O 1
ATOM 3801 N N . SER A 1 487 ? 41.502 13.818 -56.783 1.00 44.72 487 SER B N 1
ATOM 3802 C CA . SER A 1 487 ? 42.732 13.365 -57.413 1.00 46.91 487 SER B CA 1
ATOM 3803 C C . SER A 1 487 ? 42.536 11.939 -57.917 1.00 49.53 487 SER B C 1
ATOM 3804 O O . SER A 1 487 ? 41.976 11.106 -57.200 1.00 50.18 487 SER B O 1
ATOM 3807 N N . PRO A 1 488 ? 42.979 11.654 -59.158 1.00 52.24 488 PRO B N 1
ATOM 3808 C CA . PRO A 1 488 ? 42.781 10.329 -59.748 1.00 54.65 488 PRO B CA 1
ATOM 3809 C C . PRO A 1 488 ? 43.698 9.273 -59.140 1.00 57.80 488 PRO B C 1
ATOM 3810 O O . PRO A 1 488 ? 44.859 9.557 -58.834 1.00 56.91 488 PRO B O 1
ATOM 3814 N N . GLU A 1 489 ? 43.168 8.065 -58.973 1.00 62.85 489 GLU B N 1
ATOM 3815 C CA . GLU A 1 489 ? 43.942 6.931 -58.474 1.00 68.71 489 GLU B CA 1
ATOM 3816 C C . GLU A 1 489 ? 44.658 6.219 -59.626 1.00 73.21 489 GLU B C 1
ATOM 3817 O O . GLU A 1 489 ? 45.348 5.218 -59.418 1.00 74.33 489 GLU B O 1
ATOM 3823 N N . SER A 1 490 ? 44.494 6.757 -60.834 1.00 78.07 490 SER B N 1
ATOM 3824 C CA . SER A 1 490 ? 45.103 6.207 -62.046 1.00 83.70 490 SER B CA 1
ATOM 3825 C C . SER A 1 490 ? 46.627 6.281 -62.003 1.00 88.42 490 SER B C 1
ATOM 3826 O O . SER A 1 490 ? 47.202 7.001 -61.179 1.00 88.81 490 SER B O 1
ATOM 3829 N N . GLU A 1 491 ? 47.274 5.537 -62.900 1.00 93.30 491 GLU B N 1
ATOM 3830 C CA . GLU A 1 491 ? 48.734 5.515 -62.979 1.00 96.28 491 GLU B CA 1
ATOM 3831 C C . GLU A 1 491 ? 49.241 5.862 -64.392 1.00 97.18 491 GLU B C 1
ATOM 3832 O O . GLU A 1 491 ? 49.656 4.971 -65.139 1.00 96.25 491 GLU B O 1
ATOM 3838 N N . GLN A 1 492 ? 49.203 7.142 -64.773 1.00 97.83 492 GLN B N 1
ATOM 3839 C CA . GLN A 1 492 ? 48.645 8.232 -63.962 1.00 98.25 492 GLN B CA 1
ATOM 3840 C C . GLN A 1 492 ? 47.674 9.090 -64.786 1.00 99.09 492 GLN B C 1
ATOM 3841 O O . GLN A 1 492 ? 47.197 8.652 -65.836 1.00 99.85 492 GLN B O 1
ATOM 3847 N N . PHE A 1 493 ? 47.375 10.296 -64.303 1.00 100.43 493 PHE B N 1
ATOM 3848 C CA . PHE A 1 493 ? 46.542 11.251 -65.041 1.00 102.22 493 PHE B CA 1
ATOM 3849 C C . PHE A 1 493 ? 47.273 11.764 -66.296 1.00 102.58 493 PHE B C 1
ATOM 3850 O O . PHE A 1 493 ? 48.504 11.788 -66.319 1.00 104.21 493 PHE B O 1
ATOM 3858 N N . GLU A 1 494 ? 46.543 12.173 -67.338 1.00 101.48 494 GLU B N 1
ATOM 3859 C CA . GLU A 1 494 ? 45.081 12.272 -67.336 1.00 99.80 494 GLU B CA 1
ATOM 3860 C C . GLU A 1 494 ? 44.381 11.059 -67.953 1.00 96.62 494 GLU B C 1
ATOM 3861 O O . GLU A 1 494 ? 43.820 11.135 -69.051 1.00 95.37 494 GLU B O 1
ATOM 3867 N N . GLN A 1 495 ? 44.430 9.940 -67.235 1.00 93.60 495 GLN B N 1
ATOM 3868 C CA . GLN A 1 495 ? 43.590 8.785 -67.529 1.00 92.23 495 GLN B CA 1
ATOM 3869 C C . GLN A 1 495 ? 42.293 8.924 -66.730 1.00 89.52 495 GLN B C 1
ATOM 3870 O O . GLN A 1 495 ? 41.309 8.220 -66.980 1.00 88.95 495 GLN B O 1
ATOM 3876 N N . GLY A 1 496 ? 42.303 9.853 -65.776 1.00 86.88 496 GLY B N 1
ATOM 3877 C CA . GLY A 1 496 ? 41.151 10.129 -64.927 1.00 82.83 496 GLY B CA 1
ATOM 3878 C C . GLY A 1 496 ? 40.139 11.068 -65.554 1.00 80.21 496 GLY B C 1
ATOM 3879 O O . GLY A 1 496 ? 39.696 12.028 -64.920 1.00 79.00 496 GLY B O 1
ATOM 3880 N N . ILE A 1 497 ? 39.778 10.791 -66.803 1.00 79.31 497 ILE B N 1
ATOM 3881 C CA . ILE A 1 497 ? 38.721 11.527 -67.490 1.00 77.08 497 ILE B CA 1
ATOM 3882 C C . ILE A 1 497 ? 37.438 10.704 -67.433 1.00 74.59 497 ILE B C 1
ATOM 3883 O O . ILE A 1 497 ? 36.337 11.255 -67.348 1.00 72.73 497 ILE B O 1
ATOM 3888 N N . LYS A 1 498 ? 37.598 9.382 -67.474 1.00 72.98 498 LYS B N 1
ATOM 3889 C CA . LYS A 1 498 ? 36.480 8.441 -67.397 1.00 71.61 498 LYS B CA 1
ATOM 3890 C C . LYS A 1 498 ? 35.768 8.544 -66.051 1.00 69.15 498 LYS B C 1
ATOM 3891 O O . LYS A 1 498 ? 34.551 8.355 -65.969 1.00 68.43 498 LYS B O 1
ATOM 3897 N N . VAL A 1 499 ? 36.536 8.849 -65.006 1.00 65.88 499 VAL B N 1
ATOM 3898 C CA . VAL A 1 499 ? 36.000 8.952 -63.646 1.00 62.66 499 VAL B CA 1
ATOM 3899 C C . VAL A 1 499 ? 35.190 10.228 -63.410 1.00 60.07 499 VAL B C 1
ATOM 3900 O O . VAL A 1 499 ? 34.303 10.243 -62.557 1.00 58.84 499 VAL B O 1
ATOM 3904 N N . VAL A 1 500 ? 35.494 11.285 -64.166 1.00 57.44 500 VAL B N 1
ATOM 3905 C CA . VAL A 1 500 ? 34.739 12.544 -64.104 1.00 55.25 500 VAL B CA 1
ATOM 3906 C C . VAL A 1 500 ? 33.252 12.284 -64.353 1.00 54.79 500 VAL B C 1
ATOM 3907 O O . VAL A 1 500 ? 32.398 12.693 -63.560 1.00 53.73 500 VAL B O 1
ATOM 3911 N N . ARG A 1 501 ? 32.963 11.588 -65.451 1.00 54.76 501 ARG B N 1
ATOM 3912 C CA . ARG A 1 501 ? 31.603 11.194 -65.802 1.00 55.35 501 ARG B CA 1
ATOM 3913 C C . ARG A 1 501 ? 31.014 10.279 -64.727 1.00 53.82 501 ARG B C 1
ATOM 3914 O O . ARG A 1 501 ? 29.855 10.427 -64.336 1.00 53.08 501 ARG B O 1
ATOM 3922 N N . LYS A 1 502 ? 31.836 9.349 -64.245 1.00 53.05 502 LYS B N 1
ATOM 3923 C CA . LYS A 1 502 ? 31.438 8.390 -63.220 1.00 51.87 502 LYS B CA 1
ATOM 3924 C C . LYS A 1 502 ? 31.108 9.063 -61.886 1.00 50.01 502 LYS B C 1
ATOM 3925 O O . LYS A 1 502 ? 30.251 8.582 -61.143 1.00 50.36 502 LYS B O 1
ATOM 3931 N N . ILE A 1 503 ? 31.783 10.174 -61.594 1.00 47.59 503 ILE B N 1
ATOM 3932 C CA . ILE A 1 503 ? 31.536 10.947 -60.374 1.00 46.08 503 ILE B CA 1
ATOM 3933 C C . ILE A 1 503 ? 30.190 11.674 -60.440 1.00 45.36 503 ILE B C 1
ATOM 3934 O O . ILE A 1 503 ? 29.387 11.583 -59.509 1.00 44.90 503 ILE B O 1
ATOM 3939 N N . ARG A 1 504 ? 29.946 12.376 -61.546 1.00 44.93 504 ARG B N 1
ATOM 3940 C CA . ARG A 1 504 ? 28.710 13.141 -61.732 1.00 43.92 504 ARG B CA 1
ATOM 3941 C C . ARG A 1 504 ? 27.452 12.281 -61.589 1.00 43.46 504 ARG B C 1
ATOM 3942 O O . ARG A 1 504 ? 26.522 12.660 -60.874 1.00 43.07 504 ARG B O 1
ATOM 3950 N N . SER A 1 505 ? 27.433 11.130 -62.261 1.00 43.37 505 SER B N 1
ATOM 3951 C CA . SER A 1 505 ? 26.272 10.237 -62.225 1.00 44.86 505 SER B CA 1
ATOM 3952 C C . SER A 1 505 ? 26.047 9.630 -60.839 1.00 45.27 505 SER B C 1
ATOM 3953 O O . SER A 1 505 ? 24.922 9.632 -60.335 1.00 45.64 505 SER B O 1
ATOM 3956 N N . HIS A 1 506 ? 27.120 9.137 -60.221 1.00 45.55 506 HIS B N 1
ATOM 3957 C CA . HIS A 1 506 ? 27.048 8.544 -58.882 1.00 45.60 506 HIS B CA 1
ATOM 3958 C C . HIS A 1 506 ? 26.531 9.507 -57.845 1.00 44.88 506 HIS B C 1
ATOM 3959 O O . HIS A 1 506 ? 25.774 9.114 -56.956 1.00 45.36 506 HIS B O 1
ATOM 3966 N N . VAL A 1 507 ? 26.921 10.777 -57.961 1.00 43.86 507 VAL B N 1
ATOM 3967 C CA . VAL A 1 507 ? 26.433 11.832 -57.062 1.00 43.00 507 VAL B CA 1
ATOM 3968 C C . VAL A 1 507 ? 24.946 12.140 -57.284 1.00 43.32 507 VAL B C 1
ATOM 3969 O O . VAL A 1 507 ? 24.204 12.342 -56.317 1.00 43.07 507 VAL B O 1
ATOM 3973 N N . THR A 1 508 ? 24.513 12.164 -58.547 1.00 44.09 508 THR B N 1
ATOM 3974 C CA . THR A 1 508 ? 23.102 12.425 -58.875 1.00 44.86 508 THR B CA 1
ATOM 3975 C C . THR A 1 508 ? 22.196 11.296 -58.401 1.00 44.20 508 THR B C 1
ATOM 3976 O O . THR A 1 508 ? 21.132 11.548 -57.833 1.00 43.45 508 THR B O 1
ATOM 3980 N N . GLN A 1 509 ? 22.632 10.059 -58.636 1.00 44.46 509 GLN B N 1
ATOM 3981 C CA . GLN A 1 509 ? 21.876 8.866 -58.253 1.00 45.35 509 GLN B CA 1
ATOM 3982 C C . GLN A 1 509 ? 21.581 8.804 -56.756 1.00 46.31 509 GLN B C 1
ATOM 3983 O O . GLN A 1 509 ? 20.511 8.347 -56.354 1.00 47.24 509 GLN B O 1
ATOM 3989 N N . LYS A 1 510 ? 22.524 9.274 -55.939 1.00 47.05 510 LYS B N 1
ATOM 3990 C CA . LYS A 1 510 ? 22.410 9.168 -54.483 1.00 47.79 510 LYS B CA 1
ATOM 3991 C C . LYS A 1 510 ? 21.813 10.404 -53.818 1.00 47.09 510 LYS B C 1
ATOM 3992 O O . LYS A 1 510 ? 21.128 10.290 -52.801 1.00 47.07 510 LYS B O 1
ATOM 3998 N N . PHE A 1 511 ? 22.066 11.579 -54.391 1.00 46.41 511 PHE B N 1
ATOM 3999 C CA . PHE A 1 511 ? 21.667 12.843 -53.759 1.00 46.00 511 PHE B CA 1
ATOM 4000 C C . PHE A 1 511 ? 20.554 13.610 -54.476 1.00 45.55 511 PHE B C 1
ATOM 4001 O O . PHE A 1 511 ? 19.868 14.425 -53.858 1.00 46.32 511 PHE B O 1
ATOM 4009 N N . GLY A 1 512 ? 20.384 13.359 -55.772 1.00 44.86 512 GLY B N 1
ATOM 4010 C CA . GLY A 1 512 ? 19.361 14.048 -56.560 1.00 44.93 512 GLY B CA 1
ATOM 4011 C C . GLY A 1 512 ? 19.825 15.372 -57.146 1.00 44.50 512 GLY B C 1
ATOM 4012 O O . GLY A 1 512 ? 19.097 16.012 -57.908 1.00 44.88 512 GLY B O 1
ATOM 4013 N N . ILE A 1 513 ? 21.033 15.787 -56.775 1.00 43.21 513 ILE B N 1
ATOM 4014 C CA . ILE A 1 513 ? 21.667 16.972 -57.347 1.00 41.71 513 ILE B CA 1
ATOM 4015 C C . ILE A 1 513 ? 22.989 16.580 -58.000 1.00 41.41 513 ILE B C 1
ATOM 4016 O O . ILE A 1 513 ? 23.567 15.538 -57.680 1.00 40.86 513 ILE B O 1
ATOM 4021 N N . ALA A 1 514 ? 23.464 17.420 -58.913 1.00 40.93 514 ALA B N 1
ATOM 4022 C CA . ALA A 1 514 ? 24.662 17.112 -59.680 1.00 40.57 514 ALA B CA 1
ATOM 4023 C C . ALA A 1 514 ? 25.766 18.147 -59.493 1.00 40.25 514 ALA B C 1
ATOM 4024 O O . ALA A 1 514 ? 25.481 19.323 -59.271 1.00 40.60 514 ALA B O 1
ATOM 4026 N N . PRO A 1 515 ? 27.035 17.708 -59.569 1.00 39.86 515 PRO B N 1
ATOM 4027 C CA . PRO A 1 515 ? 28.128 18.677 -59.606 1.00 40.32 515 PRO B CA 1
ATOM 4028 C C . PRO A 1 515 ? 28.166 19.413 -60.943 1.00 40.44 515 PRO B C 1
ATOM 4029 O O . PRO A 1 515 ? 28.096 18.779 -62.001 1.00 40.33 515 PRO B O 1
ATOM 4033 N N . ALA A 1 516 ? 28.258 20.740 -60.889 1.00 40.47 516 ALA B N 1
ATOM 4034 C CA . ALA A 1 516 ? 28.401 21.549 -62.097 1.00 40.79 516 ALA B CA 1
ATOM 4035 C C . ALA A 1 516 ? 29.764 21.304 -62.743 1.00 41.35 516 ALA B C 1
ATOM 4036 O O . ALA A 1 516 ? 29.860 21.152 -63.964 1.00 41.44 516 ALA B O 1
ATOM 4038 N N . TYR A 1 517 ? 30.806 21.250 -61.913 1.00 41.31 517 TYR B N 1
ATOM 4039 C CA . TYR A 1 517 ? 32.165 20.977 -62.379 1.00 41.79 517 TYR B CA 1
ATOM 4040 C C . TYR A 1 517 ? 32.838 19.893 -61.544 1.00 41.89 517 TYR B C 1
ATOM 4041 O O . TYR A 1 517 ? 32.689 19.857 -60.321 1.00 42.37 517 TYR B O 1
ATOM 4050 N N . VAL A 1 518 ? 33.569 19.010 -62.218 1.00 42.06 518 VAL B N 1
ATOM 4051 C CA . VAL A 1 518 ? 34.365 17.979 -61.556 1.00 42.26 518 VAL B CA 1
ATOM 4052 C C . VAL A 1 518 ? 35.797 18.075 -62.070 1.00 42.43 518 VAL B C 1
ATOM 4053 O O . VAL A 1 518 ? 36.079 17.731 -63.220 1.00 42.46 518 VAL B O 1
ATOM 4057 N N . ILE A 1 519 ? 36.697 18.544 -61.208 1.00 43.13 519 ILE B N 1
ATOM 4058 C CA . ILE A 1 519 ? 38.070 18.854 -61.607 1.00 42.58 519 ILE B CA 1
ATOM 4059 C C . ILE A 1 519 ? 39.100 17.891 -61.005 1.00 43.24 519 ILE B C 1
ATOM 4060 O O . ILE A 1 519 ? 39.284 17.854 -59.784 1.00 42.96 519 ILE B O 1
ATOM 4065 N N . PRO A 1 520 ? 39.775 17.106 -61.867 1.00 43.81 520 PRO B N 1
ATOM 4066 C CA . PRO A 1 520 ? 40.906 16.279 -61.453 1.00 44.30 520 PRO B CA 1
ATOM 4067 C C . PRO A 1 520 ? 42.097 17.146 -61.065 1.00 45.61 520 PRO B C 1
ATOM 4068 O O . PRO A 1 520 ? 42.317 18.205 -61.662 1.00 46.32 520 PRO B O 1
ATOM 4072 N N . LEU A 1 521 ? 42.851 16.698 -60.067 1.00 46.33 521 LEU B N 1
ATOM 4073 C CA . LEU A 1 521 ? 44.008 17.440 -59.587 1.00 46.87 521 LEU B CA 1
ATOM 4074 C C . LEU A 1 521 ? 45.202 16.552 -59.282 1.00 47.34 521 LEU B C 1
ATOM 4075 O O . LEU A 1 521 ? 45.051 15.424 -58.806 1.00 46.88 521 LEU B O 1
ATOM 4080 N N . GLU A 1 522 ? 46.390 17.072 -59.577 1.00 48.22 522 GLU B N 1
ATOM 4081 C CA . GLU A 1 522 ? 47.638 16.435 -59.172 1.00 49.19 522 GLU B CA 1
ATOM 4082 C C . GLU A 1 522 ? 47.737 16.472 -57.651 1.00 48.65 522 GLU B C 1
ATOM 4083 O O . GLU A 1 522 ? 47.437 17.494 -57.026 1.00 46.94 522 GLU B O 1
ATOM 4089 N N . ARG A 1 523 ? 48.144 15.343 -57.073 1.00 50.14 523 ARG B N 1
ATOM 4090 C CA . ARG A 1 523 ? 48.180 15.149 -55.618 1.00 50.55 523 ARG B CA 1
ATOM 4091 C C . ARG A 1 523 ? 48.907 16.274 -54.887 1.00 49.26 523 ARG B C 1
ATOM 4092 O O . ARG A 1 523 ? 48.478 16.696 -53.813 1.00 49.69 523 ARG B O 1
ATOM 4100 N N . ASN A 1 524 ? 49.989 16.763 -55.492 1.00 48.71 524 ASN B N 1
ATOM 4101 C CA . ASN A 1 524 ? 50.835 17.803 -54.903 1.00 48.61 524 ASN B CA 1
ATOM 4102 C C . ASN A 1 524 ? 50.198 19.192 -54.850 1.00 47.05 524 ASN B C 1
ATOM 4103 O O . ASN A 1 524 ? 50.720 20.089 -54.185 1.00 47.66 524 ASN B O 1
ATOM 4108 N N . LEU A 1 525 ? 49.079 19.367 -55.549 1.00 45.09 525 LEU B N 1
ATOM 4109 C CA . LEU A 1 525 ? 48.422 20.672 -55.628 1.00 43.37 525 LEU B CA 1
ATOM 4110 C C . LEU A 1 525 ? 47.133 20.777 -54.810 1.00 42.18 525 LEU B C 1
ATOM 4111 O O . LEU A 1 525 ? 46.553 21.862 -54.702 1.00 41.44 525 LEU B O 1
ATOM 4116 N N . VAL A 1 526 ? 46.690 19.660 -54.234 1.00 40.66 526 VAL B N 1
ATOM 4117 C CA . VAL A 1 526 ? 45.537 19.669 -53.331 1.00 39.43 526 VAL B CA 1
ATOM 4118 C C . VAL A 1 526 ? 45.977 20.225 -51.974 1.00 38.24 526 VAL B C 1
ATOM 4119 O O . VAL A 1 526 ? 46.768 19.588 -51.274 1.00 38.02 526 VAL B O 1
ATOM 4123 N N . PRO A 1 527 ? 45.472 21.420 -51.603 1.00 37.20 527 PRO B N 1
ATOM 4124 C CA . PRO A 1 527 ? 45.907 22.065 -50.364 1.00 36.13 527 PRO B CA 1
ATOM 4125 C C . PRO A 1 527 ? 45.417 21.330 -49.116 1.00 35.85 527 PRO B C 1
ATOM 4126 O O . PRO A 1 527 ? 44.222 21.043 -48.979 1.00 36.40 527 PRO B O 1
ATOM 4130 N N . LYS A 1 528 ? 46.355 21.025 -48.226 1.00 34.71 528 LYS B N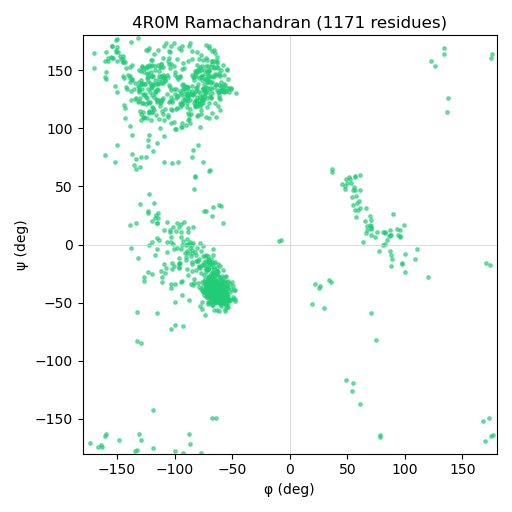 1
ATOM 4131 C CA . LYS A 1 528 ? 46.087 20.256 -47.019 1.00 33.61 528 LYS B CA 1
ATOM 4132 C C . LYS A 1 528 ? 46.813 20.868 -45.829 1.00 32.68 528 LYS B C 1
ATOM 4133 O O . LYS A 1 528 ? 47.946 21.338 -45.957 1.00 32.14 528 LYS B O 1
ATOM 4139 N N . THR A 1 529 ? 46.157 20.853 -44.670 1.00 31.79 529 THR B N 1
ATOM 4140 C CA . THR A 1 529 ? 46.819 21.171 -43.406 1.00 30.59 529 THR B CA 1
ATOM 4141 C C . THR A 1 529 ? 47.815 20.055 -43.119 1.00 29.98 529 THR B C 1
ATOM 4142 O O . THR A 1 529 ? 47.765 19.001 -43.755 1.00 30.36 529 THR B O 1
ATOM 4146 N N . SER A 1 530 ? 48.715 20.284 -42.168 1.00 30.05 530 SER B N 1
ATOM 4147 C CA . SER A 1 530 ? 49.740 19.300 -41.807 1.00 29.97 530 SER B CA 1
ATOM 4148 C C . SER A 1 530 ? 49.158 17.909 -41.566 1.00 29.50 530 SER B C 1
ATOM 4149 O O . SER A 1 530 ? 49.776 16.906 -41.919 1.00 29.41 530 SER B O 1
ATOM 4152 N N . ILE A 1 531 ? 47.959 17.861 -40.989 1.00 29.19 531 ILE B N 1
ATOM 4153 C CA . ILE A 1 531 ? 47.317 16.592 -40.643 1.00 29.27 531 ILE B CA 1
ATOM 4154 C C . ILE A 1 531 ? 46.525 15.924 -41.776 1.00 29.25 531 ILE B C 1
ATOM 4155 O O . ILE A 1 531 ? 45.950 14.847 -41.583 1.00 28.74 531 ILE B O 1
ATOM 4160 N N . GLY A 1 532 ? 46.500 16.558 -42.946 1.00 29.05 532 GLY B N 1
ATOM 4161 C CA . GLY A 1 532 ? 45.892 15.964 -44.137 1.00 29.17 532 GLY B CA 1
ATOM 4162 C C . GLY A 1 532 ? 44.436 16.321 -44.381 1.00 29.15 532 GLY B C 1
ATOM 4163 O O . GLY A 1 532 ? 43.768 15.685 -45.196 1.00 29.47 532 GLY B O 1
ATOM 4164 N N . LYS A 1 533 ? 43.944 17.331 -43.671 1.00 29.00 533 LYS B N 1
ATOM 4165 C CA . LYS A 1 533 ? 42.598 17.841 -43.884 1.00 29.34 533 LYS B CA 1
ATOM 4166 C C . LYS A 1 533 ? 42.605 18.809 -45.064 1.00 30.39 533 LYS B C 1
ATOM 4167 O O . LYS A 1 533 ? 43.304 19.829 -45.037 1.00 30.12 533 LYS B O 1
ATOM 4173 N N . VAL A 1 534 ? 41.830 18.477 -46.096 1.00 31.44 534 VAL B N 1
ATOM 4174 C CA . VAL A 1 534 ? 41.687 19.321 -47.281 1.00 32.60 534 VAL B CA 1
ATOM 4175 C C . VAL A 1 534 ? 41.065 20.660 -46.886 1.00 34.04 534 VAL B C 1
ATOM 4176 O O . VAL A 1 534 ? 39.955 20.704 -46.351 1.00 34.01 534 VAL B O 1
ATOM 4180 N N . GLN A 1 535 ? 41.798 21.744 -47.127 1.00 36.13 535 GLN B N 1
ATOM 4181 C CA . GLN A 1 535 ? 41.282 23.085 -46.860 1.00 38.68 535 GLN B CA 1
ATOM 4182 C C . GLN A 1 535 ? 40.496 23.606 -48.066 1.00 40.46 535 GLN B C 1
ATOM 4183 O O . GLN A 1 535 ? 41.067 23.994 -49.091 1.00 40.49 535 GLN B O 1
ATOM 4189 N N . LYS A 1 536 ? 39.174 23.590 -47.918 1.00 42.32 536 LYS B N 1
ATOM 4190 C CA . LYS A 1 536 ? 38.238 23.864 -49.005 1.00 43.63 536 LYS B CA 1
ATOM 4191 C C . LYS A 1 536 ? 38.189 25.333 -49.410 1.00 44.41 536 LYS B C 1
ATOM 4192 O O . LYS A 1 536 ? 37.801 25.656 -50.536 1.00 44.94 536 LYS B O 1
ATOM 4198 N N . SER A 1 537 ? 38.578 26.214 -48.489 1.00 44.74 537 SER B N 1
ATOM 4199 C CA . SER A 1 537 ? 38.641 27.649 -48.758 1.00 45.49 537 SER B CA 1
ATOM 4200 C C . SER A 1 537 ? 39.650 27.979 -49.859 1.00 45.71 537 SER B C 1
ATOM 4201 O O . SER A 1 537 ? 39.349 28.753 -50.768 1.00 45.08 537 SER B O 1
ATOM 4204 N N . LYS A 1 538 ? 40.836 27.377 -49.773 1.00 46.46 538 LYS B N 1
ATOM 4205 C CA . LYS A 1 538 ? 41.887 27.570 -50.774 1.00 47.42 538 LYS B CA 1
ATOM 4206 C C . LYS A 1 538 ? 41.489 27.021 -52.145 1.00 46.80 538 LYS B C 1
ATOM 4207 O O . LYS A 1 538 ? 41.852 27.593 -53.175 1.00 46.40 538 LYS B O 1
ATOM 4213 N N . LEU A 1 539 ? 40.744 25.916 -52.148 1.00 45.74 539 LEU B N 1
ATOM 4214 C CA . LEU A 1 539 ? 40.249 25.319 -53.387 1.00 45.13 539 LEU B CA 1
ATOM 4215 C C . LEU A 1 539 ? 39.123 26.137 -54.013 1.00 45.71 539 LEU B C 1
ATOM 4216 O O . LEU A 1 539 ? 39.037 26.237 -55.239 1.00 44.79 539 LEU B O 1
ATOM 4221 N N . LYS A 1 540 ? 38.268 26.712 -53.167 1.00 45.97 540 LYS B N 1
ATOM 4222 C CA . LYS A 1 540 ? 37.194 27.589 -53.626 1.00 46.99 540 LYS B CA 1
ATOM 4223 C C . LYS A 1 540 ? 37.772 28.819 -54.325 1.00 47.71 540 LYS B C 1
ATOM 4224 O O . LYS A 1 540 ? 37.312 29.198 -55.405 1.00 47.84 540 LYS B O 1
ATOM 4230 N N . LYS A 1 541 ? 38.787 29.425 -53.708 1.00 48.39 541 LYS B N 1
ATOM 4231 C CA . LYS A 1 541 ? 39.478 30.571 -54.294 1.00 49.23 541 LYS B CA 1
ATOM 4232 C C . LYS A 1 541 ? 40.143 30.210 -55.616 1.00 48.30 541 LYS B C 1
ATOM 4233 O O . LYS A 1 541 ? 39.946 30.906 -56.611 1.00 48.37 541 LYS B O 1
ATOM 4239 N N . ASP A 1 542 ? 40.904 29.114 -55.623 1.00 47.42 542 ASP B N 1
ATOM 4240 C CA . ASP A 1 542 ? 41.558 28.609 -56.837 1.00 48.04 542 ASP B CA 1
ATOM 4241 C C . ASP A 1 542 ? 40.587 28.501 -58.018 1.00 48.12 542 ASP B C 1
ATOM 4242 O O . ASP A 1 542 ? 40.911 28.914 -59.135 1.00 48.14 542 ASP B O 1
ATOM 4247 N N . PHE A 1 543 ? 39.403 27.949 -57.756 1.00 46.84 543 PHE B N 1
ATOM 4248 C CA . PHE A 1 543 ? 38.346 27.817 -58.758 1.00 45.87 543 PHE B CA 1
ATOM 4249 C C . PHE A 1 543 ? 37.851 29.176 -59.266 1.00 45.88 543 PHE B C 1
ATOM 4250 O O . PHE A 1 543 ? 37.614 29.350 -60.464 1.00 43.68 543 PHE B O 1
ATOM 4258 N N . GLU A 1 544 ? 37.703 30.131 -58.349 1.00 46.22 544 GLU B N 1
ATOM 4259 C CA . GLU A 1 544 ? 37.168 31.453 -58.677 1.00 47.10 544 GLU B CA 1
ATOM 4260 C C . GLU A 1 544 ? 38.179 32.389 -59.355 1.00 47.15 544 GLU B C 1
ATOM 4261 O O . GLU A 1 544 ? 37.847 33.531 -59.671 1.00 47.07 544 GLU B O 1
ATOM 4267 N N . GLN A 1 545 ? 39.399 31.904 -59.585 1.00 47.82 545 GLN B N 1
ATOM 4268 C CA . GLN A 1 545 ? 40.448 32.722 -60.205 1.00 48.23 545 GLN B CA 1
ATOM 4269 C C . GLN A 1 545 ? 40.297 32.908 -61.728 1.00 48.46 545 GLN B C 1
ATOM 4270 O O . GLN A 1 545 ? 40.233 34.044 -62.190 1.00 51.03 545 GLN B O 1
ATOM 4276 N N . GLY A 1 546 ? 40.218 31.832 -62.516 1.00 46.69 546 GLY B N 1
ATOM 4277 C CA . GLY A 1 546 ? 40.206 30.454 -62.052 1.00 44.53 546 GLY B CA 1
ATOM 4278 C C . GLY A 1 546 ? 41.406 29.662 -62.526 1.00 43.66 546 GLY B C 1
ATOM 4279 O O . GLY A 1 546 ? 41.753 29.678 -63.712 1.00 42.78 546 GLY B O 1
ATOM 4280 N N . LEU A 1 547 ? 42.027 28.960 -61.582 1.00 42.41 547 LEU B N 1
ATOM 4281 C CA . LEU A 1 547 ? 43.209 28.146 -61.837 1.00 42.02 547 LEU B CA 1
ATOM 4282 C C . LEU A 1 547 ? 42.902 26.924 -62.710 1.00 41.89 547 LEU B C 1
ATOM 4283 O O . LEU A 1 547 ? 43.783 26.420 -63.411 1.00 40.87 547 LEU B O 1
ATOM 4288 N N . PHE A 1 548 ? 41.651 26.467 -62.673 1.00 42.85 548 PHE B N 1
ATOM 4289 C CA . PHE A 1 548 ? 41.248 25.231 -63.354 1.00 44.22 548 PHE B CA 1
ATOM 4290 C C . PHE A 1 548 ? 40.530 25.456 -64.690 1.00 44.23 548 PHE B C 1
ATOM 4291 O O . PHE A 1 548 ? 40.212 24.488 -65.391 1.00 44.25 548 PHE B O 1
ATOM 4299 N N . SER A 1 549 ? 40.280 26.721 -65.035 1.00 44.13 549 SER B N 1
ATOM 4300 C CA . SER A 1 549 ? 39.541 27.085 -66.255 1.00 43.88 549 SER B CA 1
ATOM 4301 C C . SER A 1 549 ? 40.045 26.367 -67.509 1.00 44.27 549 SER B C 1
ATOM 4302 O O . SER A 1 549 ? 39.251 25.946 -68.351 1.00 44.33 549 SER B O 1
ATOM 4305 N N . SER A 1 550 ? 41.364 26.222 -67.609 1.00 45.16 550 SER B N 1
ATOM 4306 C CA . SER A 1 550 ? 42.004 25.524 -68.722 1.00 47.32 550 SER B CA 1
ATOM 4307 C C . SER A 1 550 ? 41.643 24.040 -68.733 1.00 48.17 550 SER B C 1
ATOM 4308 O O . SER A 1 550 ? 41.249 23.497 -69.771 1.00 47.68 550 SER B O 1
ATOM 4311 N N . ARG A 1 551 ? 41.784 23.397 -67.574 1.00 49.05 551 ARG B N 1
ATOM 4312 C CA . ARG A 1 551 ? 41.456 21.983 -67.412 1.00 49.27 551 ARG B CA 1
ATOM 4313 C C . ARG A 1 551 ? 39.961 21.737 -67.618 1.00 49.08 551 ARG B C 1
ATOM 4314 O O . ARG A 1 551 ? 39.580 20.760 -68.262 1.00 49.07 551 ARG B O 1
ATOM 4322 N N . ILE A 1 552 ? 39.131 22.634 -67.080 1.00 48.97 552 ILE B N 1
ATOM 4323 C CA . ILE A 1 552 ? 37.675 22.581 -67.259 1.00 49.62 552 ILE B CA 1
ATOM 4324 C C . ILE A 1 552 ? 37.300 22.563 -68.744 1.00 50.93 552 ILE B C 1
ATOM 4325 O O . ILE A 1 552 ? 36.545 21.693 -69.186 1.00 50.69 552 ILE B O 1
ATOM 4330 N N . GLN A 1 553 ? 37.846 23.512 -69.504 1.00 52.51 553 GLN B N 1
ATOM 4331 C CA . GLN A 1 553 ? 37.615 23.586 -70.946 1.00 53.87 553 GLN B CA 1
ATOM 4332 C C . GLN A 1 553 ? 38.117 22.327 -71.650 1.00 54.48 553 GLN B C 1
ATOM 4333 O O . GLN A 1 553 ? 37.412 21.758 -72.484 1.00 54.11 553 GLN B O 1
ATOM 4339 N N . GLU A 1 554 ? 39.325 21.895 -71.285 1.00 55.16 554 GLU B N 1
ATOM 4340 C CA . GLU A 1 554 ? 39.959 20.702 -71.850 1.00 56.35 554 GLU B CA 1
ATOM 4341 C C . GLU A 1 554 ? 39.109 19.442 -71.653 1.00 57.48 554 GLU B C 1
ATOM 4342 O O . GLU A 1 554 ? 38.979 18.626 -72.572 1.00 58.07 554 GLU B O 1
ATOM 4348 N N . ILE A 1 555 ? 38.541 19.293 -70.457 1.00 57.65 555 ILE B N 1
ATOM 4349 C CA . ILE A 1 555 ? 37.649 18.174 -70.147 1.00 58.72 555 ILE B CA 1
ATOM 4350 C C . ILE A 1 555 ? 36.347 18.307 -70.938 1.00 60.01 555 ILE B C 1
ATOM 4351 O O . ILE A 1 555 ? 35.868 17.333 -71.522 1.00 60.69 555 ILE B O 1
ATOM 4356 N N . ASP A 1 556 ? 35.797 19.521 -70.966 1.00 60.98 556 ASP B N 1
ATOM 4357 C CA . ASP A 1 556 ? 34.582 19.814 -71.724 1.00 61.56 556 ASP B CA 1
ATOM 4358 C C . ASP A 1 556 ? 34.773 19.571 -73.223 1.00 62.61 556 ASP B C 1
ATOM 4359 O O . ASP A 1 556 ? 33.847 19.133 -73.908 1.00 62.16 556 ASP B O 1
ATOM 4364 N N . GLN A 1 557 ? 35.979 19.853 -73.718 1.00 63.62 557 GLN B N 1
ATOM 4365 C CA . GLN A 1 557 ? 36.348 19.572 -75.106 1.00 65.92 557 GLN B CA 1
ATOM 4366 C C . GLN A 1 557 ? 36.495 18.074 -75.352 1.00 67.75 557 GLN B C 1
ATOM 4367 O O . GLN A 1 557 ? 36.242 17.596 -76.461 1.00 68.92 557 GLN B O 1
ATOM 4373 N N . TYR A 1 558 ? 36.913 17.340 -74.320 1.00 69.46 558 TYR B N 1
ATOM 4374 C CA . TYR A 1 558 ? 37.028 15.886 -74.411 1.00 71.23 558 TYR B CA 1
ATOM 4375 C C . TYR A 1 558 ? 35.652 15.223 -74.395 1.00 71.93 558 TYR B C 1
ATOM 4376 O O . TYR A 1 558 ? 35.414 14.263 -75.132 1.00 72.01 558 TYR B O 1
ATOM 4385 N N . LEU A 1 559 ? 34.761 15.728 -73.543 1.00 72.87 559 LEU B N 1
ATOM 4386 C CA . LEU A 1 559 ? 33.340 15.415 -73.641 1.00 74.32 559 LEU B CA 1
ATOM 4387 C C . LEU A 1 559 ? 32.852 16.022 -74.956 1.00 76.35 559 LEU B C 1
ATOM 4388 O O . LEU A 1 559 ? 33.568 16.814 -75.577 1.00 77.14 559 LEU B O 1
ATOM 4393 N N . ALA A 1 560 ? 31.646 15.654 -75.385 1.00 77.45 560 ALA B N 1
ATOM 4394 C CA . ALA A 1 560 ? 31.095 16.107 -76.673 1.00 78.62 560 ALA B CA 1
ATOM 4395 C C . ALA A 1 560 ? 31.805 15.480 -77.882 1.00 79.01 560 ALA B C 1
ATOM 4396 O O . ALA A 1 560 ? 31.663 15.960 -79.010 1.00 80.23 560 ALA B O 1
ATOM 4398 N N . LYS A 1 561 ? 32.561 14.410 -77.640 1.00 79.03 561 LYS B N 1
ATOM 4399 C CA . LYS A 1 561 ? 33.230 13.669 -78.712 1.00 79.07 561 LYS B CA 1
ATOM 4400 C C . LYS A 1 561 ? 32.771 12.215 -78.743 1.00 78.15 561 LYS B C 1
ATOM 4401 O O . LYS A 1 561 ? 31.608 11.927 -79.034 1.00 77.02 561 LYS B O 1
ATOM 4407 N N . SER B 1 5 ? 21.624 -35.807 -30.351 1.00 75.73 5 SER A N 1
ATOM 4408 C CA . SER B 1 5 ? 20.492 -35.104 -29.786 1.00 75.65 5 SER A CA 1
ATOM 4409 C C . SER B 1 5 ? 20.990 -34.030 -28.862 1.00 75.06 5 SER A C 1
ATOM 4410 O O . SER B 1 5 ? 20.298 -33.073 -28.612 1.00 75.50 5 SER A O 1
ATOM 4413 N N . ILE B 1 6 ? 22.205 -34.201 -28.362 1.00 73.62 6 ILE A N 1
ATOM 4414 C CA . ILE B 1 6 ? 22.825 -33.254 -27.441 1.00 70.84 6 ILE A CA 1
ATOM 4415 C C . ILE B 1 6 ? 24.358 -33.428 -27.411 1.00 69.82 6 ILE A C 1
ATOM 4416 O O . ILE B 1 6 ? 24.898 -34.029 -26.502 1.00 69.46 6 ILE A O 1
ATOM 4421 N N . SER B 1 7 ? 25.025 -32.914 -28.441 1.00 67.90 7 SER A N 1
ATOM 4422 C CA . SER B 1 7 ? 26.454 -33.023 -28.619 1.00 65.92 7 SER A CA 1
ATOM 4423 C C . SER B 1 7 ? 26.900 -31.746 -29.258 1.00 65.21 7 SER A C 1
ATOM 4424 O O . SER B 1 7 ? 26.094 -31.095 -29.865 1.00 65.90 7 SER A O 1
ATOM 4427 N N . LEU B 1 8 ? 28.169 -31.381 -29.116 1.00 63.75 8 LEU A N 1
ATOM 4428 C CA . LEU B 1 8 ? 28.746 -30.293 -29.894 1.00 62.47 8 LEU A CA 1
ATOM 4429 C C . LEU B 1 8 ? 30.186 -30.511 -30.342 1.00 62.25 8 LEU A C 1
ATOM 4430 O O . LEU B 1 8 ? 30.890 -31.233 -29.675 1.00 62.01 8 LEU A O 1
ATOM 4435 N N . GLY B 1 9 ? 30.592 -29.903 -31.474 1.00 61.98 9 GLY A N 1
ATOM 4436 C CA . GLY B 1 9 ? 31.829 -30.207 -32.207 1.00 62.63 9 GLY A CA 1
ATOM 4437 C C . GLY B 1 9 ? 32.980 -29.218 -32.468 1.00 63.51 9 GLY A C 1
ATOM 4438 O O . GLY B 1 9 ? 33.287 -28.465 -31.575 1.00 61.08 9 GLY A O 1
ATOM 4439 N N . GLY B 1 10 ? 33.640 -29.243 -33.664 1.00 64.52 10 GLY A N 1
ATOM 4440 C CA . GLY B 1 10 ? 34.727 -28.302 -33.957 1.00 63.61 10 GLY A CA 1
ATOM 4441 C C . GLY B 1 10 ? 35.885 -29.013 -34.644 1.00 64.37 10 GLY A C 1
ATOM 4442 O O . GLY B 1 10 ? 36.385 -30.017 -34.133 1.00 64.44 10 GLY A O 1
ATOM 4443 N N . GLN B 1 11 ? 36.310 -28.507 -35.802 1.00 64.34 11 GLN A N 1
ATOM 4444 C CA . GLN B 1 11 ? 37.399 -29.142 -36.565 1.00 65.85 11 GLN A CA 1
ATOM 4445 C C . GLN B 1 11 ? 38.742 -28.411 -36.453 1.00 64.93 11 GLN A C 1
ATOM 4446 O O . GLN B 1 11 ? 38.808 -27.184 -36.560 1.00 64.51 11 GLN A O 1
ATOM 4452 N N . LEU B 1 12 ? 39.797 -29.181 -36.260 1.00 63.46 12 LEU A N 1
ATOM 4453 C CA . LEU B 1 12 ? 41.122 -28.632 -36.082 1.00 63.07 12 LEU A CA 1
ATOM 4454 C C . LEU B 1 12 ? 42.117 -29.451 -36.831 1.00 63.51 12 LEU A C 1
ATOM 4455 O O . LEU B 1 12 ? 42.020 -30.654 -36.883 1.00 63.47 12 LEU A O 1
ATOM 4460 N N . GLU B 1 13 ? 43.062 -28.779 -37.455 1.00 65.12 13 GLU A N 1
ATOM 4461 C CA . GLU B 1 13 ? 44.082 -29.460 -38.210 1.00 65.90 13 GLU A CA 1
ATOM 4462 C C . GLU B 1 13 ? 45.167 -29.950 -37.311 1.00 65.09 13 GLU A C 1
ATOM 4463 O O . GLU B 1 13 ? 45.658 -29.262 -36.473 1.00 65.83 13 GLU A O 1
ATOM 4469 N N . ASP B 1 14 ? 45.555 -31.170 -37.530 1.00 64.37 14 ASP A N 1
ATOM 4470 C CA . ASP B 1 14 ? 46.305 -31.886 -36.572 1.00 63.32 14 ASP A CA 1
ATOM 4471 C C . ASP B 1 14 ? 47.779 -31.611 -36.692 1.00 61.09 14 ASP A C 1
ATOM 4472 O O . ASP B 1 14 ? 48.398 -31.979 -37.638 1.00 60.21 14 ASP A O 1
ATOM 4477 N N . ASN B 1 15 ? 48.331 -30.945 -35.699 1.00 59.54 15 ASN A N 1
ATOM 4478 C CA . ASN B 1 15 ? 49.755 -30.775 -35.564 1.00 56.52 15 ASN A CA 1
ATOM 4479 C C . ASN B 1 15 ? 50.318 -32.025 -34.945 1.00 53.66 15 ASN A C 1
ATOM 4480 O O . ASN B 1 15 ? 49.667 -32.672 -34.164 1.00 53.15 15 ASN A O 1
ATOM 4485 N N . TRP B 1 16 ? 51.532 -32.354 -35.309 1.00 49.44 16 TRP A N 1
ATOM 4486 C CA . TRP B 1 16 ? 52.203 -33.534 -34.766 1.00 46.78 16 TRP A CA 1
ATOM 4487 C C . TRP B 1 16 ? 53.504 -33.190 -34.103 1.00 44.98 16 TRP A C 1
ATOM 4488 O O . TRP B 1 16 ? 54.509 -33.885 -34.261 1.00 46.42 16 TRP A O 1
ATOM 4499 N N . ARG B 1 17 ? 53.482 -32.111 -33.332 1.00 41.93 17 ARG A N 1
ATOM 4500 C CA . ARG B 1 17 ? 54.681 -31.594 -32.696 1.00 39.91 17 ARG A CA 1
ATOM 4501 C C . ARG B 1 17 ? 54.934 -32.231 -31.330 1.00 37.22 17 ARG A C 1
ATOM 4502 O O . ARG B 1 17 ? 54.020 -32.773 -30.704 1.00 37.22 17 ARG A O 1
ATOM 4510 N N . THR B 1 18 ? 56.188 -32.184 -30.893 1.00 34.72 18 THR A N 1
ATOM 4511 C CA . THR B 1 18 ? 56.572 -32.610 -29.550 1.00 32.92 18 THR A CA 1
ATOM 4512 C C . THR B 1 18 ? 56.839 -31.368 -28.705 1.00 31.43 18 THR A C 1
ATOM 4513 O O . THR B 1 18 ? 56.959 -30.263 -29.239 1.00 30.74 18 THR A O 1
ATOM 4517 N N . LEU B 1 19 ? 56.936 -31.554 -27.391 1.00 30.32 19 LEU A N 1
ATOM 4518 C CA . LEU B 1 19 ? 57.190 -30.444 -26.473 1.00 29.24 19 LEU A CA 1
ATOM 4519 C C . LEU B 1 19 ? 58.562 -29.806 -26.710 1.00 28.77 19 LEU A C 1
ATOM 4520 O O . LEU B 1 19 ? 58.712 -28.590 -26.568 1.00 28.29 19 LEU A O 1
ATOM 4525 N N . SER B 1 20 ? 59.543 -30.628 -27.087 1.00 28.94 20 SER A N 1
ATOM 4526 C CA . SER B 1 20 ? 60.877 -30.155 -27.479 1.00 29.61 20 SER A CA 1
ATOM 4527 C C . SER B 1 20 ? 60.802 -29.094 -28.572 1.00 29.28 20 SER A C 1
ATOM 4528 O O . SER B 1 20 ? 61.344 -27.998 -28.425 1.00 29.38 20 SER A O 1
ATOM 4531 N N . GLU B 1 21 ? 60.111 -29.432 -29.658 1.00 29.52 21 GLU A N 1
ATOM 4532 C CA . GLU B 1 21 ? 59.963 -28.554 -30.818 1.00 29.44 21 GLU A CA 1
ATOM 4533 C C . GLU B 1 21 ? 59.285 -27.236 -30.456 1.00 29.04 21 GLU A C 1
ATOM 4534 O O . GLU B 1 21 ? 59.656 -26.179 -30.975 1.00 28.89 21 GLU A O 1
ATOM 4540 N N . VAL B 1 22 ? 58.305 -27.308 -29.556 1.00 28.50 22 VAL A N 1
ATOM 4541 C CA . VAL B 1 22 ? 57.550 -26.135 -29.110 1.00 27.97 22 VAL A CA 1
ATOM 4542 C C . VAL B 1 22 ? 58.438 -25.150 -28.347 1.00 27.96 22 VAL A C 1
ATOM 4543 O O . VAL B 1 22 ? 58.365 -23.941 -28.573 1.00 28.30 22 VAL A O 1
ATOM 4547 N N . LEU B 1 23 ? 59.276 -25.669 -27.453 1.00 28.16 23 LEU A N 1
ATOM 4548 C CA . LEU B 1 23 ? 60.216 -24.828 -26.718 1.00 28.66 23 LEU A CA 1
ATOM 4549 C C . LEU B 1 23 ? 61.297 -24.279 -27.648 1.00 29.26 23 LEU A C 1
ATOM 4550 O O . LEU B 1 23 ? 61.657 -23.101 -27.559 1.00 29.61 23 LEU A O 1
ATOM 4555 N N . GLU B 1 24 ? 61.799 -25.133 -28.540 1.00 29.47 24 GLU A N 1
ATOM 4556 C CA . GLU B 1 24 ? 62.791 -24.725 -29.537 1.00 30.45 24 GLU A CA 1
ATOM 4557 C C . GLU B 1 24 ? 62.268 -23.595 -30.428 1.00 30.83 24 GLU A C 1
ATOM 4558 O O . GLU B 1 24 ? 63.006 -22.669 -30.754 1.00 31.58 24 GLU A O 1
ATOM 4564 N N . THR B 1 25 ? 60.992 -23.666 -30.795 1.00 31.31 25 THR A N 1
ATOM 4565 C CA . THR B 1 25 ? 60.340 -22.598 -31.555 1.00 32.38 25 THR A CA 1
ATOM 4566 C C . THR B 1 25 ? 60.227 -21.306 -30.742 1.00 33.02 25 THR A C 1
ATOM 4567 O O . THR B 1 25 ? 60.356 -20.214 -31.292 1.00 34.15 25 THR A O 1
ATOM 4571 N N . ALA B 1 26 ? 60.003 -21.435 -29.436 1.00 33.42 26 ALA A N 1
ATOM 4572 C CA . ALA B 1 26 ? 59.834 -20.270 -28.562 1.00 34.04 26 ALA A CA 1
ATOM 4573 C C . ALA B 1 26 ? 61.134 -19.496 -28.307 1.00 34.52 26 ALA A C 1
ATOM 4574 O O . ALA B 1 26 ? 61.095 -18.314 -27.961 1.00 34.20 26 ALA A O 1
ATOM 4576 N N . THR B 1 27 ? 62.274 -20.165 -28.483 1.00 35.51 27 THR A N 1
ATOM 4577 C CA . THR B 1 27 ? 63.588 -19.564 -28.225 1.00 36.69 27 THR A CA 1
ATOM 4578 C C . THR B 1 27 ? 63.939 -18.421 -29.179 1.00 38.01 27 THR A C 1
ATOM 4579 O O . THR B 1 27 ? 64.686 -17.518 -28.807 1.00 39.04 27 THR A O 1
ATOM 4583 N N . LYS B 1 28 ? 63.397 -18.461 -30.396 1.00 39.94 28 LYS A N 1
ATOM 4584 C CA . LYS B 1 28 ? 63.693 -17.449 -31.415 1.00 41.84 28 LYS A CA 1
ATOM 4585 C C . LYS B 1 28 ? 63.142 -16.060 -31.054 1.00 42.78 28 LYS A C 1
ATOM 4586 O O . LYS B 1 28 ? 63.690 -15.042 -31.482 1.00 42.80 28 LYS A O 1
ATOM 4592 N N . HIS B 1 29 ? 62.069 -16.031 -30.263 1.00 43.66 29 HIS A N 1
ATOM 4593 C CA . HIS B 1 29 ? 61.536 -14.790 -29.702 1.00 44.56 29 HIS A CA 1
ATOM 4594 C C . HIS B 1 29 ? 62.300 -14.466 -28.449 1.00 45.58 29 HIS A C 1
ATOM 4595 O O . HIS B 1 29 ? 61.847 -14.751 -27.333 1.00 46.09 29 HIS A O 1
ATOM 4602 N N . ASN B 1 30 ? 63.473 -13.863 -28.629 1.00 46.51 30 ASN A N 1
ATOM 4603 C CA . ASN B 1 30 ? 64.446 -13.690 -27.547 1.00 47.56 30 ASN A CA 1
ATOM 4604 C C . ASN B 1 30 ? 64.031 -12.681 -26.475 1.00 46.33 30 ASN A C 1
ATOM 4605 O O . ASN B 1 30 ? 64.621 -12.642 -25.393 1.00 46.36 30 ASN A O 1
ATOM 4610 N N . ASN B 1 31 ? 63.012 -11.879 -26.776 1.00 44.93 31 ASN A N 1
ATOM 4611 C CA . ASN B 1 31 ? 62.515 -10.869 -25.843 1.00 44.00 31 ASN A CA 1
ATOM 4612 C C . ASN B 1 31 ? 61.402 -11.367 -24.922 1.00 42.76 31 ASN A C 1
ATOM 4613 O O . ASN B 1 31 ? 60.984 -10.663 -24.001 1.00 42.36 31 ASN A O 1
ATOM 4618 N N . HIS B 1 32 ? 60.928 -12.582 -25.174 1.00 41.22 32 HIS A N 1
ATOM 4619 C CA . HIS B 1 32 ? 59.834 -13.152 -24.400 1.00 39.40 32 HIS A CA 1
ATOM 4620 C C . HIS B 1 32 ? 60.289 -14.306 -23.562 1.00 37.81 32 HIS A C 1
ATOM 4621 O O . HIS B 1 32 ? 61.287 -14.959 -23.871 1.00 37.36 32 HIS A O 1
ATOM 4628 N N . GLY B 1 33 ? 59.561 -14.558 -22.479 1.00 36.87 33 GLY A N 1
ATOM 4629 C CA . GLY B 1 33 ? 59.893 -15.649 -21.570 1.00 35.80 33 GLY A CA 1
ATOM 4630 C C . GLY B 1 33 ? 59.054 -15.665 -20.312 1.00 34.92 33 GLY A C 1
ATOM 4631 O O . GLY B 1 33 ? 57.895 -15.248 -20.318 1.00 34.72 33 GLY A O 1
ATOM 4632 N N . ILE B 1 34 ? 59.657 -16.144 -19.229 1.00 34.66 34 ILE A N 1
ATOM 4633 C CA . ILE B 1 34 ? 58.959 -16.336 -17.964 1.00 34.12 34 ILE A CA 1
ATOM 4634 C C . ILE B 1 34 ? 59.420 -15.333 -16.917 1.00 34.20 34 ILE A C 1
ATOM 4635 O O . ILE B 1 34 ? 60.618 -15.206 -16.650 1.00 34.51 34 ILE A O 1
ATOM 4640 N N . THR B 1 35 ? 58.462 -14.621 -16.334 1.00 33.50 35 THR A N 1
ATOM 4641 C CA . THR B 1 35 ? 58.732 -13.773 -15.183 1.00 33.38 35 THR A CA 1
ATOM 4642 C C . THR B 1 35 ? 58.332 -14.535 -13.921 1.00 33.58 35 THR A C 1
ATOM 4643 O O . THR B 1 35 ? 57.160 -14.880 -13.735 1.00 33.07 35 THR A O 1
ATOM 4647 N N . TYR B 1 36 ? 59.315 -14.812 -13.071 1.00 33.60 36 TYR A N 1
ATOM 4648 C CA . TYR B 1 36 ? 59.059 -15.449 -11.788 1.00 33.95 36 TYR A CA 1
ATOM 4649 C C . TYR B 1 36 ? 58.905 -14.390 -10.702 1.00 35.09 36 TYR A C 1
ATOM 4650 O O . TYR B 1 36 ? 59.815 -13.589 -10.471 1.00 34.92 36 TYR A O 1
ATOM 4659 N N . ILE B 1 37 ? 57.748 -14.380 -10.047 1.00 36.20 37 ILE A N 1
ATOM 4660 C CA . ILE B 1 37 ? 57.554 -13.552 -8.864 1.00 37.34 37 ILE A CA 1
ATOM 4661 C C . ILE B 1 37 ? 57.980 -14.377 -7.655 1.00 38.68 37 ILE A C 1
ATOM 4662 O O . ILE B 1 37 ? 57.553 -15.522 -7.498 1.00 38.42 37 ILE A O 1
ATOM 4667 N N . ARG B 1 38 ? 58.843 -13.799 -6.823 1.00 40.85 38 ARG A N 1
ATOM 4668 C CA . ARG B 1 38 ? 59.285 -14.449 -5.592 1.00 42.52 38 ARG A CA 1
ATOM 4669 C C . ARG B 1 38 ? 58.304 -14.140 -4.462 1.00 42.64 38 ARG A C 1
ATOM 4670 O O . ARG B 1 38 ? 57.384 -13.336 -4.637 1.00 42.05 38 ARG A O 1
ATOM 4678 N N . ASN B 1 39 ? 58.504 -14.780 -3.311 1.00 43.43 39 ASN A N 1
ATOM 4679 C CA . ASN B 1 39 ? 57.644 -14.577 -2.139 1.00 43.97 39 ASN A CA 1
ATOM 4680 C C . ASN B 1 39 ? 57.622 -13.140 -1.616 1.00 43.77 39 ASN A C 1
ATOM 4681 O O . ASN B 1 39 ? 56.589 -12.672 -1.135 1.00 44.55 39 ASN A O 1
ATOM 4686 N N . ASP B 1 40 ? 58.755 -12.446 -1.723 1.00 43.75 40 ASP A N 1
ATOM 4687 C CA . ASP B 1 40 ? 58.849 -11.038 -1.314 1.00 43.99 40 ASP A CA 1
ATOM 4688 C C . ASP B 1 40 ? 58.484 -10.061 -2.442 1.00 43.37 40 ASP A C 1
ATOM 4689 O O . ASP B 1 40 ? 58.768 -8.863 -2.355 1.00 43.38 40 ASP A O 1
ATOM 4694 N N . ALA B 1 41 ? 57.860 -10.591 -3.495 1.00 42.77 41 ALA A N 1
ATOM 4695 C CA . ALA B 1 41 ? 57.359 -9.814 -4.640 1.00 42.25 41 ALA A CA 1
ATOM 4696 C C . ALA B 1 41 ? 58.428 -9.284 -5.613 1.00 41.75 41 ALA A C 1
ATOM 4697 O O . ALA B 1 41 ? 58.103 -8.526 -6.530 1.00 41.71 41 ALA A O 1
ATOM 4699 N N . THR B 1 42 ? 59.690 -9.672 -5.424 1.00 41.51 42 THR A N 1
ATOM 4700 C CA . THR B 1 42 ? 60.727 -9.344 -6.411 1.00 41.26 42 THR A CA 1
ATOM 4701 C C . THR B 1 42 ? 60.587 -10.250 -7.635 1.00 40.93 42 THR A C 1
ATOM 4702 O O . THR B 1 42 ? 59.983 -11.327 -7.559 1.00 40.68 42 THR A O 1
ATOM 4706 N N . GLU B 1 43 ? 61.140 -9.806 -8.759 1.00 40.02 43 GLU A N 1
ATOM 4707 C CA . GLU B 1 43 ? 60.923 -10.475 -10.037 1.00 39.58 43 GLU A CA 1
ATOM 4708 C C . GLU B 1 43 ? 62.223 -10.901 -10.700 1.00 39.51 43 GLU A C 1
ATOM 4709 O O . GLU B 1 43 ? 63.239 -10.213 -10.604 1.00 39.83 43 GLU A O 1
ATOM 4715 N N . TYR B 1 44 ? 62.177 -12.047 -11.368 1.00 39.95 44 TYR A N 1
ATOM 4716 C CA . TYR B 1 44 ? 63.284 -12.510 -12.192 1.00 39.82 44 TYR A CA 1
ATOM 4717 C C . TYR B 1 44 ? 62.768 -12.927 -13.566 1.00 38.53 44 TYR A C 1
ATOM 4718 O O . TYR B 1 44 ? 61.770 -13.641 -13.670 1.00 38.30 44 TYR A O 1
ATOM 4727 N N . PHE B 1 45 ? 63.449 -12.468 -14.613 1.00 36.92 45 PHE A N 1
ATOM 4728 C CA . PHE B 1 45 ? 63.081 -12.805 -15.982 1.00 35.71 45 PHE A CA 1
ATOM 4729 C C . PHE B 1 45 ? 64.015 -13.860 -16.568 1.00 34.83 45 PHE A C 1
ATOM 4730 O O . PHE B 1 45 ? 65.237 -13.758 -16.462 1.00 34.69 45 PHE A O 1
ATOM 4738 N N . GLN B 1 46 ? 63.413 -14.872 -17.183 1.00 33.47 46 GLN A N 1
ATOM 4739 C CA . GLN B 1 46 ? 64.139 -15.917 -17.879 1.00 32.23 46 GLN A CA 1
ATOM 4740 C C . GLN B 1 46 ? 63.532 -16.056 -19.268 1.00 31.44 46 GLN A C 1
ATOM 4741 O O . GLN B 1 46 ? 62.379 -16.477 -19.408 1.00 31.48 46 GLN A O 1
ATOM 4747 N N . SER B 1 47 ? 64.300 -15.685 -20.289 1.00 30.10 47 SER A N 1
ATOM 4748 C CA . SER B 1 47 ? 63.852 -15.811 -21.674 1.00 29.49 47 SER A CA 1
ATOM 4749 C C . SER B 1 47 ? 63.675 -17.285 -22.014 1.00 29.04 47 SER A C 1
ATOM 4750 O O . SER B 1 47 ? 64.262 -18.149 -21.357 1.00 28.66 47 SER A O 1
ATOM 4753 N N . TYR B 1 48 ? 62.866 -17.575 -23.030 1.00 29.06 48 TYR A N 1
ATOM 4754 C CA . TYR B 1 48 ? 62.682 -18.958 -23.479 1.00 29.37 48 TYR A CA 1
ATOM 4755 C C . TYR B 1 48 ? 63.994 -19.608 -23.919 1.00 29.81 48 TYR A C 1
ATOM 4756 O O . TYR B 1 48 ? 64.149 -20.825 -23.833 1.00 30.53 48 TYR A O 1
ATOM 4765 N N . GLN B 1 49 ? 64.936 -18.783 -24.366 1.00 30.69 49 GLN A N 1
ATOM 4766 C CA . GLN B 1 49 ? 66.272 -19.246 -24.722 1.00 31.64 49 GLN A CA 1
ATOM 4767 C C . GLN B 1 49 ? 67.046 -19.691 -23.481 1.00 31.79 49 GLN A C 1
ATOM 4768 O O . GLN B 1 49 ? 67.667 -20.754 -23.482 1.00 31.63 49 GLN A O 1
ATOM 4774 N N . ASP B 1 50 ? 67.002 -18.871 -22.429 1.00 32.27 50 ASP A N 1
ATOM 4775 C CA . ASP B 1 50 ? 67.623 -19.207 -21.148 1.00 32.76 50 ASP A CA 1
ATOM 4776 C C . ASP B 1 50 ? 66.965 -20.429 -20.508 1.00 32.03 50 ASP A C 1
ATOM 4777 O O . ASP B 1 50 ? 67.654 -21.284 -19.947 1.00 31.94 50 ASP A O 1
ATOM 4782 N N . LEU B 1 51 ? 65.636 -20.502 -20.596 1.00 31.32 51 LEU A N 1
ATOM 4783 C CA . LEU B 1 51 ? 64.881 -21.653 -20.099 1.00 31.27 51 LEU A CA 1
ATOM 4784 C C . LEU B 1 51 ? 65.348 -22.936 -20.775 1.00 31.02 51 LEU A C 1
ATOM 4785 O O . LEU B 1 51 ? 65.635 -23.929 -20.101 1.00 31.39 51 LEU A O 1
ATOM 4790 N N . TYR B 1 52 ? 65.426 -22.899 -22.104 1.00 30.65 52 TYR A N 1
ATOM 4791 C CA . TYR B 1 52 ? 65.902 -24.030 -22.893 1.00 30.35 52 TYR A CA 1
ATOM 4792 C C . TYR B 1 52 ? 67.313 -24.453 -22.474 1.00 29.87 52 TYR A C 1
ATOM 4793 O O . TYR B 1 52 ? 67.569 -25.641 -22.271 1.00 29.86 52 TYR A O 1
ATOM 4802 N N . GLN B 1 53 ? 68.214 -23.479 -22.334 1.00 29.68 53 GLN A N 1
ATOM 4803 C CA . GLN B 1 53 ? 69.592 -23.749 -21.908 1.00 29.95 53 GLN A CA 1
ATOM 4804 C C . GLN B 1 53 ? 69.644 -24.345 -20.501 1.00 29.94 53 GLN A C 1
ATOM 4805 O O . GLN B 1 53 ? 70.403 -25.282 -20.247 1.00 29.93 53 GLN A O 1
ATOM 4811 N N . ASP B 1 54 ? 68.820 -23.802 -19.604 1.00 29.87 54 ASP A N 1
ATOM 4812 C CA . ASP B 1 54 ? 68.718 -24.279 -18.226 1.00 29.71 54 ASP A CA 1
ATOM 4813 C C . ASP B 1 54 ? 68.192 -25.717 -18.180 1.00 29.61 54 ASP A C 1
ATOM 4814 O O . ASP B 1 54 ? 68.717 -26.554 -17.441 1.00 29.79 54 ASP A O 1
ATOM 4819 N N . ALA B 1 55 ? 67.169 -25.998 -18.984 1.00 29.58 55 ALA A N 1
ATOM 4820 C CA . ALA B 1 55 ? 66.613 -27.346 -19.095 1.00 29.62 55 ALA A CA 1
ATOM 4821 C C . ALA B 1 55 ? 67.653 -28.369 -19.562 1.00 30.01 55 ALA A C 1
ATOM 4822 O O . ALA B 1 55 ? 67.696 -29.489 -19.047 1.00 30.35 55 ALA A O 1
ATOM 4824 N N . LEU B 1 56 ? 68.488 -27.978 -20.527 1.00 30.16 56 LEU A N 1
ATOM 4825 C CA . LEU B 1 56 ? 69.559 -28.843 -21.035 1.00 30.06 56 LEU A CA 1
ATOM 4826 C C . LEU B 1 56 ? 70.568 -29.209 -19.950 1.00 30.04 56 LEU A C 1
ATOM 4827 O O . LEU B 1 56 ? 70.986 -30.364 -19.850 1.00 29.64 56 LEU A O 1
ATOM 4832 N N . VAL B 1 57 ? 70.951 -28.217 -19.146 1.00 30.61 57 VAL A N 1
ATOM 4833 C CA . VAL B 1 57 ? 71.880 -28.418 -18.032 1.00 30.99 57 VAL A CA 1
ATOM 4834 C C . VAL B 1 57 ? 71.301 -29.389 -17.002 1.00 31.16 57 VAL A C 1
ATOM 4835 O O . VAL B 1 57 ? 71.998 -30.299 -16.542 1.00 31.76 57 VAL A O 1
ATOM 4839 N N . ILE B 1 58 ? 70.026 -29.200 -16.660 1.00 30.63 58 ILE A N 1
ATOM 4840 C CA . ILE B 1 58 ? 69.333 -30.076 -15.707 1.00 30.88 58 ILE A CA 1
ATOM 4841 C C . ILE B 1 58 ? 69.182 -31.496 -16.260 1.00 30.91 58 ILE A C 1
ATOM 4842 O O . ILE B 1 58 ? 69.381 -32.472 -15.530 1.00 31.47 58 ILE A O 1
ATOM 4847 N N . LEU B 1 59 ? 68.850 -31.605 -17.547 1.00 30.81 59 LEU A N 1
ATOM 4848 C CA . LEU B 1 59 ? 68.744 -32.905 -18.214 1.00 30.94 59 LEU A CA 1
ATOM 4849 C C . LEU B 1 59 ? 70.071 -33.665 -18.182 1.00 31.66 59 LEU A C 1
ATOM 4850 O O . LEU B 1 59 ? 70.096 -34.876 -17.945 1.00 32.00 59 LEU A O 1
ATOM 4855 N N . ASN B 1 60 ? 71.164 -32.945 -18.429 1.00 32.35 60 ASN A N 1
ATOM 4856 C CA . ASN B 1 60 ? 72.506 -33.494 -18.283 1.00 33.36 60 ASN A CA 1
ATOM 4857 C C . ASN B 1 60 ? 72.718 -34.058 -16.875 1.00 33.60 60 ASN A C 1
ATOM 4858 O O . ASN B 1 60 ? 73.237 -35.164 -16.718 1.00 33.68 60 ASN A O 1
ATOM 4863 N N . GLY B 1 61 ? 72.297 -33.297 -15.865 1.00 34.12 61 GLY A N 1
ATOM 4864 C CA . GLY B 1 61 ? 72.336 -33.743 -14.472 1.00 34.83 61 GLY A CA 1
ATOM 4865 C C . GLY B 1 61 ? 71.540 -35.015 -14.238 1.00 35.30 61 GLY A C 1
ATOM 4866 O O . GLY B 1 61 ? 72.018 -35.937 -13.575 1.00 35.10 61 GLY A O 1
ATOM 4867 N N . LEU B 1 62 ? 70.330 -35.064 -14.795 1.00 35.48 62 LEU A N 1
ATOM 4868 C CA . LEU B 1 62 ? 69.448 -36.226 -14.666 1.00 36.65 62 LEU A CA 1
ATOM 4869 C C . LEU B 1 62 ? 70.026 -37.492 -15.295 1.00 37.74 62 LEU A C 1
ATOM 4870 O O . LEU B 1 62 ? 69.939 -38.575 -14.715 1.00 38.00 62 LEU A O 1
ATOM 4875 N N . GLU B 1 63 ? 70.609 -37.346 -16.483 1.00 39.26 63 GLU A N 1
ATOM 4876 C CA . GLU B 1 63 ? 71.207 -38.468 -17.205 1.00 40.36 63 GLU A CA 1
ATOM 4877 C C . GLU B 1 63 ? 72.433 -39.016 -16.479 1.00 40.23 63 GLU A C 1
ATOM 4878 O O . GLU B 1 63 ? 72.664 -40.225 -16.468 1.00 40.07 63 GLU A O 1
ATOM 4884 N N . GLN B 1 64 ? 73.200 -38.120 -15.862 1.00 41.01 64 GLN A N 1
ATOM 4885 C CA . GLN B 1 64 ? 74.372 -38.505 -15.075 1.00 41.90 64 GLN A CA 1
ATOM 4886 C C . GLN B 1 64 ? 73.990 -39.218 -13.777 1.00 42.82 64 GLN A C 1
ATOM 4887 O O . GLN B 1 64 ? 74.764 -40.028 -13.260 1.00 43.54 64 GLN A O 1
ATOM 4893 N N . LYS B 1 65 ? 72.797 -38.921 -13.264 1.00 42.66 65 LYS A N 1
ATOM 4894 C CA . LYS B 1 65 ? 72.274 -39.590 -12.073 1.00 43.07 65 LYS A CA 1
ATOM 4895 C C . LYS B 1 65 ? 71.599 -40.924 -12.403 1.00 42.24 65 LYS A C 1
ATOM 4896 O O . LYS B 1 65 ? 71.080 -41.602 -11.512 1.00 41.39 65 LYS A O 1
ATOM 4902 N N . GLY B 1 66 ? 71.612 -41.293 -13.683 1.00 41.68 66 GLY A N 1
ATOM 4903 C CA . GLY B 1 66 ? 71.147 -42.607 -14.123 1.00 40.78 66 GLY A CA 1
ATOM 4904 C C . GLY B 1 66 ? 69.710 -42.663 -14.601 1.00 40.40 66 GLY A C 1
ATOM 4905 O O . GLY B 1 66 ? 69.185 -43.747 -14.866 1.00 40.19 66 GLY A O 1
ATOM 4906 N N . ILE B 1 67 ? 69.072 -41.500 -14.716 1.00 40.15 67 ILE A N 1
ATOM 4907 C CA . ILE B 1 67 ? 67.682 -41.427 -15.168 1.00 40.14 67 ILE A CA 1
ATOM 4908 C C . ILE B 1 67 ? 67.628 -41.505 -16.695 1.00 40.72 67 ILE A C 1
ATOM 4909 O O . ILE B 1 67 ? 68.197 -40.662 -17.391 1.00 41.54 67 ILE A O 1
ATOM 4914 N N . LYS B 1 68 ? 66.946 -42.530 -17.198 1.00 41.25 68 LYS A N 1
ATOM 4915 C CA . LYS B 1 68 ? 66.887 -42.814 -18.633 1.00 41.27 68 LYS A CA 1
ATOM 4916 C C . LYS B 1 68 ? 65.547 -42.400 -19.237 1.00 41.09 68 LYS A C 1
ATOM 4917 O O . LYS B 1 68 ? 64.580 -42.145 -18.514 1.00 41.05 68 LYS A O 1
ATOM 4923 N N . LEU B 1 69 ? 65.504 -42.336 -20.567 1.00 40.32 69 LEU A N 1
ATOM 4924 C CA . LEU B 1 69 ? 64.275 -42.057 -21.305 1.00 39.71 69 LEU A CA 1
ATOM 4925 C C . LEU B 1 69 ? 63.210 -43.101 -20.969 1.00 39.44 69 LEU A C 1
ATOM 4926 O O . LEU B 1 69 ? 63.484 -44.302 -20.981 1.00 39.67 69 LEU A O 1
ATOM 4931 N N . GLY B 1 70 ? 62.004 -42.632 -20.661 1.00 38.96 70 GLY A N 1
ATOM 4932 C CA . GLY B 1 70 ? 60.895 -43.518 -20.320 1.00 39.01 70 GLY A CA 1
ATOM 4933 C C . GLY B 1 70 ? 60.636 -43.641 -18.829 1.00 39.15 70 GLY A C 1
ATOM 4934 O O . GLY B 1 70 ? 59.527 -43.987 -18.419 1.00 39.93 70 GLY A O 1
ATOM 4935 N N . HIS B 1 71 ? 61.658 -43.365 -18.020 1.00 38.98 71 HIS A N 1
ATOM 4936 C CA . HIS B 1 71 ? 61.526 -43.401 -16.562 1.00 38.54 71 HIS A CA 1
ATOM 4937 C C . HIS B 1 71 ? 60.717 -42.252 -16.035 1.00 37.34 71 HIS A C 1
ATOM 4938 O O . HIS B 1 71 ? 60.581 -41.215 -16.691 1.00 36.75 71 HIS A O 1
ATOM 4945 N N . LYS B 1 72 ? 60.179 -42.436 -14.832 1.00 35.67 72 LYS A N 1
ATOM 4946 C CA . LYS B 1 72 ? 59.416 -41.402 -14.146 1.00 33.60 72 LYS A CA 1
ATOM 4947 C C . LYS B 1 72 ? 60.225 -40.799 -13.006 1.00 32.26 72 LYS A C 1
ATOM 4948 O O . LYS B 1 72 ? 60.995 -41.497 -12.347 1.00 31.90 72 LYS A O 1
ATOM 4954 N N . VAL B 1 73 ? 60.064 -39.494 -12.797 1.00 31.37 73 VAL A N 1
ATOM 4955 C CA . VAL B 1 73 ? 60.600 -38.816 -11.612 1.00 30.68 73 VAL A CA 1
ATOM 4956 C C . VAL B 1 73 ? 59.502 -37.987 -10.952 1.00 30.35 73 VAL A C 1
ATOM 4957 O O . VAL B 1 73 ? 58.678 -37.377 -11.637 1.00 30.86 73 VAL A O 1
ATOM 4961 N N . ILE B 1 74 ? 59.488 -37.978 -9.622 1.00 29.53 74 ILE A N 1
ATOM 4962 C CA . ILE B 1 74 ? 58.524 -37.188 -8.861 1.00 28.43 74 ILE A CA 1
ATOM 4963 C C . ILE B 1 74 ? 59.081 -35.789 -8.611 1.00 28.01 74 ILE A C 1
ATOM 4964 O O . ILE B 1 74 ? 60.251 -35.633 -8.262 1.00 27.93 74 ILE A O 1
ATOM 4969 N N . LEU B 1 75 ? 58.238 -34.778 -8.806 1.00 27.41 75 LEU A N 1
ATOM 4970 C CA . LEU B 1 75 ? 58.617 -33.393 -8.560 1.00 27.22 75 LEU A CA 1
ATOM 4971 C C . LEU B 1 75 ? 57.989 -32.884 -7.270 1.00 27.40 75 LEU A C 1
ATOM 4972 O O . LEU B 1 75 ? 56.769 -32.922 -7.101 1.00 26.84 75 LEU A O 1
ATOM 4977 N N . GLN B 1 76 ? 58.847 -32.431 -6.360 1.00 27.92 76 GLN A N 1
ATOM 4978 C CA . GLN B 1 76 ? 58.435 -31.804 -5.110 1.00 28.46 76 GLN A CA 1
ATOM 4979 C C . GLN B 1 76 ? 59.202 -30.494 -4.959 1.00 29.04 76 GLN A C 1
ATOM 4980 O O . GLN B 1 76 ? 60.048 -30.345 -4.069 1.00 29.20 76 GLN A O 1
ATOM 4986 N N . ILE B 1 77 ? 58.905 -29.552 -5.851 1.00 29.23 77 ILE A N 1
ATOM 4987 C CA . ILE B 1 77 ? 59.656 -28.305 -5.946 1.00 29.95 77 ILE A CA 1
ATOM 4988 C C . ILE B 1 77 ? 58.740 -27.110 -5.699 1.00 30.82 77 ILE A C 1
ATOM 4989 O O . ILE B 1 77 ? 57.790 -26.877 -6.450 1.00 31.29 77 ILE A O 1
ATOM 4994 N N . ALA B 1 78 ? 59.036 -26.356 -4.645 1.00 31.53 78 ALA A N 1
ATOM 4995 C CA . ALA B 1 78 ? 58.220 -25.202 -4.274 1.00 32.66 78 ALA A CA 1
ATOM 4996 C C . ALA B 1 78 ? 58.629 -23.935 -5.024 1.00 32.82 78 ALA A C 1
ATOM 4997 O O . ALA B 1 78 ? 57.781 -23.100 -5.338 1.00 32.89 78 ALA A O 1
ATOM 4999 N N . LYS B 1 79 ? 59.923 -23.796 -5.306 1.00 32.92 79 LYS A N 1
ATOM 5000 C CA . LYS B 1 79 ? 60.439 -22.601 -5.969 1.00 33.81 79 LYS A CA 1
ATOM 5001 C C . LYS B 1 79 ? 60.140 -22.607 -7.474 1.00 33.83 79 LYS A C 1
ATOM 5002 O O . LYS B 1 79 ? 60.548 -23.521 -8.194 1.00 33.34 79 LYS A O 1
ATOM 5008 N N . ASN B 1 80 ? 59.418 -21.580 -7.923 1.00 34.93 80 ASN A N 1
ATOM 5009 C CA . ASN B 1 80 ? 59.064 -21.382 -9.334 1.00 35.73 80 ASN A CA 1
ATOM 5010 C C . ASN B 1 80 ? 60.249 -21.534 -10.291 1.00 34.90 80 ASN A C 1
ATOM 5011 O O . ASN B 1 80 ? 60.152 -22.225 -11.306 1.00 33.14 80 ASN A O 1
ATOM 5016 N N . GLN B 1 81 ? 61.361 -20.885 -9.943 1.00 34.91 81 GLN A N 1
ATOM 5017 C CA . GLN B 1 81 ? 62.561 -20.829 -10.780 1.00 34.78 81 GLN A CA 1
ATOM 5018 C C . GLN B 1 81 ? 63.239 -22.186 -10.979 1.00 33.53 81 GLN A C 1
ATOM 5019 O O . GLN B 1 81 ? 64.091 -22.332 -11.859 1.00 32.71 81 GLN A O 1
ATOM 5025 N N . ASP B 1 82 ? 62.869 -23.166 -10.155 1.00 31.66 82 ASP A N 1
ATOM 5026 C CA . ASP B 1 82 ? 63.424 -24.510 -10.260 1.00 30.56 82 ASP A CA 1
ATOM 5027 C C . ASP B 1 82 ? 62.458 -25.490 -10.914 1.00 29.60 82 ASP A C 1
ATOM 5028 O O . ASP B 1 82 ? 62.881 -26.362 -11.673 1.00 29.42 82 ASP A O 1
ATOM 5033 N N . PHE B 1 83 ? 61.168 -25.342 -10.614 1.00 28.48 83 PHE A N 1
ATOM 5034 C CA . PHE B 1 83 ? 60.138 -26.264 -11.095 1.00 27.68 83 PHE A CA 1
ATOM 5035 C C . PHE B 1 83 ? 60.038 -26.308 -12.623 1.00 27.37 83 PHE A C 1
ATOM 5036 O O . PHE B 1 83 ? 60.173 -27.376 -13.224 1.00 26.68 83 PHE A O 1
ATOM 5044 N N . ILE B 1 84 ? 59.797 -25.149 -13.238 1.00 27.04 84 ILE A N 1
ATOM 5045 C CA . ILE B 1 84 ? 59.561 -25.071 -14.684 1.00 27.19 84 ILE A CA 1
ATOM 5046 C C . ILE B 1 84 ? 60.762 -25.561 -15.512 1.00 27.05 84 ILE A C 1
ATOM 5047 O O . ILE B 1 84 ? 60.581 -26.349 -16.441 1.00 27.26 84 ILE A O 1
ATOM 5052 N N . PRO B 1 85 ? 61.987 -25.104 -15.176 1.00 26.91 85 PRO A N 1
ATOM 5053 C CA . PRO B 1 85 ? 63.164 -25.659 -15.844 1.00 27.10 85 PRO A CA 1
ATOM 5054 C C . PRO B 1 85 ? 63.330 -27.170 -15.662 1.00 27.12 85 PRO A C 1
ATOM 5055 O O . PRO B 1 85 ? 63.737 -27.854 -16.605 1.00 27.21 85 PRO A O 1
ATOM 5059 N N . ALA B 1 86 ? 63.015 -27.679 -14.472 1.00 26.68 86 ALA A N 1
ATOM 5060 C CA . ALA B 1 86 ? 63.092 -29.117 -14.201 1.00 26.47 86 ALA A CA 1
ATOM 5061 C C . ALA B 1 86 ? 62.061 -29.891 -15.021 1.00 26.26 86 ALA A C 1
ATOM 5062 O O . ALA B 1 86 ? 62.359 -30.965 -15.548 1.00 26.50 86 ALA A O 1
ATOM 5064 N N . LEU B 1 87 ? 60.853 -29.338 -15.119 1.00 25.77 87 LEU A N 1
ATOM 5065 C CA . LEU B 1 87 ? 59.775 -29.946 -15.892 1.00 25.49 87 LEU A CA 1
ATOM 5066 C C . LEU B 1 87 ? 60.182 -30.069 -17.363 1.00 25.48 87 LEU A C 1
ATOM 5067 O O . LEU B 1 87 ? 60.040 -31.136 -17.968 1.00 25.00 87 LEU A O 1
ATOM 5072 N N . TRP B 1 88 ? 60.702 -28.975 -17.919 1.00 25.35 88 TRP A N 1
ATOM 5073 C CA . TRP B 1 88 ? 61.130 -28.945 -19.313 1.00 25.41 88 TRP A CA 1
ATOM 5074 C C . TRP B 1 88 ? 62.306 -29.842 -19.583 1.00 26.06 88 TRP A C 1
ATOM 5075 O O . TRP B 1 88 ? 62.375 -30.480 -20.638 1.00 26.30 88 TRP A O 1
ATOM 5086 N N . ALA B 1 89 ? 63.222 -29.918 -18.620 1.00 26.38 89 ALA A N 1
ATOM 5087 C CA . ALA B 1 89 ? 64.346 -30.850 -18.680 1.00 26.98 89 ALA A CA 1
ATOM 5088 C C . ALA B 1 89 ? 63.863 -32.273 -18.951 1.00 27.52 89 ALA A C 1
ATOM 5089 O O . ALA B 1 89 ? 64.399 -32.964 -19.822 1.00 28.07 89 ALA A O 1
ATOM 5091 N N . CYS B 1 90 ? 62.845 -32.692 -18.203 1.00 27.53 90 CYS A N 1
ATOM 5092 C CA . CYS B 1 90 ? 62.216 -33.997 -18.372 1.00 27.41 90 CYS A CA 1
ATOM 5093 C C . CYS B 1 90 ? 61.555 -34.137 -19.740 1.00 27.32 90 CYS A C 1
ATOM 5094 O O . CYS B 1 90 ? 61.696 -35.174 -20.401 1.00 27.34 90 CYS A O 1
ATOM 5097 N N . PHE B 1 91 ? 60.840 -33.095 -20.162 1.00 26.97 91 PHE A N 1
ATOM 5098 C CA . PHE B 1 91 ? 60.204 -33.084 -21.480 1.00 27.09 91 PHE A CA 1
ATOM 5099 C C . PHE B 1 91 ? 61.228 -33.293 -22.591 1.00 27.37 91 PHE A C 1
ATOM 5100 O O . PHE B 1 91 ? 61.034 -34.138 -23.464 1.00 28.01 91 PHE A O 1
ATOM 5108 N N . LEU B 1 92 ? 62.323 -32.537 -22.534 1.00 27.72 92 LEU A N 1
ATOM 5109 C CA . LEU B 1 92 ? 63.369 -32.589 -23.557 1.00 27.93 92 LEU A CA 1
ATOM 5110 C C . LEU B 1 92 ? 64.060 -33.947 -23.656 1.00 28.21 92 LEU A C 1
ATOM 5111 O O . LEU B 1 92 ? 64.491 -34.346 -24.740 1.00 28.95 92 LEU A O 1
ATOM 5116 N N . GLY B 1 93 ? 64.157 -34.652 -22.531 1.00 28.26 93 GLY A N 1
ATOM 5117 C CA . GLY B 1 93 ? 64.865 -35.931 -22.478 1.00 28.06 93 GLY A CA 1
ATOM 5118 C C . GLY B 1 93 ? 64.000 -37.172 -22.576 1.00 28.12 93 GLY A C 1
ATOM 5119 O O . GLY B 1 93 ? 64.517 -38.289 -22.598 1.00 28.44 93 GLY A O 1
ATOM 5120 N N . GLY B 1 94 ? 62.684 -36.980 -22.633 1.00 28.32 94 GLY A N 1
ATOM 5121 C CA . GLY B 1 94 ? 61.743 -38.097 -22.713 1.00 28.08 94 GLY A CA 1
ATOM 5122 C C . GLY B 1 94 ? 61.476 -38.734 -21.362 1.00 28.39 94 GLY A C 1
ATOM 5123 O O . GLY B 1 94 ? 60.873 -39.805 -21.280 1.00 28.50 94 GLY A O 1
ATOM 5124 N N . ILE B 1 95 ? 61.939 -38.072 -20.304 1.00 28.44 95 ILE A N 1
ATOM 5125 C CA . ILE B 1 95 ? 61.706 -38.510 -18.932 1.00 28.00 95 ILE A CA 1
ATOM 5126 C C . ILE B 1 95 ? 60.344 -37.983 -18.492 1.00 27.59 95 ILE A C 1
ATOM 5127 O O . ILE B 1 95 ? 60.056 -36.797 -18.640 1.00 27.43 95 ILE A O 1
ATOM 5132 N N . ILE B 1 96 ? 59.505 -38.871 -17.970 1.00 27.46 96 ILE A N 1
ATOM 5133 C CA . ILE B 1 96 ? 58.154 -38.505 -17.548 1.00 27.00 96 ILE A CA 1
ATOM 5134 C C . ILE B 1 96 ? 58.182 -37.840 -16.168 1.00 26.57 96 ILE A C 1
ATOM 5135 O O . ILE B 1 96 ? 58.470 -38.497 -15.166 1.00 26.49 96 ILE A O 1
ATOM 5140 N N . PRO B 1 97 ? 57.899 -36.526 -16.113 1.00 26.09 97 PRO A N 1
ATOM 5141 C CA . PRO B 1 97 ? 57.826 -35.892 -14.806 1.00 25.81 97 PRO A CA 1
ATOM 5142 C C . PRO B 1 97 ? 56.480 -36.178 -14.143 1.00 25.98 97 PRO A C 1
ATOM 5143 O O . PRO B 1 97 ? 55.436 -36.156 -14.806 1.00 25.98 97 PRO A O 1
ATOM 5147 N N . VAL B 1 98 ? 56.516 -36.472 -12.847 1.00 25.90 98 VAL A N 1
ATOM 5148 C CA . VAL B 1 98 ? 55.298 -36.670 -12.070 1.00 25.92 98 VAL A CA 1
ATOM 5149 C C . VAL B 1 98 ? 55.222 -35.564 -11.011 1.00 25.82 98 VAL A C 1
ATOM 5150 O O . VAL B 1 98 ? 55.704 -35.737 -9.890 1.00 25.76 98 VAL A O 1
ATOM 5154 N N . PRO B 1 99 ? 54.637 -34.408 -11.378 1.00 25.70 99 PRO A N 1
ATOM 5155 C CA . PRO B 1 99 ? 54.531 -33.290 -10.449 1.00 26.01 99 PRO A CA 1
ATOM 5156 C C . PRO B 1 99 ? 53.436 -33.525 -9.415 1.00 26.11 99 PRO A C 1
ATOM 5157 O O . PRO B 1 99 ? 52.294 -33.828 -9.771 1.00 26.44 99 PRO A O 1
ATOM 5161 N N . LEU B 1 100 ? 53.795 -33.396 -8.143 1.00 26.17 100 LEU A N 1
ATOM 5162 C CA . LEU B 1 100 ? 52.844 -33.551 -7.051 1.00 26.19 100 LEU A CA 1
ATOM 5163 C C . LEU B 1 100 ? 52.831 -32.303 -6.185 1.00 26.45 100 LEU A C 1
ATOM 5164 O O . LEU B 1 100 ? 53.821 -31.574 -6.123 1.00 26.01 100 LEU A O 1
ATOM 5169 N N . THR B 1 101 ? 51.701 -32.068 -5.522 1.00 27.43 101 THR A N 1
ATOM 5170 C CA . THR B 1 101 ? 51.541 -30.938 -4.608 1.00 27.98 101 THR A CA 1
ATOM 5171 C C . THR B 1 101 ? 52.602 -30.972 -3.510 1.00 27.81 101 THR A C 1
ATOM 5172 O O . THR B 1 101 ? 52.844 -32.013 -2.900 1.00 27.26 101 THR A O 1
ATOM 5176 N N . VAL B 1 102 ? 53.246 -29.829 -3.292 1.00 28.43 102 VAL A N 1
ATOM 5177 C CA . VAL B 1 102 ? 54.205 -29.665 -2.208 1.00 28.86 102 VAL A CA 1
ATOM 5178 C C . VAL B 1 102 ? 53.454 -29.531 -0.883 1.00 29.21 102 VAL A C 1
ATOM 5179 O O . VAL B 1 102 ? 52.586 -28.665 -0.734 1.00 29.40 102 VAL A O 1
ATOM 5183 N N . ALA B 1 103 ? 53.788 -30.405 0.065 1.00 29.36 103 ALA A N 1
ATOM 5184 C CA . ALA B 1 103 ? 53.168 -30.418 1.388 1.00 29.77 103 ALA A CA 1
ATOM 5185 C C . ALA B 1 103 ? 53.409 -29.112 2.146 1.00 29.83 103 ALA A C 1
ATOM 5186 O O . ALA B 1 103 ? 54.465 -28.499 1.992 1.00 29.74 103 ALA A O 1
ATOM 5188 N N . PRO B 1 104 ? 52.424 -28.678 2.963 1.00 30.36 104 PRO A N 1
ATOM 5189 C CA . PRO B 1 104 ? 52.616 -27.494 3.810 1.00 30.76 104 PRO A CA 1
ATOM 5190 C C . PRO B 1 104 ? 53.642 -27.744 4.915 1.00 31.32 104 PRO A C 1
ATOM 5191 O O . PRO B 1 104 ? 54.187 -26.795 5.479 1.00 31.67 104 PRO A O 1
ATOM 5195 N N . SER B 1 105 ? 53.893 -29.020 5.206 1.00 32.11 105 SER A N 1
ATOM 5196 C CA . SER B 1 105 ? 54.867 -29.442 6.209 1.00 33.21 105 SER A CA 1
ATOM 5197 C C . SER B 1 105 ? 55.272 -30.892 5.957 1.00 33.62 105 SER A C 1
ATOM 5198 O O . SER B 1 105 ? 54.466 -31.690 5.473 1.00 34.11 105 SER A O 1
ATOM 5201 N N . TYR B 1 106 ? 56.514 -31.231 6.291 1.00 33.82 106 TYR A N 1
ATOM 5202 C CA . TYR B 1 106 ? 57.009 -32.599 6.119 1.00 33.97 106 TYR A CA 1
ATOM 5203 C C . TYR B 1 106 ? 57.313 -33.313 7.440 1.00 34.78 106 TYR A C 1
ATOM 5204 O O . TYR B 1 106 ? 57.789 -34.452 7.446 1.00 34.85 106 TYR A O 1
ATOM 5213 N N . ASP B 1 107 ? 57.024 -32.643 8.554 1.00 35.05 107 ASP A N 1
ATOM 5214 C CA . ASP B 1 107 ? 57.144 -33.259 9.875 1.00 35.45 107 ASP A CA 1
ATOM 5215 C C . ASP B 1 107 ? 55.805 -33.285 10.623 1.00 35.28 107 ASP A C 1
ATOM 5216 O O . ASP B 1 107 ? 55.734 -33.744 11.764 1.00 35.46 107 ASP A O 1
ATOM 5221 N N . LEU B 1 108 ? 54.755 -32.793 9.966 1.00 34.44 108 LEU A N 1
ATOM 5222 C CA . LEU B 1 108 ? 53.395 -32.833 10.506 1.00 33.85 108 LEU A CA 1
ATOM 5223 C C . LEU B 1 108 ? 52.454 -33.530 9.524 1.00 33.99 108 LEU A C 1
ATOM 5224 O O . LEU B 1 108 ? 52.628 -33.421 8.309 1.00 34.17 108 LEU A O 1
ATOM 5229 N N . GLU B 1 109 ? 51.461 -34.242 10.059 1.00 33.90 109 GLU A N 1
ATOM 5230 C CA . GLU B 1 109 ? 50.486 -34.985 9.256 1.00 33.64 109 GLU A CA 1
ATOM 5231 C C . GLU B 1 109 ? 49.739 -34.098 8.261 1.00 33.07 109 GLU A C 1
ATOM 5232 O O . GLU B 1 109 ? 49.358 -32.973 8.592 1.00 33.57 109 GLU A O 1
ATOM 5238 N N . ASN B 1 110 ? 49.548 -34.614 7.047 1.00 31.60 110 ASN A N 1
ATOM 5239 C CA . ASN B 1 110 ? 48.694 -33.994 6.020 1.00 30.97 110 ASN A CA 1
ATOM 5240 C C . ASN B 1 110 ? 48.483 -34.939 4.833 1.00 30.21 110 ASN A C 1
ATOM 5241 O O . ASN B 1 110 ? 49.212 -35.922 4.684 1.00 29.64 110 ASN A O 1
ATOM 5246 N N . SER B 1 111 ? 47.494 -34.636 3.993 1.00 30.06 111 SER A N 1
ATOM 5247 C CA . SER B 1 111 ? 47.165 -35.486 2.844 1.00 29.62 111 SER A CA 1
ATOM 5248 C C . SER B 1 111 ? 48.247 -35.480 1.756 1.00 29.16 111 SER A C 1
ATOM 5249 O O . SER B 1 111 ? 48.452 -36.487 1.073 1.00 28.99 111 SER A O 1
ATOM 5252 N N . ALA B 1 112 ? 48.941 -34.352 1.615 1.00 28.49 112 ALA A N 1
ATOM 5253 C CA . ALA B 1 112 ? 50.002 -34.206 0.619 1.00 28.48 112 ALA A CA 1
ATOM 5254 C C . ALA B 1 112 ? 51.188 -35.149 0.865 1.00 29.08 112 ALA A C 1
ATOM 5255 O O . ALA B 1 112 ? 51.740 -35.721 -0.081 1.00 29.13 112 ALA A O 1
ATOM 5257 N N . VAL B 1 113 ? 51.571 -35.309 2.132 1.00 29.34 113 VAL A N 1
ATOM 5258 C CA . VAL B 1 113 ? 52.628 -36.248 2.512 1.00 29.25 113 VAL A CA 1
ATOM 5259 C C . VAL B 1 113 ? 52.206 -37.679 2.166 1.00 29.45 113 VAL A C 1
ATOM 5260 O O . VAL B 1 113 ? 52.989 -38.438 1.590 1.00 29.36 113 VAL A O 1
ATOM 5264 N N . LYS B 1 114 ? 50.963 -38.024 2.502 1.00 30.33 114 LYS A N 1
ATOM 5265 C CA . LYS B 1 114 ? 50.385 -39.329 2.174 1.00 31.66 114 LYS A CA 1
ATOM 5266 C C . LYS B 1 114 ? 50.338 -39.591 0.670 1.00 31.04 114 LYS A C 1
ATOM 5267 O O . LYS B 1 114 ? 50.671 -40.688 0.221 1.00 31.27 114 LYS A O 1
ATOM 5273 N N . LYS B 1 115 ? 49.921 -38.583 -0.097 1.00 30.55 115 LYS A N 1
ATOM 5274 C CA . LYS B 1 115 ? 49.875 -38.678 -1.555 1.00 30.20 115 LYS A CA 1
ATOM 5275 C C . LYS B 1 115 ? 51.265 -38.968 -2.123 1.00 29.84 115 LYS A C 1
ATOM 5276 O O . LYS B 1 115 ? 51.427 -39.883 -2.937 1.00 29.18 115 LYS A O 1
ATOM 5282 N N . LEU B 1 116 ? 52.258 -38.197 -1.674 1.00 29.26 116 LEU A N 1
ATOM 5283 C CA . LEU B 1 116 ? 53.646 -38.386 -2.088 1.00 29.42 116 LEU A CA 1
ATOM 5284 C C . LEU B 1 116 ? 54.110 -39.826 -1.881 1.00 30.22 116 LEU A C 1
ATOM 5285 O O . LEU B 1 116 ? 54.687 -40.430 -2.785 1.00 30.51 116 LEU A O 1
ATOM 5290 N N . GLU B 1 117 ? 53.842 -40.370 -0.695 1.00 30.98 117 GLU A N 1
ATOM 5291 C CA . GLU B 1 117 ? 54.253 -41.730 -0.351 1.00 31.89 117 GLU A CA 1
ATOM 5292 C C . GLU B 1 117 ? 53.532 -42.786 -1.185 1.00 31.67 117 GLU A C 1
ATOM 5293 O O . GLU B 1 117 ? 54.160 -43.722 -1.687 1.00 31.39 117 GLU A O 1
ATOM 5299 N N . ASN B 1 118 ? 52.218 -42.628 -1.330 1.00 31.57 118 ASN A N 1
ATOM 5300 C CA . ASN B 1 118 ? 51.410 -43.558 -2.115 1.00 32.17 118 ASN A CA 1
ATOM 5301 C C . ASN B 1 118 ? 51.813 -43.603 -3.588 1.00 32.29 118 ASN A C 1
ATOM 5302 O O . ASN B 1 118 ? 51.972 -44.684 -4.155 1.00 32.99 118 ASN A O 1
ATOM 5307 N N . VAL B 1 119 ? 51.989 -42.427 -4.188 1.00 31.93 119 VAL A N 1
ATOM 5308 C CA . VAL B 1 119 ? 52.420 -42.306 -5.581 1.00 32.35 119 VAL A CA 1
ATOM 5309 C C . VAL B 1 119 ? 53.822 -42.893 -5.763 1.00 33.05 119 VAL A C 1
ATOM 5310 O O . VAL B 1 119 ? 54.087 -43.593 -6.746 1.00 33.10 119 VAL A O 1
ATOM 5314 N N . TRP B 1 120 ? 54.701 -42.621 -4.800 1.00 34.01 120 TRP A N 1
ATOM 5315 C CA . TRP B 1 120 ? 56.061 -43.173 -4.780 1.00 35.16 120 TRP A CA 1
ATOM 5316 C C . TRP B 1 120 ? 56.062 -44.679 -4.781 1.00 35.90 120 TRP A C 1
ATOM 5317 O O . TRP B 1 120 ? 56.907 -45.299 -5.429 1.00 36.06 120 TRP A O 1
ATOM 5328 N N . LYS B 1 121 ? 55.110 -45.276 -4.065 1.00 37.01 121 LYS A N 1
ATOM 5329 C CA . LYS B 1 121 ? 54.963 -46.730 -4.018 1.00 38.38 121 LYS A CA 1
ATOM 5330 C C . LYS B 1 121 ? 54.328 -47.273 -5.301 1.00 38.22 121 LYS A C 1
ATOM 5331 O O . LYS B 1 121 ? 54.722 -48.337 -5.788 1.00 37.95 121 LYS A O 1
ATOM 5337 N N . ILE B 1 122 ? 53.350 -46.541 -5.837 1.00 37.68 122 ILE A N 1
ATOM 5338 C CA . ILE B 1 122 ? 52.693 -46.895 -7.105 1.00 37.47 122 ILE A CA 1
ATOM 5339 C C . ILE B 1 122 ? 53.690 -46.934 -8.272 1.00 36.99 122 ILE A C 1
ATOM 5340 O O . ILE B 1 122 ? 53.610 -47.811 -9.132 1.00 36.57 122 ILE A O 1
ATOM 5345 N N . LEU B 1 123 ? 54.639 -45.999 -8.273 1.00 37.44 123 LEU A N 1
ATOM 5346 C CA . LEU B 1 123 ? 55.596 -45.841 -9.373 1.00 37.73 123 LEU A CA 1
ATOM 5347 C C . LEU B 1 123 ? 56.912 -46.611 -9.202 1.00 38.97 123 LEU A C 1
ATOM 5348 O O . LEU B 1 123 ? 57.907 -46.296 -9.864 1.00 39.79 123 LEU A O 1
ATOM 5353 N N . ASP B 1 124 ? 56.911 -47.615 -8.327 1.00 39.59 124 ASP A N 1
ATOM 5354 C CA . ASP B 1 124 ? 58.091 -48.450 -8.070 1.00 40.53 124 ASP A CA 1
ATOM 5355 C C . ASP B 1 124 ? 59.325 -47.651 -7.634 1.00 39.62 124 ASP A C 1
ATOM 5356 O O . ASP B 1 124 ? 60.428 -47.858 -8.146 1.00 39.33 124 ASP A O 1
ATOM 5361 N N . ASN B 1 125 ? 59.110 -46.735 -6.690 1.00 39.12 125 ASN A N 1
ATOM 5362 C CA . ASN B 1 125 ? 60.179 -46.008 -5.983 1.00 38.40 125 ASN A CA 1
ATOM 5363 C C . ASN B 1 125 ? 61.098 -45.136 -6.857 1.00 37.59 125 ASN A C 1
ATOM 5364 O O . ASN B 1 125 ? 62.314 -45.341 -6.878 1.00 37.64 125 ASN A O 1
ATOM 5369 N N . PRO B 1 126 ? 60.521 -44.143 -7.564 1.00 36.82 126 PRO A N 1
ATOM 5370 C CA . PRO B 1 126 ? 61.343 -43.291 -8.421 1.00 36.00 126 PRO A CA 1
ATOM 5371 C C . PRO B 1 126 ? 62.061 -42.190 -7.643 1.00 35.46 126 PRO A C 1
ATOM 5372 O O . PRO B 1 126 ? 61.716 -41.912 -6.491 1.00 35.82 126 PRO A O 1
ATOM 5376 N N . LEU B 1 127 ? 63.049 -41.575 -8.285 1.00 34.61 127 LEU A N 1
ATOM 5377 C CA . LEU B 1 127 ? 63.783 -40.452 -7.716 1.00 34.76 127 LEU A CA 1
ATOM 5378 C C . LEU B 1 127 ? 62.869 -39.238 -7.539 1.00 34.81 127 LEU A C 1
ATOM 5379 O O . LEU B 1 127 ? 61.963 -39.010 -8.342 1.00 34.82 127 LEU A O 1
ATOM 5384 N N . ILE B 1 128 ? 63.110 -38.476 -6.476 1.00 34.34 128 ILE A N 1
ATOM 5385 C CA . ILE B 1 128 ? 62.333 -37.280 -6.178 1.00 33.97 128 ILE A CA 1
ATOM 5386 C C . ILE B 1 128 ? 63.202 -36.041 -6.364 1.00 34.43 128 ILE A C 1
ATOM 5387 O O . ILE B 1 128 ? 64.276 -35.933 -5.770 1.00 34.72 128 ILE A O 1
ATOM 5392 N N . LEU B 1 129 ? 62.742 -35.119 -7.205 1.00 34.90 129 LEU A N 1
ATOM 5393 C CA . LEU B 1 129 ? 63.420 -33.841 -7.384 1.00 35.77 129 LEU A CA 1
ATOM 5394 C C . LEU B 1 129 ? 62.804 -32.804 -6.457 1.00 36.33 129 LEU A C 1
ATOM 5395 O O . LEU B 1 129 ? 61.581 -32.732 -6.315 1.00 36.48 129 LEU A O 1
ATOM 5400 N N . SER B 1 130 ? 63.663 -32.009 -5.828 1.00 36.76 130 SER A N 1
ATOM 5401 C CA . SER B 1 130 ? 63.234 -30.948 -4.925 1.00 37.64 130 SER A CA 1
ATOM 5402 C C . SER B 1 130 ? 64.072 -29.696 -5.166 1.00 38.54 130 SER A C 1
ATOM 5403 O O . SER B 1 130 ? 65.007 -29.718 -5.969 1.00 38.70 130 SER A O 1
ATOM 5406 N N . ASP B 1 131 ? 63.727 -28.601 -4.494 1.00 39.54 131 ASP A N 1
ATOM 5407 C CA . ASP B 1 131 ? 64.583 -27.417 -4.501 1.00 40.25 131 ASP A CA 1
ATOM 5408 C C . ASP B 1 131 ? 65.527 -27.461 -3.300 1.00 40.92 131 ASP A C 1
ATOM 5409 O O . ASP B 1 131 ? 65.499 -28.417 -2.522 1.00 41.53 131 ASP A O 1
ATOM 5414 N N . SER B 1 132 ? 66.362 -26.435 -3.158 1.00 42.19 132 SER A N 1
ATOM 5415 C CA . SER B 1 132 ? 67.396 -26.414 -2.122 1.00 43.51 132 SER A CA 1
ATOM 5416 C C . SER B 1 132 ? 66.830 -26.290 -0.705 1.00 44.41 132 SER A C 1
ATOM 5417 O O . SER B 1 132 ? 67.376 -26.866 0.236 1.00 44.92 132 SER A O 1
ATOM 5420 N N . GLU B 1 133 ? 65.731 -25.550 -0.571 1.00 45.82 133 GLU A N 1
ATOM 5421 C CA . GLU B 1 133 ? 65.094 -25.291 0.724 1.00 47.47 133 GLU A CA 1
ATOM 5422 C C . GLU B 1 133 ? 64.464 -26.540 1.340 1.00 46.14 133 GLU A C 1
ATOM 5423 O O . GLU B 1 133 ? 64.548 -26.752 2.549 1.00 46.79 133 GLU A O 1
ATOM 5429 N N . LEU B 1 134 ? 63.852 -27.367 0.497 1.00 44.40 134 LEU A N 1
ATOM 5430 C CA . LEU B 1 134 ? 63.001 -28.466 0.952 1.00 42.83 134 LEU A CA 1
ATOM 5431 C C . LEU B 1 134 ? 63.680 -29.830 1.042 1.00 41.93 134 LEU A C 1
ATOM 5432 O O . LEU B 1 134 ? 63.177 -30.720 1.733 1.00 42.01 134 LEU A O 1
ATOM 5437 N N . ILE B 1 135 ? 64.808 -29.995 0.350 1.00 41.08 135 ILE A N 1
ATOM 5438 C CA . ILE B 1 135 ? 65.459 -31.310 0.226 1.00 40.29 135 ILE A CA 1
ATOM 5439 C C . ILE B 1 135 ? 65.646 -32.047 1.563 1.00 40.05 135 ILE A C 1
ATOM 5440 O O . ILE B 1 135 ? 65.307 -33.224 1.667 1.00 40.09 135 ILE A O 1
ATOM 5445 N N . THR B 1 136 ? 66.151 -31.343 2.576 1.00 40.37 136 THR A N 1
ATOM 5446 C CA . THR B 1 136 ? 66.426 -31.928 3.894 1.00 40.29 136 THR A CA 1
ATOM 5447 C C . THR B 1 136 ? 65.162 -32.480 4.570 1.00 39.78 136 THR A C 1
ATOM 5448 O O . THR B 1 136 ? 65.177 -33.587 5.114 1.00 38.85 136 THR A O 1
ATOM 5452 N N . GLU B 1 137 ? 64.077 -31.708 4.517 1.00 39.83 137 GLU A N 1
ATOM 5453 C CA . GLU B 1 137 ? 62.790 -32.099 5.099 1.00 40.32 137 GLU A CA 1
ATOM 5454 C C . GLU B 1 137 ? 62.222 -33.368 4.462 1.00 40.07 137 GLU A C 1
ATOM 5455 O O . GLU B 1 137 ? 61.698 -34.239 5.161 1.00 40.69 137 GLU A O 1
ATOM 5461 N N . ILE B 1 138 ? 62.327 -33.463 3.137 1.00 39.38 138 ILE A N 1
ATOM 5462 C CA . ILE B 1 138 ? 61.790 -34.604 2.389 1.00 38.82 138 ILE A CA 1
ATOM 5463 C C . ILE B 1 138 ? 62.608 -35.876 2.641 1.00 39.15 138 ILE A C 1
ATOM 5464 O O . ILE B 1 138 ? 62.049 -36.973 2.720 1.00 38.87 138 ILE A O 1
ATOM 5469 N N . GLU B 1 139 ? 63.924 -35.724 2.777 1.00 39.77 139 GLU A N 1
ATOM 5470 C CA . GLU B 1 139 ? 64.792 -36.857 3.103 1.00 41.60 139 GLU A CA 1
ATOM 5471 C C . GLU B 1 139 ? 64.516 -37.366 4.519 1.00 41.20 139 GLU A C 1
ATOM 5472 O O . GLU B 1 139 ? 64.446 -38.578 4.742 1.00 41.19 139 GLU A O 1
ATOM 5478 N N . LYS B 1 140 ? 64.339 -36.434 5.457 1.00 40.86 140 LYS A N 1
ATOM 5479 C CA . LYS B 1 140 ? 63.964 -36.754 6.839 1.00 40.91 140 LYS A CA 1
ATOM 5480 C C . LYS B 1 140 ? 62.694 -37.611 6.896 1.00 39.87 140 LYS A C 1
ATOM 5481 O O . LYS B 1 140 ? 62.649 -38.611 7.615 1.00 40.03 140 LYS A O 1
ATOM 5487 N N . LEU B 1 141 ? 61.681 -37.220 6.123 1.00 39.31 141 LEU A N 1
ATOM 5488 C CA . LEU B 1 141 ? 60.426 -37.968 6.017 1.00 38.54 141 LEU A CA 1
ATOM 5489 C C . LEU B 1 141 ? 60.637 -39.438 5.647 1.00 38.81 141 LEU A C 1
ATOM 5490 O O . LEU B 1 141 ? 60.011 -40.324 6.232 1.00 38.53 141 LEU A O 1
ATOM 5495 N N . GLY B 1 142 ? 61.513 -39.683 4.674 1.00 39.13 142 GLY A N 1
ATOM 5496 C CA . GLY B 1 142 ? 61.808 -41.037 4.207 1.00 39.77 142 GLY A CA 1
ATOM 5497 C C . GLY B 1 142 ? 62.487 -41.908 5.246 1.00 40.81 142 GLY A C 1
ATOM 5498 O O . GLY B 1 142 ? 62.184 -43.097 5.360 1.00 41.20 142 GLY A O 1
ATOM 5499 N N . THR B 1 143 ? 63.410 -41.317 6.001 1.00 41.99 143 THR A N 1
ATOM 5500 C CA . THR B 1 143 ? 64.089 -42.022 7.089 1.00 43.88 143 THR A CA 1
ATOM 5501 C C . THR B 1 143 ? 63.134 -42.308 8.259 1.00 44.23 143 THR A C 1
ATOM 5502 O O . THR B 1 143 ? 63.110 -43.424 8.786 1.00 43.52 143 THR A O 1
ATOM 5506 N N . TYR B 1 144 ? 62.341 -41.304 8.637 1.00 44.94 144 TYR A N 1
ATOM 5507 C CA . TYR B 1 144 ? 61.345 -41.435 9.710 1.00 46.00 144 TYR A CA 1
ATOM 5508 C C . TYR B 1 144 ? 60.262 -42.470 9.412 1.00 45.79 144 TYR A C 1
ATOM 5509 O O . TYR B 1 144 ? 59.747 -43.117 10.326 1.00 45.74 144 TYR A O 1
ATOM 5518 N N . SER B 1 145 ? 59.916 -42.613 8.135 1.00 45.28 145 SER A N 1
ATOM 5519 C CA . SER B 1 145 ? 58.913 -43.585 7.708 1.00 44.64 145 SER A CA 1
ATOM 5520 C C . SER B 1 145 ? 59.562 -44.901 7.295 1.00 43.65 145 SER A C 1
ATOM 5521 O O . SER B 1 145 ? 58.866 -45.848 6.919 1.00 43.87 145 SER A O 1
ATOM 5524 N N . HIS B 1 146 ? 60.894 -44.947 7.374 1.00 43.66 146 HIS A N 1
ATOM 5525 C CA . HIS B 1 146 ? 61.692 -46.128 7.010 1.00 43.43 146 HIS A CA 1
ATOM 5526 C C . HIS B 1 146 ? 61.313 -46.681 5.662 1.00 43.00 146 HIS A C 1
ATOM 5527 O O . HIS B 1 146 ? 61.002 -47.867 5.521 1.00 42.50 146 HIS A O 1
ATOM 5534 N N . LEU B 1 147 ? 61.326 -45.806 4.659 1.00 42.82 147 LEU A N 1
ATOM 5535 C CA . LEU B 1 147 ? 60.994 -46.192 3.293 1.00 43.59 147 LEU A CA 1
ATOM 5536 C C . LEU B 1 147 ? 62.271 -46.539 2.536 1.00 44.31 147 LEU A C 1
ATOM 5537 O O . LEU B 1 147 ? 63.174 -45.709 2.397 1.00 43.76 147 LEU A O 1
ATOM 5542 N N . GLU B 1 148 ? 62.336 -47.780 2.064 1.00 45.75 148 GLU A N 1
ATOM 5543 C CA . GLU B 1 148 ? 63.541 -48.330 1.454 1.00 46.85 148 GLU A CA 1
ATOM 5544 C C . GLU B 1 148 ? 63.727 -47.836 0.017 1.00 46.30 148 GLU A C 1
ATOM 5545 O O . GLU B 1 148 ? 62.860 -48.038 -0.835 1.00 46.83 148 GLU A O 1
ATOM 5551 N N . GLY B 1 149 ? 64.862 -47.187 -0.236 1.00 44.83 149 GLY A N 1
ATOM 5552 C CA . GLY B 1 149 ? 65.198 -46.681 -1.569 1.00 42.72 149 GLY A CA 1
ATOM 5553 C C . GLY B 1 149 ? 64.851 -45.219 -1.789 1.00 41.86 149 GLY A C 1
ATOM 5554 O O . GLY B 1 149 ? 64.976 -44.708 -2.906 1.00 42.25 149 GLY A O 1
ATOM 5555 N N . TRP B 1 150 ? 64.422 -44.552 -0.717 1.00 39.56 150 TRP A N 1
ATOM 5556 C CA . TRP B 1 150 ? 64.015 -43.148 -0.743 1.00 37.90 150 TRP A CA 1
ATOM 5557 C C . TRP B 1 150 ? 65.176 -42.259 -1.093 1.00 38.44 150 TRP A C 1
ATOM 5558 O O . TRP B 1 150 ? 66.104 -42.094 -0.297 1.00 38.95 150 TRP A O 1
ATOM 5569 N N . GLN B 1 151 ? 65.137 -41.689 -2.297 1.00 38.66 151 GLN A N 1
ATOM 5570 C CA . GLN B 1 151 ? 66.219 -40.841 -2.802 1.00 38.76 151 GLN A CA 1
ATOM 5571 C C . GLN B 1 151 ? 65.701 -39.494 -3.292 1.00 37.90 151 GLN A C 1
ATOM 5572 O O . GLN B 1 151 ? 64.760 -39.433 -4.088 1.00 37.58 151 GLN A O 1
ATOM 5578 N N . VAL B 1 152 ? 66.328 -38.421 -2.813 1.00 37.13 152 VAL A N 1
ATOM 5579 C CA . VAL B 1 152 ? 65.980 -37.059 -3.216 1.00 36.75 152 VAL A CA 1
ATOM 5580 C C . VAL B 1 152 ? 67.213 -36.336 -3.766 1.00 36.48 152 VAL A C 1
ATOM 5581 O O . VAL B 1 152 ? 68.326 -36.532 -3.278 1.00 36.23 152 VAL A O 1
ATOM 5585 N N . ILE B 1 153 ? 67.002 -35.511 -4.790 1.00 36.62 153 ILE A N 1
ATOM 5586 C CA . ILE B 1 153 ? 68.055 -34.669 -5.357 1.00 37.62 153 ILE A CA 1
ATOM 5587 C C . ILE B 1 153 ? 67.501 -33.276 -5.671 1.00 37.44 153 ILE A C 1
ATOM 5588 O O . ILE B 1 153 ? 66.336 -33.138 -6.047 1.00 37.69 153 ILE A O 1
ATOM 5593 N N . SER B 1 154 ? 68.327 -32.246 -5.501 1.00 37.30 154 SER A N 1
ATOM 5594 C CA . SER B 1 154 ? 67.891 -30.879 -5.778 1.00 37.32 154 SER A CA 1
ATOM 5595 C C . SER B 1 154 ? 68.234 -30.435 -7.199 1.00 37.70 154 SER A C 1
ATOM 5596 O O . SER B 1 154 ? 69.209 -30.905 -7.792 1.00 37.51 154 SER A O 1
ATOM 5599 N N . VAL B 1 155 ? 67.414 -29.531 -7.728 1.00 38.11 155 VAL A N 1
ATOM 5600 C CA . VAL B 1 155 ? 67.602 -28.965 -9.062 1.00 38.38 155 VAL A CA 1
ATOM 5601 C C . VAL B 1 155 ? 68.963 -28.273 -9.169 1.00 39.25 155 VAL A C 1
ATOM 5602 O O . VAL B 1 155 ? 69.694 -28.475 -10.144 1.00 39.18 155 VAL A O 1
ATOM 5606 N N . ASN B 1 156 ? 69.304 -27.479 -8.155 1.00 40.25 156 ASN A N 1
ATOM 5607 C CA . ASN B 1 156 ? 70.597 -26.794 -8.106 1.00 41.50 156 ASN A CA 1
ATOM 5608 C C . ASN B 1 156 ? 71.800 -27.734 -8.103 1.00 41.55 156 ASN A C 1
ATOM 5609 O O . ASN B 1 156 ? 72.870 -27.370 -8.589 1.00 42.36 156 ASN A O 1
ATOM 5614 N N . GLU B 1 157 ? 71.620 -28.937 -7.564 1.00 42.39 157 GLU A N 1
ATOM 5615 C CA . GLU B 1 157 ? 72.667 -29.955 -7.603 1.00 44.07 157 GLU A CA 1
ATOM 5616 C C . GLU B 1 157 ? 72.806 -30.539 -9.011 1.00 42.83 157 GLU A C 1
ATOM 5617 O O . GLU B 1 157 ? 73.917 -30.813 -9.465 1.00 43.37 157 GLU A O 1
ATOM 5623 N N . LEU B 1 158 ? 71.675 -30.723 -9.692 1.00 41.62 158 LEU A N 1
ATOM 5624 C CA . LEU B 1 158 ? 71.664 -31.197 -11.079 1.00 40.90 158 LEU A CA 1
ATOM 5625 C C . LEU B 1 158 ? 72.278 -30.167 -12.027 1.00 40.77 158 LEU A C 1
ATOM 5626 O O . LEU B 1 158 ? 72.894 -30.532 -13.029 1.00 41.03 158 LEU A O 1
ATOM 5631 N N . ARG B 1 159 ? 72.103 -28.888 -11.694 1.00 40.07 159 ARG A N 1
ATOM 5632 C CA . ARG B 1 159 ? 72.673 -27.779 -12.458 1.00 40.31 159 ARG A CA 1
ATOM 5633 C C . ARG B 1 159 ? 74.201 -27.726 -12.377 1.00 41.58 159 ARG A C 1
ATOM 5634 O O . ARG B 1 159 ? 74.855 -27.164 -13.259 1.00 40.95 159 ARG A O 1
ATOM 5642 N N . LYS B 1 160 ? 74.758 -28.304 -11.315 1.00 43.03 160 LYS A N 1
ATOM 5643 C CA . LYS B 1 160 ? 76.199 -28.253 -11.064 1.00 44.47 160 LYS A CA 1
ATOM 5644 C C . LYS B 1 160 ? 76.972 -29.402 -11.716 1.00 43.72 160 LYS A C 1
ATOM 5645 O O . LYS B 1 160 ? 78.202 -29.428 -11.671 1.00 43.56 160 LYS A O 1
ATOM 5651 N N . ALA B 1 161 ? 76.248 -30.340 -12.323 1.00 43.92 161 ALA A N 1
ATOM 5652 C CA . ALA B 1 161 ? 76.861 -31.466 -13.029 1.00 44.59 161 ALA A CA 1
ATOM 5653 C C . ALA B 1 161 ? 77.764 -30.973 -14.163 1.00 45.21 161 ALA A C 1
ATOM 5654 O O . ALA B 1 161 ? 77.406 -30.018 -14.859 1.00 45.15 161 ALA A O 1
ATOM 5656 N N . PRO B 1 162 ? 78.939 -31.613 -14.346 1.00 46.08 162 PRO A N 1
ATOM 5657 C CA . PRO B 1 162 ? 79.870 -31.206 -15.407 1.00 46.13 162 PRO A CA 1
ATOM 5658 C C . PRO B 1 162 ? 79.203 -31.225 -16.784 1.00 45.90 162 PRO A C 1
ATOM 5659 O O . PRO B 1 162 ? 78.529 -32.197 -17.135 1.00 45.57 162 PRO A O 1
ATOM 5663 N N . SER B 1 163 ? 79.390 -30.145 -17.539 1.00 46.07 163 SER A N 1
ATOM 5664 C CA . SER B 1 163 ? 78.683 -29.932 -18.801 1.00 47.15 163 SER A CA 1
ATOM 5665 C C . SER B 1 163 ? 78.948 -31.016 -19.847 1.00 47.98 163 SER A C 1
ATOM 5666 O O . SER B 1 163 ? 80.092 -31.421 -20.072 1.00 47.76 163 SER A O 1
ATOM 5669 N N . LYS B 1 164 ? 77.865 -31.488 -20.459 1.00 48.26 164 LYS A N 1
ATOM 5670 C CA . LYS B 1 164 ? 77.917 -32.435 -21.566 1.00 48.65 164 LYS A CA 1
ATOM 5671 C C . LYS B 1 164 ? 76.875 -32.011 -22.591 1.00 48.86 164 LYS A C 1
ATOM 5672 O O . LYS B 1 164 ? 75.678 -32.244 -22.400 1.00 49.60 164 LYS A O 1
ATOM 5678 N N . ILE B 1 165 ? 77.327 -31.369 -23.664 1.00 48.65 165 ILE A N 1
ATOM 5679 C CA . ILE B 1 165 ? 76.423 -30.941 -24.730 1.00 48.64 165 ILE A CA 1
ATOM 5680 C C . ILE B 1 165 ? 75.981 -32.167 -25.526 1.00 47.74 165 ILE A C 1
ATOM 5681 O O . ILE B 1 165 ? 76.772 -32.778 -26.247 1.00 47.76 165 ILE A O 1
ATOM 5686 N N . GLU B 1 166 ? 74.711 -32.520 -25.362 1.00 47.43 166 GLU A N 1
ATOM 5687 C CA . GLU B 1 166 ? 74.146 -33.733 -25.939 1.00 47.36 166 GLU A CA 1
ATOM 5688 C C . GLU B 1 166 ? 73.167 -33.386 -27.059 1.00 45.48 166 GLU A C 1
ATOM 5689 O O . GLU B 1 166 ? 72.683 -32.255 -27.148 1.00 45.27 166 GLU A O 1
ATOM 5695 N N . GLN B 1 167 ? 72.890 -34.364 -27.917 1.00 43.00 167 GLN A N 1
ATOM 5696 C CA . GLN B 1 167 ? 71.846 -34.230 -28.924 1.00 40.77 167 GLN A CA 1
ATOM 5697 C C . GLN B 1 167 ? 70.552 -34.834 -28.385 1.00 38.48 167 GLN A C 1
ATOM 5698 O O . GLN B 1 167 ? 70.548 -35.959 -27.875 1.00 38.06 167 GLN A O 1
ATOM 5704 N N . LEU B 1 168 ? 69.466 -34.072 -28.489 1.00 35.89 168 LEU A N 1
ATOM 5705 C CA . LEU B 1 168 ? 68.170 -34.474 -27.947 1.00 34.39 168 LEU A CA 1
ATOM 5706 C C . LEU B 1 168 ? 67.556 -35.635 -28.728 1.00 33.87 168 LEU A C 1
ATOM 5707 O O . LEU B 1 168 ? 67.738 -35.725 -29.943 1.00 33.67 168 LEU A O 1
ATOM 5712 N N . PRO B 1 169 ? 66.835 -36.536 -28.032 1.00 33.02 169 PRO A N 1
ATOM 5713 C CA . PRO B 1 169 ? 66.174 -37.632 -28.741 1.00 32.49 169 PRO A CA 1
ATOM 5714 C C . PRO B 1 169 ? 64.984 -37.133 -29.556 1.00 32.23 169 PRO A C 1
ATOM 5715 O O . PRO B 1 169 ? 64.358 -36.136 -29.185 1.00 32.29 169 PRO A O 1
ATOM 5719 N N . ILE B 1 170 ? 64.695 -37.807 -30.668 1.00 31.86 170 ILE A N 1
ATOM 5720 C CA . ILE B 1 170 ? 63.501 -37.514 -31.454 1.00 31.37 170 ILE A CA 1
ATOM 5721 C C . ILE B 1 170 ? 62.369 -38.371 -30.903 1.00 31.01 170 ILE A C 1
ATOM 5722 O O . ILE B 1 170 ? 62.447 -39.602 -30.915 1.00 31.41 170 ILE A O 1
ATOM 5727 N N . LEU B 1 171 ? 61.325 -37.709 -30.413 1.00 30.59 171 LEU A N 1
ATOM 5728 C CA . LEU B 1 171 ? 60.242 -38.381 -29.699 1.00 30.34 171 LEU A CA 1
ATOM 5729 C C . LEU B 1 171 ? 58.969 -38.516 -30.526 1.00 30.19 171 LEU A C 1
ATOM 5730 O O . LEU B 1 171 ? 58.730 -37.743 -31.458 1.00 30.14 171 LEU A O 1
ATOM 5735 N N . ASP B 1 172 ? 58.165 -39.515 -30.172 1.00 30.16 172 ASP A N 1
ATOM 5736 C CA . ASP B 1 172 ? 56.847 -39.719 -30.753 1.00 30.78 172 ASP A CA 1
ATOM 5737 C C . ASP B 1 172 ? 55.835 -38.925 -29.925 1.00 30.93 172 ASP A C 1
ATOM 5738 O O . ASP B 1 172 ? 55.726 -39.135 -28.716 1.00 31.11 172 ASP A O 1
ATOM 5743 N N . PRO B 1 173 ? 55.096 -38.001 -30.569 1.00 31.19 173 PRO A N 1
ATOM 5744 C CA . PRO B 1 173 ? 54.080 -37.201 -29.875 1.00 31.27 173 PRO A CA 1
ATOM 5745 C C . PRO B 1 173 ? 52.999 -38.045 -29.203 1.00 31.46 173 PRO A C 1
ATOM 5746 O O . PRO B 1 173 ? 52.343 -37.566 -28.275 1.00 31.75 173 PRO A O 1
ATOM 5750 N N . GLN B 1 174 ? 52.822 -39.281 -29.674 1.00 31.50 174 GLN A N 1
ATOM 5751 C CA . GLN B 1 174 ? 51.830 -40.206 -29.113 1.00 32.36 174 GLN A CA 1
ATOM 5752 C C . GLN B 1 174 ? 52.320 -40.874 -27.829 1.00 31.23 174 GLN A C 1
ATOM 5753 O O . GLN B 1 174 ? 51.533 -41.484 -27.109 1.00 30.56 174 GLN A O 1
ATOM 5759 N N . ASP B 1 175 ? 53.620 -40.769 -27.561 1.00 30.99 175 ASP A N 1
ATOM 5760 C CA . ASP B 1 175 ? 54.203 -41.292 -26.329 1.00 30.85 175 ASP A CA 1
ATOM 5761 C C . ASP B 1 175 ? 53.817 -40.427 -25.136 1.00 30.26 175 ASP A C 1
ATOM 5762 O O . ASP B 1 175 ? 53.541 -39.233 -25.286 1.00 29.96 175 ASP A O 1
ATOM 5767 N N . ALA B 1 176 ? 53.798 -41.045 -23.957 1.00 29.53 176 ALA A N 1
ATOM 5768 C CA . ALA B 1 176 ? 53.518 -40.351 -22.705 1.00 28.63 176 ALA A CA 1
ATOM 5769 C C . ALA B 1 176 ? 54.545 -39.249 -22.461 1.00 28.00 176 ALA A C 1
ATOM 5770 O O . ALA B 1 176 ? 55.741 -39.451 -22.666 1.00 28.08 176 ALA A O 1
ATOM 5772 N N . ALA B 1 177 ? 54.070 -38.086 -22.029 1.00 27.41 177 ALA A N 1
ATOM 5773 C CA . ALA B 1 177 ? 54.952 -36.959 -21.732 1.00 27.02 177 ALA A CA 1
ATOM 5774 C C . ALA B 1 177 ? 54.789 -36.452 -20.300 1.00 26.77 177 ALA A C 1
ATOM 5775 O O . ALA B 1 177 ? 55.701 -35.839 -19.749 1.00 26.93 177 ALA A O 1
ATOM 5777 N N . LEU B 1 178 ? 53.626 -36.710 -19.705 1.00 26.55 178 LEU A N 1
ATOM 5778 C CA . LEU B 1 178 ? 53.298 -36.176 -18.387 1.00 26.27 178 LEU A CA 1
ATOM 5779 C C . LEU B 1 178 ? 52.325 -37.079 -17.634 1.00 26.32 178 LEU A C 1
ATOM 5780 O O . LEU B 1 178 ? 51.347 -37.569 -18.201 1.00 25.93 178 LEU A O 1
ATOM 5785 N N . LEU B 1 179 ? 52.611 -37.291 -16.354 1.00 26.70 179 LEU A N 1
ATOM 5786 C CA . LEU B 1 179 ? 51.749 -38.083 -15.485 1.00 27.38 179 LEU A CA 1
ATOM 5787 C C . LEU B 1 179 ? 51.305 -37.237 -14.293 1.00 27.45 179 LEU A C 1
ATOM 5788 O O . LEU B 1 179 ? 52.126 -36.827 -13.469 1.00 27.42 179 LEU A O 1
ATOM 5793 N N . LEU B 1 180 ? 50.006 -36.960 -14.227 1.00 27.85 180 LEU A N 1
ATOM 5794 C CA . LEU B 1 180 ? 49.440 -36.152 -13.152 1.00 28.52 180 LEU A CA 1
ATOM 5795 C C . LEU B 1 180 ? 48.443 -36.951 -12.330 1.00 29.48 180 LEU A C 1
ATOM 5796 O O . LEU B 1 180 ? 47.511 -37.548 -12.872 1.00 29.60 180 LEU A O 1
ATOM 5801 N N . PHE B 1 181 ? 48.648 -36.961 -11.017 1.00 31.08 181 PHE A N 1
ATOM 5802 C CA . PHE B 1 181 ? 47.781 -37.711 -10.113 1.00 32.64 181 PHE A CA 1
ATOM 5803 C C . PHE B 1 181 ? 46.689 -36.837 -9.522 1.00 34.95 181 PHE A C 1
ATOM 5804 O O . PHE B 1 181 ? 46.968 -35.850 -8.842 1.00 35.30 181 PHE A O 1
ATOM 5812 N N . THR B 1 182 ? 45.444 -37.199 -9.814 1.00 39.13 182 THR A N 1
ATOM 5813 C CA . THR B 1 182 ? 44.283 -36.512 -9.265 1.00 43.17 182 THR A CA 1
ATOM 5814 C C . THR B 1 182 ? 43.913 -37.167 -7.942 1.00 46.93 182 THR A C 1
ATOM 5815 O O . THR B 1 182 ? 43.900 -38.396 -7.830 1.00 47.06 182 THR A O 1
ATOM 5819 N N . SER B 1 183 ? 43.633 -36.333 -6.944 1.00 52.65 183 SER A N 1
ATOM 5820 C CA . SER B 1 183 ? 43.266 -36.797 -5.610 1.00 58.24 183 SER A CA 1
ATOM 5821 C C . SER B 1 183 ? 42.030 -37.687 -5.653 1.00 61.05 183 SER A C 1
ATOM 5822 O O . SER B 1 183 ? 41.058 -37.385 -6.350 1.00 62.81 183 SER A O 1
ATOM 5825 N N . GLY B 1 184 ? 42.086 -38.793 -4.919 1.00 64.86 184 GLY A N 1
ATOM 5826 C CA . GLY B 1 184 ? 40.963 -39.719 -4.828 1.00 68.74 184 GLY A CA 1
ATOM 5827 C C . GLY B 1 184 ? 39.896 -39.225 -3.870 1.00 71.15 184 GLY A C 1
ATOM 5828 O O . GLY B 1 184 ? 40.205 -38.620 -2.838 1.00 70.77 184 GLY A O 1
ATOM 5829 N N . SER B 1 185 ? 38.637 -39.481 -4.220 1.00 73.06 185 SER A N 1
ATOM 5830 C CA . SER B 1 185 ? 37.503 -39.129 -3.365 1.00 75.12 185 SER A CA 1
ATOM 5831 C C . SER B 1 185 ? 37.442 -40.016 -2.116 1.00 76.70 185 SER A C 1
ATOM 5832 O O . SER B 1 185 ? 36.988 -39.577 -1.056 1.00 76.90 185 SER A O 1
ATOM 5835 N N . THR B 1 186 ? 37.907 -41.258 -2.254 1.00 77.73 186 THR A N 1
ATOM 5836 C CA . THR B 1 186 ? 37.969 -42.206 -1.139 1.00 77.73 186 THR A CA 1
ATOM 5837 C C . THR B 1 186 ? 39.327 -42.913 -1.060 1.00 77.32 186 THR A C 1
ATOM 5838 O O . THR B 1 186 ? 40.019 -42.824 -0.043 1.00 78.21 186 THR A O 1
ATOM 5842 N N . GLY B 1 187 ? 39.701 -43.601 -2.139 1.00 75.89 187 GLY A N 1
ATOM 5843 C CA . GLY B 1 187 ? 40.884 -44.465 -2.148 1.00 73.98 187 GLY A CA 1
ATOM 5844 C C . GLY B 1 187 ? 42.114 -43.903 -2.839 1.00 71.86 187 GLY A C 1
ATOM 5845 O O . GLY B 1 187 ? 42.395 -42.704 -2.753 1.00 71.57 187 GLY A O 1
ATOM 5854 N N . PRO B 1 189 ? 44.959 -42.543 -5.439 1.00 57.97 189 PRO A N 1
ATOM 5855 C CA . PRO B 1 189 ? 44.915 -41.501 -6.472 1.00 54.55 189 PRO A CA 1
ATOM 5856 C C . PRO B 1 189 ? 45.025 -42.046 -7.900 1.00 50.71 189 PRO A C 1
ATOM 5857 O O . PRO B 1 189 ? 45.584 -43.125 -8.114 1.00 49.46 189 PRO A O 1
ATOM 5861 N N . LYS B 1 190 ? 44.495 -41.287 -8.857 1.00 45.94 190 LYS A N 1
ATOM 5862 C CA . LYS B 1 190 ? 44.454 -41.696 -10.259 1.00 42.59 190 LYS A CA 1
ATOM 5863 C C . LYS B 1 190 ? 45.540 -40.989 -11.066 1.00 39.30 190 LYS A C 1
ATOM 5864 O O . LYS B 1 190 ? 45.607 -39.762 -11.084 1.00 38.73 190 LYS A O 1
ATOM 5870 N N . GLY B 1 191 ? 46.378 -41.770 -11.743 1.00 36.77 191 GLY A N 1
ATOM 5871 C CA . GLY B 1 191 ? 47.448 -41.224 -12.577 1.00 33.96 191 GLY A CA 1
ATOM 5872 C C . GLY B 1 191 ? 47.029 -40.987 -14.015 1.00 31.84 191 GLY A C 1
ATOM 5873 O O . GLY B 1 191 ? 46.949 -41.923 -14.805 1.00 31.79 191 GLY A O 1
ATOM 5874 N N . VAL B 1 192 ? 46.770 -39.728 -14.351 1.00 30.01 192 VAL A N 1
ATOM 5875 C CA . VAL B 1 192 ? 46.355 -39.345 -15.698 1.00 28.68 192 VAL A CA 1
ATOM 5876 C C . VAL B 1 192 ? 47.562 -39.270 -16.638 1.00 28.00 192 VAL A C 1
ATOM 5877 O O . VAL B 1 192 ? 48.421 -38.397 -16.489 1.00 27.69 192 VAL A O 1
ATOM 5881 N N . ILE B 1 193 ? 47.625 -40.196 -17.593 1.00 27.28 193 ILE A N 1
ATOM 5882 C CA . ILE B 1 193 ? 48.697 -40.206 -18.590 1.00 27.08 193 ILE A CA 1
ATOM 5883 C C . ILE B 1 193 ? 48.379 -39.189 -19.688 1.00 26.75 193 ILE A C 1
ATOM 5884 O O . ILE B 1 193 ? 47.323 -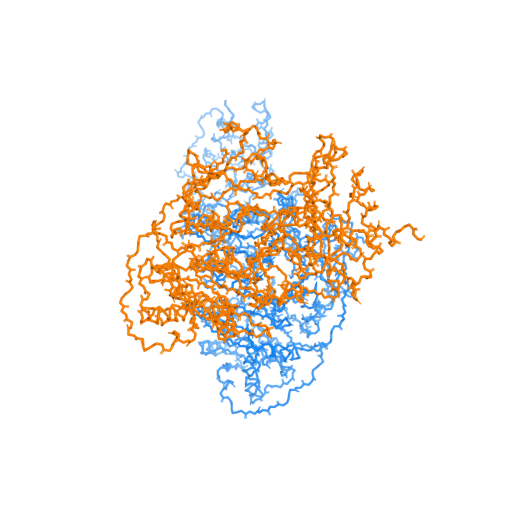39.257 -20.322 1.00 26.54 193 ILE A O 1
ATOM 5889 N N . LEU B 1 194 ? 49.288 -38.238 -19.889 1.00 26.14 194 LEU A N 1
ATOM 5890 C CA . LEU B 1 194 ? 49.124 -37.223 -20.929 1.00 25.85 194 LEU A CA 1
ATOM 5891 C C . LEU B 1 194 ? 50.288 -37.249 -21.913 1.00 25.83 194 LEU A C 1
ATOM 5892 O O . LEU B 1 194 ? 51.457 -37.257 -21.515 1.00 25.75 194 LEU A O 1
ATOM 5897 N N . THR B 1 195 ? 49.947 -37.265 -23.199 1.00 25.83 195 THR A N 1
ATOM 5898 C CA . THR B 1 195 ? 50.929 -37.298 -24.283 1.00 25.67 195 THR A CA 1
ATOM 5899 C C . THR B 1 195 ? 51.216 -35.880 -24.767 1.00 25.64 195 THR A C 1
ATOM 5900 O O . THR B 1 195 ? 50.486 -34.947 -24.417 1.00 25.42 195 THR A O 1
ATOM 5904 N N . HIS B 1 196 ? 52.272 -35.722 -25.569 1.00 25.81 196 HIS A N 1
ATOM 5905 C CA . HIS B 1 196 ? 52.528 -34.464 -26.278 1.00 25.82 196 HIS A CA 1
ATOM 5906 C C . HIS B 1 196 ? 51.315 -34.097 -27.081 1.00 26.05 196 HIS A C 1
ATOM 5907 O O . HIS B 1 196 ? 50.870 -32.947 -27.068 1.00 26.52 196 HIS A O 1
ATOM 5914 N N . HIS B 1 197 ? 50.765 -35.087 -27.781 1.00 26.28 197 HIS A N 1
ATOM 5915 C CA . HIS B 1 197 ? 49.592 -34.899 -28.630 1.00 26.84 197 HIS A CA 1
ATOM 5916 C C . HIS B 1 197 ? 48.377 -34.442 -27.865 1.00 26.51 197 HIS A C 1
ATOM 5917 O O . HIS B 1 197 ? 47.649 -33.570 -28.336 1.00 26.69 197 HIS A O 1
ATOM 5924 N N . ASN B 1 198 ? 48.148 -35.015 -26.682 1.00 26.06 198 ASN A N 1
ATOM 5925 C CA . ASN B 1 198 ? 47.065 -34.561 -25.799 1.00 25.79 198 ASN A CA 1
ATOM 5926 C C . ASN B 1 198 ? 47.201 -33.077 -25.487 1.00 25.71 198 ASN A C 1
ATOM 5927 O O . ASN B 1 198 ? 46.295 -32.285 -25.752 1.00 25.13 198 ASN A O 1
ATOM 5932 N N . ILE B 1 199 ? 48.357 -32.722 -24.930 1.00 25.94 199 ILE A N 1
ATOM 5933 C CA . ILE B 1 199 ? 48.649 -31.374 -24.452 1.00 25.92 199 ILE A CA 1
ATOM 5934 C C . ILE B 1 199 ? 48.591 -30.344 -25.581 1.00 26.34 199 ILE A C 1
ATOM 5935 O O . ILE B 1 199 ? 47.985 -29.279 -25.434 1.00 26.93 199 ILE A O 1
ATOM 5940 N N . LEU B 1 200 ? 49.208 -30.670 -26.710 1.00 26.34 200 LEU A N 1
ATOM 5941 C CA . LEU B 1 200 ? 49.327 -29.714 -27.803 1.00 26.85 200 LEU A CA 1
ATOM 5942 C C . LEU B 1 200 ? 48.053 -29.562 -28.631 1.00 27.14 200 LEU A C 1
ATOM 5943 O O . LEU B 1 200 ? 47.874 -28.551 -29.306 1.00 27.65 200 LEU A O 1
ATOM 5948 N N . SER B 1 201 ? 47.169 -30.556 -28.566 1.00 27.45 201 SER A N 1
ATOM 5949 C CA . SER B 1 201 ? 45.839 -30.442 -29.169 1.00 28.01 201 SER A CA 1
ATOM 5950 C C . SER B 1 201 ? 44.966 -29.505 -28.345 1.00 28.42 201 SER A C 1
ATOM 5951 O O . SER B 1 201 ? 44.076 -28.840 -28.881 1.00 29.32 201 SER A O 1
ATOM 5962 N N . THR B 1 203 ? 46.287 -26.914 -26.492 1.00 28.23 203 THR A N 1
ATOM 5963 C CA . THR B 1 203 ? 46.825 -25.573 -26.761 1.00 28.58 203 THR A CA 1
ATOM 5964 C C . THR B 1 203 ? 46.374 -25.044 -28.124 1.00 28.69 203 THR A C 1
ATOM 5965 O O . THR B 1 203 ? 45.842 -23.937 -28.212 1.00 29.15 203 THR A O 1
ATOM 5969 N N . ALA B 1 204 ? 46.563 -25.847 -29.172 1.00 28.46 204 ALA A N 1
ATOM 5970 C CA . ALA B 1 204 ? 46.168 -25.461 -30.530 1.00 29.20 204 ALA A CA 1
ATOM 5971 C C . ALA B 1 204 ? 44.680 -25.119 -30.619 1.00 29.64 204 ALA A C 1
ATOM 5972 O O . ALA B 1 204 ? 44.312 -24.080 -31.169 1.00 30.29 204 ALA A O 1
ATOM 5974 N N . GLY B 1 205 ? 43.836 -25.988 -30.064 1.00 29.68 205 GLY A N 1
ATOM 5975 C CA . GLY B 1 205 ? 42.390 -25.768 -30.046 1.00 29.88 205 GLY A CA 1
ATOM 5976 C C . GLY B 1 205 ? 41.981 -24.490 -29.334 1.00 29.89 205 GLY A C 1
ATOM 5977 O O . GLY B 1 205 ? 41.120 -23.751 -29.817 1.00 30.09 205 GLY A O 1
ATOM 5978 N N . THR B 1 206 ? 42.608 -24.231 -28.187 1.00 29.46 206 THR A N 1
ATOM 5979 C CA . THR B 1 206 ? 42.309 -23.056 -27.369 1.00 29.56 206 THR A CA 1
ATOM 5980 C C . THR B 1 206 ? 42.816 -21.766 -28.016 1.00 29.72 206 THR A C 1
ATOM 5981 O O . THR B 1 206 ? 42.133 -20.741 -27.983 1.00 29.90 206 THR A O 1
ATOM 5985 N N . VAL B 1 207 ? 44.013 -21.827 -28.595 1.00 30.26 207 VAL A N 1
ATOM 5986 C CA . VAL B 1 207 ? 44.615 -20.678 -29.278 1.00 30.54 207 VAL A CA 1
ATOM 5987 C C . VAL B 1 207 ? 43.753 -20.222 -30.459 1.00 30.95 207 VAL A C 1
ATOM 5988 O O . VAL B 1 207 ? 43.448 -19.034 -30.586 1.00 31.21 207 VAL A O 1
ATOM 5992 N N . VAL B 1 208 ? 43.348 -21.173 -31.297 1.00 31.46 208 VAL A N 1
ATOM 5993 C CA . VAL B 1 208 ? 42.562 -20.874 -32.497 1.00 32.48 208 VAL A CA 1
ATOM 5994 C C . VAL B 1 208 ? 41.158 -20.360 -32.158 1.00 32.73 208 VAL A C 1
ATOM 5995 O O . VAL B 1 208 ? 40.681 -19.411 -32.782 1.00 33.56 208 VAL A O 1
ATOM 6007 N N . ASN B 1 210 ? 40.177 -18.872 -29.365 1.00 32.03 210 ASN A N 1
ATOM 6008 C CA . ASN B 1 210 ? 40.179 -17.633 -28.585 1.00 32.40 210 ASN A CA 1
ATOM 6009 C C . ASN B 1 210 ? 41.070 -16.518 -29.137 1.00 32.87 210 ASN A C 1
ATOM 6010 O O . ASN B 1 210 ? 41.192 -15.456 -28.525 1.00 33.45 210 ASN A O 1
ATOM 6015 N N . HIS B 1 211 ? 41.671 -16.770 -30.299 1.00 33.71 211 HIS A N 1
ATOM 6016 C CA . HIS B 1 211 ? 42.530 -15.807 -31.002 1.00 34.39 211 HIS A CA 1
ATOM 6017 C C . HIS B 1 211 ? 43.667 -15.284 -30.163 1.00 34.11 211 HIS A C 1
ATOM 6018 O O . HIS B 1 211 ? 43.912 -14.076 -30.119 1.00 34.47 211 HIS A O 1
ATOM 6025 N N . PHE B 1 212 ? 44.374 -16.189 -29.490 1.00 33.46 212 PHE A N 1
ATOM 6026 C CA . PHE B 1 212 ? 45.569 -15.813 -28.737 1.00 33.29 212 PHE A CA 1
ATOM 6027 C C . PHE B 1 212 ? 46.769 -15.695 -29.672 1.00 33.40 212 PHE A C 1
ATOM 6028 O O . PHE B 1 212 ? 46.883 -16.447 -30.643 1.00 32.75 212 PHE A O 1
ATOM 6036 N N . THR B 1 213 ? 47.663 -14.753 -29.374 1.00 34.02 213 THR A N 1
ATOM 6037 C CA . THR B 1 213 ? 48.841 -14.500 -30.211 1.00 34.50 213 THR A CA 1
ATOM 6038 C C . THR B 1 213 ? 50.120 -14.402 -29.375 1.00 35.14 213 THR A C 1
ATOM 6039 O O . THR B 1 213 ? 50.087 -14.579 -28.158 1.00 35.33 213 THR A O 1
ATOM 6043 N N . GLN B 1 214 ? 51.238 -14.115 -30.043 1.00 36.14 214 GLN A N 1
ATOM 6044 C CA . GLN B 1 214 ? 52.546 -13.932 -29.401 1.00 36.94 214 GLN A CA 1
ATOM 6045 C C . GLN B 1 214 ? 52.543 -12.776 -28.399 1.00 36.13 214 GLN A C 1
ATOM 6046 O O . GLN B 1 214 ? 53.425 -12.684 -27.542 1.00 34.88 214 GLN A O 1
ATOM 6052 N N . GLN B 1 215 ? 51.549 -11.900 -28.521 1.00 35.87 215 GLN A N 1
ATOM 6053 C CA . GLN B 1 215 ? 51.488 -10.669 -27.737 1.00 36.56 215 GLN A CA 1
ATOM 6054 C C . GLN B 1 215 ? 50.840 -10.835 -26.360 1.00 36.24 215 GLN A C 1
ATOM 6055 O O . GLN B 1 215 ? 50.899 -9.922 -25.531 1.00 36.72 215 GLN A O 1
ATOM 6061 N N . GLU B 1 216 ? 50.235 -11.996 -26.113 1.00 35.60 216 GLU A N 1
ATOM 6062 C CA . GLU B 1 216 ? 49.547 -12.245 -24.842 1.00 35.06 216 GLU A CA 1
ATOM 6063 C C . GLU B 1 216 ? 50.501 -12.196 -23.651 1.00 34.35 216 GLU A C 1
ATOM 6064 O O . GLU B 1 216 ? 51.697 -12.450 -23.787 1.00 34.24 216 GLU A O 1
ATOM 6070 N N . VAL B 1 217 ? 49.963 -11.837 -22.491 1.00 34.23 217 VAL A N 1
ATOM 6071 C CA . VAL B 1 217 ? 50.704 -11.912 -21.239 1.00 33.58 217 VAL A CA 1
ATOM 6072 C C . VAL B 1 217 ? 49.854 -12.706 -20.254 1.00 33.03 217 VAL A C 1
ATOM 6073 O O . VAL B 1 217 ? 48.801 -12.237 -19.811 1.00 34.12 217 VAL A O 1
ATOM 6077 N N . THR B 1 218 ? 50.300 -13.920 -19.943 1.00 31.99 218 THR A N 1
ATOM 6078 C CA . THR B 1 218 ? 49.580 -14.797 -19.019 1.00 31.43 218 THR A CA 1
ATOM 6079 C C . THR B 1 218 ? 50.136 -14.682 -17.603 1.00 30.73 218 THR A C 1
ATOM 6080 O O . THR B 1 218 ? 51.344 -14.518 -17.415 1.00 30.45 218 THR A O 1
ATOM 6084 N N . LEU B 1 219 ? 49.244 -14.770 -16.619 1.00 29.60 219 LEU A N 1
ATOM 6085 C CA . LEU B 1 219 ? 49.628 -14.751 -15.214 1.00 28.95 219 LEU A CA 1
ATOM 6086 C C . LEU B 1 219 ? 48.978 -15.905 -14.462 1.00 28.60 219 LEU A C 1
ATOM 6087 O O . LEU B 1 219 ? 47.757 -16.079 -14.501 1.00 28.46 219 LEU A O 1
ATOM 6092 N N . ASN B 1 220 ? 49.814 -16.685 -13.782 1.00 28.14 220 ASN A N 1
ATOM 6093 C CA . ASN B 1 220 ? 49.364 -17.798 -12.960 1.00 27.73 220 ASN A CA 1
ATOM 6094 C C . ASN B 1 220 ? 49.760 -17.598 -11.501 1.00 28.11 220 ASN A C 1
ATOM 6095 O O . ASN B 1 220 ? 50.882 -17.171 -11.205 1.00 28.24 220 ASN A O 1
ATOM 6100 N N . TRP B 1 221 ? 48.833 -17.907 -10.599 1.00 27.93 221 TRP A N 1
ATOM 6101 C CA . TRP B 1 221 ? 49.119 -17.905 -9.168 1.00 28.12 221 TRP A CA 1
ATOM 6102 C C . TRP B 1 221 ? 48.602 -19.143 -8.494 1.00 28.30 221 TRP A C 1
ATOM 6103 O O . TRP B 1 221 ? 48.445 -19.188 -7.277 1.00 28.97 221 TRP A O 1
ATOM 6122 N N . PRO B 1 223 ? 49.153 -23.406 -7.903 1.00 28.85 223 PRO A N 1
ATOM 6123 C CA . PRO B 1 223 ? 50.352 -24.236 -7.744 1.00 28.95 223 PRO A CA 1
ATOM 6124 C C . PRO B 1 223 ? 50.783 -24.893 -9.055 1.00 29.28 223 PRO A C 1
ATOM 6125 O O . PRO B 1 223 ? 49.937 -25.312 -9.854 1.00 28.92 223 PRO A O 1
ATOM 6129 N N . LEU B 1 224 ? 52.096 -24.983 -9.251 1.00 29.31 224 LEU A N 1
ATOM 6130 C CA . LEU B 1 224 ? 52.682 -25.403 -10.523 1.00 29.55 224 LEU A CA 1
ATOM 6131 C C . LEU B 1 224 ? 52.495 -26.878 -10.854 1.00 29.39 224 LEU A C 1
ATOM 6132 O O . LEU B 1 224 ? 52.777 -27.299 -11.973 1.00 29.44 224 LEU A O 1
ATOM 6137 N N . ASP B 1 225 ? 52.022 -27.652 -9.883 1.00 28.89 225 ASP A N 1
ATOM 6138 C CA . ASP B 1 225 ? 51.796 -29.086 -10.060 1.00 28.55 225 ASP A CA 1
ATOM 6139 C C . ASP B 1 225 ? 50.434 -29.366 -10.686 1.00 28.01 225 ASP A C 1
ATOM 6140 O O . ASP B 1 225 ? 50.169 -30.476 -11.145 1.00 28.21 225 ASP A O 1
ATOM 6145 N N . HIS B 1 226 ? 49.566 -28.363 -10.691 1.00 27.66 226 HIS A N 1
ATOM 6146 C CA . HIS B 1 226 ? 48.233 -28.532 -11.248 1.00 27.49 226 HIS A CA 1
ATOM 6147 C C . HIS B 1 226 ? 48.200 -28.325 -12.737 1.00 27.19 226 HIS A C 1
ATOM 6148 O O . HIS B 1 226 ? 48.928 -27.490 -13.280 1.00 27.00 226 HIS A O 1
ATOM 6155 N N . VAL B 1 227 ? 47.330 -29.085 -13.396 1.00 26.70 227 VAL A N 1
ATOM 6156 C CA . VAL B 1 227 ? 47.208 -29.098 -14.852 1.00 26.31 227 VAL A CA 1
ATOM 6157 C C . VAL B 1 227 ? 46.974 -27.710 -15.457 1.00 26.26 227 VAL A C 1
ATOM 6158 O O . VAL B 1 227 ? 47.512 -27.399 -16.521 1.00 26.25 227 VAL A O 1
ATOM 6162 N N . GLY B 1 228 ? 46.190 -26.882 -14.768 1.00 25.90 228 GLY A N 1
ATOM 6163 C CA . GLY B 1 228 ? 45.872 -25.535 -15.235 1.00 25.81 228 GLY A CA 1
ATOM 6164 C C . GLY B 1 228 ? 47.093 -24.636 -15.318 1.00 26.05 228 GLY A C 1
ATOM 6165 O O . GLY B 1 228 ? 47.214 -23.821 -16.236 1.00 25.62 228 GLY A O 1
ATOM 6166 N N . ALA B 1 229 ? 47.998 -24.792 -14.352 1.00 25.91 229 ALA A N 1
ATOM 6167 C CA . ALA B 1 229 ? 49.241 -24.029 -14.305 1.00 25.33 229 ALA A CA 1
ATOM 6168 C C . ALA B 1 229 ? 50.284 -24.590 -15.267 1.00 25.23 229 ALA A C 1
ATOM 6169 O O . ALA B 1 229 ? 51.043 -23.830 -15.871 1.00 24.71 229 ALA A O 1
ATOM 6171 N N . ILE B 1 230 ? 50.321 -25.915 -15.396 1.00 24.83 230 ILE A N 1
ATOM 6172 C CA . ILE B 1 230 ? 51.267 -26.585 -16.290 1.00 24.96 230 ILE A CA 1
ATOM 6173 C C . ILE B 1 230 ? 50.921 -26.320 -17.755 1.00 25.00 230 ILE A C 1
ATOM 6174 O O . ILE B 1 230 ? 51.777 -25.907 -18.539 1.00 24.97 230 ILE A O 1
ATOM 6179 N N . VAL B 1 231 ? 49.663 -26.546 -18.112 1.00 25.02 231 VAL A N 1
ATOM 6180 C CA . VAL B 1 231 ? 49.255 -26.495 -19.505 1.00 25.24 231 VAL A CA 1
ATOM 6181 C C . VAL B 1 231 ? 48.750 -25.107 -19.915 1.00 25.39 231 VAL A C 1
ATOM 6182 O O . VAL B 1 231 ? 49.430 -24.399 -20.661 1.00 25.52 231 VAL A O 1
ATOM 6186 N N . PHE B 1 232 ? 47.583 -24.712 -19.408 1.00 25.35 232 PHE A N 1
ATOM 6187 C CA . PHE B 1 232 ? 46.931 -23.467 -19.830 1.00 25.31 232 PHE A CA 1
ATOM 6188 C C . PHE B 1 232 ? 47.790 -22.214 -19.632 1.00 25.58 232 PHE A C 1
ATOM 6189 O O . PHE B 1 232 ? 47.819 -21.336 -20.500 1.00 25.66 232 PHE A O 1
ATOM 6197 N N . LEU B 1 233 ? 48.491 -22.131 -18.505 1.00 25.42 233 LEU A N 1
ATOM 6198 C CA . LEU B 1 233 ? 49.293 -20.943 -18.203 1.00 25.33 233 LEU A CA 1
ATOM 6199 C C . LEU B 1 233 ? 50.789 -21.243 -18.156 1.00 25.13 233 LEU A C 1
ATOM 6200 O O . LEU B 1 233 ? 51.577 -20.471 -17.602 1.00 25.48 233 LEU A O 1
ATOM 6205 N N . GLY B 1 234 ? 51.168 -22.368 -18.751 1.00 25.03 234 GLY A N 1
ATOM 6206 C CA . GLY B 1 234 ? 52.563 -22.754 -18.864 1.00 24.96 234 GLY A CA 1
ATOM 6207 C C . GLY B 1 234 ? 52.908 -23.104 -20.295 1.00 25.31 234 GLY A C 1
ATOM 6208 O O . GLY B 1 234 ? 53.402 -22.262 -21.044 1.00 25.39 234 GLY A O 1
ATOM 6209 N N . ILE B 1 235 ? 52.631 -24.352 -20.670 1.00 25.61 235 ILE A N 1
ATOM 6210 C CA . ILE B 1 235 ? 52.959 -24.882 -21.998 1.00 25.61 235 ILE A CA 1
ATOM 6211 C C . ILE B 1 235 ? 52.289 -24.095 -23.135 1.00 26.20 235 ILE A C 1
ATOM 6212 O O . ILE B 1 235 ? 52.885 -23.916 -24.200 1.00 26.62 235 ILE A O 1
ATOM 6225 N N . ALA B 1 237 ? 51.668 -20.898 -23.153 1.00 28.19 237 ALA A N 1
ATOM 6226 C CA . ALA B 1 237 ? 52.432 -19.672 -23.328 1.00 28.46 237 ALA A CA 1
ATOM 6227 C C . ALA B 1 237 ? 53.682 -19.930 -24.161 1.00 28.75 237 ALA A C 1
ATOM 6228 O O . ALA B 1 237 ? 54.086 -19.085 -24.961 1.00 28.86 237 ALA A O 1
ATOM 6230 N N . VAL B 1 238 ? 54.279 -21.106 -23.969 1.00 28.87 238 VAL A N 1
ATOM 6231 C CA . VAL B 1 238 ? 55.455 -21.525 -24.728 1.00 29.01 238 VAL A CA 1
ATOM 6232 C C . VAL B 1 238 ? 55.084 -21.760 -26.196 1.00 29.41 238 VAL A C 1
ATOM 6233 O O . VAL B 1 238 ? 55.821 -21.359 -27.099 1.00 29.91 238 VAL A O 1
ATOM 6237 N N . ASP B 1 239 ? 53.931 -22.390 -26.420 1.00 29.72 239 ASP A N 1
ATOM 6238 C CA . ASP B 1 239 ? 53.415 -22.644 -27.766 1.00 29.97 239 ASP A CA 1
ATOM 6239 C C . ASP B 1 239 ? 53.168 -21.338 -28.513 1.00 30.12 239 ASP A C 1
ATOM 6240 O O . ASP B 1 239 ? 53.443 -21.234 -29.711 1.00 29.47 239 ASP A O 1
ATOM 6245 N N . LEU B 1 240 ? 52.655 -20.346 -27.791 1.00 30.29 240 LEU A N 1
ATOM 6246 C CA . LEU B 1 240 ? 52.419 -19.015 -28.340 1.00 30.36 240 LEU A CA 1
ATOM 6247 C C . LEU B 1 240 ? 53.703 -18.205 -28.421 1.00 30.77 240 LEU A C 1
ATOM 6248 O O . LEU B 1 240 ? 53.768 -17.215 -29.155 1.00 31.50 240 LEU A O 1
ATOM 6253 N N . ALA B 1 241 ? 54.713 -18.638 -27.664 1.00 30.77 241 ALA A N 1
ATOM 6254 C CA . ALA B 1 241 ? 55.954 -17.886 -27.455 1.00 30.95 241 ALA A CA 1
ATOM 6255 C C . ALA B 1 241 ? 55.689 -16.511 -26.826 1.00 30.92 241 ALA A C 1
ATOM 6256 O O . ALA B 1 241 ? 56.434 -15.555 -27.054 1.00 31.55 241 ALA A O 1
ATOM 6258 N N . CYS B 1 242 ? 54.625 -16.428 -26.027 1.00 30.61 242 CYS A N 1
ATOM 6259 C CA . CYS B 1 242 ? 54.247 -15.187 -25.351 1.00 30.35 242 CYS A CA 1
ATOM 6260 C C . CYS B 1 242 ? 54.835 -15.126 -23.945 1.00 30.04 242 CYS A C 1
ATOM 6261 O O . CYS B 1 242 ? 55.387 -16.111 -23.456 1.00 30.21 242 CYS A O 1
ATOM 6264 N N . ASP B 1 243 ? 54.720 -13.967 -23.303 1.00 29.79 243 ASP A N 1
ATOM 6265 C CA . ASP B 1 243 ? 55.167 -13.800 -21.921 1.00 29.62 243 ASP A CA 1
ATOM 6266 C C . ASP B 1 243 ? 54.261 -14.540 -20.937 1.00 29.39 243 ASP A C 1
ATOM 6267 O O . ASP B 1 243 ? 53.034 -14.551 -21.091 1.00 28.91 243 ASP A O 1
ATOM 6272 N N . GLN B 1 244 ? 54.879 -15.159 -19.935 1.00 29.08 244 GLN A N 1
ATOM 6273 C CA . GLN B 1 244 ? 54.145 -15.816 -18.855 1.00 29.12 244 GLN A CA 1
ATOM 6274 C C . GLN B 1 244 ? 54.713 -15.477 -17.482 1.00 28.62 244 GLN A C 1
ATOM 6275 O O . GLN B 1 244 ? 55.929 -15.417 -17.293 1.00 28.30 244 GLN A O 1
ATOM 6281 N N . ILE B 1 245 ? 53.808 -15.252 -16.535 1.00 28.63 245 ILE A N 1
ATOM 6282 C CA . ILE B 1 245 ? 54.161 -14.848 -15.180 1.00 28.75 245 ILE A CA 1
ATOM 6283 C C . ILE B 1 245 ? 53.660 -15.889 -14.183 1.00 28.75 245 ILE A C 1
ATOM 6284 O O . ILE B 1 245 ? 52.531 -16.375 -14.294 1.00 28.91 245 ILE A O 1
ATOM 6289 N N . HIS B 1 246 ? 54.510 -16.233 -13.221 1.00 28.98 246 HIS A N 1
ATOM 6290 C CA . HIS B 1 246 ? 54.143 -17.166 -12.161 1.00 29.45 246 HIS A CA 1
ATOM 6291 C C . HIS B 1 246 ? 54.345 -16.591 -10.790 1.00 29.79 246 HIS A C 1
ATOM 6292 O O . HIS B 1 246 ? 55.424 -16.089 -10.464 1.00 30.18 246 HIS A O 1
ATOM 6299 N N . VAL B 1 247 ? 53.284 -16.647 -9.989 1.00 29.60 247 VAL A N 1
ATOM 6300 C CA . VAL B 1 247 ? 53.262 -16.097 -8.633 1.00 29.82 247 VAL A CA 1
ATOM 6301 C C . VAL B 1 247 ? 52.934 -17.232 -7.659 1.00 29.64 247 VAL A C 1
ATOM 6302 O O . VAL B 1 247 ? 52.070 -18.061 -7.954 1.00 29.15 247 VAL A O 1
ATOM 6306 N N . PRO B 1 248 ? 53.616 -17.276 -6.496 1.00 30.09 248 PRO A N 1
ATOM 6307 C CA . PRO B 1 248 ? 53.223 -18.242 -5.468 1.00 30.79 248 PRO A CA 1
ATOM 6308 C C . PRO B 1 248 ? 51.814 -17.931 -4.960 1.00 31.32 248 PRO A C 1
ATOM 6309 O O . PRO B 1 248 ? 51.477 -16.762 -4.746 1.00 31.07 248 PRO A O 1
ATOM 6321 N N . GLU B 1 250 ? 50.342 -18.356 -2.115 1.00 35.37 250 GLU A N 1
ATOM 6322 C CA . GLU B 1 250 ? 50.298 -17.753 -0.778 1.00 36.73 250 GLU A CA 1
ATOM 6323 C C . GLU B 1 250 ? 50.420 -16.232 -0.778 1.00 36.06 250 GLU A C 1
ATOM 6324 O O . GLU B 1 250 ? 49.833 -15.563 0.074 1.00 36.99 250 GLU A O 1
ATOM 6330 N N . LEU B 1 251 ? 51.164 -15.690 -1.739 1.00 34.94 251 LEU A N 1
ATOM 6331 C CA . LEU B 1 251 ? 51.310 -14.242 -1.892 1.00 34.10 251 LEU A CA 1
ATOM 6332 C C . LEU B 1 251 ? 49.961 -13.574 -2.177 1.00 33.78 251 LEU A C 1
ATOM 6333 O O . LEU B 1 251 ? 49.663 -12.506 -1.637 1.00 32.94 251 LEU A O 1
ATOM 6338 N N . VAL B 1 252 ? 49.155 -14.211 -3.025 1.00 33.27 252 VAL A N 1
ATOM 6339 C CA . VAL B 1 252 ? 47.841 -13.685 -3.385 1.00 33.38 252 VAL A CA 1
ATOM 6340 C C . VAL B 1 252 ? 46.813 -13.991 -2.292 1.00 34.15 252 VAL A C 1
ATOM 6341 O O . VAL B 1 252 ? 45.895 -13.207 -2.062 1.00 33.66 252 VAL A O 1
ATOM 6345 N N . LEU B 1 253 ? 46.969 -15.126 -1.615 1.00 34.83 253 LEU A N 1
ATOM 6346 C CA . LEU B 1 253 ? 46.066 -15.480 -0.519 1.00 35.98 253 LEU A CA 1
ATOM 6347 C C . LEU B 1 253 ? 46.245 -14.574 0.699 1.00 37.05 253 LEU A C 1
ATOM 6348 O O . LEU B 1 253 ? 45.286 -14.316 1.425 1.00 37.11 253 LEU A O 1
ATOM 6353 N N . ARG B 1 254 ? 47.467 -14.086 0.907 1.00 39.13 254 ARG A N 1
ATOM 6354 C CA . ARG B 1 254 ? 47.746 -13.117 1.966 1.00 41.89 254 ARG A CA 1
ATOM 6355 C C . ARG B 1 254 ? 47.096 -11.768 1.664 1.00 43.28 254 ARG A C 1
ATOM 6356 O O . ARG B 1 254 ? 46.475 -11.164 2.541 1.00 44.29 254 ARG A O 1
ATOM 6364 N N . GLN B 1 255 ? 47.242 -11.307 0.422 1.00 43.66 255 GLN A N 1
ATOM 6365 C CA . GLN B 1 255 ? 46.633 -10.060 -0.030 1.00 43.22 255 GLN A CA 1
ATOM 6366 C C . GLN B 1 255 ? 46.029 -10.246 -1.421 1.00 41.75 255 GLN A C 1
ATOM 6367 O O . GLN B 1 255 ? 46.733 -10.120 -2.422 1.00 42.55 255 GLN A O 1
ATOM 6373 N N . PRO B 1 256 ? 44.719 -10.561 -1.487 1.00 40.83 256 PRO A N 1
ATOM 6374 C CA . PRO B 1 256 ? 44.033 -10.852 -2.755 1.00 39.85 256 PRO A CA 1
ATOM 6375 C C . PRO B 1 256 ? 44.179 -9.770 -3.827 1.00 39.63 256 PRO A C 1
ATOM 6376 O O . PRO B 1 256 ? 44.200 -10.089 -5.018 1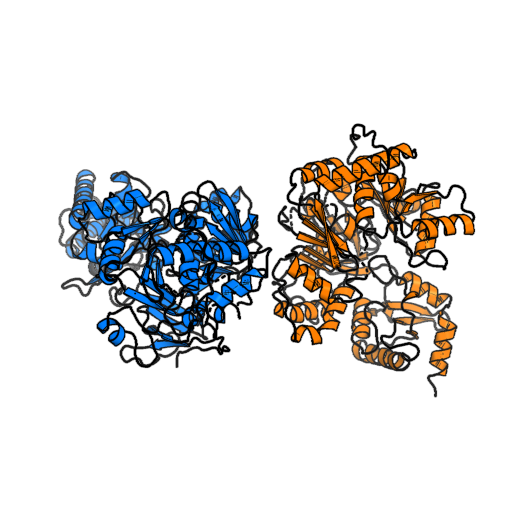.00 39.23 256 PRO A O 1
ATOM 6380 N N . LEU B 1 257 ? 44.296 -8.511 -3.405 1.00 38.72 257 LEU A N 1
ATOM 6381 C CA . LEU B 1 257 ? 44.394 -7.383 -4.337 1.00 38.21 257 LEU A CA 1
ATOM 6382 C C . LEU B 1 257 ? 45.723 -7.333 -5.098 1.00 38.36 257 LEU A C 1
ATOM 6383 O O . LEU B 1 257 ? 45.840 -6.622 -6.101 1.00 38.12 257 LEU A O 1
ATOM 6388 N N . GLN B 1 258 ? 46.714 -8.089 -4.623 1.00 38.39 258 GLN A N 1
ATOM 6389 C CA . GLN B 1 258 ? 47.994 -8.216 -5.322 1.00 38.83 258 GLN A CA 1
ATOM 6390 C C . GLN B 1 258 ? 47.839 -8.854 -6.704 1.00 38.45 258 GLN A C 1
ATOM 6391 O O . GLN B 1 258 ? 48.642 -8.600 -7.601 1.00 38.68 258 GLN A O 1
ATOM 6397 N N . TRP B 1 259 ? 46.802 -9.678 -6.861 1.00 37.43 259 TRP A N 1
ATOM 6398 C CA . TRP B 1 259 ? 46.431 -10.238 -8.158 1.00 36.54 259 TRP A CA 1
ATOM 6399 C C . TRP B 1 259 ? 46.103 -9.131 -9.124 1.00 37.02 259 TRP A C 1
ATOM 6400 O O . TRP B 1 259 ? 46.572 -9.135 -10.264 1.00 36.17 259 TRP A O 1
ATOM 6411 N N . LEU B 1 260 ? 45.310 -8.165 -8.660 1.00 37.44 260 LEU A N 1
ATOM 6412 C CA . LEU B 1 260 ? 44.949 -6.986 -9.444 1.00 37.37 260 LEU A CA 1
ATOM 6413 C C . LEU B 1 260 ? 46.151 -6.074 -9.667 1.00 37.58 260 LEU A C 1
ATOM 6414 O O . LEU B 1 260 ? 46.294 -5.474 -10.732 1.00 38.25 260 LEU A O 1
ATOM 6419 N N . GLU B 1 261 ? 47.011 -5.983 -8.656 1.00 38.19 261 GLU A N 1
ATOM 6420 C CA . GLU B 1 261 ? 48.234 -5.188 -8.732 1.00 38.26 261 GLU A CA 1
ATOM 6421 C C . GLU B 1 261 ? 49.128 -5.667 -9.880 1.00 37.41 261 GLU A C 1
ATOM 6422 O O . GLU B 1 261 ? 49.609 -4.862 -10.678 1.00 37.70 261 GLU A O 1
ATOM 6428 N N . LEU B 1 262 ? 49.322 -6.980 -9.964 1.00 36.39 262 LEU A N 1
ATOM 6429 C CA . LEU B 1 262 ? 50.181 -7.578 -10.983 1.00 35.21 262 LEU A CA 1
ATOM 6430 C C . LEU B 1 262 ? 49.554 -7.579 -12.383 1.00 34.80 262 LEU A C 1
ATOM 6431 O O . LEU B 1 262 ? 50.271 -7.478 -13.381 1.00 34.52 262 LEU A O 1
ATOM 6436 N N . ILE B 1 263 ? 48.227 -7.689 -12.454 1.00 34.03 263 ILE A N 1
ATOM 6437 C CA . ILE B 1 263 ? 47.511 -7.585 -13.731 1.00 34.18 263 ILE A CA 1
ATOM 6438 C C . ILE B 1 263 ? 47.751 -6.214 -14.378 1.00 35.09 263 ILE A C 1
ATOM 6439 O O . ILE B 1 263 ? 47.994 -6.119 -15.584 1.00 34.94 263 ILE A O 1
ATOM 6444 N N . GLN B 1 264 ? 47.693 -5.168 -13.558 1.00 36.03 264 GLN A N 1
ATOM 6445 C CA . GLN B 1 264 ? 47.911 -3.794 -13.996 1.00 36.71 264 GLN A CA 1
ATOM 6446 C C . GLN B 1 264 ? 49.374 -3.545 -14.349 1.00 37.53 264 GLN A C 1
ATOM 6447 O O . GLN B 1 264 ? 49.682 -3.039 -15.431 1.00 37.93 264 GLN A O 1
ATOM 6453 N N . LYS B 1 265 ? 50.263 -3.914 -13.427 1.00 37.75 265 LYS A N 1
ATOM 6454 C CA . LYS B 1 265 ? 51.700 -3.672 -13.556 1.00 37.81 265 LYS A CA 1
ATOM 6455 C C . LYS B 1 265 ? 52.301 -4.315 -14.811 1.00 37.77 265 LYS A C 1
ATOM 6456 O O . LYS B 1 265 ? 53.175 -3.732 -15.456 1.00 38.35 265 LYS A O 1
ATOM 6462 N N . HIS B 1 266 ? 51.821 -5.509 -15.150 1.00 36.74 266 HIS A N 1
ATOM 6463 C CA . HIS B 1 266 ? 52.390 -6.299 -16.237 1.00 35.48 266 HIS A CA 1
ATOM 6464 C C . HIS B 1 266 ? 51.532 -6.329 -17.468 1.00 35.18 266 HIS A C 1
ATOM 6465 O O . HIS B 1 266 ? 51.881 -6.988 -18.452 1.00 35.20 266 HIS A O 1
ATOM 6472 N N . GLN B 1 267 ? 50.408 -5.614 -17.427 1.00 34.90 267 GLN A N 1
ATOM 6473 C CA . GLN B 1 267 ? 49.450 -5.575 -18.536 1.00 34.31 267 GLN A CA 1
ATOM 6474 C C . GLN B 1 267 ? 49.033 -6.990 -18.950 1.00 33.64 267 GLN A C 1
ATOM 6475 O O . GLN B 1 267 ? 49.127 -7.370 -20.120 1.00 33.55 267 GLN A O 1
ATOM 6481 N N . VAL B 1 268 ? 48.582 -7.758 -17.960 1.00 32.85 268 VAL A N 1
ATOM 6482 C CA . VAL B 1 268 ? 48.171 -9.151 -18.138 1.00 31.67 268 VAL A CA 1
ATOM 6483 C C . VAL B 1 268 ? 46.892 -9.233 -18.967 1.00 30.96 268 VAL A C 1
ATOM 6484 O O . VAL B 1 268 ? 45.937 -8.493 -18.721 1.00 31.27 268 VAL A O 1
ATOM 6488 N N . SER B 1 269 ? 46.882 -10.129 -19.951 1.00 30.06 269 SER A N 1
ATOM 6489 C CA . SER B 1 269 ? 45.709 -10.315 -20.806 1.00 29.64 269 SER A CA 1
ATOM 6490 C C . SER B 1 269 ? 44.992 -11.641 -20.552 1.00 29.16 269 SER A C 1
ATOM 6491 O O . SER B 1 269 ? 43.840 -11.813 -20.962 1.00 29.18 269 SER A O 1
ATOM 6494 N N . ILE B 1 270 ? 45.678 -12.573 -19.892 1.00 29.11 270 ILE A N 1
ATOM 6495 C CA . ILE B 1 270 ? 45.128 -13.901 -19.592 1.00 29.33 270 ILE A CA 1
ATOM 6496 C C . ILE B 1 270 ? 45.489 -14.330 -18.167 1.00 29.69 270 ILE A C 1
ATOM 6497 O O . ILE B 1 270 ? 46.666 -14.353 -17.795 1.00 29.59 270 ILE A O 1
ATOM 6502 N N . SER B 1 271 ? 44.470 -14.661 -17.375 1.00 29.65 271 SER A N 1
ATOM 6503 C CA . SER B 1 271 ? 44.673 -15.210 -16.033 1.00 29.60 271 SER A CA 1
ATOM 6504 C C . SER B 1 271 ? 43.536 -16.155 -15.631 1.00 29.45 271 SER A C 1
ATOM 6505 O O . SER B 1 271 ? 42.570 -16.327 -16.382 1.00 29.45 271 SER A O 1
ATOM 6508 N N . TRP B 1 272 ? 43.664 -16.766 -14.452 1.00 28.78 272 TRP A N 1
ATOM 6509 C CA . TRP B 1 272 ? 42.733 -17.799 -13.998 1.00 28.52 272 TRP A CA 1
ATOM 6510 C C . TRP B 1 272 ? 42.747 -18.010 -12.506 1.00 28.93 272 TRP A C 1
ATOM 6511 O O . TRP B 1 272 ? 43.800 -17.947 -11.861 1.00 29.36 272 TRP A O 1
ATOM 6522 N N . SER B 1 273 ? 41.559 -18.254 -11.957 1.00 28.55 273 SER A N 1
ATOM 6523 C CA . SER B 1 273 ? 41.390 -18.753 -10.596 1.00 28.51 273 SER A CA 1
ATOM 6524 C C . SER B 1 273 ? 40.062 -19.504 -10.501 1.00 28.38 273 SER A C 1
ATOM 6525 O O . SER B 1 273 ? 39.184 -19.314 -11.350 1.00 28.22 273 SER A O 1
ATOM 6528 N N . PRO B 1 274 ? 39.906 -20.369 -9.477 1.00 28.67 274 PRO A N 1
ATOM 6529 C CA . PRO B 1 274 ? 38.581 -20.938 -9.214 1.00 28.10 274 PRO A CA 1
ATOM 6530 C C . PRO B 1 274 ? 37.629 -19.881 -8.662 1.00 27.72 274 PRO A C 1
ATOM 6531 O O . PRO B 1 274 ? 38.058 -18.771 -8.327 1.00 27.44 274 PRO A O 1
ATOM 6535 N N . ASN B 1 275 ? 36.351 -20.234 -8.569 1.00 27.92 275 ASN A N 1
ATOM 6536 C CA . ASN B 1 275 ? 35.303 -19.305 -8.153 1.00 28.07 275 ASN A CA 1
ATOM 6537 C C . ASN B 1 275 ? 35.525 -18.602 -6.803 1.00 27.99 275 ASN A C 1
ATOM 6538 O O . ASN B 1 275 ? 35.166 -17.430 -6.654 1.00 27.61 275 ASN A O 1
ATOM 6543 N N . PHE B 1 276 ? 36.121 -19.307 -5.838 1.00 27.55 276 PHE A N 1
ATOM 6544 C CA . PHE B 1 276 ? 36.292 -18.773 -4.477 1.00 27.36 276 PHE A CA 1
ATOM 6545 C C . PHE B 1 276 ? 37.174 -17.527 -4.427 1.00 27.51 276 PHE A C 1
ATOM 6546 O O . PHE B 1 276 ? 36.963 -16.643 -3.596 1.00 28.22 276 PHE A O 1
ATOM 6554 N N . ALA B 1 277 ? 38.163 -17.462 -5.313 1.00 27.83 277 ALA A N 1
ATOM 6555 C CA . ALA B 1 277 ? 39.070 -16.318 -5.366 1.00 28.19 277 ALA A CA 1
ATOM 6556 C C . ALA B 1 277 ? 38.351 -15.074 -5.883 1.00 28.33 277 ALA A C 1
ATOM 6557 O O . ALA B 1 277 ? 38.617 -13.961 -5.425 1.00 28.22 277 ALA A O 1
ATOM 6559 N N . PHE B 1 278 ? 37.439 -15.281 -6.833 1.00 28.93 278 PHE A N 1
ATOM 6560 C CA . PHE B 1 278 ? 36.531 -14.235 -7.299 1.00 29.98 278 PHE A CA 1
ATOM 6561 C C . PHE B 1 278 ? 35.736 -13.681 -6.125 1.00 30.62 278 PHE A C 1
ATOM 6562 O O . PHE B 1 278 ? 35.543 -12.471 -6.015 1.00 30.77 278 PHE A O 1
ATOM 6570 N N . SER B 1 279 ? 35.288 -14.581 -5.249 1.00 31.32 279 SER A N 1
ATOM 6571 C CA . SER B 1 279 ? 34.582 -14.205 -4.031 1.00 31.60 279 SER A CA 1
ATOM 6572 C C . SER B 1 279 ? 35.500 -13.492 -3.034 1.00 32.24 279 SER A C 1
ATOM 6573 O O . SER B 1 279 ? 35.084 -12.530 -2.393 1.00 32.37 279 SER A O 1
ATOM 6576 N N . LEU B 1 280 ? 36.744 -13.959 -2.914 1.00 32.90 280 LEU A N 1
ATOM 6577 C CA . LEU B 1 280 ? 37.745 -13.313 -2.054 1.00 33.64 280 LEU A CA 1
ATOM 6578 C C . LEU B 1 280 ? 37.991 -11.849 -2.432 1.00 34.08 280 LEU A C 1
ATOM 6579 O O . LEU B 1 280 ? 38.146 -10.997 -1.554 1.00 35.25 280 LEU A O 1
ATOM 6584 N N . ILE B 1 281 ? 38.028 -11.568 -3.734 1.00 34.18 281 ILE A N 1
ATOM 6585 C CA . ILE B 1 281 ? 38.140 -10.199 -4.242 1.00 34.29 281 ILE A CA 1
ATOM 6586 C C . ILE B 1 281 ? 36.888 -9.394 -3.878 1.00 34.48 281 ILE A C 1
ATOM 6587 O O . ILE B 1 281 ? 36.989 -8.238 -3.466 1.00 34.58 281 ILE A O 1
ATOM 6592 N N . ASN B 1 282 ? 35.719 -10.018 -4.015 1.00 34.95 282 ASN A N 1
ATOM 6593 C CA . ASN B 1 282 ? 34.447 -9.398 -3.634 1.00 36.33 282 ASN A CA 1
ATOM 6594 C C . ASN B 1 282 ? 34.400 -8.926 -2.179 1.00 37.53 282 ASN A C 1
ATOM 6595 O O . ASN B 1 282 ? 33.688 -7.973 -1.861 1.00 37.94 282 ASN A O 1
ATOM 6600 N N . GLN B 1 283 ? 35.164 -9.590 -1.311 1.00 39.07 283 GLN A N 1
ATOM 6601 C CA . GLN B 1 283 ? 35.248 -9.233 0.110 1.00 41.08 283 GLN A CA 1
ATOM 6602 C C . GLN B 1 283 ? 36.049 -7.951 0.341 1.00 42.10 283 GLN A C 1
ATOM 6603 O O . GLN B 1 283 ? 35.999 -7.370 1.426 1.00 42.68 283 GLN A O 1
ATOM 6609 N N . GLN B 1 284 ? 36.782 -7.520 -0.683 1.00 43.83 284 GLN A N 1
ATOM 6610 C CA . GLN B 1 284 ? 37.625 -6.326 -0.606 1.00 45.32 284 GLN A CA 1
ATOM 6611 C C . GLN B 1 284 ? 36.935 -5.094 -1.205 1.00 45.84 284 GLN A C 1
ATOM 6612 O O . GLN B 1 284 ? 37.592 -4.099 -1.521 1.00 45.81 284 GLN A O 1
ATOM 6618 N N . ALA B 1 285 ? 35.611 -5.165 -1.345 1.00 46.62 285 ALA A N 1
ATOM 6619 C CA . ALA B 1 285 ? 34.812 -4.092 -1.954 1.00 47.86 285 ALA A CA 1
ATOM 6620 C C . ALA B 1 285 ? 35.005 -2.715 -1.309 1.00 48.90 285 ALA A C 1
ATOM 6621 O O . ALA B 1 285 ? 34.973 -1.696 -2.001 1.00 49.32 285 ALA A O 1
ATOM 6623 N N . GLU B 1 286 ? 35.206 -2.693 0.008 1.00 50.55 286 GLU A N 1
ATOM 6624 C CA . GLU B 1 286 ? 35.358 -1.440 0.753 1.00 51.30 286 GLU A CA 1
ATOM 6625 C C . GLU B 1 286 ? 36.675 -0.727 0.440 1.00 51.26 286 GLU A C 1
ATOM 6626 O O . GLU B 1 286 ? 36.679 0.470 0.142 1.00 50.96 286 GLU A O 1
ATOM 6632 N N . GLU B 1 287 ? 37.783 -1.463 0.506 1.00 51.47 287 GLU A N 1
ATOM 6633 C CA . GLU B 1 287 ? 39.105 -0.906 0.203 1.00 52.59 287 GLU A CA 1
ATOM 6634 C C . GLU B 1 287 ? 39.296 -0.615 -1.288 1.00 52.15 287 GLU A C 1
ATOM 6635 O O . GLU B 1 287 ? 40.144 0.200 -1.660 1.00 51.76 287 GLU A O 1
ATOM 6641 N N . LEU B 1 288 ? 38.496 -1.272 -2.128 1.00 50.95 288 LEU A N 1
ATOM 6642 C CA . LEU B 1 288 ? 38.511 -1.043 -3.576 1.00 50.16 288 LEU A CA 1
ATOM 6643 C C . LEU B 1 288 ? 37.780 0.239 -3.991 1.00 50.51 288 LEU A C 1
ATOM 6644 O O . LEU B 1 288 ? 37.787 0.608 -5.167 1.00 49.34 288 LEU A O 1
ATOM 6649 N N . LYS B 1 289 ? 37.150 0.904 -3.024 1.00 51.78 289 LYS A N 1
ATOM 6650 C CA . LYS B 1 289 ? 36.501 2.195 -3.256 1.00 52.38 289 LYS A CA 1
ATOM 6651 C C . LYS B 1 289 ? 37.460 3.363 -3.015 1.00 53.07 289 LYS A C 1
ATOM 6652 O O . LYS B 1 289 ? 37.146 4.507 -3.352 1.00 53.29 289 LYS A O 1
ATOM 6658 N N . HIS B 1 290 ? 38.624 3.066 -2.439 1.00 54.30 290 HIS A N 1
ATOM 6659 C CA . HIS B 1 290 ? 39.608 4.091 -2.075 1.00 55.17 290 HIS A CA 1
ATOM 6660 C C . HIS B 1 290 ? 40.867 4.054 -2.899 1.00 54.62 290 HIS A C 1
ATOM 6661 O O . HIS B 1 290 ? 41.524 5.081 -3.076 1.00 55.84 290 HIS A O 1
ATOM 6668 N N . VAL B 1 291 ? 41.222 2.873 -3.402 1.00 52.92 291 VAL A N 1
ATOM 6669 C CA . VAL B 1 291 ? 42.326 2.746 -4.357 1.00 51.64 291 VAL A CA 1
ATOM 6670 C C . VAL B 1 291 ? 41.781 2.526 -5.771 1.00 50.82 291 VAL A C 1
ATOM 6671 O O . VAL B 1 291 ? 40.621 2.142 -5.943 1.00 51.69 291 VAL A O 1
ATOM 6675 N N . SER B 1 292 ? 42.613 2.781 -6.776 1.00 48.91 292 SER A N 1
ATOM 6676 C CA . SER B 1 292 ? 42.190 2.634 -8.164 1.00 47.66 292 SER A CA 1
ATOM 6677 C C . SER B 1 292 ? 43.136 1.734 -8.958 1.00 46.53 292 SER A C 1
ATOM 6678 O O . SER B 1 292 ? 44.354 1.931 -8.948 1.00 46.30 292 SER A O 1
ATOM 6681 N N . TYR B 1 293 ? 42.559 0.743 -9.634 1.00 45.04 293 TYR A N 1
ATOM 6682 C CA . TYR B 1 293 ? 43.310 -0.193 -10.467 1.00 43.79 293 TYR A CA 1
ATOM 6683 C C . TYR B 1 293 ? 42.893 -0.087 -11.931 1.00 43.46 293 TYR A C 1
ATOM 6684 O O . TYR B 1 293 ? 41.749 0.254 -12.238 1.00 43.82 293 TYR A O 1
ATOM 6693 N N . ASN B 1 294 ? 43.831 -0.378 -12.827 1.00 42.50 294 ASN A N 1
ATOM 6694 C CA . ASN B 1 294 ? 43.557 -0.420 -14.258 1.00 41.65 294 ASN A CA 1
ATOM 6695 C C . ASN B 1 294 ? 43.701 -1.848 -14.777 1.00 40.02 294 ASN A C 1
ATOM 6696 O O . ASN B 1 294 ? 44.811 -2.374 -14.884 1.00 39.57 294 ASN A O 1
ATOM 6701 N N . LEU B 1 295 ? 42.567 -2.465 -15.095 1.00 38.51 295 LEU A N 1
ATOM 6702 C CA . LEU B 1 295 ? 42.531 -3.859 -15.529 1.00 37.74 295 LEU A CA 1
ATOM 6703 C C . LEU B 1 295 ? 42.072 -3.992 -16.982 1.00 37.27 295 LEU A C 1
ATOM 6704 O O . LEU B 1 295 ? 41.602 -5.057 -17.396 1.00 36.77 295 LEU A O 1
ATOM 6709 N N . SER B 1 296 ? 42.226 -2.914 -17.753 1.00 37.21 296 SER A N 1
ATOM 6710 C CA . SER B 1 296 ? 41.775 -2.872 -19.150 1.00 36.74 296 SER A CA 1
ATOM 6711 C C . SER B 1 296 ? 42.535 -3.825 -20.074 1.00 36.22 296 SER A C 1
ATOM 6712 O O . SER B 1 296 ? 42.032 -4.187 -21.139 1.00 37.16 296 SER A O 1
ATOM 6715 N N . SER B 1 297 ? 43.733 -4.234 -19.660 1.00 35.17 297 SER A N 1
ATOM 6716 C CA . SER B 1 297 ? 44.532 -5.198 -20.417 1.00 34.38 297 SER A CA 1
ATOM 6717 C C . SER B 1 297 ? 43.928 -6.606 -20.416 1.00 34.22 297 SER A C 1
ATOM 6718 O O . SER B 1 297 ? 44.193 -7.395 -21.325 1.00 34.08 297 SER A O 1
ATOM 6729 N N . LYS B 1 299 ? 41.561 -9.493 -21.009 1.00 32.85 299 LYS A N 1
ATOM 6730 C CA . LYS B 1 299 ? 40.517 -9.838 -21.976 1.00 32.84 299 LYS A CA 1
ATOM 6731 C C . LYS B 1 299 ? 39.984 -11.258 -21.795 1.00 31.71 299 LYS A C 1
ATOM 6732 O O . LYS B 1 299 ? 38.909 -11.586 -22.296 1.00 31.45 299 LYS A O 1
ATOM 6738 N N . PHE B 1 300 ? 40.733 -12.093 -21.078 1.00 30.83 300 PHE A N 1
ATOM 6739 C CA . PHE B 1 300 ? 40.377 -13.503 -20.940 1.00 30.66 300 PHE A CA 1
ATOM 6740 C C . PHE B 1 300 ? 40.514 -14.021 -19.502 1.00 30.78 300 PHE A C 1
ATOM 6741 O O . PHE B 1 300 ? 41.398 -14.836 -19.208 1.00 31.05 300 PHE A O 1
ATOM 6749 N N . LEU B 1 301 ? 39.644 -13.544 -18.610 1.00 30.53 301 LEU A N 1
ATOM 6750 C CA . LEU B 1 301 ? 39.721 -13.897 -17.187 1.00 30.39 301 LEU A CA 1
ATOM 6751 C C . LEU B 1 301 ? 38.931 -15.162 -16.884 1.00 30.03 301 LEU A C 1
ATOM 6752 O O . LEU B 1 301 ? 37.701 -15.150 -16.876 1.00 30.21 301 LEU A O 1
ATOM 6757 N N . VAL B 1 302 ? 39.647 -16.252 -16.631 1.00 29.42 302 VAL A N 1
ATOM 6758 C CA . VAL B 1 302 ? 39.009 -17.557 -16.488 1.00 29.56 302 VAL A CA 1
ATOM 6759 C C . VAL B 1 302 ? 38.543 -17.838 -15.059 1.00 29.43 302 VAL A C 1
ATOM 6760 O O . VAL B 1 302 ? 39.297 -17.671 -14.095 1.00 29.02 302 VAL A O 1
ATOM 6764 N N . ASN B 1 303 ? 37.277 -18.233 -14.947 1.00 29.47 303 ASN A N 1
ATOM 6765 C CA . ASN B 1 303 ? 36.738 -18.833 -13.737 1.00 29.54 303 ASN A CA 1
ATOM 6766 C C . ASN B 1 303 ? 36.493 -20.313 -14.021 1.00 29.33 303 ASN A C 1
ATOM 6767 O O . ASN B 1 303 ? 35.571 -20.665 -14.763 1.00 29.57 303 ASN A O 1
ATOM 6772 N N . ALA B 1 304 ? 37.332 -21.171 -13.445 1.00 29.12 304 ALA A N 1
ATOM 6773 C CA . ALA B 1 304 ? 37.273 -22.610 -13.704 1.00 29.17 304 ALA A CA 1
ATOM 6774 C C . ALA B 1 304 ? 37.966 -23.422 -12.613 1.00 29.28 304 ALA A C 1
ATOM 6775 O O . ALA B 1 304 ? 38.825 -22.908 -11.894 1.00 29.02 304 ALA A O 1
ATOM 6777 N N . GLY B 1 305 ? 37.591 -24.694 -12.508 1.00 30.04 305 GLY A N 1
ATOM 6778 C CA . GLY B 1 305 ? 38.179 -25.610 -11.529 1.00 31.73 305 GLY A CA 1
ATOM 6779 C C . GLY B 1 305 ? 37.197 -25.991 -10.437 1.00 32.47 305 GLY A C 1
ATOM 6780 O O . GLY B 1 305 ? 37.490 -26.835 -9.586 1.00 33.08 305 GLY A O 1
ATOM 6781 N N . GLU B 1 306 ? 36.017 -25.383 -10.498 1.00 33.38 306 GLU A N 1
ATOM 6782 C CA . GLU B 1 306 ? 35.046 -25.394 -9.415 1.00 34.03 306 GLU A CA 1
ATOM 6783 C C . GLU B 1 306 ? 33.752 -24.813 -9.973 1.00 34.29 306 GLU A C 1
ATOM 6784 O O . GLU B 1 306 ? 33.786 -24.004 -10.907 1.00 34.72 306 GLU A O 1
ATOM 6790 N N . GLN B 1 307 ? 32.617 -25.223 -9.410 1.00 34.13 307 GLN A N 1
ATOM 6791 C CA . GLN B 1 307 ? 31.312 -24.713 -9.830 1.00 33.86 307 GLN A CA 1
ATOM 6792 C C . GLN B 1 307 ? 31.282 -23.184 -9.801 1.00 33.99 307 GLN A C 1
ATOM 6793 O O . GLN B 1 307 ? 31.688 -22.562 -8.818 1.00 33.96 307 GLN A O 1
ATOM 6799 N N . VAL B 1 308 ? 30.813 -22.590 -10.894 1.00 34.39 308 VAL A N 1
ATOM 6800 C CA . VAL B 1 308 ? 30.793 -21.136 -11.038 1.00 34.59 308 VAL A CA 1
ATOM 6801 C C . VAL B 1 308 ? 29.463 -20.570 -10.539 1.00 34.96 308 VAL A C 1
ATOM 6802 O O . VAL B 1 308 ? 28.395 -21.076 -10.886 1.00 35.95 308 VAL A O 1
ATOM 6806 N N . SER B 1 309 ? 29.545 -19.529 -9.715 1.00 35.76 309 SER A N 1
ATOM 6807 C CA . SER B 1 309 ? 28.374 -18.888 -9.123 1.00 37.12 309 SER A CA 1
ATOM 6808 C C . SER B 1 309 ? 27.984 -17.619 -9.880 1.00 39.02 309 SER A C 1
ATOM 6809 O O . SER B 1 309 ? 28.824 -16.745 -10.120 1.00 38.86 309 SER A O 1
ATOM 6812 N N . VAL B 1 310 ? 26.704 -17.528 -10.242 1.00 40.89 310 VAL A N 1
ATOM 6813 C CA . VAL B 1 310 ? 26.163 -16.376 -10.972 1.00 42.23 310 VAL A CA 1
ATOM 6814 C C . VAL B 1 310 ? 26.295 -15.089 -10.162 1.00 42.55 310 VAL A C 1
ATOM 6815 O O . VAL B 1 310 ? 26.745 -14.068 -10.683 1.00 43.23 310 VAL A O 1
ATOM 6819 N N . LYS B 1 311 ? 25.907 -15.151 -8.890 1.00 43.05 311 LYS A N 1
ATOM 6820 C CA . LYS B 1 311 ? 25.908 -13.981 -8.006 1.00 43.71 311 LYS A CA 1
ATOM 6821 C C . LYS B 1 311 ? 27.319 -13.486 -7.698 1.00 42.92 311 LYS A C 1
ATOM 6822 O O . LYS B 1 311 ? 27.538 -12.288 -7.521 1.00 43.11 311 LYS A O 1
ATOM 6828 N N . THR B 1 312 ? 28.268 -14.416 -7.638 1.00 42.69 312 THR A N 1
ATOM 6829 C CA . THR B 1 312 ? 29.670 -14.086 -7.393 1.00 42.49 312 THR A CA 1
ATOM 6830 C C . THR B 1 312 ? 30.272 -13.370 -8.606 1.00 42.23 312 THR A C 1
ATOM 6831 O O . THR B 1 312 ? 31.017 -12.403 -8.449 1.00 41.04 312 THR A O 1
ATOM 6835 N N . ILE B 1 313 ? 29.925 -13.842 -9.804 1.00 43.10 313 ILE A N 1
ATOM 6836 C CA . ILE B 1 313 ? 30.345 -13.209 -11.061 1.00 44.67 313 ILE A CA 1
ATOM 6837 C C . ILE B 1 313 ? 29.805 -11.780 -11.195 1.00 45.51 313 ILE A C 1
ATOM 6838 O O . ILE B 1 313 ? 30.568 -10.857 -11.495 1.00 45.46 313 ILE A O 1
ATOM 6843 N N . ARG B 1 314 ? 28.500 -11.605 -10.969 1.00 46.78 314 ARG A N 1
ATOM 6844 C CA . ARG B 1 314 ? 27.860 -10.287 -11.050 1.00 47.86 314 ARG A CA 1
ATOM 6845 C C . ARG B 1 314 ? 28.553 -9.269 -10.160 1.00 46.30 314 ARG A C 1
ATOM 6846 O O . ARG B 1 314 ? 28.953 -8.200 -10.626 1.00 47.26 314 ARG A O 1
ATOM 6854 N N . LEU B 1 315 ? 28.693 -9.612 -8.882 1.00 44.62 315 LEU A N 1
ATOM 6855 C CA . LEU B 1 315 ? 29.303 -8.724 -7.896 1.00 43.73 315 LEU A CA 1
ATOM 6856 C C . LEU B 1 315 ? 30.753 -8.409 -8.262 1.00 42.90 315 LEU A C 1
ATOM 6857 O O . LEU B 1 315 ? 31.214 -7.285 -8.065 1.00 42.76 315 LEU A O 1
ATOM 6862 N N . PHE B 1 316 ? 31.451 -9.404 -8.805 1.00 42.26 316 PHE A N 1
ATOM 6863 C CA . PHE B 1 316 ? 32.819 -9.241 -9.298 1.00 41.93 316 PHE A CA 1
ATOM 6864 C C . PHE B 1 316 ? 32.866 -8.211 -10.428 1.00 42.44 316 PHE A C 1
ATOM 6865 O O . PHE B 1 316 ? 33.690 -7.297 -10.404 1.00 41.62 316 PHE A O 1
ATOM 6873 N N . LEU B 1 317 ? 31.963 -8.359 -11.398 1.00 44.34 317 LEU A N 1
ATOM 6874 C CA . LEU B 1 317 ? 31.823 -7.410 -12.504 1.00 46.28 317 LEU A CA 1
ATOM 6875 C C . LEU B 1 317 ? 31.471 -6.005 -12.031 1.00 47.50 317 LEU A C 1
ATOM 6876 O O . LEU B 1 317 ? 32.086 -5.034 -12.468 1.00 48.46 317 LEU A O 1
ATOM 6881 N N . GLU B 1 318 ? 30.487 -5.906 -11.139 1.00 48.65 318 GLU A N 1
ATOM 6882 C CA . GLU B 1 318 ? 30.019 -4.616 -10.631 1.00 49.81 318 GLU A CA 1
ATOM 6883 C C . GLU B 1 318 ? 31.124 -3.825 -9.936 1.00 49.16 318 GLU A C 1
ATOM 6884 O O . GLU B 1 318 ? 31.278 -2.626 -10.179 1.00 50.47 318 GLU A O 1
ATOM 6890 N N . ILE B 1 319 ? 31.895 -4.505 -9.089 1.00 47.68 319 ILE A N 1
ATOM 6891 C CA . ILE B 1 319 ? 32.981 -3.872 -8.337 1.00 47.33 319 ILE A CA 1
ATOM 6892 C C . ILE B 1 319 ? 34.137 -3.442 -9.245 1.00 47.81 319 ILE A C 1
ATOM 6893 O O . ILE B 1 319 ? 34.677 -2.345 -9.085 1.00 48.24 319 ILE A O 1
ATOM 6898 N N . LEU B 1 320 ? 34.499 -4.298 -10.200 1.00 47.40 320 LEU A N 1
ATOM 6899 C CA . LEU B 1 320 ? 35.695 -4.069 -11.016 1.00 48.27 320 LEU A CA 1
ATOM 6900 C C . LEU B 1 320 ? 35.472 -3.346 -12.356 1.00 50.02 320 LEU A C 1
ATOM 6901 O O . LEU B 1 320 ? 36.437 -3.048 -13.065 1.00 49.86 320 LEU A O 1
ATOM 6906 N N . GLU B 1 321 ? 34.215 -3.066 -12.698 1.00 52.02 321 GLU A N 1
ATOM 6907 C CA . GLU B 1 321 ? 33.907 -2.223 -13.858 1.00 54.03 321 GLU A CA 1
ATOM 6908 C C . GLU B 1 321 ? 34.358 -0.786 -13.621 1.00 53.77 321 GLU A C 1
ATOM 6909 O O . GLU B 1 321 ? 34.649 -0.056 -14.568 1.00 54.86 321 GLU A O 1
ATOM 6915 N N . LYS B 1 322 ? 34.418 -0.399 -12.347 1.00 53.87 322 LYS A N 1
ATOM 6916 C CA . LYS B 1 322 ? 34.941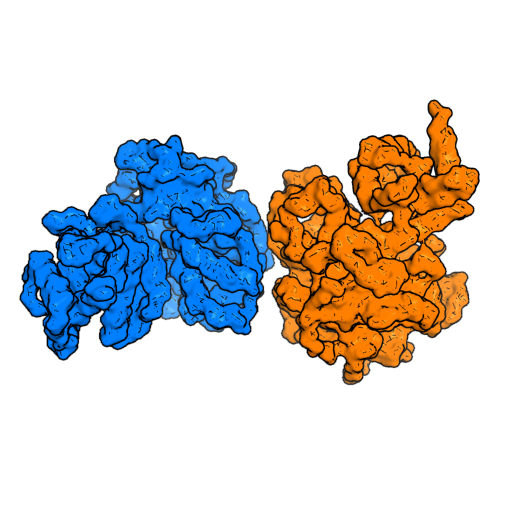 0.901 -11.928 1.00 53.78 322 LYS A CA 1
ATOM 6917 C C . LYS B 1 322 ? 36.468 0.916 -12.019 1.00 52.60 322 LYS A C 1
ATOM 6918 O O . LYS B 1 322 ? 37.098 1.968 -11.887 1.00 52.21 322 LYS A O 1
ATOM 6924 N N . HIS B 1 323 ? 37.050 -0.261 -12.240 1.00 51.12 323 HIS A N 1
ATOM 6925 C CA . HIS B 1 323 ? 38.499 -0.420 -12.344 1.00 49.95 323 HIS A CA 1
ATOM 6926 C C . HIS B 1 323 ? 38.915 -0.847 -13.730 1.00 49.65 323 HIS A C 1
ATOM 6927 O O . HIS B 1 323 ? 39.951 -1.495 -13.914 1.00 49.40 323 HIS A O 1
ATOM 6934 N N . GLN B 1 324 ? 38.090 -0.480 -14.711 1.00 49.57 324 GLN A N 1
ATOM 6935 C CA . GLN B 1 324 ? 38.378 -0.650 -16.144 1.00 49.59 324 GLN A CA 1
ATOM 6936 C C . GLN B 1 324 ? 38.432 -2.095 -16.653 1.00 49.59 324 GLN A C 1
ATOM 6937 O O . GLN B 1 324 ? 38.946 -2.346 -17.745 1.00 49.36 324 GLN A O 1
ATOM 6943 N N . LEU B 1 325 ? 37.903 -3.041 -15.877 1.00 49.34 325 LEU A N 1
ATOM 6944 C CA . LEU B 1 325 ? 37.787 -4.422 -16.347 1.00 49.53 325 LEU A CA 1
ATOM 6945 C C . LEU B 1 325 ? 36.726 -4.490 -17.442 1.00 50.41 325 LEU A C 1
ATOM 6946 O O . LEU B 1 325 ? 35.530 -4.352 -17.167 1.00 50.75 325 LEU A O 1
ATOM 6951 N N . GLN B 1 326 ? 37.174 -4.693 -18.681 1.00 51.89 326 GLN A N 1
ATOM 6952 C CA . GLN B 1 326 ? 36.285 -4.658 -19.844 1.00 53.30 326 GLN A CA 1
ATOM 6953 C C . GLN B 1 326 ? 35.222 -5.755 -19.791 1.00 55.69 326 GLN A C 1
ATOM 6954 O O . GLN B 1 326 ? 35.353 -6.731 -19.045 1.00 55.21 326 GLN A O 1
ATOM 6960 N N . GLU B 1 327 ? 34.163 -5.579 -20.574 1.00 59.13 327 GLU A N 1
ATOM 6961 C CA . GLU B 1 327 ? 33.066 -6.537 -20.577 1.00 60.80 327 GLU A CA 1
ATOM 6962 C C . GLU B 1 327 ? 33.359 -7.758 -21.433 1.00 58.72 327 GLU A C 1
ATOM 6963 O O . GLU B 1 327 ? 34.076 -7.671 -22.434 1.00 59.79 327 GLU A O 1
ATOM 6969 N N . ARG B 1 328 ? 32.794 -8.890 -21.016 1.00 55.79 328 ARG A N 1
ATOM 6970 C CA . ARG B 1 328 ? 33.031 -10.200 -21.634 1.00 52.20 328 ARG A CA 1
ATOM 6971 C C . ARG B 1 328 ? 34.474 -10.683 -21.426 1.00 47.52 328 ARG A C 1
ATOM 6972 O O . ARG B 1 328 ? 34.911 -11.644 -22.058 1.00 45.91 328 ARG A O 1
ATOM 6980 N N . ALA B 1 329 ? 35.198 -10.018 -20.527 1.00 43.65 329 ALA A N 1
ATOM 6981 C CA . ALA B 1 329 ? 36.555 -10.428 -20.162 1.00 41.38 329 ALA A CA 1
ATOM 6982 C C . ALA B 1 329 ? 36.545 -11.690 -19.299 1.00 40.05 329 ALA A C 1
ATOM 6983 O O . ALA B 1 329 ? 37.443 -12.528 -19.409 1.00 38.58 329 ALA A O 1
ATOM 6985 N N . ILE B 1 330 ? 35.528 -11.818 -18.448 1.00 38.19 330 ILE A N 1
ATOM 6986 C CA . ILE B 1 330 ? 35.381 -12.990 -17.589 1.00 37.25 330 ILE A CA 1
ATOM 6987 C C . ILE B 1 330 ? 34.892 -14.176 -18.412 1.00 36.55 330 ILE A C 1
ATOM 6988 O O . ILE B 1 330 ? 33.842 -14.108 -19.054 1.00 36.29 330 ILE A O 1
ATOM 6993 N N . LYS B 1 331 ? 35.675 -15.253 -18.392 1.00 35.62 331 LYS A N 1
ATOM 6994 C CA . LYS B 1 331 ? 35.396 -16.437 -19.196 1.00 35.60 331 LYS A CA 1
ATOM 6995 C C . LYS B 1 331 ? 35.257 -17.691 -18.327 1.00 35.44 331 LYS A C 1
ATOM 6996 O O . LYS B 1 331 ? 36.255 -18.334 -17.996 1.00 35.38 331 LYS A O 1
ATOM 7002 N N . PRO B 1 332 ? 34.016 -18.035 -17.940 1.00 35.25 332 PRO A N 1
ATOM 7003 C CA . PRO B 1 332 ? 33.761 -19.323 -17.303 1.00 34.81 332 PRO A CA 1
ATOM 7004 C C . PRO B 1 332 ? 34.168 -20.462 -18.228 1.00 34.25 332 PRO A C 1
ATOM 7005 O O . PRO B 1 332 ? 33.826 -20.459 -19.410 1.00 34.37 332 PRO A O 1
ATOM 7009 N N . ALA B 1 333 ? 34.908 -21.420 -17.689 1.00 33.38 333 ALA A N 1
ATOM 7010 C CA . ALA B 1 333 ? 35.427 -22.511 -18.494 1.00 32.56 333 ALA A CA 1
ATOM 7011 C C . ALA B 1 333 ? 35.287 -23.834 -17.775 1.00 32.01 333 ALA A C 1
ATOM 7012 O O . ALA B 1 333 ? 35.230 -23.888 -16.546 1.00 32.01 333 ALA A O 1
ATOM 7014 N N . PHE B 1 334 ? 35.225 -24.902 -18.556 1.00 31.51 334 PHE A N 1
ATOM 7015 C CA . PHE B 1 334 ? 35.277 -26.237 -18.008 1.00 30.97 334 PHE A CA 1
ATOM 7016 C C . PHE B 1 334 ? 36.588 -26.903 -18.400 1.00 31.06 334 PHE A C 1
ATOM 7017 O O . PHE B 1 334 ? 37.073 -26.742 -19.525 1.00 30.77 334 PHE A O 1
ATOM 7025 N N . GLY B 1 335 ? 37.152 -27.649 -17.458 1.00 30.80 335 GLY A N 1
ATOM 7026 C CA . GLY B 1 335 ? 38.371 -28.401 -17.696 1.00 30.62 335 GLY A CA 1
ATOM 7027 C C . GLY B 1 335 ? 38.625 -29.413 -16.603 1.00 30.12 335 GLY A C 1
ATOM 7028 O O . GLY B 1 335 ? 37.955 -29.411 -15.569 1.00 29.90 335 GLY A O 1
ATOM 7037 N N . THR B 1 337 ? 42.006 -32.492 -15.339 1.00 27.85 337 THR A N 1
ATOM 7038 C CA . THR B 1 337 ? 43.320 -33.077 -15.584 1.00 27.28 337 THR A CA 1
ATOM 7039 C C . THR B 1 337 ? 43.290 -33.985 -16.814 1.00 27.30 337 THR A C 1
ATOM 7040 O O . THR B 1 337 ? 44.227 -33.984 -17.614 1.00 27.53 337 THR A O 1
ATOM 7044 N N . GLU B 1 338 ? 42.196 -34.729 -16.966 1.00 27.43 338 GLU A N 1
ATOM 7045 C CA . GLU B 1 338 ? 42.017 -35.677 -18.071 1.00 27.50 338 GLU A CA 1
ATOM 7046 C C . GLU B 1 338 ? 41.933 -35.023 -19.458 1.00 27.68 338 GLU A C 1
ATOM 7047 O O . GLU B 1 338 ? 42.134 -35.692 -20.474 1.00 28.15 338 GLU A O 1
ATOM 7053 N N . SER B 1 339 ? 41.637 -33.726 -19.496 1.00 27.65 339 SER A N 1
ATOM 7054 C CA . SER B 1 339 ? 41.537 -32.996 -20.759 1.00 28.17 339 SER A CA 1
ATOM 7055 C C . SER B 1 339 ? 42.603 -31.902 -20.889 1.00 28.36 339 SER A C 1
ATOM 7056 O O . SER B 1 339 ? 42.404 -30.916 -21.606 1.00 28.61 339 SER A O 1
ATOM 7059 N N . CYS B 1 340 ? 43.700 -32.085 -20.192 1.00 27.96 340 CYS A N 1
ATOM 7060 C CA . CYS B 1 340 ? 44.790 -31.161 -20.193 1.00 28.10 340 CYS A CA 1
ATOM 7061 C C . CYS B 1 340 ? 44.289 -29.780 -19.882 1.00 28.37 340 CYS A C 1
ATOM 7062 O O . CYS B 1 340 ? 44.548 -28.858 -20.600 1.00 28.32 340 CYS A O 1
ATOM 7065 N N . SER B 1 341 ? 43.618 -29.655 -18.745 1.00 28.32 341 SER A N 1
ATOM 7066 C CA . SER B 1 341 ? 42.762 -28.533 -18.365 1.00 28.16 341 SER A CA 1
ATOM 7067 C C . SER B 1 341 ? 41.645 -28.142 -19.322 1.00 28.12 341 SER A C 1
ATOM 7068 O O . SER B 1 341 ? 40.838 -28.955 -19.646 1.00 27.85 341 SER A O 1
ATOM 7071 N N . GLY B 1 342 ? 41.580 -26.893 -19.725 1.00 28.19 342 GLY A N 1
ATOM 7072 C CA . GLY B 1 342 ? 40.421 -26.399 -20.427 1.00 28.62 342 GLY A CA 1
ATOM 7073 C C . GLY B 1 342 ? 39.991 -27.072 -21.711 1.00 29.08 342 GLY A C 1
ATOM 7074 O O . GLY B 1 342 ? 40.757 -27.308 -22.592 1.00 29.17 342 GLY A O 1
ATOM 7075 N N . ILE B 1 343 ? 38.711 -27.350 -21.788 1.00 29.41 343 ILE A N 1
ATOM 7076 C CA . ILE B 1 343 ? 38.132 -28.025 -22.956 1.00 29.74 343 ILE A CA 1
ATOM 7077 C C . ILE B 1 343 ? 36.937 -27.250 -23.551 1.00 30.45 343 ILE A C 1
ATOM 7078 O O . ILE B 1 343 ? 36.706 -27.300 -24.761 1.00 30.68 343 ILE A O 1
ATOM 7083 N N . THR B 1 344 ? 36.189 -26.542 -22.704 1.00 30.62 344 THR A N 1
ATOM 7084 C CA . THR B 1 344 ? 35.149 -25.622 -23.172 1.00 30.93 344 THR A CA 1
ATOM 7085 C C . THR B 1 344 ? 35.428 -24.223 -22.630 1.00 31.11 344 THR A C 1
ATOM 7086 O O . THR B 1 344 ? 35.850 -24.073 -21.484 1.00 31.23 344 THR A O 1
ATOM 7090 N N . TRP B 1 345 ? 35.195 -23.207 -23.460 1.00 31.18 345 TRP A N 1
ATOM 7091 C CA . TRP B 1 345 ? 35.408 -21.814 -23.070 1.00 31.45 345 TRP A CA 1
ATOM 7092 C C . TRP B 1 345 ? 34.185 -20.996 -23.347 1.00 33.14 345 TRP A C 1
ATOM 7093 O O . TRP B 1 345 ? 33.553 -21.147 -24.394 1.00 33.88 345 TRP A O 1
ATOM 7104 N N . SER B 1 346 ? 33.839 -20.118 -22.410 1.00 34.80 346 SER A N 1
ATOM 7105 C CA . SER B 1 346 ? 32.736 -19.184 -22.604 1.00 36.11 346 SER A CA 1
ATOM 7106 C C . SER B 1 346 ? 33.165 -18.039 -23.510 1.00 37.95 346 SER A C 1
ATOM 7107 O O . SER B 1 346 ? 34.339 -17.661 -23.530 1.00 37.99 346 SER A O 1
ATOM 7110 N N . ALA B 1 347 ? 32.207 -17.491 -24.254 1.00 40.03 347 ALA A N 1
ATOM 7111 C CA . ALA B 1 347 ? 32.443 -16.312 -25.080 1.00 42.24 347 ALA A CA 1
ATOM 7112 C C . ALA B 1 347 ? 32.506 -15.050 -24.220 1.00 44.56 347 ALA A C 1
ATOM 7113 O O . ALA B 1 347 ? 33.011 -14.015 -24.660 1.00 45.23 347 ALA A O 1
ATOM 7115 N N . GLY B 1 348 ? 31.994 -15.147 -22.993 1.00 47.56 348 GLY A N 1
ATOM 7116 C CA . GLY B 1 348 ? 31.982 -14.029 -22.050 1.00 52.36 348 GLY A CA 1
ATOM 7117 C C . GLY B 1 348 ? 30.583 -13.680 -21.573 1.00 57.36 348 GLY A C 1
ATOM 7118 O O . GLY B 1 348 ? 29.595 -14.008 -22.236 1.00 58.48 348 GLY A O 1
ATOM 7119 N N . LEU B 1 349 ? 30.475 -13.023 -20.439 1.00 62.00 349 LEU A N 1
ATOM 7120 C CA . LEU B 1 349 ? 29.174 -12.679 -19.904 1.00 66.61 349 LEU A CA 1
ATOM 7121 C C . LEU B 1 349 ? 28.853 -11.259 -20.213 1.00 70.97 349 LEU A C 1
ATOM 7122 O O . LEU B 1 349 ? 29.726 -10.437 -20.123 1.00 70.86 349 LEU A O 1
ATOM 7127 N N . SER B 1 350 ? 27.590 -10.909 -20.398 1.00 77.71 350 SER A N 1
ATOM 7128 C CA . SER B 1 350 ? 26.465 -11.727 -20.822 1.00 83.35 350 SER A CA 1
ATOM 7129 C C . SER B 1 350 ? 25.540 -11.210 -21.964 1.00 88.28 350 SER A C 1
ATOM 7130 O O . SER B 1 350 ? 24.718 -11.984 -22.458 1.00 90.25 350 SER A O 1
ATOM 7133 N N . LYS B 1 351 ? 25.616 -9.949 -22.390 1.00 92.29 351 LYS A N 1
ATOM 7134 C CA . LYS B 1 351 ? 26.409 -8.902 -21.780 1.00 94.74 351 LYS A CA 1
ATOM 7135 C C . LYS B 1 351 ? 25.890 -8.682 -20.374 1.00 96.38 351 LYS A C 1
ATOM 7136 O O . LYS B 1 351 ? 26.665 -8.587 -19.422 1.00 96.71 351 LYS A O 1
ATOM 7142 N N . ASN B 1 352 ? 24.569 -8.598 -20.252 1.00 98.22 352 ASN A N 1
ATOM 7143 C CA . ASN B 1 352 ? 23.931 -8.355 -18.963 1.00 98.10 352 ASN A CA 1
ATOM 7144 C C . ASN B 1 352 ? 22.712 -9.231 -18.804 1.00 97.47 352 ASN A C 1
ATOM 7145 O O . ASN B 1 352 ? 22.059 -9.250 -17.775 1.00 97.07 352 ASN A O 1
ATOM 7150 N N . GLU B 1 353 ? 22.451 -9.972 -19.863 1.00 97.26 353 GLU A N 1
ATOM 7151 C CA . GLU B 1 353 ? 21.300 -10.863 -19.998 1.00 97.76 353 GLU A CA 1
ATOM 7152 C C . GLU B 1 353 ? 21.471 -12.119 -19.149 1.00 96.71 353 GLU A C 1
ATOM 7153 O O . GLU B 1 353 ? 20.673 -12.374 -18.252 1.00 95.71 353 GLU A O 1
ATOM 7159 N N . LEU B 1 354 ? 22.522 -12.889 -19.435 1.00 96.11 354 LEU A N 1
ATOM 7160 C CA . LEU B 1 354 ? 22.746 -14.198 -18.805 1.00 95.27 354 LEU A CA 1
ATOM 7161 C C . LEU B 1 354 ? 23.090 -14.103 -17.313 1.00 95.01 354 LEU A C 1
ATOM 7162 O O . LEU B 1 354 ? 23.076 -15.111 -16.601 1.00 93.88 354 LEU A O 1
ATOM 7167 N N . THR B 1 355 ? 23.391 -12.891 -16.852 1.00 94.83 355 THR A N 1
ATOM 7168 C CA . THR B 1 355 ? 23.746 -12.646 -15.454 1.00 94.97 355 THR A CA 1
ATOM 7169 C C . THR B 1 355 ? 22.544 -12.251 -14.585 1.00 95.95 355 THR A C 1
ATOM 7170 O O . THR B 1 355 ? 22.703 -11.969 -13.395 1.00 94.13 355 THR A O 1
ATOM 7174 N N . GLU B 1 356 ? 21.360 -12.249 -15.188 1.00 97.05 356 GLU A N 1
ATOM 7175 C CA . GLU B 1 356 ? 20.150 -11.861 -14.489 1.00 95.76 356 GLU A CA 1
ATOM 7176 C C . GLU B 1 356 ? 19.658 -13.059 -13.705 1.00 94.96 356 GLU A C 1
ATOM 7177 O O . GLU B 1 356 ? 18.575 -13.541 -13.876 1.00 95.34 356 GLU A O 1
ATOM 7183 N N . GLU B 1 357 ? 20.507 -13.546 -12.820 1.00 93.40 357 GLU A N 1
ATOM 7184 C CA . GLU B 1 357 ? 20.113 -14.563 -11.864 1.00 91.95 357 GLU A CA 1
ATOM 7185 C C . GLU B 1 357 ? 20.119 -15.973 -12.435 1.00 89.90 357 GLU A C 1
ATOM 7186 O O . GLU B 1 357 ? 19.871 -16.929 -11.701 1.00 89.47 357 GLU A O 1
ATOM 7192 N N . ASN B 1 358 ? 20.463 -16.124 -13.698 1.00 87.26 358 ASN A N 1
ATOM 7193 C CA . ASN B 1 358 ? 20.184 -17.388 -14.336 1.00 84.09 358 ASN A CA 1
ATOM 7194 C C . ASN B 1 358 ? 21.257 -18.272 -13.832 1.00 80.73 358 ASN A C 1
ATOM 7195 O O . ASN B 1 358 ? 22.372 -18.195 -14.318 1.00 81.18 358 ASN A O 1
ATOM 7200 N N . SER B 1 359 ? 20.927 -19.111 -12.853 1.00 75.06 359 SER A N 1
ATOM 7201 C CA . SER B 1 359 ? 21.721 -20.286 -12.598 1.00 69.13 359 SER A CA 1
ATOM 7202 C C . SER B 1 359 ? 21.226 -21.126 -13.731 1.00 66.21 359 SER A C 1
ATOM 7203 O O . SER B 1 359 ? 20.059 -20.999 -14.094 1.00 67.15 359 SER A O 1
ATOM 7206 N N . PHE B 1 360 ? 22.081 -21.945 -14.335 1.00 60.43 360 PHE A N 1
ATOM 7207 C CA . PHE B 1 360 ? 23.504 -22.007 -14.011 1.00 54.53 360 PHE A CA 1
ATOM 7208 C C . PHE B 1 360 ? 24.339 -21.233 -15.036 1.00 50.89 360 PHE A C 1
ATOM 7209 O O . PHE B 1 360 ? 23.810 -20.759 -16.044 1.00 50.10 360 PHE A O 1
ATOM 7217 N N . VAL B 1 361 ? 25.638 -21.105 -14.771 1.00 46.85 361 VAL A N 1
ATOM 7218 C CA . VAL B 1 361 ? 26.546 -20.350 -15.637 1.00 43.71 361 VAL A CA 1
ATOM 7219 C C . VAL B 1 361 ? 26.988 -21.173 -16.847 1.00 42.06 361 VAL A C 1
ATOM 7220 O O . VAL B 1 361 ? 27.327 -22.353 -16.718 1.00 41.61 361 VAL A O 1
ATOM 7224 N N . SER B 1 362 ? 26.979 -20.538 -18.019 1.00 40.10 362 SER A N 1
ATOM 7225 C CA . SER B 1 362 ? 27.444 -21.165 -19.254 1.00 38.22 362 SER A CA 1
ATOM 7226 C C . SER B 1 362 ? 28.961 -21.279 -19.280 1.00 36.38 362 SER A C 1
ATOM 7227 O O . SER B 1 362 ? 29.669 -20.306 -19.018 1.00 35.60 362 SER A O 1
ATOM 7230 N N . LEU B 1 363 ? 29.448 -22.471 -19.606 1.00 35.01 363 LEU A N 1
ATOM 7231 C CA . LEU B 1 363 ? 30.884 -22.714 -19.707 1.00 34.13 363 LEU A CA 1
ATOM 7232 C C . LEU B 1 363 ? 31.330 -22.791 -21.171 1.00 34.21 363 LEU A C 1
ATOM 7233 O O . LEU B 1 363 ? 32.461 -23.188 -21.472 1.00 33.89 363 LEU A O 1
ATOM 7238 N N . GLY B 1 364 ? 30.426 -22.405 -22.069 1.00 34.35 364 GLY A N 1
ATOM 7239 C CA . GLY B 1 364 ? 30.736 -22.243 -23.485 1.00 34.34 364 GLY A CA 1
ATOM 7240 C C . GLY B 1 364 ? 30.807 -23.524 -24.289 1.00 34.69 364 GLY A C 1
ATOM 7241 O O . GLY B 1 364 ? 30.365 -24.582 -23.839 1.00 35.36 364 GLY A O 1
ATOM 7242 N N . LYS B 1 365 ? 31.379 -23.414 -25.485 1.00 34.90 365 LYS A N 1
ATOM 7243 C CA . LYS B 1 365 ? 31.439 -24.513 -26.447 1.00 35.15 365 LYS A CA 1
ATOM 7244 C C . LYS B 1 365 ? 32.814 -25.187 -26.422 1.00 34.73 365 LYS A C 1
ATOM 7245 O O . LYS B 1 365 ? 33.805 -24.545 -26.070 1.00 34.39 365 LYS A O 1
ATOM 7251 N N . PRO B 1 366 ? 32.880 -26.482 -26.800 1.00 34.55 366 PRO A N 1
ATOM 7252 C CA . PRO B 1 366 ? 34.143 -27.229 -26.772 1.00 34.33 366 PRO A CA 1
ATOM 7253 C C . PRO B 1 366 ? 35.165 -26.727 -27.794 1.00 34.25 366 PRO A C 1
ATOM 7254 O O . PRO B 1 366 ? 34.786 -26.132 -28.805 1.00 34.84 366 PRO A O 1
ATOM 7258 N N . ILE B 1 367 ? 36.446 -26.976 -27.522 1.00 33.63 367 ILE A N 1
ATOM 7259 C CA . ILE B 1 367 ? 37.538 -26.587 -28.423 1.00 33.17 367 ILE A CA 1
ATOM 7260 C C . ILE B 1 367 ? 37.487 -27.345 -29.752 1.00 33.50 367 ILE A C 1
ATOM 7261 O O . ILE B 1 367 ? 36.977 -28.469 -29.792 1.00 33.39 367 ILE A O 1
ATOM 7266 N N . PRO B 1 368 ? 38.002 -26.731 -30.845 1.00 33.59 368 PRO A N 1
ATOM 7267 C CA . PRO B 1 368 ? 38.149 -27.500 -32.078 1.00 33.62 368 PRO A CA 1
ATOM 7268 C C . PRO B 1 368 ? 38.925 -28.784 -31.807 1.00 34.03 368 PRO A C 1
ATOM 7269 O O . PRO B 1 368 ? 39.940 -28.762 -31.103 1.00 33.86 368 PRO A O 1
ATOM 7273 N N . GLY B 1 369 ? 38.429 -29.892 -32.348 1.00 34.40 369 GLY A N 1
ATOM 7274 C CA . GLY B 1 369 ? 39.013 -31.205 -32.105 1.00 33.86 369 GLY A CA 1
ATOM 7275 C C . GLY B 1 369 ? 38.298 -31.983 -31.016 1.00 33.76 369 GLY A C 1
ATOM 7276 O O . GLY B 1 369 ? 38.471 -33.195 -30.908 1.00 33.46 369 GLY A O 1
ATOM 7277 N N . ALA B 1 370 ? 37.493 -31.290 -30.212 1.00 34.37 370 ALA A N 1
ATOM 7278 C CA . ALA B 1 370 ? 36.801 -31.912 -29.081 1.00 35.38 370 ALA A CA 1
ATOM 7279 C C . ALA B 1 370 ? 35.292 -32.043 -29.285 1.00 36.14 370 ALA A C 1
ATOM 7280 O O . ALA B 1 370 ? 34.653 -31.174 -29.885 1.00 36.07 370 ALA A O 1
ATOM 7282 N N . THR B 1 371 ? 34.738 -33.138 -28.769 1.00 37.06 371 THR A N 1
ATOM 7283 C CA . THR B 1 371 ? 33.301 -33.385 -28.796 1.00 38.50 371 THR A CA 1
ATOM 7284 C C . THR B 1 371 ? 32.807 -33.727 -27.390 1.00 38.99 371 THR A C 1
ATOM 7285 O O . THR B 1 371 ? 33.423 -34.528 -26.685 1.00 39.88 371 THR A O 1
ATOM 7289 N N . ILE B 1 372 ? 31.701 -33.107 -26.986 1.00 39.98 372 ILE A N 1
ATOM 7290 C CA . ILE B 1 372 ? 31.103 -33.362 -25.672 1.00 40.92 372 ILE A CA 1
ATOM 7291 C C . ILE B 1 372 ? 29.623 -33.744 -25.782 1.00 41.85 372 ILE A C 1
ATOM 7292 O O . ILE B 1 372 ? 28.919 -33.291 -26.693 1.00 42.09 372 ILE A O 1
ATOM 7297 N N . ARG B 1 373 ? 29.160 -34.585 -24.859 1.00 41.75 373 ARG A N 1
ATOM 7298 C CA . ARG B 1 373 ? 27.752 -34.988 -24.830 1.00 42.52 373 ARG A CA 1
ATOM 7299 C C . ARG B 1 373 ? 27.215 -35.229 -23.418 1.00 43.14 373 ARG A C 1
ATOM 7300 O O . ARG B 1 373 ? 27.981 -35.447 -22.476 1.00 43.14 373 ARG A O 1
ATOM 7308 N N . ILE B 1 374 ? 25.890 -35.174 -23.294 1.00 44.17 374 ILE A N 1
ATOM 7309 C CA . ILE B 1 374 ? 25.186 -35.463 -22.046 1.00 45.07 374 ILE A CA 1
ATOM 7310 C C . ILE B 1 374 ? 24.321 -36.712 -22.244 1.00 46.56 374 ILE A C 1
ATOM 7311 O O . ILE B 1 374 ? 23.477 -36.747 -23.139 1.00 47.51 374 ILE A O 1
ATOM 7316 N N . VAL B 1 375 ? 24.537 -37.735 -21.418 1.00 48.39 375 VAL A N 1
ATOM 7317 C CA . VAL B 1 375 ? 23.843 -39.021 -21.580 1.00 50.71 375 VAL A CA 1
ATOM 7318 C C . VAL B 1 375 ? 23.083 -39.493 -20.334 1.00 53.02 375 VAL A C 1
ATOM 7319 O O . VAL B 1 375 ? 23.262 -38.951 -19.240 1.00 53.02 375 VAL A O 1
ATOM 7323 N N . ASP B 1 376 ? 22.233 -40.503 -20.523 1.00 55.72 376 ASP A N 1
ATOM 7324 C CA . ASP B 1 376 ? 21.560 -41.196 -19.421 1.00 58.14 376 ASP A CA 1
ATOM 7325 C C . ASP B 1 376 ? 22.423 -42.349 -18.901 1.00 59.82 376 ASP A C 1
ATOM 7326 O O . ASP B 1 376 ? 23.619 -42.409 -19.189 1.00 60.32 376 ASP A O 1
ATOM 7331 N N . GLN B 1 377 ? 21.813 -43.266 -18.152 1.00 61.96 377 GLN A N 1
ATOM 7332 C CA . GLN B 1 377 ? 22.538 -44.392 -17.552 1.00 64.50 377 GLN A CA 1
ATOM 7333 C C . GLN B 1 377 ? 22.933 -45.468 -18.569 1.00 65.34 377 GLN A C 1
ATOM 7334 O O . GLN B 1 377 ? 23.801 -46.300 -18.295 1.00 65.09 377 GLN A O 1
ATOM 7340 N N . GLU B 1 378 ? 22.293 -45.444 -19.737 1.00 67.02 378 GLU A N 1
ATOM 7341 C CA . GLU B 1 378 ? 22.577 -46.402 -20.807 1.00 68.58 378 GLU A CA 1
ATOM 7342 C C . GLU B 1 378 ? 23.350 -45.754 -21.960 1.00 67.89 378 GLU A C 1
ATOM 7343 O O . GLU B 1 378 ? 23.371 -46.275 -23.080 1.00 68.09 378 GLU A O 1
ATOM 7349 N N . ASN B 1 379 ? 23.980 -44.616 -21.666 1.00 66.36 379 ASN A N 1
ATOM 7350 C CA . ASN B 1 379 ? 24.835 -43.877 -22.609 1.00 65.09 379 ASN A CA 1
ATOM 7351 C C . ASN B 1 379 ? 24.127 -43.283 -23.833 1.00 65.35 379 ASN A C 1
ATOM 7352 O O . ASN B 1 379 ? 24.769 -42.971 -24.842 1.00 65.61 379 ASN A O 1
ATOM 7357 N N . ASN B 1 380 ? 22.810 -43.121 -23.738 1.00 65.16 380 ASN A N 1
ATOM 7358 C CA . ASN B 1 380 ? 22.037 -42.499 -24.808 1.00 65.03 380 ASN A CA 1
ATOM 7359 C C . ASN B 1 380 ? 21.932 -40.990 -24.608 1.00 64.27 380 ASN A C 1
ATOM 7360 O O . ASN B 1 380 ? 21.530 -40.538 -23.533 1.00 63.77 380 ASN A O 1
ATOM 7365 N N . PRO B 1 381 ? 22.314 -40.206 -25.638 1.00 63.64 381 PRO A N 1
ATOM 7366 C CA . PRO B 1 381 ? 22.196 -38.746 -25.606 1.00 63.20 381 PRO A CA 1
ATOM 7367 C C . PRO B 1 381 ? 20.769 -38.290 -25.295 1.00 62.88 381 PRO A C 1
ATOM 7368 O O . PRO B 1 381 ? 19.810 -38.828 -25.853 1.00 62.55 381 PRO A O 1
ATOM 7372 N N . LEU B 1 382 ? 20.648 -37.315 -24.398 1.00 62.75 382 LEU A N 1
ATOM 7373 C CA . LEU B 1 382 ? 19.353 -36.825 -23.925 1.00 62.68 382 LEU A CA 1
ATOM 7374 C C . LEU B 1 382 ? 18.938 -35.555 -24.672 1.00 62.75 382 LEU A C 1
ATOM 7375 O O . LEU B 1 382 ? 19.786 -34.882 -25.250 1.00 63.28 382 LEU A O 1
ATOM 7380 N N . PRO B 1 383 ? 17.631 -35.224 -24.672 1.00 62.58 383 PRO A N 1
ATOM 7381 C CA . PRO B 1 383 ? 17.201 -33.949 -25.257 1.00 62.00 383 PRO A CA 1
ATOM 7382 C C . PRO B 1 383 ? 17.881 -32.745 -24.601 1.00 61.29 383 PRO A C 1
ATOM 7383 O O . PRO B 1 383 ? 18.295 -32.824 -23.442 1.00 60.69 383 PRO A O 1
ATOM 7387 N N . GLU B 1 384 ? 17.992 -31.645 -25.344 1.00 61.15 384 GLU A N 1
ATOM 7388 C CA . GLU B 1 384 ? 18.632 -30.428 -24.846 1.00 60.76 384 GLU A CA 1
ATOM 7389 C C . GLU B 1 384 ? 17.996 -29.896 -23.566 1.00 59.82 384 GLU A C 1
ATOM 7390 O O . GLU B 1 384 ? 16.786 -30.017 -23.365 1.00 60.56 384 GLU A O 1
ATOM 7396 N N . ARG B 1 385 ? 18.836 -29.317 -22.710 1.00 58.85 385 ARG A N 1
ATOM 7397 C CA . ARG B 1 385 ? 18.427 -28.728 -21.426 1.00 57.80 385 ARG A CA 1
ATOM 7398 C C . ARG B 1 385 ? 18.001 -29.743 -20.360 1.00 55.88 385 ARG A C 1
ATOM 7399 O O . ARG B 1 385 ? 17.507 -29.363 -19.296 1.00 56.19 385 ARG A O 1
ATOM 7407 N N . GLU B 1 386 ? 18.209 -31.028 -20.647 1.00 53.81 386 GLU A N 1
ATOM 7408 C CA . GLU B 1 386 ? 17.968 -32.098 -19.677 1.00 53.13 386 GLU A CA 1
ATOM 7409 C C . GLU B 1 386 ? 19.280 -32.561 -19.038 1.00 51.22 386 GLU A C 1
ATOM 7410 O O . GLU B 1 386 ? 20.275 -32.786 -19.734 1.00 50.50 386 GLU A O 1
ATOM 7416 N N . ILE B 1 387 ? 19.267 -32.702 -17.713 1.00 48.83 387 ILE A N 1
ATOM 7417 C CA . ILE B 1 387 ? 20.474 -33.012 -16.936 1.00 46.65 387 ILE A CA 1
ATOM 7418 C C . ILE B 1 387 ? 20.838 -34.497 -16.983 1.00 45.55 387 ILE A C 1
ATOM 7419 O O . ILE B 1 387 ? 19.985 -35.364 -16.787 1.00 45.91 387 ILE A O 1
ATOM 7424 N N . GLY B 1 388 ? 22.113 -34.771 -17.250 1.00 44.30 388 GLY A N 1
ATOM 7425 C CA . GLY B 1 388 ? 22.648 -36.133 -17.267 1.00 42.51 388 GLY A CA 1
ATOM 7426 C C . GLY B 1 388 ? 24.159 -36.148 -17.110 1.00 41.42 388 GLY A C 1
ATOM 7427 O O . GLY B 1 388 ? 24.758 -35.154 -16.688 1.00 40.33 388 GLY A O 1
ATOM 7428 N N . ARG B 1 389 ? 24.772 -37.276 -17.461 1.00 40.14 389 ARG A N 1
ATOM 7429 C CA . ARG B 1 389 ? 26.216 -37.472 -17.312 1.00 39.77 389 ARG A CA 1
ATOM 7430 C C . ARG B 1 389 ? 27.016 -36.906 -18.489 1.00 39.63 389 ARG A C 1
ATOM 7431 O O . ARG B 1 389 ? 26.716 -37.195 -19.653 1.00 39.42 389 ARG A O 1
ATOM 7439 N N . LEU B 1 390 ? 28.037 -36.107 -18.173 1.00 38.39 390 LEU A N 1
ATOM 7440 C CA . LEU B 1 390 ? 28.900 -35.496 -19.187 1.00 37.23 390 LEU A CA 1
ATOM 7441 C C . LEU B 1 390 ? 30.012 -36.428 -19.663 1.00 36.91 390 LEU A C 1
ATOM 7442 O O . LEU B 1 390 ? 30.837 -36.888 -18.871 1.00 36.81 390 LEU A O 1
ATOM 7447 N N . GLN B 1 391 ? 30.025 -36.689 -20.967 1.00 36.66 391 GLN A N 1
ATOM 7448 C CA . GLN B 1 391 ? 31.074 -37.487 -21.591 1.00 36.81 391 GLN A CA 1
ATOM 7449 C C . GLN B 1 391 ? 31.824 -36.655 -22.624 1.00 36.25 391 GLN A C 1
ATOM 7450 O O . GLN B 1 391 ? 31.217 -35.889 -23.377 1.00 36.43 391 GLN A O 1
ATOM 7456 N N . ILE B 1 392 ? 33.146 -36.802 -22.644 1.00 35.33 392 ILE A N 1
ATOM 7457 C CA . ILE B 1 392 ? 34.004 -36.002 -23.522 1.00 34.68 392 ILE A CA 1
ATOM 7458 C C . ILE B 1 392 ? 34.919 -36.870 -24.387 1.00 34.51 392 ILE A C 1
ATOM 7459 O O . ILE B 1 392 ? 35.273 -37.988 -24.002 1.00 34.61 392 ILE A O 1
ATOM 7464 N N . GLN B 1 393 ? 35.281 -36.351 -25.559 1.00 33.93 393 GLN A N 1
ATOM 7465 C CA . GLN B 1 393 ? 36.273 -36.991 -26.425 1.00 34.27 393 GLN A CA 1
ATOM 7466 C C . GLN B 1 393 ? 37.034 -35.969 -27.272 1.00 33.91 393 GLN A C 1
ATOM 7467 O O . GLN B 1 393 ? 36.646 -34.802 -27.360 1.00 33.77 393 GLN A O 1
ATOM 7473 N N . GLY B 1 394 ? 38.118 -36.424 -27.893 1.00 33.43 394 GLY A N 1
ATOM 7474 C CA . GLY B 1 394 ? 38.972 -35.564 -28.699 1.00 32.82 394 GLY A CA 1
ATOM 7475 C C . GLY B 1 394 ? 40.437 -35.792 -28.393 1.00 32.54 394 GLY A C 1
ATOM 7476 O O . GLY B 1 394 ? 40.780 -36.387 -27.368 1.00 32.35 394 GLY A O 1
ATOM 7477 N N . ASN B 1 395 ? 41.298 -35.305 -29.285 1.00 32.32 395 ASN A N 1
ATOM 7478 C CA . ASN B 1 395 ? 42.745 -35.490 -29.180 1.00 31.98 395 ASN A CA 1
ATOM 7479 C C . ASN B 1 395 ? 43.366 -35.007 -27.867 1.00 31.63 395 ASN A C 1
ATOM 7480 O O . ASN B 1 395 ? 44.395 -35.530 -27.440 1.00 31.05 395 ASN A O 1
ATOM 7485 N N . SER B 1 396 ? 42.736 -34.019 -27.235 1.00 31.33 396 SER A N 1
ATOM 7486 C CA . SER B 1 396 ? 43.231 -33.451 -25.981 1.00 31.07 396 SER A CA 1
ATOM 7487 C C . SER B 1 396 ? 42.848 -34.266 -24.740 1.00 31.21 396 SER A C 1
ATOM 7488 O O . SER B 1 396 ? 43.301 -33.964 -23.633 1.00 31.40 396 SER A O 1
ATOM 7491 N N . VAL B 1 397 ? 42.021 -35.292 -24.931 1.00 31.23 397 VAL A N 1
ATOM 7492 C CA . VAL B 1 397 ? 41.532 -36.132 -23.832 1.00 31.20 397 VAL A CA 1
ATOM 7493 C C . VAL B 1 397 ? 42.433 -37.351 -23.632 1.00 31.22 397 VAL A C 1
ATOM 7494 O O . VAL B 1 397 ? 42.806 -38.021 -24.599 1.00 31.09 397 VAL A O 1
ATOM 7498 N N . THR B 1 398 ? 42.779 -37.626 -22.374 1.00 31.42 398 THR A N 1
ATOM 7499 C CA . THR B 1 398 ? 43.609 -38.782 -22.015 1.00 31.98 398 THR A CA 1
ATOM 7500 C C . THR B 1 398 ? 43.038 -40.102 -22.540 1.00 32.84 398 THR A C 1
ATOM 7501 O O . THR B 1 398 ? 41.824 -40.253 -22.692 1.00 33.02 398 THR A O 1
ATOM 7505 N N . LYS B 1 399 ? 43.928 -41.049 -22.815 1.00 34.53 399 LYS A N 1
ATOM 7506 C CA . LYS B 1 399 ? 43.537 -42.355 -23.330 1.00 36.09 399 LYS A CA 1
ATOM 7507 C C . LYS B 1 399 ? 43.423 -43.395 -22.213 1.00 36.45 399 LYS A C 1
ATOM 7508 O O . LYS B 1 399 ? 42.827 -44.459 -22.408 1.00 37.15 399 LYS A O 1
ATOM 7514 N N . GLY B 1 400 ? 43.983 -43.085 -21.045 1.00 35.86 400 GLY A N 1
ATOM 7515 C CA . GLY B 1 400 ? 43.929 -44.001 -19.908 1.00 35.53 400 GLY A CA 1
ATOM 7516 C C . GLY B 1 400 ? 44.691 -43.567 -18.669 1.00 35.06 400 GLY A C 1
ATOM 7517 O O . GLY B 1 400 ? 45.539 -42.670 -18.721 1.00 34.64 400 GLY A O 1
ATOM 7518 N N . TYR B 1 401 ? 44.375 -44.219 -17.551 1.00 34.49 401 TYR A N 1
ATOM 7519 C CA . TYR B 1 401 ? 45.046 -43.986 -16.276 1.00 34.08 401 TYR A CA 1
ATOM 7520 C C . TYR B 1 401 ? 46.226 -44.932 -16.098 1.00 34.82 401 TYR A C 1
ATOM 7521 O O . TYR B 1 401 ? 46.227 -46.039 -16.641 1.00 35.46 401 TYR A O 1
ATOM 7530 N N . TYR B 1 402 ? 47.224 -44.498 -15.332 1.00 36.00 402 TYR A N 1
ATOM 7531 C CA . TYR B 1 402 ? 48.406 -45.317 -15.061 1.00 37.36 402 TYR A CA 1
ATOM 7532 C C . TYR B 1 402 ? 48.032 -46.611 -14.344 1.00 39.10 402 TYR A C 1
ATOM 7533 O O . TYR B 1 402 ? 47.304 -46.587 -13.346 1.00 39.34 402 TYR A O 1
ATOM 7542 N N . ASN B 1 403 ? 48.558 -47.724 -14.860 1.00 41.34 403 ASN A N 1
ATOM 7543 C CA . ASN B 1 403 ? 48.146 -49.075 -14.471 1.00 43.58 403 ASN A CA 1
ATOM 7544 C C . ASN B 1 403 ? 46.620 -49.191 -14.497 1.00 45.67 403 ASN A C 1
ATOM 7545 O O . ASN B 1 403 ? 46.015 -49.050 -15.563 1.00 48.01 403 ASN A O 1
ATOM 7550 N N . ASN B 1 404 ? 46.015 -49.447 -13.338 1.00 46.49 404 ASN A N 1
ATOM 7551 C CA . ASN B 1 404 ? 44.565 -49.326 -13.136 1.00 47.53 404 ASN A CA 1
ATOM 7552 C C . ASN B 1 404 ? 43.664 -49.737 -14.315 1.00 48.38 404 ASN A C 1
ATOM 7553 O O . ASN B 1 404 ? 42.956 -48.902 -14.887 1.00 48.82 404 ASN A O 1
ATOM 7558 N N . ASN B 1 405 ? 43.691 -51.022 -14.663 1.00 49.77 405 ASN A N 1
ATOM 7559 C CA . ASN B 1 405 ? 42.836 -51.569 -15.724 1.00 51.12 405 ASN A CA 1
ATOM 7560 C C . ASN B 1 405 ? 41.345 -51.508 -15.393 1.00 51.27 405 ASN A C 1
ATOM 7561 O O . ASN B 1 405 ? 40.511 -51.336 -16.285 1.00 51.14 405 ASN A O 1
ATOM 7566 N N . GLU B 1 406 ? 41.025 -51.654 -14.108 1.00 51.84 406 GLU A N 1
ATOM 7567 C CA . GLU B 1 406 ? 39.644 -51.652 -13.627 1.00 52.15 406 GLU A CA 1
ATOM 7568 C C . GLU B 1 406 ? 38.955 -50.307 -13.865 1.00 49.80 406 GLU A C 1
ATOM 7569 O O . GLU B 1 406 ? 37.790 -50.263 -14.259 1.00 49.51 406 GLU A O 1
ATOM 7575 N N . LEU B 1 407 ? 39.683 -49.218 -13.629 1.00 47.95 407 LEU A N 1
ATOM 7576 C CA . LEU B 1 407 ? 39.149 -47.877 -13.848 1.00 46.80 407 LEU A CA 1
ATOM 7577 C C . LEU B 1 407 ? 39.031 -47.553 -15.337 1.00 45.95 407 LEU A C 1
ATOM 7578 O O . LEU B 1 407 ? 38.051 -46.943 -15.763 1.00 44.99 407 LEU A O 1
ATOM 7583 N N . ASN B 1 408 ? 40.025 -47.968 -16.118 1.00 45.98 408 ASN A N 1
ATOM 7584 C CA . ASN B 1 408 ? 40.009 -47.762 -17.568 1.00 47.09 408 ASN A CA 1
ATOM 7585 C C . ASN B 1 408 ? 38.803 -48.413 -18.245 1.00 48.63 408 ASN A C 1
ATOM 7586 O O . ASN B 1 408 ? 38.175 -47.809 -19.118 1.00 48.89 408 ASN A O 1
ATOM 7591 N N . GLN B 1 409 ? 38.479 -49.636 -17.822 1.00 50.33 409 GLN A N 1
ATOM 7592 C CA . GLN B 1 409 ? 37.318 -50.371 -18.333 1.00 52.27 409 GLN A CA 1
ATOM 7593 C C . GLN B 1 409 ? 35.993 -49.703 -17.968 1.00 51.61 409 GLN A C 1
ATOM 7594 O O . GLN B 1 409 ? 35.021 -49.791 -18.718 1.00 51.71 409 GLN A O 1
ATOM 7600 N N . GLU B 1 410 ? 35.969 -49.035 -16.817 1.00 51.91 410 GLU A N 1
ATOM 7601 C CA . GLU B 1 410 ? 34.761 -48.399 -16.299 1.00 51.87 410 GLU A CA 1
ATOM 7602 C C . GLU B 1 410 ? 34.410 -47.089 -17.017 1.00 50.52 410 GLU A C 1
ATOM 7603 O O . GLU B 1 410 ? 33.270 -46.908 -17.446 1.00 51.57 410 GLU A O 1
ATOM 7609 N N . VAL B 1 411 ? 35.385 -46.189 -17.154 1.00 47.80 411 VAL A N 1
ATOM 7610 C CA . VAL B 1 411 ? 35.111 -44.822 -17.631 1.00 45.59 411 VAL A CA 1
ATOM 7611 C C . VAL B 1 411 ? 35.418 -44.548 -19.109 1.00 45.34 411 VAL A C 1
ATOM 7612 O O . VAL B 1 411 ? 34.927 -43.567 -19.668 1.00 45.20 411 VAL A O 1
ATOM 7616 N N . PHE B 1 412 ? 36.231 -45.397 -19.734 1.00 45.84 412 PHE A N 1
ATOM 7617 C CA . PHE B 1 412 ? 36.491 -45.281 -21.170 1.00 46.42 412 PHE A CA 1
ATOM 7618 C C . PHE B 1 412 ? 35.661 -46.293 -21.951 1.00 47.85 412 PHE A C 1
ATOM 7619 O O . PHE B 1 412 ? 35.951 -47.493 -21.938 1.00 48.74 412 PHE A O 1
ATOM 7627 N N . GLN B 1 413 ? 34.621 -45.803 -22.620 1.00 49.19 413 GLN A N 1
ATOM 7628 C CA . GLN B 1 413 ? 33.722 -46.664 -23.386 1.00 50.65 413 GLN A CA 1
ATOM 7629 C C . GLN B 1 413 ? 33.549 -46.190 -24.823 1.00 50.11 413 GLN A C 1
ATOM 7630 O O . GLN B 1 413 ? 32.992 -45.118 -25.075 1.00 49.42 413 GLN A O 1
ATOM 7636 N N . GLU B 1 414 ? 34.038 -47.014 -25.750 1.00 50.41 414 GLU A N 1
ATOM 7637 C CA . GLU B 1 414 ? 34.026 -46.750 -27.198 1.00 50.56 414 GLU A CA 1
ATOM 7638 C C . GLU B 1 414 ? 34.262 -45.288 -27.594 1.00 49.14 414 GLU A C 1
ATOM 7639 O O . GLU B 1 414 ? 33.397 -44.635 -28.187 1.00 49.37 414 GLU A O 1
ATOM 7645 N N . GLY B 1 415 ? 35.446 -44.788 -27.249 1.00 46.73 415 GLY A N 1
ATOM 7646 C CA . GLY B 1 415 ? 35.873 -43.450 -27.646 1.00 44.09 415 GLY A CA 1
ATOM 7647 C C . GLY B 1 415 ? 35.484 -42.337 -26.691 1.00 42.68 415 GLY A C 1
ATOM 7648 O O . GLY B 1 415 ? 35.980 -41.219 -26.810 1.00 42.90 415 GLY A O 1
ATOM 7649 N N . TRP B 1 416 ? 34.600 -42.639 -25.744 1.00 41.41 416 TRP A N 1
ATOM 7650 C CA . TRP B 1 416 ? 34.123 -41.639 -24.791 1.00 40.03 416 TRP A CA 1
ATOM 7651 C C . TRP B 1 416 ? 34.685 -41.815 -23.408 1.00 38.82 416 TRP A C 1
ATOM 7652 O O . TRP B 1 416 ? 34.928 -42.941 -22.961 1.00 38.63 416 TRP A O 1
ATOM 7663 N N . PHE B 1 417 ? 34.896 -40.692 -22.724 1.00 36.84 417 PHE A N 1
ATOM 7664 C CA . PHE B 1 417 ? 35.343 -40.691 -21.335 1.00 35.71 417 PHE A CA 1
ATOM 7665 C C . PHE B 1 417 ? 34.281 -40.071 -20.430 1.00 35.26 417 PHE A C 1
ATOM 7666 O O . PHE B 1 417 ? 33.845 -38.942 -20.660 1.00 34.69 417 PHE A O 1
ATOM 7674 N N . THR B 1 418 ? 33.872 -40.823 -19.409 1.00 35.19 418 THR A N 1
ATOM 7675 C CA . THR B 1 418 ? 32.931 -40.337 -18.400 1.00 35.04 418 THR A CA 1
ATOM 7676 C C . THR B 1 418 ? 33.680 -39.457 -17.401 1.00 34.76 418 THR A C 1
ATOM 7677 O O . THR B 1 418 ? 34.626 -39.908 -16.753 1.00 34.95 418 THR A O 1
ATOM 7681 N N . THR B 1 419 ? 33.250 -38.205 -17.284 1.00 34.41 419 THR A N 1
ATOM 7682 C CA . THR B 1 419 ? 33.942 -37.220 -16.449 1.00 34.21 419 THR A CA 1
ATOM 7683 C C . THR B 1 419 ? 33.583 -37.340 -14.967 1.00 34.31 419 THR A C 1
ATOM 7684 O O . THR B 1 419 ? 34.333 -36.889 -14.098 1.00 34.13 419 THR A O 1
ATOM 7688 N N . GLY B 1 420 ? 32.432 -37.945 -14.690 1.00 34.68 420 GLY A N 1
ATOM 7689 C CA . GLY B 1 420 ? 31.890 -37.996 -13.336 1.00 34.60 420 GLY A CA 1
ATOM 7690 C C . GLY B 1 420 ? 31.134 -36.725 -12.991 1.00 35.04 420 GLY A C 1
ATOM 7691 O O . GLY B 1 420 ? 30.761 -36.512 -11.838 1.00 35.61 420 GLY A O 1
ATOM 7692 N N . ASP B 1 421 ? 30.909 -35.880 -13.995 1.00 34.81 421 ASP A N 1
ATOM 7693 C CA . ASP B 1 421 ? 30.192 -34.624 -13.806 1.00 35.06 421 ASP A CA 1
ATOM 7694 C C . ASP B 1 421 ? 28.781 -34.675 -14.373 1.00 35.48 421 ASP A C 1
ATOM 7695 O O . ASP B 1 421 ? 28.475 -35.497 -15.240 1.00 35.22 421 ASP A O 1
ATOM 7700 N N . LEU B 1 422 ? 27.929 -33.786 -13.868 1.00 35.85 422 LEU A N 1
ATOM 7701 C CA . LEU B 1 422 ? 26.542 -33.697 -14.300 1.00 36.39 422 LEU A CA 1
ATOM 7702 C C . LEU B 1 422 ? 26.252 -32.324 -14.881 1.00 36.64 422 LEU A C 1
ATOM 7703 O O . LEU B 1 422 ? 26.784 -31.315 -14.410 1.00 36.74 422 LEU A O 1
ATOM 7708 N N . GLY B 1 423 ? 25.399 -32.292 -15.900 1.00 36.84 423 GLY A N 1
ATOM 7709 C CA . GLY B 1 423 ? 24.984 -31.037 -16.510 1.00 37.90 423 GLY A CA 1
ATOM 7710 C C . GLY B 1 423 ? 24.114 -31.217 -17.735 1.00 39.02 423 GLY A C 1
ATOM 7711 O O . GLY B 1 423 ? 23.587 -32.303 -17.980 1.00 38.89 423 GLY A O 1
ATOM 7712 N N . TYR B 1 424 ? 23.965 -30.140 -18.502 1.00 40.22 424 TYR A N 1
ATOM 7713 C CA . TYR B 1 424 ? 23.173 -30.155 -19.729 1.00 41.56 424 TYR A CA 1
ATOM 7714 C C . TYR B 1 424 ? 23.795 -29.279 -20.813 1.00 42.65 424 TYR A C 1
ATOM 7715 O O . TYR B 1 424 ? 24.558 -28.354 -20.517 1.00 42.56 424 TYR A O 1
ATOM 7724 N N . LEU B 1 425 ? 23.460 -29.581 -22.065 1.00 44.70 425 LEU A N 1
ATOM 7725 C CA . LEU B 1 425 ? 23.861 -28.747 -23.194 1.00 46.17 425 LEU A CA 1
ATOM 7726 C C . LEU B 1 425 ? 22.678 -27.936 -23.703 1.00 47.20 425 LEU A C 1
ATOM 7727 O O . LEU B 1 425 ? 21.560 -28.445 -23.808 1.00 48.11 425 LEU A O 1
ATOM 7732 N N . SER B 1 426 ? 22.934 -26.668 -24.005 1.00 47.79 426 SER A N 1
ATOM 7733 C CA . SER B 1 426 ? 21.913 -25.772 -24.528 1.00 48.31 426 SER A CA 1
ATOM 7734 C C . SER B 1 426 ? 22.541 -24.829 -25.543 1.00 49.32 426 SER A C 1
ATOM 7735 O O . SER B 1 426 ? 23.468 -24.079 -25.212 1.00 49.79 426 SER A O 1
ATOM 7738 N N . LYS B 1 427 ? 22.034 -24.882 -26.775 1.00 49.85 427 LYS A N 1
ATOM 7739 C CA . LYS B 1 427 ? 22.531 -24.065 -27.892 1.00 49.49 427 LYS A CA 1
ATOM 7740 C C . LYS B 1 427 ? 24.035 -24.251 -28.110 1.00 48.58 427 LYS A C 1
ATOM 7741 O O . LYS B 1 427 ? 24.741 -23.313 -28.486 1.00 49.21 427 LYS A O 1
ATOM 7747 N N . GLY B 1 428 ? 24.515 -25.467 -27.860 1.00 47.82 428 GLY A N 1
ATOM 7748 C CA . GLY B 1 428 ? 25.928 -25.791 -28.024 1.00 46.75 428 GLY A CA 1
ATOM 7749 C C . GLY B 1 428 ? 26.824 -25.464 -26.840 1.00 45.90 428 GLY A C 1
ATOM 7750 O O . GLY B 1 428 ? 28.040 -25.641 -26.917 1.00 45.37 428 GLY A O 1
ATOM 7751 N N . GLU B 1 429 ? 26.232 -24.999 -25.744 1.00 44.32 429 GLU A N 1
ATOM 7752 C CA . GLU B 1 429 ? 27.001 -24.573 -24.577 1.00 43.01 429 GLU A CA 1
ATOM 7753 C C . GLU B 1 429 ? 26.862 -25.545 -23.407 1.00 41.63 429 GLU A C 1
ATOM 7754 O O . GLU B 1 429 ? 25.777 -26.071 -23.155 1.00 42.02 429 GLU A O 1
ATOM 7760 N N . LEU B 1 430 ? 27.968 -25.776 -22.703 1.00 39.53 430 LEU A N 1
ATOM 7761 C CA . LEU B 1 430 ? 27.986 -26.686 -21.558 1.00 38.20 430 LEU A CA 1
ATOM 7762 C C . LEU B 1 430 ? 27.630 -25.974 -20.257 1.00 37.20 430 LEU A C 1
ATOM 7763 O O . LEU B 1 430 ? 28.196 -24.927 -19.931 1.00 36.52 430 LEU A O 1
ATOM 7768 N N . PHE B 1 431 ? 26.684 -26.559 -19.528 1.00 36.86 431 PHE A N 1
ATOM 7769 C CA . PHE B 1 431 ? 26.284 -26.079 -18.210 1.00 36.27 431 PHE A CA 1
ATOM 7770 C C . PHE B 1 431 ? 26.477 -27.217 -17.210 1.00 35.92 431 PHE A C 1
ATOM 7771 O O . PHE B 1 431 ? 25.785 -28.232 -17.289 1.00 35.75 431 PHE A O 1
ATOM 7779 N N . ILE B 1 432 ? 27.417 -27.057 -16.281 1.00 35.69 432 ILE A N 1
ATOM 7780 C CA . ILE B 1 432 ? 27.607 -28.047 -15.214 1.00 35.27 432 ILE A CA 1
ATOM 7781 C C . ILE B 1 432 ? 26.663 -27.749 -14.051 1.00 35.43 432 ILE A C 1
ATOM 7782 O O . ILE B 1 432 ? 26.592 -26.617 -13.571 1.00 34.88 432 ILE A O 1
ATOM 7787 N N . THR B 1 433 ? 25.933 -28.774 -13.616 1.00 36.52 433 THR A N 1
ATOM 7788 C CA . THR B 1 433 ? 24.938 -28.630 -12.551 1.00 37.25 433 THR A CA 1
ATOM 7789 C C . THR B 1 433 ? 25.391 -29.273 -11.237 1.00 37.83 433 THR A C 1
ATOM 7790 O O . THR B 1 433 ? 24.875 -28.945 -10.169 1.00 38.34 433 THR A O 1
ATOM 7794 N N . GLY B 1 434 ? 26.353 -30.187 -11.324 1.00 38.11 434 GLY A N 1
ATOM 7795 C CA . GLY B 1 434 ? 26.912 -30.837 -10.143 1.00 38.89 434 GLY A CA 1
ATOM 7796 C C . GLY B 1 434 ? 27.806 -32.012 -10.482 1.00 39.73 434 GLY A C 1
ATOM 7797 O O . GLY B 1 434 ? 28.174 -32.215 -11.641 1.00 40.33 434 GLY A O 1
ATOM 7798 N N . ARG B 1 435 ? 28.165 -32.779 -9.460 1.00 40.67 435 ARG A N 1
ATOM 7799 C CA . ARG B 1 435 ? 28.951 -33.994 -9.636 1.00 41.87 435 ARG A CA 1
ATOM 7800 C C . ARG B 1 435 ? 28.131 -35.207 -9.190 1.00 43.55 435 ARG A C 1
ATOM 7801 O O . ARG B 1 435 ? 27.387 -35.130 -8.207 1.00 43.36 435 ARG A O 1
ATOM 7809 N N . GLU B 1 436 ? 28.254 -36.317 -9.918 1.00 45.92 436 GLU A N 1
ATOM 7810 C CA . GLU B 1 436 ? 27.496 -37.530 -9.594 1.00 49.13 436 GLU A CA 1
ATOM 7811 C C . GLU B 1 436 ? 27.927 -38.145 -8.258 1.00 50.87 436 GLU A C 1
ATOM 7812 O O . GLU B 1 436 ? 29.106 -38.098 -7.891 1.00 50.45 436 GLU A O 1
ATOM 7818 N N . LYS B 1 437 ? 26.949 -38.700 -7.540 1.00 52.40 437 LYS A N 1
ATOM 7819 C CA . LYS B 1 437 ? 27.124 -39.196 -6.166 1.00 53.84 437 LYS A CA 1
ATOM 7820 C C . LYS B 1 437 ? 27.342 -38.059 -5.155 1.00 53.52 437 LYS A C 1
ATOM 7821 O O . LYS B 1 437 ? 27.796 -38.287 -4.029 1.00 54.26 437 LYS A O 1
ATOM 7827 N N . GLN B 1 438 ? 27.010 -36.837 -5.571 1.00 51.94 438 GLN A N 1
ATOM 7828 C CA . GLN B 1 438 ? 27.075 -35.658 -4.705 1.00 50.32 438 GLN A CA 1
ATOM 7829 C C . GLN B 1 438 ? 25.807 -34.815 -4.825 1.00 48.72 438 GLN A C 1
ATOM 7830 O O . GLN B 1 438 ? 25.791 -33.637 -4.454 1.00 48.04 438 GLN A O 1
ATOM 7836 N N . GLU B 1 439 ? 24.748 -35.433 -5.339 1.00 48.33 439 GLU A N 1
ATOM 7837 C CA . GLU B 1 439 ? 23.461 -34.765 -5.522 1.00 48.64 439 GLU A CA 1
ATOM 7838 C C . GLU B 1 439 ? 22.756 -34.554 -4.186 1.00 47.57 439 GLU A C 1
ATOM 7839 O O . GLU B 1 439 ? 22.832 -35.400 -3.293 1.00 47.44 439 GLU A O 1
ATOM 7845 N N . ILE B 1 440 ? 22.085 -33.413 -4.057 1.00 46.72 440 ILE A N 1
ATOM 7846 C CA . ILE B 1 440 ? 21.262 -33.122 -2.888 1.00 46.07 440 ILE A CA 1
ATOM 7847 C C . ILE B 1 440 ? 19.795 -33.078 -3.313 1.00 46.61 440 ILE A C 1
ATOM 7848 O O . ILE B 1 440 ? 19.326 -32.085 -3.878 1.00 45.94 440 ILE A O 1
ATOM 7853 N N . ILE B 1 441 ? 19.088 -34.174 -3.059 1.00 47.36 441 ILE A N 1
ATOM 7854 C CA . ILE B 1 441 ? 17.665 -34.276 -3.365 1.00 48.92 441 ILE A CA 1
ATOM 7855 C C . ILE B 1 441 ? 16.905 -34.444 -2.054 1.00 50.23 441 ILE A C 1
ATOM 7856 O O . ILE B 1 441 ? 17.035 -35.470 -1.392 1.00 50.76 441 ILE A O 1
ATOM 7861 N N . ILE B 1 442 ? 16.132 -33.429 -1.676 1.00 51.59 442 ILE A N 1
ATOM 7862 C CA . ILE B 1 442 ? 15.363 -33.468 -0.428 1.00 52.31 442 ILE A CA 1
ATOM 7863 C C . ILE B 1 442 ? 13.863 -33.336 -0.691 1.00 52.49 442 ILE A C 1
ATOM 7864 O O . ILE B 1 442 ? 13.389 -32.287 -1.142 1.00 52.01 442 ILE A O 1
ATOM 7869 N N . ASN B 1 443 ? 13.137 -34.416 -0.396 1.00 52.91 443 ASN A N 1
ATOM 7870 C CA . ASN B 1 443 ? 11.688 -34.518 -0.617 1.00 53.04 443 ASN A CA 1
ATOM 7871 C C . ASN B 1 443 ? 11.282 -34.294 -2.076 1.00 52.33 443 ASN A C 1
ATOM 7872 O O . ASN B 1 443 ? 10.295 -33.613 -2.363 1.00 52.40 443 ASN A O 1
ATOM 7877 N N . GLY B 1 444 ? 12.060 -34.873 -2.989 1.00 52.05 444 GLY A N 1
ATOM 7878 C CA . GLY B 1 444 ? 11.809 -34.757 -4.427 1.00 51.52 444 GLY A CA 1
ATOM 7879 C C . GLY B 1 444 ? 12.191 -33.412 -5.023 1.00 50.93 444 GLY A C 1
ATOM 7880 O O . GLY B 1 444 ? 11.841 -33.111 -6.168 1.00 51.20 444 GLY A O 1
ATOM 7881 N N . VAL B 1 445 ? 12.903 -32.603 -4.244 1.00 49.94 445 VAL A N 1
ATOM 7882 C CA . VAL B 1 445 ? 13.369 -31.296 -4.695 1.00 49.54 445 VAL A CA 1
ATOM 7883 C C . VAL B 1 445 ? 14.894 -31.304 -4.803 1.00 49.26 445 VAL A C 1
ATOM 7884 O O . VAL B 1 445 ? 15.595 -31.583 -3.826 1.00 48.48 445 VAL A O 1
ATOM 7888 N N . ASN B 1 446 ? 15.393 -31.013 -6.003 1.00 49.07 446 ASN A N 1
ATOM 7889 C CA . ASN B 1 446 ? 16.830 -30.927 -6.251 1.00 47.70 446 ASN A CA 1
ATOM 7890 C C . ASN B 1 446 ? 17.425 -29.642 -5.691 1.00 46.38 446 ASN A C 1
ATOM 7891 O O . ASN B 1 446 ? 16.927 -28.546 -5.958 1.00 45.85 446 ASN A O 1
ATOM 7896 N N . TYR B 1 447 ? 18.484 -29.794 -4.900 1.00 45.24 447 TYR A N 1
ATOM 7897 C CA . TYR B 1 447 ? 19.234 -28.660 -4.367 1.00 45.17 447 TYR A CA 1
ATOM 7898 C C . TYR B 1 447 ? 20.669 -28.681 -4.884 1.00 43.75 447 TYR A C 1
ATOM 7899 O O . TYR B 1 447 ? 21.203 -29.740 -5.221 1.00 43.45 447 TYR A O 1
ATOM 7908 N N . PHE B 1 448 ? 21.286 -27.506 -4.953 1.00 42.63 448 PHE A N 1
ATOM 7909 C CA . PHE B 1 448 ? 22.602 -27.378 -5.570 1.00 41.52 448 PHE A CA 1
ATOM 7910 C C . PHE B 1 448 ? 23.619 -26.746 -4.628 1.00 41.18 448 PHE A C 1
ATOM 7911 O O . PHE B 1 448 ? 23.437 -25.621 -4.154 1.00 41.10 448 PHE A O 1
ATOM 7919 N N . ALA B 1 449 ? 24.684 -27.500 -4.366 1.00 41.37 449 ALA A N 1
ATOM 7920 C CA . ALA B 1 449 ? 25.677 -27.168 -3.345 1.00 41.32 449 ALA A CA 1
ATOM 7921 C C . ALA B 1 449 ? 26.241 -25.755 -3.449 1.00 42.09 449 ALA A C 1
ATOM 7922 O O . ALA B 1 449 ? 26.285 -25.036 -2.446 1.00 43.20 449 ALA A O 1
ATOM 7924 N N . HIS B 1 450 ? 26.651 -25.351 -4.653 1.00 41.87 450 HIS A N 1
ATOM 7925 C CA . HIS B 1 450 ? 27.284 -24.042 -4.851 1.00 41.71 450 HIS A CA 1
ATOM 7926 C C . HIS B 1 450 ? 26.394 -22.896 -4.455 1.00 41.17 450 HIS A C 1
ATOM 7927 O O . HIS B 1 450 ? 26.870 -21.907 -3.895 1.00 40.26 450 HIS A O 1
ATOM 7934 N N . GLU B 1 451 ? 25.095 -23.030 -4.732 1.00 41.61 451 GLU A N 1
ATOM 7935 C CA . GLU B 1 451 ? 24.093 -22.044 -4.329 1.00 41.54 451 GLU A CA 1
ATOM 7936 C C . GLU B 1 451 ? 24.042 -21.910 -2.813 1.00 40.14 451 GLU A C 1
ATOM 7937 O O . GLU B 1 451 ? 24.078 -20.797 -2.282 1.00 39.55 451 GLU A O 1
ATOM 7943 N N . LEU B 1 452 ? 23.961 -23.050 -2.128 1.00 38.86 452 LEU A N 1
ATOM 7944 C CA . LEU B 1 452 ? 23.927 -23.085 -0.665 1.00 37.86 452 LEU A CA 1
ATOM 7945 C C . LEU B 1 452 ? 25.204 -22.492 -0.075 1.00 36.77 452 LEU A C 1
ATOM 7946 O O . LEU B 1 452 ? 25.145 -21.664 0.833 1.00 36.14 452 LEU A O 1
ATOM 7951 N N . GLU B 1 453 ? 26.347 -22.901 -0.623 1.00 36.52 453 GLU A N 1
ATOM 7952 C CA . GLU B 1 453 ? 27.658 -22.421 -0.181 1.00 36.35 453 GLU A CA 1
ATOM 7953 C C . GLU B 1 453 ? 27.851 -20.918 -0.395 1.00 36.40 453 GLU A C 1
ATOM 7954 O O . GLU B 1 453 ? 28.463 -20.247 0.438 1.00 37.64 453 GLU A O 1
ATOM 7960 N N . THR B 1 454 ? 27.326 -20.396 -1.502 1.00 36.33 454 THR A N 1
ATOM 7961 C CA . THR B 1 454 ? 27.441 -18.969 -1.816 1.00 36.73 454 THR A CA 1
ATOM 7962 C C . THR B 1 454 ? 26.616 -18.119 -0.848 1.00 36.76 454 THR A C 1
ATOM 7963 O O . THR B 1 454 ? 27.120 -17.136 -0.302 1.00 37.00 454 THR A O 1
ATOM 7967 N N . THR B 1 455 ? 25.359 -18.511 -0.637 1.00 37.66 455 THR A N 1
ATOM 7968 C CA . THR B 1 455 ? 24.445 -17.795 0.263 1.00 39.06 455 THR A CA 1
ATOM 7969 C C . THR B 1 455 ? 24.982 -17.751 1.695 1.00 39.15 455 THR A C 1
ATOM 7970 O O . THR B 1 455 ? 24.920 -16.713 2.354 1.00 39.67 455 THR A O 1
ATOM 7974 N N . ILE B 1 456 ? 25.520 -18.879 2.158 1.00 39.24 456 ILE A N 1
ATOM 7975 C CA . ILE B 1 456 ? 26.108 -18.975 3.495 1.00 39.24 456 ILE A CA 1
ATOM 7976 C C . ILE B 1 456 ? 27.327 -18.061 3.633 1.00 39.82 456 ILE A C 1
ATOM 7977 O O . ILE B 1 456 ? 27.511 -17.416 4.669 1.00 40.20 456 ILE A O 1
ATOM 7982 N N . GLU B 1 457 ? 28.140 -17.990 2.579 1.00 40.61 457 GLU A N 1
ATOM 7983 C CA . GLU B 1 457 ? 29.347 -17.155 2.588 1.00 41.44 457 GLU A CA 1
ATOM 7984 C C . GLU B 1 457 ? 29.081 -15.648 2.494 1.00 41.43 457 GLU A C 1
ATOM 7985 O O . GLU B 1 457 ? 29.995 -14.843 2.673 1.00 41.68 457 GLU A O 1
ATOM 7991 N N . GLU B 1 458 ? 27.830 -15.275 2.236 1.00 42.03 458 GLU A N 1
ATOM 7992 C CA . GLU B 1 458 ? 27.409 -13.875 2.292 1.00 43.52 458 GLU A CA 1
ATOM 7993 C C . GLU B 1 458 ? 27.320 -13.368 3.736 1.00 44.07 458 GLU A C 1
ATOM 7994 O O . GLU B 1 458 ? 27.370 -12.161 3.979 1.00 43.73 458 GLU A O 1
ATOM 8000 N N . LEU B 1 459 ? 27.194 -14.298 4.683 1.00 44.81 459 LEU A N 1
ATOM 8001 C CA . LEU B 1 459 ? 27.002 -13.967 6.097 1.00 45.30 459 LEU A CA 1
ATOM 8002 C C . LEU B 1 459 ? 28.286 -13.533 6.793 1.00 45.51 459 LEU A C 1
ATOM 8003 O O . LEU B 1 459 ? 29.369 -14.046 6.504 1.00 45.09 459 LEU A O 1
ATOM 8008 N N . GLU B 1 460 ? 28.143 -12.586 7.718 1.00 46.69 460 GLU A N 1
ATOM 8009 C CA . GLU B 1 460 ? 29.231 -12.148 8.586 1.00 48.06 460 GLU A CA 1
ATOM 8010 C C . GLU B 1 460 ? 29.595 -13.269 9.562 1.00 47.08 460 GLU A C 1
ATOM 8011 O O . GLU B 1 460 ? 28.726 -13.800 10.261 1.00 46.89 460 GLU A O 1
ATOM 8017 N N . GLY B 1 461 ? 30.877 -13.624 9.597 1.00 45.32 461 GLY A N 1
ATOM 8018 C CA . GLY B 1 461 ? 31.370 -14.665 10.494 1.00 44.17 461 GLY A CA 1
ATOM 8019 C C . GLY B 1 461 ? 31.772 -15.947 9.790 1.00 43.82 461 GLY A C 1
ATOM 8020 O O . GLY B 1 461 ? 32.399 -16.819 10.395 1.00 44.12 461 GLY A O 1
ATOM 8021 N N . VAL B 1 462 ? 31.402 -16.066 8.516 1.00 43.09 462 VAL A N 1
ATOM 8022 C CA . VAL B 1 462 ? 31.768 -17.227 7.701 1.00 42.41 462 VAL A CA 1
ATOM 8023 C C . VAL B 1 462 ? 32.989 -16.891 6.845 1.00 42.15 462 VAL A C 1
ATOM 8024 O O . VAL B 1 462 ? 32.937 -15.993 6.001 1.00 41.80 462 VAL A O 1
ATOM 8028 N N . LYS B 1 463 ? 34.085 -17.611 7.071 1.00 42.18 463 LYS A N 1
ATOM 8029 C CA . LYS B 1 463 ? 35.307 -17.402 6.303 1.00 42.22 463 LYS A CA 1
ATOM 8030 C C . LYS B 1 463 ? 35.164 -18.007 4.906 1.00 41.15 463 LYS A C 1
ATOM 8031 O O . LYS B 1 463 ? 34.856 -19.192 4.759 1.00 40.61 463 LYS A O 1
ATOM 8037 N N . VAL B 1 464 ? 35.391 -17.198 3.890 1.00 40.38 464 VAL A N 1
ATOM 8038 C CA . VAL B 1 464 ? 35.232 -17.608 2.518 1.00 39.51 464 VAL A CA 1
ATOM 8039 C C . VAL B 1 464 ? 36.241 -18.646 2.079 1.00 38.49 464 VAL A C 1
ATOM 8040 O O . VAL B 1 464 ? 37.383 -18.578 2.418 1.00 37.86 464 VAL A O 1
ATOM 8044 N N . SER B 1 465 ? 35.757 -19.595 1.303 1.00 37.63 465 SER A N 1
ATOM 8045 C CA . SER B 1 465 ? 36.517 -20.684 0.727 1.00 37.00 465 SER A CA 1
ATOM 8046 C C . SER B 1 465 ? 36.640 -21.887 1.612 1.00 36.89 465 SER A C 1
ATOM 8047 O O . SER B 1 465 ? 37.435 -22.742 1.354 1.00 36.18 465 SER A O 1
ATOM 8050 N N . TYR B 1 466 ? 35.859 -21.934 2.670 1.00 37.03 466 TYR A N 1
ATOM 8051 C CA . TYR B 1 466 ? 35.835 -23.084 3.550 1.00 37.46 466 TYR A CA 1
ATOM 8052 C C . TYR B 1 466 ? 34.489 -23.758 3.743 1.00 37.84 466 TYR A C 1
ATOM 8053 O O . TYR B 1 466 ? 34.401 -24.700 4.473 1.00 39.30 466 TYR A O 1
ATOM 8062 N N . THR B 1 467 ? 33.453 -23.260 3.110 1.00 37.39 467 THR A N 1
ATOM 8063 C CA . THR B 1 467 ? 32.085 -23.740 3.269 1.00 37.15 467 THR A CA 1
ATOM 8064 C C . THR B 1 467 ? 31.807 -24.944 2.371 1.00 36.98 467 THR A C 1
ATOM 8065 O O . THR B 1 467 ? 32.317 -25.025 1.255 1.00 37.10 467 THR A O 1
ATOM 8069 N N . ALA B 1 468 ? 30.999 -25.875 2.873 1.00 37.09 468 ALA A N 1
ATOM 8070 C CA . ALA B 1 468 ? 30.601 -27.062 2.120 1.00 37.27 468 ALA A CA 1
ATOM 8071 C C . ALA B 1 468 ? 29.160 -27.469 2.427 1.00 38.11 468 ALA A C 1
ATOM 8072 O O . ALA B 1 468 ? 28.696 -27.349 3.563 1.00 37.82 468 ALA A O 1
ATOM 8074 N N . ALA B 1 469 ? 28.464 -27.946 1.399 1.00 38.69 469 ALA A N 1
ATOM 8075 C CA . ALA B 1 469 ? 27.102 -28.449 1.533 1.00 39.03 469 ALA A CA 1
ATOM 8076 C C . ALA B 1 469 ? 26.970 -29.766 0.778 1.00 40.09 469 ALA A C 1
ATOM 8077 O O . ALA B 1 469 ? 27.281 -29.840 -0.414 1.00 41.05 469 ALA A O 1
ATOM 8079 N N . PHE B 1 470 ? 26.523 -30.804 1.480 1.00 40.72 470 PHE A N 1
ATOM 8080 C CA . PHE B 1 470 ? 26.386 -32.137 0.891 1.00 41.30 470 PHE A CA 1
ATOM 8081 C C . PHE B 1 470 ? 25.244 -32.934 1.520 1.00 42.63 470 PHE A C 1
ATOM 8082 O O . PHE B 1 470 ? 24.728 -32.568 2.578 1.00 43.26 470 PHE A O 1
ATOM 8090 N N . ALA B 1 471 ? 24.860 -34.022 0.856 1.00 44.65 471 ALA A N 1
ATOM 8091 C CA . ALA B 1 471 ? 23.730 -34.844 1.281 1.00 46.80 471 ALA A CA 1
ATOM 8092 C C . ALA B 1 471 ? 24.158 -36.240 1.722 1.00 48.79 471 ALA A C 1
ATOM 8093 O O . ALA B 1 471 ? 25.020 -36.864 1.100 1.00 48.25 471 ALA A O 1
ATOM 8095 N N . VAL B 1 472 ? 23.546 -36.717 2.803 1.00 52.32 472 VAL A N 1
ATOM 8096 C CA . VAL B 1 472 ? 23.774 -38.071 3.306 1.00 55.94 472 VAL A CA 1
ATOM 8097 C C . VAL B 1 472 ? 22.438 -38.798 3.441 1.00 59.26 472 VAL A C 1
ATOM 8098 O O . VAL B 1 472 ? 21.481 -38.255 4.001 1.00 59.26 472 VAL A O 1
ATOM 8102 N N . PHE B 1 473 ? 22.330 -39.985 2.901 1.00 63.96 473 PHE A N 1
ATOM 8103 C CA . PHE B 1 473 ? 21.072 -40.680 2.996 1.00 68.77 473 PHE A CA 1
ATOM 8104 C C . PHE B 1 473 ? 20.785 -41.142 4.403 1.00 69.73 473 PHE A C 1
ATOM 8105 O O . PHE B 1 473 ? 21.652 -41.600 5.102 1.00 68.44 473 PHE A O 1
ATOM 8113 N N . ASP B 1 474 ? 19.532 -41.048 4.793 1.00 73.76 474 ASP A N 1
ATOM 8114 C CA . ASP B 1 474 ? 19.147 -41.472 6.124 1.00 77.89 474 ASP A CA 1
ATOM 8115 C C . ASP B 1 474 ? 18.128 -42.594 6.206 1.00 80.45 474 ASP A C 1
ATOM 8116 O O . ASP B 1 474 ? 17.278 -42.774 5.343 1.00 80.54 474 ASP A O 1
ATOM 8121 N N . GLN B 1 475 ? 18.208 -43.288 7.331 0.50 83.36 475 GLN A N 1
ATOM 8122 C CA . GLN B 1 475 ? 17.345 -44.413 7.648 0.50 85.80 475 GLN A CA 1
ATOM 8123 C C . GLN B 1 475 ? 15.903 -44.007 7.724 0.50 86.74 475 GLN A C 1
ATOM 8124 O O . GLN B 1 475 ? 15.553 -42.913 8.160 0.50 86.32 475 GLN A O 1
ATOM 8130 N N . SER B 1 476 ? 15.022 -44.907 7.348 1.00 88.48 476 SER A N 1
ATOM 8131 C CA . SER B 1 476 ? 13.645 -44.781 7.770 1.00 89.79 476 SER A CA 1
ATOM 8132 C C . SER B 1 476 ? 13.084 -43.627 7.018 1.00 90.56 476 SER A C 1
ATOM 8133 O O . SER B 1 476 ? 12.124 -43.760 6.280 1.00 91.40 476 SER A O 1
ATOM 8136 N N . ARG B 1 477 ? 13.701 -42.479 7.209 1.00 90.60 477 ARG A N 1
ATOM 8137 C CA . ARG B 1 477 ? 13.341 -41.317 6.445 1.00 90.44 477 ARG A CA 1
ATOM 8138 C C . ARG B 1 477 ? 13.814 -41.500 5.009 1.00 90.84 477 ARG A C 1
ATOM 8139 O O . ARG B 1 477 ? 14.916 -41.984 4.775 1.00 90.01 477 ARG A O 1
ATOM 8147 N N . GLU B 1 478 ? 13.011 -41.063 4.050 1.00 91.67 478 GLU A N 1
ATOM 8148 C CA . GLU B 1 478 ? 13.476 -40.993 2.674 1.00 91.62 478 GLU A CA 1
ATOM 8149 C C . GLU B 1 478 ? 14.230 -39.684 2.623 1.00 90.02 478 GLU A C 1
ATOM 8150 O O . GLU B 1 478 ? 13.847 -38.740 1.945 1.00 88.66 478 GLU A O 1
ATOM 8156 N N . THR B 1 479 ? 15.222 -39.549 3.444 1.00 87.28 479 THR A N 1
ATOM 8157 C CA . THR B 1 479 ? 15.772 -38.255 3.419 1.00 83.83 479 THR A CA 1
ATOM 8158 C C . THR B 1 479 ? 17.185 -38.380 3.092 1.00 80.33 479 THR A C 1
ATOM 8159 O O . THR B 1 479 ? 17.898 -39.210 3.623 1.00 81.24 479 THR A O 1
ATOM 8163 N N . ASP B 1 480 ? 17.580 -37.540 2.172 1.00 75.40 480 ASP A N 1
ATOM 8164 C CA . ASP B 1 480 ? 18.883 -37.039 2.214 1.00 71.27 480 ASP A CA 1
ATOM 8165 C C . ASP B 1 480 ? 18.796 -36.048 3.355 1.00 66.77 480 ASP A C 1
ATOM 8166 O O . ASP B 1 480 ? 17.821 -35.361 3.494 1.00 66.91 480 ASP A O 1
ATOM 8171 N N . LEU B 1 481 ? 19.812 -36.028 4.189 1.00 60.97 481 LEU A N 1
ATOM 8172 C CA . LEU B 1 481 ? 19.958 -35.018 5.190 1.00 56.31 481 LEU A CA 1
ATOM 8173 C C . LEU B 1 481 ? 20.897 -34.008 4.619 1.00 52.85 481 LEU A C 1
ATOM 8174 O O . LEU B 1 481 ? 21.784 -34.352 3.902 1.00 52.40 481 LEU A O 1
ATOM 8179 N N . LEU B 1 482 ? 20.677 -32.752 4.924 1.00 48.86 482 LEU A N 1
ATOM 8180 C CA . LEU B 1 482 ? 21.534 -31.715 4.456 1.00 45.13 482 LEU A CA 1
ATOM 8181 C C . LEU B 1 482 ? 22.480 -31.354 5.543 1.00 43.64 482 LEU A C 1
ATOM 8182 O O . LEU B 1 482 ? 22.095 -31.047 6.622 1.00 42.70 482 LEU A O 1
ATOM 8187 N N . ILE B 1 483 ? 23.746 -31.398 5.211 1.00 41.88 483 ILE A N 1
ATOM 8188 C CA . ILE B 1 483 ? 24.831 -31.091 6.137 1.00 40.85 483 ILE A CA 1
ATOM 8189 C C . ILE B 1 483 ? 25.651 -29.911 5.622 1.00 40.09 483 ILE A C 1
ATOM 8190 O O . ILE B 1 483 ? 26.079 -29.898 4.466 1.00 39.15 483 ILE A O 1
ATOM 8195 N N . ILE B 1 484 ? 25.849 -28.920 6.487 1.00 39.74 484 ILE A N 1
ATOM 8196 C CA . ILE B 1 484 ? 26.708 -27.780 6.183 1.00 39.39 484 ILE A CA 1
ATOM 8197 C C . ILE B 1 484 ? 27.960 -27.792 7.061 1.00 39.61 484 ILE A C 1
ATOM 8198 O O . ILE B 1 484 ? 27.871 -27.812 8.292 1.00 39.64 484 ILE A O 1
ATOM 8203 N N . THR B 1 485 ? 29.119 -27.806 6.409 1.00 39.72 485 THR A N 1
ATOM 8204 C CA . THR B 1 485 ? 30.404 -27.653 7.079 1.00 39.91 485 THR A CA 1
ATOM 8205 C C . THR B 1 485 ? 30.966 -26.285 6.722 1.00 40.66 485 THR A C 1
ATOM 8206 O O . THR B 1 485 ? 30.796 -25.818 5.594 1.00 41.57 485 THR A O 1
ATOM 8210 N N . PHE B 1 486 ? 31.621 -25.639 7.682 1.00 41.00 486 PHE A N 1
ATOM 8211 C CA . PHE B 1 486 ? 32.212 -24.319 7.457 1.00 41.72 486 PHE A CA 1
ATOM 8212 C C . PHE B 1 486 ? 33.305 -24.012 8.476 1.00 42.81 486 PHE A C 1
ATOM 8213 O O . PHE B 1 486 ? 33.428 -24.696 9.494 1.00 43.17 486 PHE A O 1
ATOM 8221 N N . SER B 1 487 ? 34.091 -22.979 8.188 1.00 44.16 487 SER A N 1
ATOM 8222 C CA . SER B 1 487 ? 35.097 -22.486 9.117 1.00 45.24 487 SER A CA 1
ATOM 8223 C C . SER B 1 487 ? 34.729 -21.072 9.559 1.00 46.22 487 SER A C 1
ATOM 8224 O O . SER B 1 487 ? 34.537 -20.191 8.718 1.00 45.56 487 SER A O 1
ATOM 8227 N N . PRO B 1 488 ? 34.615 -20.856 10.884 1.00 48.34 488 PRO A N 1
ATOM 8228 C CA . PRO B 1 488 ? 34.210 -19.555 11.412 1.00 49.35 488 PRO A CA 1
ATOM 8229 C C . PRO B 1 488 ? 35.327 -18.527 11.310 1.00 50.94 488 PRO A C 1
ATOM 8230 O O . PRO B 1 488 ? 36.505 -18.885 11.361 1.00 51.28 488 PRO A O 1
ATOM 8234 N N . GLU B 1 489 ? 34.946 -17.261 11.161 1.00 53.43 489 GLU A N 1
ATOM 8235 C CA . GLU B 1 489 ? 35.894 -16.155 11.178 1.00 56.40 489 GLU A CA 1
ATOM 8236 C C . GLU B 1 489 ? 36.537 -16.068 12.562 1.00 57.61 489 GLU A C 1
ATOM 8237 O O . GLU B 1 489 ? 37.762 -16.016 12.682 1.00 57.26 489 GLU A O 1
ATOM 8243 N N . SER B 1 490 ? 35.699 -16.077 13.598 1.00 59.50 490 SER A N 1
ATOM 8244 C CA . SER B 1 490 ? 36.159 -15.995 14.982 1.00 61.08 490 SER A CA 1
ATOM 8245 C C . SER B 1 490 ? 36.684 -17.334 15.491 1.00 62.14 490 SER A C 1
ATOM 8246 O O . SER B 1 490 ? 36.222 -18.397 15.070 1.00 61.23 490 SER A O 1
ATOM 8249 N N . GLU B 1 491 ? 37.648 -17.263 16.404 1.00 64.88 491 GLU A N 1
ATOM 8250 C CA . GLU B 1 491 ? 38.319 -18.447 16.942 1.00 66.69 491 GLU A CA 1
ATOM 8251 C C . GLU B 1 491 ? 37.611 -19.042 18.165 1.00 66.97 491 GLU A C 1
ATOM 8252 O O . GLU B 1 491 ? 37.731 -20.240 18.431 1.00 66.45 491 GLU A O 1
ATOM 8258 N N . GLN B 1 492 ? 36.876 -18.205 18.896 1.00 67.49 492 GLN A N 1
ATOM 8259 C CA . GLN B 1 492 ? 36.243 -18.616 20.151 1.00 68.36 492 GLN A CA 1
ATOM 8260 C C . GLN B 1 492 ? 34.939 -19.391 19.957 1.00 68.57 492 GLN A C 1
ATOM 8261 O O . GLN B 1 492 ? 34.210 -19.179 18.983 1.00 68.70 492 GLN A O 1
ATOM 8267 N N . PHE B 1 493 ? 34.666 -20.283 20.909 1.00 67.95 493 PHE A N 1
ATOM 8268 C CA . PHE B 1 493 ? 33.540 -21.218 20.860 1.00 66.93 493 PHE A CA 1
ATOM 8269 C C . PHE B 1 493 ? 32.173 -20.535 20.787 1.00 66.05 493 PHE A C 1
ATOM 8270 O O . PHE B 1 493 ? 31.309 -20.954 20.015 1.00 64.34 493 PHE A O 1
ATOM 8278 N N . GLU B 1 494 ? 31.993 -19.488 21.591 1.00 66.47 494 GLU A N 1
ATOM 8279 C CA . GLU B 1 494 ? 30.726 -18.755 21.677 1.00 66.45 494 GLU A CA 1
ATOM 8280 C C . GLU B 1 494 ? 30.291 -18.192 20.323 1.00 65.01 494 GLU A C 1
ATOM 8281 O O . GLU B 1 494 ? 29.143 -18.367 19.909 1.00 63.78 494 GLU A O 1
ATOM 8287 N N . GLN B 1 495 ? 31.222 -17.525 19.643 1.00 64.16 495 GLN A N 1
ATOM 8288 C CA . GLN B 1 495 ? 30.951 -16.876 18.361 1.00 62.77 495 GLN A CA 1
ATOM 8289 C C . GLN B 1 495 ? 30.655 -17.865 17.235 1.00 61.00 495 GLN A C 1
ATOM 8290 O O . GLN B 1 495 ? 29.850 -17.574 16.347 1.00 59.79 495 GLN A O 1
ATOM 8296 N N . GLY B 1 496 ? 31.305 -19.028 17.281 1.00 59.36 496 GLY A N 1
ATOM 8297 C CA . GLY B 1 496 ? 31.058 -20.102 16.318 1.00 57.30 496 GLY A CA 1
ATOM 8298 C C . GLY B 1 496 ? 29.616 -20.575 16.343 1.00 56.59 496 GLY A C 1
ATOM 8299 O O . GLY B 1 496 ? 29.021 -20.833 15.292 1.00 55.96 496 GLY A O 1
ATOM 8300 N N . ILE B 1 497 ? 29.060 -20.676 17.551 1.00 55.69 497 ILE A N 1
ATOM 8301 C CA . ILE B 1 497 ? 27.662 -21.057 17.769 1.00 54.42 497 ILE A CA 1
ATOM 8302 C C . ILE B 1 497 ? 26.702 -20.028 17.165 1.00 53.35 497 ILE A C 1
ATOM 8303 O O . ILE B 1 497 ? 25.738 -20.394 16.489 1.00 53.32 497 ILE A O 1
ATOM 8308 N N . LYS B 1 498 ? 26.974 -18.746 17.407 1.00 52.99 498 LYS A N 1
ATOM 8309 C CA . LYS B 1 498 ? 26.148 -17.657 16.879 1.00 53.41 498 LYS A CA 1
ATOM 8310 C C . LYS B 1 498 ? 26.004 -17.732 15.358 1.00 51.98 498 LYS A C 1
ATOM 8311 O O . LYS B 1 498 ? 24.921 -17.493 14.820 1.00 51.62 498 LYS A O 1
ATOM 8317 N N . VAL B 1 499 ? 27.099 -18.079 14.682 1.00 50.25 499 VAL A N 1
ATOM 8318 C CA . VAL B 1 499 ? 27.122 -18.218 13.226 1.00 48.70 499 VAL A CA 1
ATOM 8319 C C . VAL B 1 499 ? 26.278 -19.414 12.776 1.00 47.87 499 VAL A C 1
ATOM 8320 O O . VAL B 1 499 ? 25.538 -19.320 11.794 1.00 47.27 499 VAL A O 1
ATOM 8324 N N . VAL B 1 500 ? 26.384 -20.525 13.506 1.00 47.16 500 VAL A N 1
ATOM 8325 C CA . VAL B 1 500 ? 25.566 -21.719 13.257 1.00 46.68 500 VAL A CA 1
ATOM 8326 C C . VAL B 1 500 ? 24.074 -21.371 13.233 1.00 47.32 500 VAL A C 1
ATOM 8327 O O . VAL B 1 500 ? 23.352 -21.785 12.321 1.00 47.11 500 VAL A O 1
ATOM 8331 N N . ARG B 1 501 ? 23.630 -20.598 14.227 1.00 47.93 501 ARG A N 1
ATOM 8332 C CA . ARG B 1 501 ? 22.248 -20.117 14.301 1.00 48.54 501 ARG A CA 1
ATOM 8333 C C . ARG B 1 501 ? 21.875 -19.291 13.070 1.00 47.85 501 ARG A C 1
ATOM 8334 O O . ARG B 1 501 ? 20.798 -19.474 12.499 1.00 46.84 501 ARG A O 1
ATOM 8342 N N . LYS B 1 502 ? 22.773 -18.389 12.671 1.00 48.21 502 LYS A N 1
ATOM 8343 C CA . LYS B 1 502 ? 22.567 -17.538 11.495 1.00 47.86 502 LYS A CA 1
ATOM 8344 C C . LYS B 1 502 ? 22.518 -18.338 10.195 1.00 46.40 502 LYS A C 1
ATOM 8345 O O . LYS B 1 502 ? 21.704 -18.042 9.319 1.00 46.14 502 LYS A O 1
ATOM 8351 N N . ILE B 1 503 ? 23.381 -19.348 10.082 1.00 44.59 503 ILE A N 1
ATOM 8352 C CA . ILE B 1 503 ? 23.386 -20.247 8.925 1.00 43.70 503 ILE A CA 1
ATOM 8353 C C . ILE B 1 503 ? 22.039 -20.953 8.792 1.00 44.25 503 ILE A C 1
ATOM 8354 O O . ILE B 1 503 ? 21.417 -20.910 7.731 1.00 44.88 503 ILE A O 1
ATOM 8359 N N . ARG B 1 504 ? 21.591 -21.581 9.879 1.00 45.38 504 ARG A N 1
ATOM 8360 C CA . ARG B 1 504 ? 20.307 -22.281 9.915 1.00 45.70 504 ARG A CA 1
ATOM 8361 C C . ARG B 1 504 ? 19.149 -21.337 9.587 1.00 45.52 504 ARG A C 1
ATOM 8362 O O . ARG B 1 504 ? 18.253 -21.688 8.820 1.00 45.62 504 ARG A O 1
ATOM 8370 N N . SER B 1 505 ? 19.190 -20.137 10.161 1.00 46.08 505 SER A N 1
ATOM 8371 C CA . SER B 1 505 ? 18.188 -19.107 9.899 1.00 47.08 505 SER A CA 1
ATOM 8372 C C . SER B 1 505 ? 18.176 -18.666 8.430 1.00 48.17 505 SER A C 1
ATOM 8373 O O . SER B 1 505 ? 17.110 -18.475 7.842 1.00 47.93 505 SER A O 1
ATOM 8376 N N . HIS B 1 506 ? 19.366 -18.522 7.847 1.00 49.10 506 HIS A N 1
ATOM 8377 C CA . HIS B 1 506 ? 19.516 -18.038 6.474 1.00 49.80 506 HIS A CA 1
ATOM 8378 C C . HIS B 1 506 ? 19.158 -19.069 5.437 1.00 48.85 506 HIS A C 1
ATOM 8379 O O . HIS B 1 506 ? 18.523 -18.745 4.432 1.00 48.77 506 HIS A O 1
ATOM 8386 N N . VAL B 1 507 ? 19.561 -20.317 5.670 1.00 47.47 507 VAL A N 1
ATOM 8387 C CA . VAL B 1 507 ? 19.278 -21.415 4.739 1.00 46.81 507 VAL A CA 1
ATOM 8388 C C . VAL B 1 507 ? 17.772 -21.699 4.649 1.00 47.42 507 VAL A C 1
ATOM 8389 O O . VAL B 1 507 ? 17.239 -21.910 3.554 1.00 47.73 507 VAL A O 1
ATOM 8393 N N . THR B 1 508 ? 17.097 -21.687 5.798 1.00 47.15 508 THR A N 1
ATOM 8394 C CA . THR B 1 508 ? 15.653 -21.934 5.861 1.00 47.53 508 THR A CA 1
ATOM 8395 C C . THR B 1 508 ? 14.844 -20.890 5.093 1.00 47.12 508 THR A C 1
ATOM 8396 O O . THR B 1 508 ? 13.901 -21.233 4.380 1.00 46.85 508 THR A O 1
ATOM 8400 N N . GLN B 1 509 ? 15.225 -19.624 5.240 1.00 47.34 509 GLN A N 1
ATOM 8401 C CA . GLN B 1 509 ? 14.511 -18.514 4.608 1.00 48.55 509 GLN A CA 1
ATOM 8402 C C . GLN B 1 509 ? 14.748 -18.430 3.101 1.00 48.32 509 GLN A C 1
ATOM 8403 O O . GLN B 1 509 ? 13.856 -18.030 2.352 1.00 48.98 509 GLN A O 1
ATOM 8409 N N . LYS B 1 510 ? 15.944 -18.815 2.662 1.00 47.73 510 LYS A N 1
ATOM 8410 C CA . LYS B 1 510 ? 16.331 -18.663 1.263 1.00 47.46 510 LYS A CA 1
ATOM 8411 C C . LYS B 1 510 ? 16.049 -19.913 0.428 1.00 47.31 510 LYS A C 1
ATOM 8412 O O . LYS B 1 510 ? 15.749 -19.808 -0.763 1.00 47.98 510 LYS A O 1
ATOM 8418 N N . PHE B 1 511 ? 16.135 -21.087 1.050 1.00 46.05 511 PHE A N 1
ATOM 8419 C CA . PHE B 1 511 ? 16.003 -22.353 0.320 1.00 45.38 511 PHE A CA 1
ATOM 8420 C C . PHE B 1 511 ? 14.806 -23.211 0.740 1.00 45.05 511 PHE A C 1
ATOM 8421 O O . PHE B 1 511 ? 14.501 -24.212 0.087 1.00 44.96 511 PHE A O 1
ATOM 8429 N N . GLY B 1 512 ? 14.134 -22.823 1.822 1.00 44.80 512 GLY A N 1
ATOM 8430 C CA . GLY B 1 512 ? 12.949 -23.542 2.300 1.00 44.76 512 GLY A CA 1
ATOM 8431 C C . GLY B 1 512 ? 13.232 -24.916 2.884 1.00 44.53 512 GLY A C 1
ATOM 8432 O O . GLY B 1 512 ? 12.360 -25.785 2.887 1.00 44.79 512 GLY A O 1
ATOM 8433 N N . ILE B 1 513 ? 14.458 -25.110 3.367 1.00 44.50 513 ILE A N 1
ATOM 8434 C CA . ILE B 1 513 ? 14.864 -26.347 4.036 1.00 43.85 513 ILE A CA 1
ATOM 8435 C C . ILE B 1 513 ? 15.757 -26.053 5.231 1.00 43.66 513 ILE A C 1
ATOM 8436 O O . ILE B 1 513 ? 16.540 -25.101 5.217 1.00 43.19 513 ILE A O 1
ATOM 8441 N N . ALA B 1 514 ? 15.630 -26.880 6.262 1.00 43.85 514 ALA A N 1
ATOM 8442 C CA . ALA B 1 514 ? 16.476 -26.782 7.439 1.00 43.96 514 ALA A CA 1
ATOM 8443 C C . ALA B 1 514 ? 17.628 -27.771 7.329 1.00 43.88 514 ALA A C 1
ATOM 8444 O O . ALA B 1 514 ? 17.406 -28.956 7.065 1.00 44.19 514 ALA A O 1
ATOM 8446 N N . PRO B 1 515 ? 18.868 -27.283 7.510 1.00 43.37 515 PRO A N 1
ATOM 8447 C CA . PRO B 1 515 ? 20.026 -28.175 7.561 1.00 43.12 515 PRO A CA 1
ATOM 8448 C C . PRO B 1 515 ? 19.993 -29.058 8.808 1.00 42.96 515 PRO A C 1
ATOM 8449 O O . PRO B 1 515 ? 19.788 -28.558 9.917 1.00 43.24 515 PRO A O 1
ATOM 8453 N N . ALA B 1 516 ? 20.183 -30.361 8.611 1.00 43.08 516 ALA A N 1
ATOM 8454 C CA . ALA B 1 516 ? 20.182 -31.335 9.702 1.00 43.05 516 ALA A CA 1
ATOM 8455 C C . ALA B 1 516 ? 21.342 -31.122 10.674 1.00 43.45 516 ALA A C 1
ATOM 8456 O O . ALA B 1 516 ? 21.174 -31.267 11.886 1.00 45.18 516 ALA A O 1
ATOM 8458 N N . TYR B 1 517 ? 22.514 -30.787 10.136 1.00 43.01 517 TYR A N 1
ATOM 8459 C CA . TYR B 1 517 ? 23.696 -30.494 10.947 1.00 43.18 517 TYR A CA 1
ATOM 8460 C C . TYR B 1 517 ? 24.487 -29.332 10.356 1.00 42.42 517 TYR A C 1
ATOM 8461 O O . TYR B 1 517 ? 24.719 -29.281 9.147 1.00 42.60 517 TYR A O 1
ATOM 8470 N N . VAL B 1 518 ? 24.885 -28.397 11.215 1.00 41.06 518 VAL A N 1
ATOM 8471 C CA . VAL B 1 518 ? 25.756 -27.293 10.824 1.00 39.80 518 VAL A CA 1
ATOM 8472 C C . VAL B 1 518 ? 27.021 -27.360 11.679 1.00 39.20 518 VAL A C 1
ATOM 8473 O O . VAL B 1 518 ? 26.996 -27.046 12.869 1.00 38.76 518 VAL A O 1
ATOM 8477 N N . ILE B 1 519 ? 28.123 -27.773 11.056 1.00 39.26 519 ILE A N 1
ATOM 8478 C CA . ILE B 1 519 ? 29.354 -28.102 11.776 1.00 39.20 519 ILE A CA 1
ATOM 8479 C C . ILE B 1 519 ? 30.482 -27.087 11.545 1.00 40.08 519 ILE A C 1
ATOM 8480 O O . ILE B 1 519 ? 31.012 -26.989 10.437 1.00 40.34 519 ILE A O 1
ATOM 8485 N N . PRO B 1 520 ? 30.852 -26.327 12.596 1.00 41.11 520 PRO A N 1
ATOM 8486 C CA . PRO B 1 520 ? 32.013 -25.438 12.530 1.00 41.86 520 PRO A CA 1
ATOM 8487 C C . PRO B 1 520 ? 33.310 -26.230 12.610 1.00 43.03 520 PRO A C 1
ATOM 8488 O O . PRO B 1 520 ? 33.448 -27.108 13.464 1.00 44.56 520 PRO A O 1
ATOM 8492 N N . LEU B 1 521 ? 34.249 -25.926 11.721 1.00 43.93 521 LEU A N 1
ATOM 8493 C CA . LEU B 1 521 ? 35.523 -26.634 11.679 1.00 44.84 521 LEU A CA 1
ATOM 8494 C C . LEU B 1 521 ? 36.692 -25.667 11.642 1.00 46.13 521 LEU A C 1
ATOM 8495 O O . LEU B 1 521 ? 36.571 -24.555 11.129 1.00 46.60 521 LEU A O 1
ATOM 8500 N N . GLU B 1 522 ? 37.821 -26.094 12.197 1.00 47.90 522 GLU A N 1
ATOM 8501 C CA . GLU B 1 522 ? 39.060 -25.331 12.101 1.00 49.73 522 GLU A CA 1
ATOM 8502 C C . GLU B 1 522 ? 39.576 -25.407 10.667 1.00 50.33 522 GLU A C 1
ATOM 8503 O O . GLU B 1 522 ? 39.369 -26.414 9.981 1.00 49.69 522 GLU A O 1
ATOM 8509 N N . ARG B 1 523 ? 40.238 -24.340 10.225 1.00 51.33 523 ARG A N 1
ATOM 8510 C CA . ARG B 1 523 ? 40.746 -24.228 8.853 1.00 52.13 523 ARG A CA 1
ATOM 8511 C C . ARG B 1 523 ? 41.501 -25.468 8.360 1.00 51.58 523 ARG A C 1
ATOM 8512 O O . ARG B 1 523 ? 41.347 -25.869 7.205 1.00 51.92 523 ARG A O 1
ATOM 8520 N N . ASN B 1 524 ? 42.294 -26.075 9.241 1.00 51.31 524 ASN A N 1
ATOM 8521 C CA . ASN B 1 524 ? 43.079 -27.267 8.903 1.00 50.49 524 ASN A CA 1
ATOM 8522 C C . ASN B 1 524 ? 42.265 -28.548 8.715 1.00 48.69 524 ASN A C 1
ATOM 8523 O O . ASN B 1 524 ? 42.727 -29.487 8.067 1.00 48.76 524 ASN A O 1
ATOM 8528 N N . LEU B 1 525 ? 41.061 -28.586 9.280 1.00 47.12 525 LEU A N 1
ATOM 8529 C CA . LEU B 1 525 ? 40.186 -29.753 9.149 1.00 45.79 525 LEU A CA 1
ATOM 8530 C C . LEU B 1 525 ? 39.414 -29.791 7.824 1.00 44.25 525 LEU A C 1
ATOM 8531 O O . LEU B 1 525 ? 38.853 -30.829 7.460 1.00 43.98 525 LEU A O 1
ATOM 8536 N N . VAL B 1 526 ? 39.386 -28.665 7.112 1.00 41.65 526 VAL A N 1
ATOM 8537 C CA . VAL B 1 526 ? 38.720 -28.587 5.811 1.00 38.97 526 VAL A CA 1
ATOM 8538 C C . VAL B 1 526 ? 39.696 -29.008 4.713 1.00 37.21 526 VAL A C 1
ATOM 8539 O O . VAL B 1 526 ? 40.633 -28.268 4.401 1.00 37.66 526 VAL A O 1
ATOM 8543 N N . PRO B 1 527 ? 39.480 -30.200 4.124 1.00 35.73 527 PRO A N 1
ATOM 8544 C CA . PRO B 1 527 ? 40.397 -30.712 3.108 1.00 34.49 527 PRO A CA 1
ATOM 8545 C C . PRO B 1 527 ? 40.182 -30.059 1.738 1.00 33.82 527 PRO A C 1
ATOM 8546 O O . PRO B 1 527 ? 39.050 -29.976 1.248 1.00 32.80 527 PRO A O 1
ATOM 8550 N N . LYS B 1 528 ? 41.277 -29.596 1.141 1.00 33.02 528 LYS A N 1
ATOM 8551 C CA . LYS B 1 528 ? 41.240 -28.912 -0.147 1.00 31.79 528 LYS A CA 1
ATOM 8552 C C . LYS B 1 528 ? 42.240 -29.520 -1.116 1.00 31.19 528 LYS A C 1
ATOM 8553 O O . LYS B 1 528 ? 43.291 -30.018 -0.706 1.00 30.53 528 LYS A O 1
ATOM 8559 N N . THR B 1 529 ? 41.910 -29.470 -2.404 1.00 30.42 529 THR A N 1
ATOM 8560 C CA . THR B 1 529 ? 42.873 -29.788 -3.453 1.00 29.89 529 THR A CA 1
ATOM 8561 C C . THR B 1 529 ? 43.910 -28.669 -3.504 1.00 29.65 529 THR A C 1
ATOM 8562 O O . THR B 1 529 ? 43.728 -27.619 -2.882 1.00 29.56 529 THR A O 1
ATOM 8566 N N . SER B 1 530 ? 44.987 -28.891 -4.252 1.00 29.71 530 SER A N 1
ATOM 8567 C CA . SER B 1 530 ? 46.048 -27.894 -4.418 1.00 29.74 530 SER A CA 1
ATOM 8568 C C . SER B 1 530 ? 45.511 -26.526 -4.849 1.00 29.55 530 SER A C 1
ATOM 8569 O O . SER B 1 530 ? 46.043 -25.490 -4.451 1.00 29.66 530 SER A O 1
ATOM 8572 N N . ILE B 1 531 ? 44.450 -26.535 -5.651 1.00 29.68 531 ILE A N 1
ATOM 8573 C CA . ILE B 1 531 ? 43.881 -25.304 -6.204 1.00 29.81 531 ILE A CA 1
ATOM 8574 C C . ILE B 1 531 ? 42.856 -24.620 -5.290 1.00 30.36 531 ILE A C 1
ATOM 8575 O O . ILE B 1 531 ? 42.343 -23.548 -5.621 1.00 30.27 531 ILE A O 1
ATOM 8580 N N . GLY B 1 532 ? 42.567 -25.242 -4.148 1.00 30.80 532 GLY A N 1
ATOM 8581 C CA . GLY B 1 532 ? 41.677 -24.656 -3.146 1.00 31.05 532 GLY A CA 1
ATOM 8582 C C . GLY B 1 532 ? 40.226 -25.098 -3.212 1.00 31.22 532 GLY A C 1
ATOM 8583 O O . GLY B 1 532 ? 39.364 -24.490 -2.578 1.00 31.50 532 GLY A O 1
ATOM 8584 N N . LYS B 1 533 ? 39.952 -26.151 -3.980 1.00 31.17 533 LYS A N 1
ATOM 8585 C CA . LYS B 1 533 ? 38.607 -26.713 -4.072 1.00 31.60 533 LYS A CA 1
ATOM 8586 C C . LYS B 1 533 ? 38.349 -27.622 -2.875 1.00 32.44 533 LYS A C 1
ATOM 8587 O O . LYS B 1 533 ? 39.108 -28.568 -2.633 1.00 32.62 533 LYS A O 1
ATOM 8593 N N . VAL B 1 534 ? 37.276 -27.335 -2.138 1.00 32.85 534 VAL A N 1
ATOM 8594 C CA . VAL B 1 534 ? 36.900 -28.127 -0.967 1.00 33.38 534 VAL A CA 1
ATOM 8595 C C . VAL B 1 534 ? 36.511 -29.544 -1.385 1.00 34.59 534 VAL A C 1
ATOM 8596 O O . VAL B 1 534 ? 35.598 -29.736 -2.193 1.00 35.64 534 VAL A O 1
ATOM 8600 N N . GLN B 1 535 ? 37.221 -30.526 -0.837 1.00 35.50 535 GLN A N 1
ATOM 8601 C CA . GLN B 1 535 ? 36.957 -31.931 -1.121 1.00 36.99 535 GLN A CA 1
ATOM 8602 C C . GLN B 1 535 ? 35.765 -32.425 -0.305 1.00 38.40 535 GLN A C 1
ATOM 8603 O O . GLN B 1 535 ? 35.923 -32.978 0.789 1.00 38.53 535 GLN A O 1
ATOM 8609 N N . LYS B 1 536 ? 34.571 -32.209 -0.856 1.00 39.88 536 LYS A N 1
ATOM 8610 C CA . LYS B 1 536 ? 33.311 -32.528 -0.182 1.00 41.34 536 LYS A CA 1
ATOM 8611 C C . LYS B 1 536 ? 33.136 -34.018 0.107 1.00 42.13 536 LYS A C 1
ATOM 8612 O O . LYS B 1 536 ? 32.579 -34.389 1.141 1.00 42.46 536 LYS A O 1
ATOM 8618 N N . SER B 1 537 ? 33.616 -34.861 -0.804 1.00 43.49 537 SER A N 1
ATOM 8619 C CA . SER B 1 537 ? 33.518 -36.314 -0.658 1.00 45.08 537 SER A CA 1
ATOM 8620 C C . SER B 1 537 ? 34.301 -36.838 0.548 1.00 45.44 537 SER A C 1
ATOM 8621 O O . SER B 1 537 ? 33.878 -37.798 1.194 1.00 46.42 537 SER A O 1
ATOM 8624 N N . LYS B 1 538 ? 35.437 -36.209 0.845 1.00 45.91 538 LYS A N 1
ATOM 8625 C CA . LYS B 1 538 ? 36.216 -36.545 2.038 1.00 46.64 538 LYS A CA 1
ATOM 8626 C C . LYS B 1 538 ? 35.480 -36.123 3.310 1.00 46.03 538 LYS A C 1
ATOM 8627 O O . LYS B 1 538 ? 35.493 -36.844 4.308 1.00 46.09 538 LYS A O 1
ATOM 8633 N N . LEU B 1 539 ? 34.837 -34.957 3.260 1.00 45.03 539 LEU A N 1
ATOM 8634 C CA . LEU B 1 539 ? 34.031 -34.461 4.375 1.00 44.61 539 LEU A CA 1
ATOM 8635 C C . LEU B 1 539 ? 32.796 -35.324 4.624 1.00 45.01 539 LEU A C 1
ATOM 8636 O O . LEU B 1 539 ? 32.395 -35.521 5.772 1.00 44.68 539 LEU A O 1
ATOM 8641 N N . LYS B 1 540 ? 32.202 -35.833 3.545 1.00 46.04 540 LYS A N 1
ATOM 8642 C CA . LYS B 1 540 ? 31.053 -36.735 3.635 1.00 47.47 540 LYS A CA 1
ATOM 8643 C C . LYS B 1 540 ? 31.455 -38.047 4.305 1.00 48.08 540 LYS A C 1
ATOM 8644 O O . LYS B 1 540 ? 30.724 -38.572 5.148 1.00 48.48 540 LYS A O 1
ATOM 8650 N N . LYS B 1 541 ? 32.625 -38.559 3.925 1.00 48.04 541 LYS A N 1
ATOM 8651 C CA . LYS B 1 541 ? 33.181 -39.778 4.504 1.00 48.82 541 LYS A CA 1
ATOM 8652 C C . LYS B 1 541 ? 33.515 -39.588 5.990 1.00 48.97 541 LYS A C 1
ATOM 8653 O O . LYS B 1 541 ? 33.262 -40.478 6.805 1.00 49.29 541 LYS A O 1
ATOM 8659 N N . ASP B 1 542 ? 34.073 -38.424 6.330 1.00 48.65 542 ASP A N 1
ATOM 8660 C CA . ASP B 1 542 ? 34.401 -38.082 7.718 1.00 48.06 542 ASP A CA 1
ATOM 8661 C C . ASP B 1 542 ? 33.159 -38.009 8.603 1.00 47.87 542 ASP A C 1
ATOM 8662 O O . ASP B 1 542 ? 33.179 -38.479 9.743 1.00 48.59 542 ASP A O 1
ATOM 8667 N N . PHE B 1 543 ? 32.087 -37.420 8.075 1.00 46.72 543 PHE A N 1
ATOM 8668 C CA . PHE B 1 543 ? 30.819 -37.323 8.795 1.00 46.96 543 PHE A CA 1
ATOM 8669 C C . PHE B 1 543 ? 30.214 -38.703 9.050 1.00 47.33 543 PHE A C 1
ATOM 8670 O O . PHE B 1 543 ? 29.835 -39.018 10.180 1.00 47.68 543 PHE A O 1
ATOM 8678 N N . GLU B 1 544 ? 30.136 -39.514 7.995 1.00 47.68 544 GLU A N 1
ATOM 8679 C CA . GLU B 1 544 ? 29.526 -40.844 8.057 1.00 48.79 544 GLU A CA 1
ATOM 8680 C C . GLU B 1 544 ? 30.277 -41.814 8.973 1.00 48.97 544 GLU A C 1
ATOM 8681 O O . GLU B 1 544 ? 29.668 -42.701 9.572 1.00 48.87 544 GLU A O 1
ATOM 8687 N N . GLN B 1 545 ? 31.592 -41.637 9.081 1.00 49.40 545 GLN A N 1
ATOM 8688 C CA . GLN B 1 545 ? 32.410 -42.441 9.990 1.00 49.61 545 GLN A CA 1
ATOM 8689 C C . GLN B 1 545 ? 32.294 -41.962 11.440 1.00 48.46 545 GLN A C 1
ATOM 8690 O O . GLN B 1 545 ? 32.725 -42.652 12.364 1.00 48.27 545 GLN A O 1
ATOM 8696 N N . GLY B 1 546 ? 31.712 -40.779 11.626 1.00 47.98 546 GLY A N 1
ATOM 8697 C CA . GLY B 1 546 ? 31.450 -40.229 12.956 1.00 47.61 546 GLY A CA 1
ATOM 8698 C C . GLY B 1 546 ? 32.572 -39.385 13.536 1.00 47.76 546 GLY A C 1
ATOM 8699 O O . GLY B 1 546 ? 32.692 -39.266 14.755 1.00 47.66 546 GLY A O 1
ATOM 8700 N N . LEU B 1 547 ? 33.384 -38.788 12.666 1.00 48.04 547 LEU A N 1
ATOM 8701 C CA . LEU B 1 547 ? 34.515 -37.961 13.097 1.00 48.31 547 LEU A CA 1
ATOM 8702 C C . LEU B 1 547 ? 34.107 -36.619 13.712 1.00 47.12 547 LEU A C 1
ATOM 8703 O O . LEU B 1 547 ? 34.884 -36.011 14.453 1.00 46.72 547 LEU A O 1
ATOM 8708 N N . PHE B 1 548 ? 32.895 -36.162 13.407 1.00 47.03 548 PHE A N 1
ATOM 8709 C CA . PHE B 1 548 ? 32.405 -34.885 13.931 1.00 47.59 548 PHE A CA 1
ATOM 8710 C C . PHE B 1 548 ? 31.438 -35.052 15.105 1.00 48.05 548 PHE A C 1
ATOM 8711 O O . PHE B 1 548 ? 30.950 -34.064 15.655 1.00 48.78 548 PHE A O 1
ATOM 8719 N N . SER B 1 549 ? 31.186 -36.303 15.491 1.00 48.85 549 SER A N 1
ATOM 8720 C CA . SER B 1 549 ? 30.225 -36.638 16.551 1.00 49.59 549 SER A CA 1
ATOM 8721 C C . SER B 1 549 ? 30.459 -35.906 17.874 1.00 49.48 549 SER A C 1
ATOM 8722 O O . SER B 1 549 ? 29.518 -35.362 18.453 1.00 49.66 549 SER A O 1
ATOM 8725 N N . SER B 1 550 ? 31.707 -35.889 18.342 1.00 49.74 550 SER A N 1
ATOM 8726 C CA . SER B 1 550 ? 32.054 -35.208 19.595 1.00 50.88 550 SER A CA 1
ATOM 8727 C C . SER B 1 550 ? 31.850 -33.697 19.496 1.00 50.95 550 SER A C 1
ATOM 8728 O O . SER B 1 550 ? 31.454 -33.052 20.470 1.00 51.33 550 SER A O 1
ATOM 8731 N N . ARG B 1 551 ? 32.117 -33.147 18.313 1.00 50.48 551 ARG A N 1
ATOM 8732 C CA . ARG B 1 551 ? 31.920 -31.728 18.041 1.00 50.25 551 ARG A CA 1
ATOM 8733 C C . ARG B 1 551 ? 30.430 -31.391 17.966 1.00 49.48 551 ARG A C 1
ATOM 8734 O O . ARG B 1 551 ? 29.994 -30.376 18.508 1.00 48.39 551 ARG A O 1
ATOM 8742 N N . ILE B 1 552 ? 29.664 -32.251 17.294 1.00 49.38 552 ILE A N 1
ATOM 8743 C CA . ILE B 1 552 ? 28.206 -32.122 17.207 1.00 50.05 552 ILE A CA 1
ATOM 8744 C C . ILE B 1 552 ? 27.566 -32.242 18.595 1.00 51.17 552 ILE A C 1
ATOM 8745 O O . ILE B 1 552 ? 26.658 -31.477 18.933 1.00 51.48 552 ILE A O 1
ATOM 8750 N N . GLN B 1 553 ? 28.054 -33.194 19.391 1.00 52.14 553 GLN A N 1
ATOM 8751 C CA . GLN B 1 553 ? 27.569 -33.391 20.758 1.00 52.95 553 GLN A CA 1
ATOM 8752 C C . GLN B 1 553 ? 27.883 -32.185 21.642 1.00 51.91 553 GLN A C 1
ATOM 8753 O O . GLN B 1 553 ? 27.031 -31.746 22.415 1.00 52.39 553 GLN A O 1
ATOM 8759 N N . GLU B 1 554 ? 29.097 -31.652 21.515 1.00 50.78 554 GLU A N 1
ATOM 8760 C CA . GLU B 1 554 ? 29.524 -30.476 22.278 1.00 50.65 554 GLU A CA 1
ATOM 8761 C C . GLU B 1 554 ? 28.635 -29.260 21.993 1.00 50.57 554 GLU A C 1
ATOM 8762 O O . GLU B 1 554 ? 28.267 -28.523 22.912 1.00 50.97 554 GLU A O 1
ATOM 8768 N N . ILE B 1 555 ? 28.293 -29.066 20.720 1.00 49.08 555 ILE A N 1
ATOM 8769 C CA . ILE B 1 555 ? 27.424 -27.966 20.296 1.00 48.33 555 ILE A CA 1
ATOM 8770 C C . ILE B 1 555 ? 26.001 -28.153 20.827 1.00 48.00 555 ILE A C 1
ATOM 8771 O O . ILE B 1 555 ? 25.446 -27.249 21.458 1.00 46.82 555 ILE A O 1
ATOM 8776 N N . ASP B 1 556 ? 25.431 -29.331 20.576 1.00 48.32 556 ASP A N 1
ATOM 8777 C CA . ASP B 1 556 ? 24.074 -29.659 21.014 1.00 49.49 556 ASP A CA 1
ATOM 8778 C C . ASP B 1 556 ? 23.902 -29.559 22.528 1.00 49.96 556 ASP A C 1
ATOM 8779 O O . ASP B 1 556 ? 22.872 -29.080 23.006 1.00 49.73 556 ASP A O 1
ATOM 8784 N N . GLN B 1 557 ? 24.915 -30.001 23.272 1.00 51.00 557 GLN A N 1
ATOM 8785 C CA . GLN B 1 557 ? 24.887 -29.940 24.734 1.00 52.60 557 GLN A CA 1
ATOM 8786 C C . GLN B 1 557 ? 24.992 -28.514 25.256 1.00 52.31 557 GLN A C 1
ATOM 8787 O O . GLN B 1 557 ? 24.378 -28.176 26.270 1.00 52.98 557 GLN A O 1
ATOM 8793 N N . TYR B 1 558 ? 25.769 -27.683 24.564 1.00 52.11 558 TYR A N 1
ATOM 8794 C CA . TYR B 1 558 ? 25.861 -26.264 24.896 1.00 52.57 558 TYR A CA 1
ATOM 8795 C C . TYR B 1 558 ? 24.533 -25.559 24.621 1.00 53.15 558 TYR A C 1
ATOM 8796 O O . TYR B 1 558 ? 24.070 -24.762 25.439 1.00 54.18 558 TYR A O 1
ATOM 8805 N N . LEU B 1 559 ? 23.930 -25.865 23.472 1.00 52.51 559 LEU A N 1
ATOM 8806 C CA . LEU B 1 559 ? 22.651 -25.274 23.071 1.00 52.51 559 LEU A CA 1
ATOM 8807 C C . LEU B 1 559 ? 21.500 -25.653 24.003 1.00 52.77 559 LEU A C 1
ATOM 8808 O O . LEU B 1 559 ? 20.627 -24.827 24.280 1.00 52.30 559 LEU A O 1
ATOM 8813 N N . ALA B 1 560 ? 21.511 -26.898 24.479 1.00 53.83 560 ALA A N 1
ATOM 8814 C CA . ALA B 1 560 ? 20.487 -27.402 25.397 1.00 55.10 560 ALA A CA 1
ATOM 8815 C C . ALA B 1 560 ? 20.510 -26.665 26.737 1.00 56.48 560 ALA A C 1
ATOM 8816 O O . ALA B 1 560 ? 19.456 -26.309 27.269 1.00 56.75 560 ALA A O 1
ATOM 8818 N N . LYS B 1 561 ? 21.712 -26.430 27.265 1.00 58.15 561 LYS A N 1
ATOM 8819 C CA . LYS B 1 561 ? 21.887 -25.703 28.525 1.00 60.55 561 LYS A CA 1
ATOM 8820 C C . LYS B 1 561 ? 21.500 -24.230 28.415 1.00 61.69 561 LYS A C 1
ATOM 8821 O O . LYS B 1 561 ? 21.091 -23.618 29.405 1.00 62.89 561 LYS A O 1
ATOM 8827 N N . GLU B 1 562 ? 21.628 -23.670 27.213 1.00 62.57 562 GLU A N 1
ATOM 8828 C CA . GLU B 1 562 ? 21.184 -22.301 26.941 1.00 63.32 562 GLU A CA 1
ATOM 8829 C C . GLU B 1 562 ? 19.658 -22.217 26.903 1.00 62.98 562 GLU A C 1
ATOM 8830 O O . GLU B 1 562 ? 19.077 -21.220 27.333 1.00 63.50 562 GLU A O 1
ATOM 8836 N N . ARG B 1 563 ? 19.021 -23.272 26.395 1.00 62.65 563 ARG A N 1
ATOM 8837 C CA . ARG B 1 563 ? 17.558 -23.361 26.346 1.00 62.94 563 ARG A CA 1
ATOM 8838 C C . ARG B 1 563 ? 16.932 -23.575 27.725 1.00 64.26 563 ARG A C 1
ATOM 8839 O O . ARG B 1 563 ? 15.739 -23.331 27.910 1.00 64.94 563 ARG A O 1
ATOM 8847 N N . GLN B 1 564 ? 17.736 -24.041 28.678 1.00 66.01 564 GLN A N 1
ATOM 8848 C CA . GLN B 1 564 ? 17.270 -24.301 30.042 1.00 67.60 564 GLN A CA 1
ATOM 8849 C C . GLN B 1 564 ? 17.504 -23.105 30.962 1.00 66.98 564 GLN A C 1
ATOM 8850 O O . GLN B 1 564 ? 16.631 -22.748 31.756 1.00 65.73 564 GLN A O 1
ATOM 8856 N N . LYS B 1 565 ? 18.683 -22.496 30.846 1.00 67.24 565 LYS A N 1
ATOM 8857 C CA . LYS B 1 565 ? 19.060 -21.345 31.667 1.00 67.68 565 LYS A CA 1
ATOM 8858 C C . LYS B 1 565 ? 18.261 -20.089 31.303 1.00 66.94 565 LYS A C 1
ATOM 8859 O O . LYS B 1 565 ? 17.905 -19.300 32.181 1.00 67.40 565 LYS A O 1
ATOM 8865 N N . ASN B 1 566 ? 17.978 -19.917 30.013 1.00 66.76 566 ASN A N 1
ATOM 8866 C CA . ASN B 1 566 ? 17.274 -18.731 29.516 1.00 66.14 566 ASN A CA 1
ATOM 8867 C C . ASN B 1 566 ? 15.790 -18.971 29.218 1.00 64.65 566 ASN A C 1
ATOM 8868 O O . ASN B 1 566 ? 15.143 -18.153 28.553 1.00 64.46 566 ASN A O 1
ATOM 8873 N N . GLN B 1 567 ? 15.253 -20.081 29.722 1.00 62.28 567 GLN A N 1
ATOM 8874 C CA . GLN B 1 567 ? 13.871 -20.469 29.440 1.00 61.12 567 GLN A CA 1
ATOM 8875 C C . GLN B 1 567 ? 12.845 -19.588 30.145 1.00 60.44 567 GLN A C 1
ATOM 8876 O O . GLN B 1 567 ? 12.978 -19.280 31.331 1.00 60.39 567 GLN A O 1
ATOM 8882 N N . THR B 1 568 ? 11.826 -19.184 29.393 1.00 59.50 568 THR A N 1
ATOM 8883 C CA . THR B 1 568 ? 10.638 -18.553 29.956 1.00 59.75 568 THR A CA 1
ATOM 8884 C C . THR B 1 568 ? 9.402 -19.284 29.435 1.00 59.27 568 THR A C 1
ATOM 8885 O O . THR B 1 568 ? 9.197 -19.389 28.222 1.00 58.32 568 THR A O 1
ATOM 8889 N N . LEU B 1 569 ? 8.602 -19.806 30.365 1.00 59.46 569 LEU A N 1
ATOM 8890 C CA . LEU B 1 569 ? 7.379 -20.541 30.040 1.00 58.99 569 LEU A CA 1
ATOM 8891 C C . LEU B 1 569 ? 6.385 -19.667 29.276 1.00 58.02 569 LEU A C 1
ATOM 8892 O O . LEU B 1 569 ? 6.305 -18.463 29.532 1.00 57.57 569 LEU A O 1
ATOM 8897 N N . PRO B 1 570 ? 5.633 -20.267 28.329 1.00 57.49 570 PRO A N 1
ATOM 8898 C CA . PRO B 1 570 ? 4.592 -19.529 27.609 1.00 57.71 570 PRO A CA 1
ATOM 8899 C C . PRO B 1 570 ? 3.533 -19.004 28.575 1.00 58.80 570 PRO A C 1
ATOM 8900 O O . PRO B 1 570 ? 2.961 -19.778 29.346 1.00 58.45 570 PRO A O 1
ATOM 8904 N N . GLN B 1 571 ? 3.295 -17.695 28.536 1.00 60.36 571 GLN A N 1
ATOM 8905 C CA . GLN B 1 571 ? 2.403 -17.034 29.489 1.00 60.60 571 GLN A CA 1
ATOM 8906 C C . GLN B 1 571 ? 1.013 -16.794 28.906 1.00 60.20 571 GLN A C 1
ATOM 8907 O O . GLN B 1 571 ? 0.005 -17.126 29.534 1.00 60.52 571 GLN A O 1
ATOM 8913 N N . SER B 1 572 ? 0.971 -16.221 27.705 1.00 59.72 572 SER A N 1
ATOM 8914 C CA . SER B 1 572 ? -0.282 -15.859 27.044 1.00 59.49 572 SER A CA 1
ATOM 8915 C C . SER B 1 572 ? -1.105 -17.080 26.639 1.00 58.77 572 SER A C 1
ATOM 8916 O O . SER B 1 572 ? -0.570 -18.181 26.489 1.00 58.99 572 SER A O 1
ATOM 8919 N N . GLU B 1 573 ? -2.409 -16.868 26.467 1.00 58.20 573 GLU A N 1
ATOM 8920 C CA . GLU B 1 573 ? -3.318 -17.900 25.972 1.00 58.06 573 GLU A CA 1
ATOM 8921 C C . GLU B 1 573 ? -2.916 -18.348 24.566 1.00 56.90 573 GLU A C 1
ATOM 8922 O O . GLU B 1 573 ? -2.990 -19.535 24.242 1.00 57.05 573 GLU A O 1
ATOM 8928 N N . ASN B 1 574 ? -2.492 -17.392 23.742 1.00 55.92 574 ASN A N 1
ATOM 8929 C CA . ASN B 1 574 ? -1.979 -17.681 22.405 1.00 54.42 574 ASN A CA 1
ATOM 8930 C C . ASN B 1 574 ? -0.640 -18.414 22.443 1.00 53.32 574 ASN A C 1
ATOM 8931 O O . ASN B 1 574 ? -0.416 -19.346 21.669 1.00 51.84 574 ASN A O 1
ATOM 8936 N N . GLU B 1 575 ? 0.235 -17.988 23.353 1.00 52.71 575 GLU A N 1
ATOM 8937 C CA . GLU B 1 575 ? 1.552 -18.601 23.535 1.00 52.20 575 GLU A CA 1
ATOM 8938 C C . GLU B 1 575 ? 1.460 -20.059 23.989 1.00 51.64 575 GLU A C 1
ATOM 8939 O O . GLU B 1 575 ? 2.235 -20.907 23.538 1.00 51.24 575 GLU A O 1
ATOM 8945 N N . ARG B 1 576 ? 0.508 -20.343 24.877 1.00 50.45 576 ARG A N 1
ATOM 8946 C CA . ARG B 1 576 ? 0.288 -21.701 25.371 1.00 49.69 576 ARG A CA 1
ATOM 8947 C C . ARG B 1 576 ? -0.378 -22.600 24.326 1.00 49.63 576 ARG A C 1
ATOM 8948 O O . ARG B 1 576 ? -0.143 -23.811 24.306 1.00 49.18 576 ARG A O 1
ATOM 8956 N N . GLN B 1 577 ? -1.190 -22.001 23.456 1.00 49.29 577 GLN A N 1
ATOM 8957 C CA . GLN B 1 577 ? -1.869 -22.736 22.391 1.00 49.95 577 GLN A CA 1
ATOM 8958 C C . GLN B 1 577 ? -0.897 -23.201 21.301 1.00 50.06 577 GLN A C 1
ATOM 8959 O O . GLN B 1 577 ? -1.064 -24.286 20.736 1.00 49.79 577 GLN A O 1
ATOM 8965 N N . ILE B 1 578 ? 0.112 -22.375 21.018 1.00 48.75 578 ILE A N 1
ATOM 8966 C CA . ILE B 1 578 ? 1.151 -22.703 20.037 1.00 47.67 578 ILE A CA 1
ATOM 8967 C C . ILE B 1 578 ? 2.083 -23.787 20.586 1.00 47.13 578 ILE A C 1
ATOM 8968 O O . ILE B 1 578 ? 2.401 -24.757 19.888 1.00 46.64 578 ILE A O 1
ATOM 8973 N N . ALA B 1 579 ? 2.502 -23.620 21.841 1.00 45.88 579 ALA A N 1
ATOM 8974 C CA . ALA B 1 579 ? 3.347 -24.598 22.528 1.00 45.22 579 ALA A CA 1
ATOM 8975 C C . ALA B 1 579 ? 2.700 -25.985 22.576 1.00 44.89 579 ALA A C 1
ATOM 8976 O O . ALA B 1 579 ? 3.393 -27.001 22.490 1.00 44.31 579 ALA A O 1
ATOM 8978 N N . ALA B 1 580 ? 1.373 -26.010 22.711 1.00 44.23 580 ALA A N 1
ATOM 8979 C CA . ALA B 1 580 ? 0.599 -27.249 22.710 1.00 43.50 580 ALA A CA 1
ATOM 8980 C C . ALA B 1 580 ? 0.722 -27.986 21.377 1.00 43.50 580 ALA A C 1
ATOM 8981 O O . ALA B 1 580 ? 0.933 -29.202 21.354 1.00 43.27 580 ALA A O 1
ATOM 8983 N N . VAL B 1 581 ? 0.596 -27.243 20.277 1.00 43.17 581 VAL A N 1
ATOM 8984 C CA . VAL B 1 581 ? 0.755 -27.799 18.930 1.00 43.16 581 VAL A CA 1
ATOM 8985 C C . VAL B 1 581 ? 2.166 -28.359 18.747 1.00 42.28 581 VAL A C 1
ATOM 8986 O O . VAL B 1 581 ? 2.338 -29.461 18.220 1.00 42.19 581 VAL A O 1
ATOM 8990 N N . TRP B 1 582 ? 3.162 -27.599 19.199 1.00 41.35 582 TRP A N 1
ATOM 8991 C CA . TRP B 1 582 ? 4.556 -28.034 19.188 1.00 41.62 582 TRP A CA 1
ATOM 8992 C C . TRP B 1 582 ? 4.732 -29.321 19.937 1.00 42.30 582 TRP A C 1
ATOM 8993 O O . TRP B 1 582 ? 5.372 -30.250 19.444 1.00 42.75 582 TRP A O 1
ATOM 9004 N N . SER B 1 583 ? 4.151 -29.382 21.134 1.00 42.86 583 SER A N 1
ATOM 9005 C CA . SER B 1 583 ? 4.200 -30.570 21.978 1.00 42.08 583 SER A CA 1
ATOM 9006 C C . SER B 1 583 ? 3.562 -31.781 21.304 1.00 41.82 583 SER A C 1
ATOM 9007 O O . SER B 1 583 ? 4.074 -32.889 21.410 1.00 42.33 583 SER A O 1
ATOM 9010 N N . GLU B 1 584 ? 2.445 -31.558 20.614 1.00 42.03 584 GLU A N 1
ATOM 9011 C CA . GLU B 1 584 ? 1.749 -32.614 19.883 1.00 42.26 584 GLU A CA 1
ATOM 9012 C C . GLU B 1 584 ? 2.601 -33.184 18.745 1.00 42.76 584 GLU A C 1
ATOM 9013 O O . GLU B 1 584 ? 2.600 -34.394 18.508 1.00 43.24 584 GLU A O 1
ATOM 9019 N N . VAL B 1 585 ? 3.322 -32.308 18.049 1.00 42.40 585 VAL A N 1
ATOM 9020 C CA . VAL B 1 585 ? 4.092 -32.707 16.872 1.00 42.61 585 VAL A CA 1
ATOM 9021 C C . VAL B 1 585 ? 5.498 -33.191 17.242 1.00 42.05 585 VAL A C 1
ATOM 9022 O O . VAL B 1 585 ? 5.932 -34.249 16.783 1.00 42.19 585 VAL A O 1
ATOM 9026 N N . LEU B 1 586 ? 6.195 -32.425 18.078 1.00 41.50 586 LEU A N 1
ATOM 9027 C CA . LEU B 1 586 ? 7.567 -32.758 18.480 1.00 41.28 586 LEU A CA 1
ATOM 9028 C C . LEU B 1 586 ? 7.637 -33.791 19.605 1.00 41.57 586 LEU A C 1
ATOM 9029 O O . LEU B 1 586 ? 8.724 -34.283 19.930 1.00 40.88 586 LEU A O 1
ATOM 9034 N N . GLN B 1 587 ? 6.481 -34.110 20.193 1.00 41.92 587 GLN A N 1
ATOM 9035 C CA . GLN B 1 587 ? 6.386 -35.040 21.329 1.00 41.48 587 GLN A CA 1
ATOM 9036 C C . GLN B 1 587 ? 7.269 -34.589 22.497 1.00 39.83 587 GLN A C 1
ATOM 9037 O O . GLN B 1 587 ? 8.055 -35.369 23.040 1.00 39.00 587 GLN A O 1
ATOM 9043 N N . LEU B 1 588 ? 7.129 -33.317 22.865 1.00 39.38 588 LEU A N 1
ATOM 9044 C CA . LEU B 1 588 ? 7.928 -32.704 23.928 1.00 39.61 588 LEU A CA 1
ATOM 9045 C C . LEU B 1 588 ? 7.064 -32.123 25.053 1.00 39.72 588 LEU A C 1
ATOM 9046 O O . LEU B 1 588 ? 5.843 -32.012 24.917 1.00 39.05 588 LEU A O 1
ATOM 9051 N N . THR B 1 589 ? 7.707 -31.749 26.157 1.00 39.73 589 THR A N 1
ATOM 9052 C CA . THR B 1 589 ? 6.996 -31.256 27.333 1.00 40.55 589 THR A CA 1
ATOM 9053 C C . THR B 1 589 ? 7.310 -29.795 27.662 1.00 41.38 589 THR A C 1
ATOM 9054 O O . THR B 1 589 ? 6.401 -28.961 27.698 1.00 41.07 589 THR A O 1
ATOM 9058 N N . SER B 1 590 ? 8.582 -29.484 27.899 1.00 42.27 590 SER A N 1
ATOM 9059 C CA . SER B 1 590 ? 8.972 -28.115 28.218 1.00 44.71 590 SER A CA 1
ATOM 9060 C C . SER B 1 590 ? 9.402 -27.354 26.970 1.00 46.02 590 SER A C 1
ATOM 9061 O O . SER B 1 590 ? 10.494 -27.565 26.441 1.00 46.70 590 SER A O 1
ATOM 9064 N N . VAL B 1 591 ? 8.521 -26.474 26.506 1.00 47.62 591 VAL A N 1
ATOM 9065 C CA . VAL B 1 591 ? 8.792 -25.642 25.344 1.00 49.17 591 VAL A CA 1
ATOM 9066 C C . VAL B 1 591 ? 9.006 -24.197 25.786 1.00 50.08 591 VAL A C 1
ATOM 9067 O O . VAL B 1 591 ? 8.104 -23.569 26.345 1.00 50.43 591 VAL A O 1
ATOM 9071 N N . GLY B 1 592 ? 10.210 -23.688 25.546 1.00 50.98 592 GLY A N 1
ATOM 9072 C CA . GLY B 1 592 ? 10.531 -22.292 25.826 1.00 51.85 592 GLY A CA 1
ATOM 9073 C C . GLY B 1 592 ? 10.029 -21.377 24.725 1.00 52.37 592 GLY A C 1
ATOM 9074 O O . GLY B 1 592 ? 9.867 -21.803 23.577 1.00 53.44 592 GLY A O 1
ATOM 9075 N N . LEU B 1 593 ? 9.780 -20.118 25.079 1.00 52.73 593 LEU A N 1
ATOM 9076 C CA . LEU B 1 593 ? 9.338 -19.104 24.117 1.00 52.88 593 LEU A CA 1
ATOM 9077 C C . LEU B 1 593 ? 10.444 -18.739 23.131 1.00 53.20 593 LEU A C 1
ATOM 9078 O O . LEU B 1 593 ? 10.168 -18.363 21.990 1.00 53.61 593 LEU A O 1
ATOM 9083 N N . GLU B 1 594 ? 11.691 -18.854 23.585 1.00 53.65 594 GLU A N 1
ATOM 9084 C CA . GLU B 1 594 ? 12.861 -18.521 22.777 1.00 54.24 594 GLU A CA 1
ATOM 9085 C C . GLU B 1 594 ? 13.508 -19.762 22.156 1.00 53.77 594 GLU A C 1
ATOM 9086 O O . GLU B 1 594 ? 14.618 -19.689 21.625 1.00 54.14 594 GLU A O 1
ATOM 9092 N N . ASP B 1 595 ? 12.808 -20.893 22.221 1.00 52.43 595 ASP A N 1
ATOM 9093 C CA . ASP B 1 595 ? 13.311 -22.149 21.669 1.00 50.49 595 ASP A CA 1
ATOM 9094 C C . ASP B 1 595 ? 13.066 -22.246 20.166 1.00 48.58 595 ASP A C 1
ATOM 9095 O O . ASP B 1 595 ? 11.927 -22.136 19.699 1.00 47.87 595 ASP A O 1
ATOM 9100 N N . ASN B 1 596 ? 14.149 -22.450 19.419 1.00 46.44 596 ASN A N 1
ATOM 9101 C CA . ASN B 1 596 ? 14.080 -22.637 17.975 1.00 44.67 596 ASN A CA 1
ATOM 9102 C C . ASN B 1 596 ? 13.509 -24.008 17.621 1.00 43.60 596 ASN A C 1
ATOM 9103 O O . ASN B 1 596 ? 13.934 -25.025 18.171 1.00 43.09 596 ASN A O 1
ATOM 9108 N N . PHE B 1 597 ? 12.553 -24.018 16.694 1.00 42.46 597 PHE A N 1
ATOM 9109 C CA . PHE B 1 597 ? 11.823 -25.227 16.305 1.00 42.63 597 PHE A CA 1
ATOM 9110 C C . PHE B 1 597 ? 12.723 -26.360 15.812 1.00 43.14 597 PHE A C 1
ATOM 9111 O O . PHE B 1 597 ? 12.462 -27.534 16.086 1.00 44.06 597 PHE A O 1
ATOM 9119 N N . PHE B 1 598 ? 13.778 -26.001 15.087 1.00 42.83 598 PHE A N 1
ATOM 9120 C CA . PHE B 1 598 ? 14.667 -26.987 14.478 1.00 42.59 598 PHE A CA 1
ATOM 9121 C C . PHE B 1 598 ? 15.723 -27.492 15.458 1.00 43.11 598 PHE A C 1
ATOM 9122 O O . PHE B 1 598 ? 16.170 -28.635 15.353 1.00 42.90 598 PHE A O 1
ATOM 9130 N N . GLU B 1 599 ? 16.105 -26.639 16.410 1.00 43.99 599 GLU A N 1
ATOM 9131 C CA . GLU B 1 599 ? 16.998 -27.030 17.504 1.00 45.20 599 GLU A CA 1
ATOM 9132 C C . GLU B 1 599 ? 16.372 -28.103 18.395 1.00 46.10 599 GLU A C 1
ATOM 9133 O O . GLU B 1 599 ? 17.085 -28.867 19.046 1.00 46.76 599 GLU A O 1
ATOM 9139 N N . LEU B 1 600 ? 15.040 -28.146 18.418 1.00 46.46 600 LEU A N 1
ATOM 9140 C CA . LEU B 1 600 ? 14.296 -29.104 19.235 1.00 47.01 600 LEU A CA 1
ATOM 9141 C C . LEU B 1 600 ? 14.016 -30.416 18.497 1.00 47.92 600 LEU A C 1
ATOM 9142 O O . LEU B 1 600 ? 13.326 -31.294 19.023 1.00 48.10 600 LEU A O 1
ATOM 9147 N N . GLY B 1 601 ? 14.551 -30.543 17.283 1.00 47.51 601 GLY A N 1
ATOM 9148 C CA . GLY B 1 601 ? 14.421 -31.767 16.497 1.00 46.83 601 GLY A CA 1
ATOM 9149 C C . GLY B 1 601 ? 13.338 -31.706 15.440 1.00 47.17 601 GLY A C 1
ATOM 9150 O O . GLY B 1 601 ? 12.908 -32.738 14.923 1.00 47.28 601 GLY A O 1
ATOM 9151 N N . GLY B 1 602 ? 12.898 -30.493 15.116 1.00 47.83 602 GLY A N 1
ATOM 9152 C CA . GLY B 1 602 ? 11.876 -30.285 14.096 1.00 48.07 602 GLY A CA 1
ATOM 9153 C C . GLY B 1 602 ? 12.416 -30.446 12.689 1.00 48.97 602 GLY A C 1
ATOM 9154 O O . GLY B 1 602 ? 13.478 -29.914 12.358 1.00 48.31 602 GLY A O 1
ATOM 9155 N N . HIS B 1 603 ? 11.682 -31.191 11.867 1.00 50.00 603 HIS A N 1
ATOM 9156 C CA . HIS B 1 603 ? 12.021 -31.372 10.458 1.00 51.59 603 HIS A CA 1
ATOM 9157 C C . HIS B 1 603 ? 10.916 -30.851 9.580 1.00 52.35 603 HIS A C 1
ATOM 9158 O O . HIS B 1 603 ? 9.942 -30.273 10.074 1.00 52.62 603 HIS A O 1
ATOM 9165 N N . SER B 1 604 ? 11.060 -31.052 8.271 1.00 52.51 604 SER A N 1
ATOM 9166 C CA . SER B 1 604 ? 10.100 -30.562 7.279 1.00 52.64 604 SER A CA 1
ATOM 9167 C C . SER B 1 604 ? 8.668 -31.042 7.532 1.00 51.81 604 SER A C 1
ATOM 9168 O O . SER B 1 604 ? 7.730 -30.244 7.511 1.00 51.49 604 SER A O 1
ATOM 9171 N N . ILE B 1 605 ? 8.513 -32.343 7.772 1.00 51.68 605 ILE A N 1
ATOM 9172 C CA . ILE B 1 605 ? 7.197 -32.945 8.015 1.00 51.51 605 ILE A CA 1
ATOM 9173 C C . ILE B 1 605 ? 6.540 -32.399 9.291 1.00 51.62 605 ILE A C 1
ATOM 9174 O O . ILE B 1 605 ? 5.320 -32.227 9.347 1.00 51.52 605 ILE A O 1
ATOM 9179 N N . HIS B 1 606 ? 7.365 -32.107 10.295 1.00 51.63 606 HIS A N 1
ATOM 9180 C CA . HIS B 1 606 ? 6.899 -31.574 11.569 1.00 51.20 606 HIS A CA 1
ATOM 9181 C C . HIS B 1 606 ? 6.372 -30.173 11.439 1.00 52.18 606 HIS A C 1
ATOM 9182 O O . HIS B 1 606 ? 5.389 -29.812 12.090 1.00 51.95 606 HIS A O 1
ATOM 9189 N N . LEU B 1 607 ? 7.019 -29.378 10.588 1.00 51.99 607 LEU A N 1
ATOM 9190 C CA . LEU B 1 607 ? 6.635 -27.985 10.372 1.00 51.48 607 LEU A CA 1
ATOM 9191 C C . LEU B 1 607 ? 5.309 -27.866 9.617 1.00 51.39 607 LEU A C 1
ATOM 9192 O O . LEU B 1 607 ? 4.505 -26.980 9.910 1.00 51.09 607 LEU A O 1
ATOM 9197 N N . ILE B 1 608 ? 5.092 -28.759 8.652 1.00 52.13 608 ILE A N 1
ATOM 9198 C CA . ILE B 1 608 ? 3.842 -28.802 7.883 1.00 53.03 608 ILE A CA 1
ATOM 9199 C C . ILE B 1 608 ? 2.664 -29.194 8.782 1.00 53.74 608 ILE A C 1
ATOM 9200 O O . ILE B 1 608 ? 1.564 -28.648 8.644 1.00 54.20 608 ILE A O 1
ATOM 9205 N N . ARG B 1 609 ? 2.909 -30.132 9.699 1.00 53.68 609 ARG A N 1
ATOM 9206 C CA . ARG B 1 609 ? 1.920 -30.538 10.700 1.00 53.32 609 ARG A CA 1
ATOM 9207 C C . ARG B 1 609 ? 1.497 -29.357 11.572 1.00 52.64 609 ARG A C 1
ATOM 9208 O O . ARG B 1 609 ? 0.303 -29.098 11.732 1.00 53.38 609 ARG A O 1
ATOM 9216 N N . VAL B 1 610 ? 2.483 -28.646 12.121 1.00 51.36 610 VAL A N 1
ATOM 9217 C CA . VAL B 1 610 ? 2.239 -27.452 12.932 1.00 51.61 610 VAL A CA 1
ATOM 9218 C C . VAL B 1 610 ? 1.470 -26.406 12.120 1.00 53.15 610 VAL A C 1
ATOM 9219 O O . VAL B 1 610 ? 0.505 -25.819 12.616 1.00 53.01 610 VAL A O 1
ATOM 9223 N N . GLN B 1 611 ? 1.895 -26.203 10.872 1.00 55.18 611 GLN A N 1
ATOM 9224 C CA . GLN B 1 611 ? 1.263 -25.251 9.954 1.00 56.85 611 GLN A CA 1
ATOM 9225 C C . GLN B 1 611 ? -0.236 -25.507 9.783 1.00 58.01 611 GLN A C 1
ATOM 9226 O O . GLN B 1 611 ? -1.044 -24.589 9.938 1.00 58.84 611 GLN A O 1
ATOM 9232 N N . ASN B 1 612 ? -0.595 -26.751 9.468 1.00 59.60 612 ASN A N 1
ATOM 9233 C CA . ASN B 1 612 ? -1.992 -27.132 9.239 1.00 61.76 612 ASN A CA 1
ATOM 9234 C C . ASN B 1 612 ? -2.867 -26.980 10.479 1.00 63.20 612 ASN A C 1
ATOM 9235 O O . ASN B 1 612 ? -4.054 -26.665 10.373 1.00 64.18 612 ASN A O 1
ATOM 9240 N N . GLU B 1 613 ? -2.270 -27.201 11.648 1.00 63.41 613 GLU A N 1
ATOM 9241 C CA . GLU B 1 613 ? -2.975 -27.067 12.919 1.00 63.90 613 GLU A CA 1
ATOM 9242 C C . GLU B 1 613 ? -3.196 -25.613 13.319 1.00 64.51 613 GLU A C 1
ATOM 9243 O O . GLU B 1 613 ? -4.265 -25.262 13.822 1.00 65.56 613 GLU A O 1
ATOM 9249 N N . LEU B 1 614 ? -2.189 -24.773 13.086 1.00 64.88 614 LEU A N 1
ATOM 9250 C CA . LEU B 1 614 ? -2.286 -23.344 13.387 1.00 65.44 614 LEU A CA 1
ATOM 9251 C C . LEU B 1 614 ? -3.241 -22.615 12.439 1.00 66.77 614 LEU A C 1
ATOM 9252 O O . LEU B 1 614 ? -3.831 -21.598 12.812 1.00 68.03 614 LEU A O 1
ATOM 9257 N N . GLU B 1 615 ? -3.385 -23.139 11.222 1.00 67.73 615 GLU A N 1
ATOM 9258 C CA . GLU B 1 615 ? -4.343 -22.612 10.245 1.00 68.96 615 GLU A CA 1
ATOM 9259 C C . GLU B 1 615 ? -5.788 -22.863 10.678 1.00 68.95 615 GLU A C 1
ATOM 9260 O O . GLU B 1 615 ? -6.669 -22.037 10.428 1.00 70.20 615 GLU A O 1
ATOM 9266 N N . LYS B 1 616 ? -6.020 -24.002 11.327 1.00 68.64 616 LYS A N 1
ATOM 9267 C CA . LYS B 1 616 ? -7.343 -24.360 11.833 1.00 68.62 616 LYS A CA 1
ATOM 9268 C C . LYS B 1 616 ? -7.686 -23.604 13.118 1.00 68.76 616 LYS A C 1
ATOM 9269 O O . LYS B 1 616 ? -8.831 -23.189 13.308 1.00 68.96 616 LYS A O 1
ATOM 9275 N N . LEU B 1 617 ? -6.692 -23.422 13.986 1.00 68.04 617 LEU A N 1
ATOM 9276 C CA . LEU B 1 617 ? -6.897 -22.784 15.289 1.00 68.40 617 LEU A CA 1
ATOM 9277 C C . LEU B 1 617 ? -7.095 -21.274 15.201 1.00 68.91 617 LEU A C 1
ATOM 9278 O O . LEU B 1 617 ? -7.968 -20.721 15.871 1.00 69.33 617 LEU A O 1
ATOM 9283 N N . PHE B 1 618 ? -6.281 -20.611 14.383 1.00 69.64 618 PHE A N 1
ATOM 9284 C CA . PHE B 1 618 ? -6.364 -19.159 14.229 1.00 70.64 618 PHE A CA 1
ATOM 9285 C C . PHE B 1 618 ? -7.232 -18.743 13.036 1.00 71.93 618 PHE A C 1
ATOM 9286 O O . PHE B 1 618 ? -7.320 -17.556 12.709 1.00 72.87 618 PHE A O 1
ATOM 9294 N N . ASN B 1 619 ? -7.872 -19.731 12.407 1.00 73.09 619 ASN A N 1
ATOM 9295 C CA . ASN B 1 619 ? -8.811 -19.532 11.288 1.00 74.28 619 ASN A CA 1
ATOM 9296 C C . ASN B 1 619 ? -8.299 -18.605 10.177 1.00 75.09 619 ASN A C 1
ATOM 9297 O O . ASN B 1 619 ? -9.005 -17.697 9.728 1.00 75.91 619 ASN A O 1
ATOM 9302 N N . ARG B 1 620 ? -7.064 -18.844 9.742 1.00 75.75 620 ARG A N 1
ATOM 9303 C CA . ARG B 1 620 ? -6.436 -18.032 8.699 1.00 75.89 620 ARG A CA 1
ATOM 9304 C C . ARG B 1 620 ? -5.430 -18.840 7.882 1.00 75.75 620 ARG A C 1
ATOM 9305 O O . ARG B 1 620 ? -5.088 -19.968 8.242 1.00 75.47 620 ARG A O 1
ATOM 9313 N N . GLN B 1 621 ? -4.966 -18.252 6.782 1.00 75.78 621 GLN A N 1
ATOM 9314 C CA . GLN B 1 621 ? -3.995 -18.899 5.908 1.00 75.45 621 GLN A CA 1
ATOM 9315 C C . GLN B 1 621 ? -2.567 -18.546 6.322 1.00 74.88 621 GLN A C 1
ATOM 9316 O O . GLN B 1 621 ? -2.265 -17.389 6.628 1.00 75.26 621 GLN A O 1
ATOM 9322 N N . LEU B 1 622 ? -1.700 -19.557 6.341 1.00 73.34 622 LEU A N 1
ATOM 9323 C CA . LEU B 1 622 ? -0.283 -19.371 6.646 1.00 72.17 622 LEU A CA 1
ATOM 9324 C C . LEU B 1 622 ? 0.588 -19.921 5.523 1.00 71.18 622 LEU A C 1
ATOM 9325 O O . LEU B 1 622 ? 0.448 -21.083 5.131 1.00 70.73 622 LEU A O 1
ATOM 9330 N N . SER B 1 623 ? 1.482 -19.080 5.007 1.00 70.28 623 SER A N 1
ATOM 9331 C CA . SER B 1 623 ? 2.372 -19.476 3.918 1.00 69.54 623 SER A CA 1
ATOM 9332 C C . SER B 1 623 ? 3.539 -20.311 4.436 1.00 69.14 623 SER A C 1
ATOM 9333 O O . SER B 1 623 ? 3.972 -20.157 5.583 1.00 69.26 623 SER A O 1
ATOM 9336 N N . LEU B 1 624 ? 4.043 -21.185 3.569 1.00 68.25 624 LEU A N 1
ATOM 9337 C CA . LEU B 1 624 ? 5.120 -22.120 3.899 1.00 67.07 624 LEU A CA 1
ATOM 9338 C C . LEU B 1 624 ? 6.388 -21.415 4.402 1.00 65.05 624 LEU A C 1
ATOM 9339 O O . LEU B 1 624 ? 7.106 -21.950 5.248 1.00 63.71 624 LEU A O 1
ATOM 9344 N N . ALA B 1 625 ? 6.641 -20.211 3.887 1.00 63.19 625 ALA A N 1
ATOM 9345 C CA . ALA B 1 625 ? 7.836 -19.434 4.232 1.00 61.40 625 ALA A CA 1
ATOM 9346 C C . ALA B 1 625 ? 7.683 -18.602 5.511 1.00 59.72 625 ALA A C 1
ATOM 9347 O O . ALA B 1 625 ? 8.679 -18.245 6.145 1.00 58.80 625 ALA A O 1
ATOM 9349 N N . GLU B 1 626 ? 6.439 -18.294 5.878 1.00 58.95 626 GLU A N 1
ATOM 9350 C CA . GLU B 1 626 ? 6.145 -17.558 7.112 1.00 57.99 626 GLU A CA 1
ATOM 9351 C C . GLU B 1 626 ? 6.489 -18.372 8.360 1.00 56.29 626 GLU A C 1
ATOM 9352 O O . GLU B 1 626 ? 6.809 -17.808 9.411 1.00 55.37 626 GLU A O 1
ATOM 9366 N N . PHE B 1 628 ? 9.048 -20.578 8.468 1.00 49.81 628 PHE A N 1
ATOM 9367 C CA . PHE B 1 628 ? 10.511 -20.498 8.548 1.00 48.13 628 PHE A CA 1
ATOM 9368 C C . PHE B 1 628 ? 10.981 -19.167 9.127 1.00 48.25 628 PHE A C 1
ATOM 9369 O O . PHE B 1 628 ? 11.992 -19.110 9.826 1.00 47.98 628 PHE A O 1
ATOM 9377 N N . LYS B 1 629 ? 10.239 -18.104 8.825 1.00 49.35 629 LYS A N 1
ATOM 9378 C CA . LYS B 1 629 ? 10.573 -16.756 9.275 1.00 50.94 629 LYS A CA 1
ATOM 9379 C C . LYS B 1 629 ? 10.377 -16.594 10.784 1.00 50.98 629 LYS A C 1
ATOM 9380 O O . LYS B 1 629 ? 11.094 -15.830 11.433 1.00 50.25 629 LYS A O 1
ATOM 9386 N N . ASN B 1 630 ? 9.404 -17.322 11.328 1.00 51.12 630 ASN A N 1
ATOM 9387 C CA . ASN B 1 630 ? 9.114 -17.303 12.760 1.00 51.27 630 ASN A CA 1
ATOM 9388 C C . ASN B 1 630 ? 9.303 -18.695 13.385 1.00 51.59 630 ASN A C 1
ATOM 9389 O O . ASN B 1 630 ? 8.327 -19.422 13.593 1.00 52.54 630 ASN A O 1
ATOM 9394 N N . PRO B 1 631 ? 10.564 -19.067 13.690 1.00 51.10 631 PRO A N 1
ATOM 9395 C CA . PRO B 1 631 ? 10.870 -20.419 14.153 1.00 50.92 631 PRO A CA 1
ATOM 9396 C C . PRO B 1 631 ? 10.767 -20.616 15.675 1.00 50.87 631 PRO A C 1
ATOM 9397 O O . PRO B 1 631 ? 11.207 -21.646 16.191 1.00 50.28 631 PRO A O 1
ATOM 9401 N N . THR B 1 632 ? 10.201 -19.636 16.379 1.00 51.21 632 THR A N 1
ATOM 9402 C CA . THR B 1 632 ? 9.967 -19.744 17.821 1.00 51.53 632 THR A CA 1
ATOM 9403 C C . THR B 1 632 ? 8.487 -19.544 18.151 1.00 52.16 632 THR A C 1
ATOM 9404 O O . THR B 1 632 ? 7.707 -19.106 17.301 1.00 52.11 632 THR A O 1
ATOM 9408 N N . VAL B 1 633 ? 8.111 -19.872 19.386 1.00 52.60 633 VAL A N 1
ATOM 9409 C CA . VAL B 1 633 ? 6.740 -19.684 19.862 1.00 52.78 633 VAL A CA 1
ATOM 9410 C C . VAL B 1 633 ? 6.422 -18.194 20.004 1.00 52.57 633 VAL A C 1
ATOM 9411 O O . VAL B 1 633 ? 5.355 -17.743 19.581 1.00 52.87 633 VAL A O 1
ATOM 9415 N N . ALA B 1 634 ? 7.359 -17.442 20.579 1.00 52.84 634 ALA A N 1
ATOM 9416 C CA . ALA B 1 634 ? 7.215 -15.994 20.755 1.00 53.90 634 ALA A CA 1
ATOM 9417 C C . ALA B 1 634 ? 6.951 -15.252 19.440 1.00 54.92 634 ALA A C 1
ATOM 9418 O O . ALA B 1 634 ? 6.030 -14.434 19.363 1.00 55.55 634 ALA A O 1
ATOM 9420 N N . THR B 1 635 ? 7.747 -15.549 18.412 1.00 55.26 635 THR A N 1
ATOM 9421 C CA . THR B 1 635 ? 7.615 -14.886 17.109 1.00 55.64 635 THR A CA 1
ATOM 9422 C C . THR B 1 635 ? 6.354 -15.313 16.358 1.00 57.00 635 THR A C 1
ATOM 9423 O O . THR B 1 635 ? 5.792 -14.531 15.589 1.00 57.17 635 THR A O 1
ATOM 9427 N N . LEU B 1 636 ? 5.918 -16.553 16.584 1.00 58.46 636 LEU A N 1
ATOM 9428 C CA . LEU B 1 636 ? 4.648 -17.041 16.039 1.00 59.62 636 LEU A CA 1
ATOM 9429 C C . LEU B 1 636 ? 3.456 -16.384 16.735 1.00 60.91 636 LEU A C 1
ATOM 9430 O O . LEU B 1 636 ? 2.419 -16.151 16.111 1.00 62.05 636 LEU A O 1
ATOM 9435 N N . ALA B 1 637 ? 3.617 -16.091 18.024 1.00 62.49 637 ALA A N 1
ATOM 9436 C CA . ALA B 1 637 ? 2.573 -15.449 18.823 1.00 63.78 637 ALA A CA 1
ATOM 9437 C C . ALA B 1 637 ? 2.388 -13.977 18.460 1.00 64.82 637 ALA A C 1
ATOM 9438 O O . ALA B 1 637 ? 1.264 -13.468 18.478 1.00 65.33 637 ALA A O 1
ATOM 9440 N N . ARG B 1 638 ? 3.492 -13.303 18.141 1.00 66.39 638 ARG A N 1
ATOM 9441 C CA . ARG B 1 638 ? 3.453 -11.910 17.696 1.00 68.39 638 ARG A CA 1
ATOM 9442 C C . ARG B 1 638 ? 2.866 -11.780 16.292 1.00 68.44 638 ARG A C 1
ATOM 9443 O O . ARG B 1 638 ? 2.197 -10.793 15.983 1.00 68.96 638 ARG A O 1
ATOM 9451 N N . PHE B 1 639 ? 3.121 -12.783 15.455 1.00 68.86 639 PHE A N 1
ATOM 9452 C CA . PHE B 1 639 ? 2.566 -12.839 14.105 1.00 70.05 639 PHE A CA 1
ATOM 9453 C C . PHE B 1 639 ? 1.064 -13.125 14.137 1.00 71.96 639 PHE A C 1
ATOM 9454 O O . PHE B 1 639 ? 0.316 -12.637 13.287 1.00 72.04 639 PHE A O 1
ATOM 9462 N N . LEU B 1 640 ? 0.636 -13.915 15.120 1.00 74.09 640 LEU A N 1
ATOM 9463 C CA . LEU B 1 640 ? -0.769 -14.293 15.264 1.00 76.23 640 LEU A CA 1
ATOM 9464 C C . LEU B 1 640 ? -1.416 -13.605 16.472 1.00 78.50 640 LEU A C 1
ATOM 9465 O O . LEU B 1 640 ? -1.704 -14.246 17.488 1.00 81.10 640 LEU A O 1
ATOM 9470 N N . SER B 1 641 ? -1.633 -12.296 16.353 1.00 79.43 641 SER A N 1
ATOM 9471 C CA . SER B 1 641 ? -2.270 -11.508 17.412 1.00 79.98 641 SER A CA 1
ATOM 9472 C C . SER B 1 641 ? -3.031 -10.313 16.842 1.00 80.22 641 SER A C 1
ATOM 9473 O O . SER B 1 641 ? -2.534 -9.607 15.964 1.00 79.78 641 SER A O 1
#

InterPro domains:
  IPR000873 AMP-dependent synthetase/ligase domain [PF00501] (42-402)
  IPR001227 Acyl transferase domain superfamily [G3DSA:3.40.366.10] (1213-1513)
  IPR009081 Phosphopantetheine binding ACP domain [PF00550] (577-640)
  IPR009081 Phosphopantetheine binding ACP domain [PF00550] (2529-2587)
  IPR009081 Phosphopantetheine binding ACP domain [PS50075] (569-644)
  IPR009081 Phosphopantetheine binding ACP domain [PS50075] (2515-2591)
  IPR013217 Methyltransferase type 12 [PF08242] (1837-1938)
  IPR013968 Polyketide synthase-like, ketoreductase domain [PF08659] (2232-2421)
  IPR014030 Beta-ketoacyl synthase-like, N-terminal domain [PF00109] (670-930)
  IPR014031 Beta-ketoacyl synthase, C-terminal domain [PF02801] (938-1054)
  IPR014043 Acyl transferase domain [PF00698] (1214-1500)
  IPR014043 Acyl transferase domain [SM00827] (1215-1510)
  IPR016035 Acyl transferase/acyl hydrolase/lysophospholipase [SSF52151] (1211-1506)
  IPR016036 Malonyl-CoA ACP transacylase, ACP-binding [SSF55048] (1339-1402)
  IPR016039 Thiolase-like [G3DSA:3.40.47.10] (665-1112)
  IPR016039 Thiolase-like [SSF53901] (665-1051)
  IPR018201 Beta-ketoacyl synthase, active site [PS00606] (843-859)
  IPR020806 Polyketide synthase-like, phosphopantetheine-binding domain [SM00823] (575-644)
  IPR020806 Polyketide synthase-like, phosphopantetheine-binding domain [SM00823] (2521-2591)
  IPR020841 Polyketide synthase, beta-ketoacyl synthase domain [PS52004] (668-1109)

Foldseek 3Di:
DAAFADDADFDALQVLLVVLLVPQVADEWEQDLVRDIDGAGSVNLNVLLLLLLQLCVVVVQAAPAEEEEQEQDPVQRSSPLVNCRQRNYAYEYAYHDPALVDDDPRNVCVVVVCVLRPNHEYEYAPVCQVRQVCSCVVVVPPNHHYDYSVVSSPPPRPGDDTDDDGQPDFHYWYWDPDLDDIWIFTAGSLLLVCCRQVCVCVDAQAAEEEEEGCSDLCNCRVQNSNSSRSHHGYYYYVSCVVPVCVVLVCCQVVLHQEYEAEQLSLVVVLVCLPVLVVDEAANLSAAYEHEDDFHFLVSVLSSCVSCVSRNDDAQRYWYAYAVQQSGGFAIDSGDRSPCRDVHPRWDWRHAGTRFKDKFFDAPVRHGDDFPDKGWIKMAGSNGTQGIPPCVVVNVVQDDPRIGTPQWMFGDDPRITTTQGGHPFWDAFPNDTDGWVVLQVLLCVDAFFDTLLKTWGWDQDPVVRGIAIEIETETPDPHPPVVLVSQVVSQVSSCVVPVDGGPYYYYDDPVPQDADSSSHGDVSVVVVCPVVPVCPVVRVVSVVVPVD/DFKFAFADDADFDALQVLLVVLVVVQVAAEWEQDLVRDIDGAGSVNLNVLLLLLLQLCVVVPQAAPEEEEEQEQGPVQVQSPLVNCRQRNYAYEYADHDPALVDDDVRNVVVVVVCVVRVRHEYEYAPVCQVSQVVSCVVVVPPNHHYDYSVVSNPPPDDDDDTDDDGQPDFHYWYWDDDLPDIWTFTFGNQLLVLCSLVCVCVDAQAAEEEEEGCRDLCNCRVQNSNSNRSHHGYYHYVSCVVPVCVVLVCCQVVLHQHYEAEQLSLVVVLVCLVVLVVDEGANLSAAYEHEDDFHDLVSVVSSCVSCVRRNNDFQRYKYFYAVQLSGGFAIHSGDDNCPCSPRDPDDWRHAGTHFKMKAFAAPVRDGDDFPDKHWIKMAGSNGTQDIDPCPVVNVVADDPRIGTPQWMFGHDPRITHTQGGPPFWAAAPNDTDGWVVLQVQLCVDAFFDTLQKTWTFDQDPPDRGTAIEIETETPDDDPVSQLVSQVVSQLRCCLPPVFGHLYYAYDHPSVFDADSSSHTSVSNVNVCVVVPVCVVVRVVSLVVVVVVCVVVFDAQDDPQLVVLVVLLCVLLVDDGAGQPDFSVSSPDGDVSLVSSQVVVCVVLVHHDDSSVSNQRGSNSVSVVRD